Protein AF-A0AAE0T625-F1 (afdb_monomer_lite)

Organism: NCBI:txid2493646

Sequence (839 aa):
MNSADIKTEVILGDCKDKLKLLPADSVDLIITSPPYADQRRSTYGGIHPDDYAGWFLPISAELLRVLKPNGTFILNIKEKAVNGERSTYVIELILEMRRQGWLWTEEFIWHKKNSYPGKWPNRFRDAWERLLQFNRQRHFNMYQEEVMVPMGDWVRDRLKNLSGNDKIRNNSKVGSSFGKNISNWLNRDKAYPTNVLHLATECGNKNHSAAFPEELPAWFIRLFTKKYDTVLDPFMGSGTTLSVSAKLQRHSIGIDIIPEYYEMVKSRLHQSEHLLDFALHIERYLPAWFAEYGNGILIVLFIIIFLETGVVIAPFLPGDSLLFLTGALTAASGMNVWLVMGVLFIAATAGDALNYTIGKFFGKTVLEGKLRRFISQKALDKTHEYFEKHGGRTIIIARFVPLVRTAAPFVAGIGKMSYRKFAFYNVLGGFLWIALLVPAGYFFGNIPLVKNNLSLVVLLIIVISVLPVVYEATMNSEAFVKEIISQTQSDAVVLIPGANLLKMTGLNIMPSERPTLFFLCADSSHFAICPQMEAEYIGNTSVVPFRLFMWTDNAGYESAFAEAAKTHARHVKKLTVEGMLMRAEELRCLSAFFPDSKVITTSPGLRRIRIIKSAAEIQTMRRVMKITEETLADALTQLTAAMTEGMLADIIRKGLYQRGCSSIAFGPLVQAGKNSANPHYSDGNAPITPDNVLLIDMGGVLNGFYSDITRTFYTGRPERRFSEIYDIVRRANEAGIRAAKPGVRACDVDKAVRTVIEDAGYGQYFFHRTGHGLGMEIHEYPDIRHDDETILEEGMVFTIEPGIYLPGAFGVRIEDVISVTPGGNEMISSFEKSPALPF

Foldseek 3Di:
DDDDDFAAAEAAAALLPVLVVAAFQAAQEEEEEPQAAQPPCPNPVHHHLVCVLVVCVSSLLSVLRNHHQQHKYKYWYDWDDDPLRTRCSVVVNVVVSVVSQKDFDDKAKEFAPDFDDDDDDRDDDDRIIITTMIHNDPHHAFDQVLQWDFDDPVLVVDVVDDDPCLCDFAADPVPDRDTHNSVVCPPDGTDRDDSYHYDHFDPPDPPDDDGRDLVPLLNVCSTRHAAAGEYEYQDCQQVSNVVSCVVRNYHYYYYHNDVVSSVNNVVVVVVPPCPPCCQVPVLVCVLVCCVVVPVNVLVVLLVVLLCLLQPLVRLRRLNLLVLLQLLLSCLVSVHDLVVSLVSSLCSQLNSLVNLLVQLQVVLVDCCVDPVVVVDDPVVLQVLLVCCVVPLLVQQLVLCLASNSSNVSSSSCSNSPPDVVSVSVSSSVSSNVSNVPRSNNSNVVSPPPVCVVCVVVVSVVSVCVSCVVVLVVLLVVLLVLLLVLCVQQVFQWEKEDQADLCCLNWVDNDDDDPWQKIWISGNVLQTAIQEAPVCVVVSCVGTSRDHHYQYDHPVGDSLVSLLVCLVPPLVRGQEYEYCLVPDDPVNVVSCCVSNVNHHYHNDGPSSQVSWQFADPVQLVQQLLQLVLLLVQVVVLLVPDDQAAWQVNSLVSSQVSSVVSPFPGWQDRKGWAKWLRQLDVPNRPDGGGRHAQTKIKIWTWTHDPLFIDIWIAMAHAADHDPVRVLQLVLQVVLLVQLQQQAEAFGFLLVSQVSSLVSCVVVVQNVQFDDAQKAWGGSHRHGDDTSHNPGRDGHDARGKMKGWTKGRDHPGHMGIGIWIWGHHNVGIDTSHDRDRDHYRHD

InterPro domains:
  IPR000587 Creatinase, N-terminal [PF01321] (482-612)
  IPR000994 Peptidase M24 [PF00557] (620-821)
  IPR001091 Restriction/modification DNA-methyltransferase [PR00508] (26-40)
  IPR001091 Restriction/modification DNA-methyltransferase [PR00508] (59-79)
  IPR001091 Restriction/modification DNA-methyltransferase [PR00508] (208-225)
  IPR001091 Restriction/modification DNA-methyltransferase [PR00508] (227-245)
  IPR001091 Restriction/modification DNA-methyltransferase [PR00508] (250-270)
  IPR001131 Peptidase M24B, X-Pro dipeptidase/aminopeptidase P, conserved site [PS00491] (768-780)
  IPR002941 DNA methylase N-4/N-6 [PF01555] (27-266)
  IPR017985 DNA methylase, N-4 cytosine-specific, conserved site [PS00093] (31-36)
  IPR029063 S-adenosyl-L-methionine-dependent methyltransferase superfamily [G3DSA:3.40.50.150] (3-281)
  IPR029063 S-adenosyl-L-methionine-dependent methyltransferase superfamily [SSF53335] (9-273)
  IPR029149 Creatinase/Aminopeptidase P/Spt16, N-terminal [G3DSA:3.40.350.10] (479-611)
  IPR029149 Creatinase/Aminopeptidase P/Spt16, N-terminal [SSF53092] (482-610)
  IPR032816 VTT domain [PF09335] (317-442)
  IPR036005 Creatinase/aminopeptidase-like [G3DSA:3.90.230.10] (612-836)
  IPR036005 Creatinase/aminopeptidase-like [SSF55920] (575-832)
  IPR050659 Peptidase M24B family [PTHR46112] (481-836)
  IPR058127 DedA [NF008102] (273-479)

pLDDT: mean 84.28, std 15.19, range [28.97, 98.81]

Radius of gyration: 33.48 Å; chains: 1; bounding box: 82×76×82 Å

Secondary structure (DSSP, 8-state):
-------EEEEES-HHHHGGGSPTT-EEEEEE-PPPTT--TTTS----HHHHHHHHHHHHHHHHHHEEEEEEEEEEE-PPEETTEE--HHHHHHHHHHHTT-EEEEEEEEEETTPPP--BTTBPPP-EEEEEEEESSS-----GGGGPEEPPTHHHHHHHT--GGGSS-EE-TT--S-EE-GGGGTT-SEEPPPSEEEEPPP---TT-SS---THHHHHHHHHH--TT-EEEETT-TT-HHHHHHHHTT-EEEEEES-HHHHHHHHHHHHHHHHHHHHHH-HHHHHHHHHHHHGGGHHHHHHHHHHHHHH-TT-TTS-HHHHHHHHHHHHHHHT--HHHHHHHHHHHHHHHHHHHHHHHHHHHHHHHHSGGGGGS-HHHHHHHHHHHHHTHHHHHHHHTTSHHHHHHHHHHHHHTT--HHHHHHHHHHHHHHHHHHHHHHHHHHTTSHHHHTTHHHHHHHHHHHHHHHHHHHHHHHHHHHHHHHHHHHTSSEEEE-TTHHHHHHH---PPP-SS--EEEEETTS--EEEEEHHHHHHHHHH-SS--EEEEEBTTTBSHHHHHHHHHHHTTT-SEEEE-TTTS-HHHHHHHHHH-TTSEEE---HHHHHHHHBPPHHHHHHHHHHHHHHHHHHHHHHHT--TT-BHHHHHHHHHHHHHHTT-SEESS--EEEEGGGGGSTT--S---B--SSSEEEEEE-EEETTEE--EEEEEEESSPPHHHHHHHHHHHHHHHHHHHH--TT-BHHHHHHHHHHHHHHTT-GGG--S-SEEE-SSSSSEEEEESTT--PBP-TTBEEEE--EEEETTTEEEE--EEEEEETTEEEES-------EE--

Structure (mmCIF, N/CA/C/O backbone):
data_AF-A0AAE0T625-F1
#
_entry.id   AF-A0AAE0T625-F1
#
loop_
_atom_site.group_PDB
_atom_site.id
_atom_site.type_symbol
_atom_site.label_atom_id
_atom_site.label_alt_id
_atom_site.label_comp_id
_atom_site.label_asym_id
_atom_site.label_entity_id
_atom_site.label_seq_id
_atom_site.pdbx_PDB_ins_code
_atom_site.Cartn_x
_atom_site.Cartn_y
_atom_site.Cartn_z
_atom_site.occupancy
_atom_site.B_iso_or_equiv
_atom_site.auth_seq_id
_atom_site.auth_comp_id
_atom_site.auth_asym_id
_atom_site.auth_atom_id
_atom_site.pdbx_PDB_model_num
ATOM 1 N N . MET A 1 1 ? 7.979 19.068 38.498 1.00 29.56 1 MET A N 1
ATOM 2 C CA . MET A 1 1 ? 9.137 19.183 37.587 1.00 29.56 1 MET A CA 1
ATOM 3 C C . MET A 1 1 ? 8.593 19.642 36.248 1.00 29.56 1 MET A C 1
ATOM 5 O O . MET A 1 1 ? 7.777 18.929 35.683 1.00 29.56 1 MET A O 1
ATOM 9 N N . ASN A 1 2 ? 8.922 20.874 35.850 1.00 28.97 2 ASN A N 1
ATOM 10 C CA . ASN A 1 2 ? 8.371 21.550 34.671 1.00 28.97 2 ASN A CA 1
ATOM 11 C C . ASN A 1 2 ? 8.625 20.739 33.392 1.00 28.97 2 ASN A C 1
ATOM 13 O O . ASN A 1 2 ? 9.713 20.187 33.231 1.00 28.97 2 ASN A O 1
ATOM 17 N N . SER A 1 3 ? 7.646 20.695 32.484 1.00 31.00 3 SER A N 1
ATOM 18 C CA . SER A 1 3 ? 7.873 20.314 31.089 1.00 31.00 3 SER A CA 1
ATOM 19 C C . SER A 1 3 ? 8.936 21.251 30.517 1.00 31.00 3 SER A C 1
ATOM 21 O O . SER A 1 3 ? 8.722 22.458 30.444 1.00 31.00 3 SER A O 1
ATOM 23 N N . ALA A 1 4 ? 10.124 20.732 30.219 1.00 43.12 4 ALA A N 1
ATOM 24 C CA . ALA A 1 4 ? 11.195 21.532 29.644 1.00 43.12 4 ALA A CA 1
ATOM 25 C C . ALA A 1 4 ? 10.865 21.814 28.171 1.00 43.12 4 ALA A C 1
ATOM 27 O O . ALA A 1 4 ? 10.916 20.898 27.349 1.00 43.12 4 ALA A O 1
ATOM 28 N N . ASP A 1 5 ? 10.506 23.059 27.854 1.00 70.56 5 ASP A N 1
ATOM 29 C CA . ASP A 1 5 ? 10.261 23.502 26.479 1.00 70.56 5 ASP A CA 1
ATOM 30 C C . ASP A 1 5 ? 11.519 23.329 25.613 1.00 70.56 5 ASP A C 1
ATOM 32 O O . ASP A 1 5 ? 12.638 23.674 26.016 1.00 70.56 5 ASP A O 1
ATOM 36 N N . ILE A 1 6 ? 11.345 22.795 24.401 1.00 84.00 6 ILE A N 1
ATOM 37 C CA . ILE A 1 6 ? 12.422 22.638 23.420 1.00 84.00 6 ILE A CA 1
ATOM 38 C C . ILE A 1 6 ? 12.793 24.005 22.844 1.00 84.00 6 ILE A C 1
ATOM 40 O O . ILE A 1 6 ? 12.078 24.582 22.039 1.00 84.00 6 ILE A O 1
ATOM 44 N N . LYS A 1 7 ? 13.957 24.522 23.236 1.00 88.38 7 LYS A N 1
ATOM 45 C CA . LYS A 1 7 ? 14.502 25.780 22.705 1.00 88.38 7 LYS A CA 1
ATOM 46 C C . LYS A 1 7 ? 15.166 25.603 21.335 1.00 88.38 7 LYS A C 1
ATOM 48 O O . LYS A 1 7 ? 16.102 24.813 21.207 1.00 88.38 7 LYS A O 1
ATOM 53 N N . THR A 1 8 ? 14.726 26.391 20.355 1.00 90.75 8 THR A N 1
ATOM 54 C CA . THR A 1 8 ? 15.396 26.561 19.056 1.00 90.75 8 THR A CA 1
ATOM 55 C C . THR A 1 8 ? 15.823 28.017 18.892 1.00 90.75 8 THR A C 1
ATOM 57 O O . THR A 1 8 ? 14.981 28.910 18.832 1.00 90.75 8 THR A O 1
ATOM 60 N N . GLU A 1 9 ? 17.128 28.261 18.830 1.00 93.06 9 GLU A N 1
ATOM 61 C CA . GLU A 1 9 ? 17.719 29.587 18.671 1.00 93.06 9 GLU A CA 1
ATOM 62 C C . GLU A 1 9 ? 18.215 29.784 17.235 1.00 93.06 9 GLU A C 1
ATOM 64 O O . GLU A 1 9 ? 18.903 28.935 16.670 1.00 93.06 9 GLU A O 1
ATOM 69 N N . VAL A 1 10 ? 17.869 30.922 16.638 1.00 92.56 10 VAL A N 1
ATOM 70 C CA . VAL A 1 10 ? 18.272 31.285 15.277 1.00 92.56 10 VAL A CA 1
ATOM 71 C C . VAL A 1 10 ? 19.016 32.613 15.336 1.00 92.56 10 VAL A C 1
ATOM 73 O O . VAL A 1 10 ? 18.479 33.600 15.841 1.00 92.56 10 VAL A O 1
ATOM 76 N N . ILE A 1 11 ? 20.245 32.651 14.821 1.00 93.62 11 ILE A N 1
ATOM 77 C CA . ILE A 1 11 ? 21.158 33.793 14.923 1.00 93.62 11 ILE A CA 1
ATOM 78 C C . ILE A 1 11 ? 21.536 34.277 13.517 1.00 93.62 11 ILE A C 1
ATOM 80 O O . ILE A 1 11 ? 22.078 33.523 12.713 1.00 93.62 11 ILE A O 1
ATOM 84 N N . LEU A 1 12 ? 21.291 35.559 13.234 1.00 93.19 12 LEU A N 1
ATOM 85 C CA . LEU A 1 12 ? 21.729 36.214 11.998 1.00 93.19 12 LEU A CA 1
ATOM 86 C C . LEU A 1 12 ? 23.153 36.770 12.151 1.00 93.19 12 LEU A C 1
ATOM 88 O O . LEU A 1 12 ? 23.413 37.584 13.045 1.00 93.19 12 LEU A O 1
ATOM 92 N N . GLY A 1 13 ? 24.065 36.376 11.262 1.00 91.00 13 GLY A N 1
ATOM 93 C CA . GLY A 1 13 ? 25.409 36.944 11.129 1.00 91.00 13 GLY A CA 1
ATOM 94 C C . GLY A 1 13 ? 26.479 35.922 10.742 1.00 91.00 13 GLY A C 1
ATOM 95 O O . GLY A 1 13 ? 26.196 34.744 10.554 1.00 91.00 13 GLY A O 1
ATOM 96 N N . ASP A 1 14 ? 27.730 36.375 10.637 1.00 88.81 14 ASP A N 1
ATOM 97 C CA . ASP A 1 14 ? 28.860 35.490 10.333 1.00 88.81 14 ASP A CA 1
ATOM 98 C C . ASP A 1 14 ? 29.131 34.529 11.503 1.00 88.81 14 ASP A C 1
ATOM 100 O O . ASP A 1 14 ? 29.389 34.951 12.638 1.00 88.81 14 ASP A O 1
ATOM 104 N N . CYS A 1 15 ? 29.105 33.225 11.224 1.00 90.06 15 CYS A N 1
ATOM 105 C CA . CYS A 1 15 ? 29.396 32.180 12.201 1.00 90.06 15 CYS A CA 1
ATOM 106 C C . CYS A 1 15 ? 30.752 32.372 12.899 1.00 90.06 15 CYS A C 1
ATOM 108 O O . CYS A 1 15 ? 30.854 32.101 14.095 1.00 90.06 15 CYS A O 1
ATOM 110 N N . LYS A 1 16 ? 31.762 32.930 12.215 1.00 87.62 16 LYS A N 1
ATOM 111 C CA . LYS A 1 16 ? 33.089 33.198 12.783 1.00 87.62 16 LYS A CA 1
ATOM 112 C C . LYS A 1 16 ? 33.031 34.138 13.989 1.00 87.62 16 LYS A C 1
ATOM 114 O O . LYS A 1 16 ? 33.854 34.028 14.897 1.00 87.62 16 LYS A O 1
ATOM 119 N N . ASP A 1 17 ? 32.057 35.043 14.018 1.00 91.56 17 ASP A N 1
ATOM 120 C CA . ASP A 1 17 ? 31.864 35.979 15.124 1.00 91.56 17 ASP A CA 1
ATOM 121 C C . ASP A 1 17 ? 30.789 35.513 16.098 1.00 91.56 17 ASP A C 1
ATOM 123 O O . ASP A 1 17 ? 30.949 35.670 17.308 1.00 91.56 17 ASP A O 1
ATOM 127 N N . LYS A 1 18 ? 29.714 34.893 15.601 1.00 94.19 18 LYS A N 1
ATOM 128 C CA . LYS A 1 18 ? 28.611 34.428 16.451 1.00 94.19 18 LYS A CA 1
ATOM 129 C C . LYS A 1 18 ? 28.989 33.238 17.325 1.00 94.19 18 LYS A C 1
ATOM 131 O O . LYS A 1 18 ? 28.559 33.192 18.473 1.00 94.19 18 LYS A O 1
ATOM 136 N N . LEU A 1 19 ? 29.845 32.332 16.851 1.00 94.12 19 LEU A N 1
ATOM 137 C CA . LEU A 1 19 ? 30.310 31.197 17.655 1.00 94.12 19 LEU A CA 1
ATOM 138 C C . LEU A 1 19 ? 31.060 31.638 18.923 1.00 94.12 19 LEU A C 1
ATOM 140 O O . LEU A 1 19 ? 30.936 30.983 19.955 1.00 94.12 19 LEU A O 1
ATOM 144 N N . LYS A 1 20 ? 31.760 32.784 18.896 1.00 93.56 20 LYS A N 1
ATOM 145 C CA . LYS A 1 20 ? 32.468 33.347 20.065 1.00 93.56 20 LYS A CA 1
ATOM 146 C C . LYS A 1 20 ? 31.525 33.711 21.217 1.00 93.56 20 LYS A C 1
ATOM 148 O O . LYS A 1 20 ? 31.961 33.779 22.361 1.00 93.56 20 LYS A O 1
ATOM 153 N N . LEU A 1 21 ? 30.247 33.953 20.916 1.00 93.38 21 LEU A N 1
ATOM 154 C CA . LEU A 1 21 ? 29.218 34.278 21.907 1.00 93.38 21 LEU A CA 1
ATOM 155 C C . LEU A 1 21 ? 28.678 33.030 22.614 1.00 93.38 21 LEU A C 1
ATOM 157 O O . LEU A 1 21 ? 28.093 33.144 23.689 1.00 93.38 21 LEU A O 1
ATOM 161 N N . LEU A 1 22 ? 28.873 31.845 22.030 1.00 94.88 22 LEU A N 1
ATOM 162 C CA . LEU A 1 22 ? 28.425 30.595 22.627 1.00 94.88 22 LEU A CA 1
ATOM 163 C C . LEU A 1 22 ? 29.389 30.157 23.744 1.00 94.88 22 LEU A C 1
ATOM 165 O O . LEU A 1 22 ? 30.615 30.214 23.559 1.00 94.88 22 LEU A O 1
ATOM 169 N N . PRO A 1 23 ? 28.876 29.673 24.892 1.00 95.38 23 PRO A N 1
ATOM 170 C CA . PRO A 1 23 ? 29.713 29.129 25.954 1.00 95.38 23 PRO A CA 1
ATOM 171 C C . PRO A 1 23 ? 30.549 27.942 25.463 1.00 95.38 23 PRO A C 1
ATOM 173 O O . PRO A 1 23 ? 30.127 27.188 24.583 1.00 95.38 23 PRO A O 1
ATOM 176 N N . ALA A 1 24 ? 31.736 27.761 26.042 1.00 95.38 24 ALA A N 1
ATOM 177 C CA . ALA A 1 24 ? 32.510 26.542 25.821 1.00 95.38 24 ALA A CA 1
ATOM 178 C C . ALA A 1 24 ? 31.736 25.317 26.339 1.00 95.38 24 ALA A C 1
ATOM 180 O O . ALA A 1 24 ? 30.938 25.448 27.268 1.00 95.38 24 ALA A O 1
ATOM 181 N N . ASP A 1 25 ? 31.974 24.146 25.744 1.00 96.75 25 ASP A N 1
ATOM 182 C CA . ASP A 1 25 ? 31.365 22.873 26.161 1.00 96.75 25 ASP A CA 1
ATOM 183 C C . ASP A 1 25 ? 29.820 22.905 26.255 1.00 96.75 25 ASP A C 1
ATOM 185 O O . ASP A 1 25 ? 29.215 22.310 27.149 1.00 96.75 25 ASP A O 1
ATOM 189 N N . SER A 1 26 ? 29.156 23.607 25.334 1.00 96.19 26 SER A N 1
ATOM 190 C CA . SER A 1 26 ? 27.702 23.823 25.358 1.00 96.19 26 SER A CA 1
ATOM 191 C C . SER A 1 26 ? 26.915 22.960 24.367 1.00 96.19 26 SER A C 1
ATOM 193 O O . SER A 1 26 ? 25.701 22.818 24.522 1.00 96.19 26 SER A O 1
ATOM 195 N N . VAL A 1 27 ? 27.583 22.340 23.389 1.00 97.31 27 VAL A N 1
ATOM 196 C CA . VAL A 1 27 ? 26.946 21.616 22.275 1.00 97.31 27 VAL A CA 1
ATOM 197 C C . VAL A 1 27 ? 27.291 20.126 22.297 1.00 97.31 27 VAL A C 1
ATOM 199 O O . VAL A 1 27 ? 28.452 19.759 22.482 1.00 97.31 27 VAL A O 1
ATOM 202 N N . ASP A 1 28 ? 26.291 19.268 22.077 1.00 98.19 28 ASP A N 1
ATOM 203 C CA . ASP A 1 28 ? 26.439 17.805 22.043 1.00 98.19 28 ASP A CA 1
ATOM 204 C C . ASP A 1 28 ? 26.744 17.286 20.630 1.00 98.19 28 ASP A C 1
ATOM 206 O O . ASP A 1 28 ? 27.602 16.418 20.452 1.00 98.19 28 ASP A O 1
ATOM 210 N N . LEU A 1 29 ? 26.084 17.849 19.613 1.00 98.31 29 LEU A N 1
ATOM 211 C CA . LEU A 1 29 ? 26.316 17.517 18.209 1.00 98.31 29 LEU A CA 1
ATOM 212 C C . LEU A 1 29 ? 26.435 18.783 17.366 1.00 98.31 29 LEU A C 1
ATOM 214 O O . LEU A 1 29 ? 25.552 19.636 17.378 1.00 98.31 29 LEU A O 1
ATOM 218 N N . ILE A 1 30 ? 27.492 18.858 16.567 1.00 98.06 30 ILE A N 1
ATOM 219 C CA . ILE A 1 30 ? 27.602 19.821 15.473 1.00 98.06 30 ILE A CA 1
ATOM 220 C C . ILE A 1 30 ? 27.373 19.046 14.179 1.00 98.06 30 ILE A C 1
ATOM 222 O O . ILE A 1 30 ? 28.052 18.050 13.938 1.00 98.06 30 ILE A O 1
ATOM 226 N N . ILE A 1 31 ? 26.439 19.483 13.340 1.00 95.44 31 ILE A N 1
ATOM 227 C CA . ILE A 1 31 ? 26.248 18.919 12.000 1.00 95.44 31 ILE A CA 1
ATOM 228 C C . ILE A 1 31 ? 26.013 20.045 11.011 1.00 95.44 31 ILE A C 1
ATOM 230 O O . ILE A 1 31 ? 25.142 20.883 11.221 1.00 95.44 31 ILE A O 1
ATOM 234 N N . THR A 1 32 ? 26.815 20.090 9.948 1.00 92.50 32 THR A N 1
ATOM 235 C CA . THR A 1 32 ? 26.713 21.190 8.989 1.00 92.50 32 THR A CA 1
ATOM 236 C C . THR A 1 32 ? 27.290 20.873 7.618 1.00 92.50 32 THR A C 1
ATOM 238 O O . THR A 1 32 ? 28.022 19.898 7.430 1.00 92.50 32 THR A O 1
ATOM 241 N N . SER A 1 33 ? 26.963 21.740 6.663 1.00 88.81 33 SER A N 1
ATOM 242 C CA . SER A 1 33 ? 27.454 21.730 5.290 1.00 88.81 33 SER A CA 1
ATOM 243 C C . SER A 1 33 ? 27.879 23.152 4.901 1.00 88.81 33 SER A C 1
ATOM 245 O O . SER A 1 33 ? 27.059 23.903 4.362 1.00 88.81 33 SER A O 1
ATOM 247 N N . PRO A 1 34 ? 29.141 23.548 5.145 1.00 84.62 34 PRO A N 1
ATOM 248 C CA . PRO A 1 34 ? 29.628 24.865 4.752 1.00 84.62 34 PRO A CA 1
ATOM 249 C C . PRO A 1 34 ? 29.536 25.081 3.228 1.00 84.62 34 PRO A C 1
ATOM 251 O O . PRO A 1 34 ? 29.412 24.117 2.461 1.00 84.62 34 PRO A O 1
ATOM 254 N N . PRO A 1 35 ? 29.595 26.339 2.754 1.00 77.69 35 PRO A N 1
ATOM 255 C CA . PRO A 1 35 ? 29.677 26.636 1.327 1.00 77.69 35 PRO A CA 1
ATOM 256 C C . PRO A 1 35 ? 30.859 25.894 0.692 1.00 77.69 35 PRO A C 1
ATOM 258 O O . PRO A 1 35 ? 31.990 26.101 1.103 1.00 77.69 35 PRO A O 1
ATOM 261 N N . TYR A 1 36 ? 30.620 25.037 -0.305 1.00 70.94 36 TYR A N 1
ATOM 262 C CA . TYR A 1 36 ? 31.708 24.301 -0.960 1.00 70.94 36 TYR A CA 1
ATOM 263 C C . TYR A 1 36 ? 32.647 25.233 -1.736 1.00 70.94 36 TYR A C 1
ATOM 265 O O . TYR A 1 36 ? 32.201 26.220 -2.329 1.00 70.94 36 TYR A O 1
ATOM 273 N N . ALA A 1 37 ? 33.928 24.862 -1.806 1.00 60.66 37 ALA A N 1
ATOM 274 C CA . ALA A 1 37 ? 34.930 25.604 -2.561 1.00 60.66 37 ALA A CA 1
ATOM 275 C C . ALA A 1 37 ? 34.504 25.832 -4.031 1.00 60.66 37 ALA A C 1
ATOM 277 O O . ALA A 1 37 ? 34.033 24.912 -4.711 1.00 60.66 37 ALA A O 1
ATOM 278 N N . ASP A 1 38 ? 34.636 27.073 -4.511 1.00 59.50 38 ASP A N 1
ATOM 279 C CA . ASP A 1 38 ? 34.221 27.558 -5.838 1.00 59.50 38 ASP A CA 1
ATOM 280 C C . ASP A 1 38 ? 32.755 27.288 -6.238 1.00 59.50 38 ASP A C 1
ATOM 282 O O . ASP A 1 38 ? 32.382 27.412 -7.412 1.00 59.50 38 ASP A O 1
ATOM 286 N N . GLN A 1 39 ? 31.886 26.942 -5.288 1.00 54.09 39 GLN A N 1
ATOM 287 C CA . GLN A 1 39 ? 30.440 27.012 -5.468 1.00 54.09 39 GLN A CA 1
ATOM 288 C C . GLN A 1 39 ? 29.900 28.253 -4.754 1.00 54.09 39 GLN A C 1
ATOM 290 O O . GLN A 1 39 ? 30.448 28.711 -3.757 1.00 54.09 39 GLN A O 1
ATOM 295 N N . ARG A 1 40 ? 28.787 28.799 -5.263 1.00 55.44 40 ARG A N 1
ATOM 296 C CA . ARG A 1 40 ? 28.047 29.909 -4.632 1.00 55.44 40 ARG A CA 1
ATOM 297 C C . ARG A 1 40 ? 28.760 31.272 -4.622 1.00 55.44 40 ARG A C 1
ATOM 299 O O . ARG A 1 40 ? 28.513 32.067 -3.718 1.00 55.44 40 ARG A O 1
ATOM 306 N N . ARG A 1 41 ? 29.545 31.610 -5.661 1.00 53.12 41 ARG A N 1
ATOM 307 C CA . ARG A 1 41 ? 30.043 32.996 -5.872 1.00 53.12 41 ARG A CA 1
ATOM 308 C C . ARG A 1 41 ? 28.926 34.046 -5.775 1.00 53.12 41 ARG A C 1
ATOM 310 O O . ARG A 1 41 ? 29.155 35.136 -5.278 1.00 53.12 41 ARG A O 1
ATOM 317 N N . SER A 1 42 ? 27.711 33.698 -6.204 1.00 44.91 42 SER A N 1
ATOM 318 C CA . SER A 1 42 ? 26.537 34.579 -6.172 1.00 44.91 42 SER A CA 1
ATOM 319 C C . SER A 1 42 ? 25.812 34.661 -4.820 1.00 44.91 42 SER A C 1
ATOM 321 O O . SER A 1 42 ? 24.877 35.441 -4.710 1.00 44.91 42 SER A O 1
ATOM 323 N N . THR A 1 43 ? 26.164 33.840 -3.822 1.00 50.12 43 THR A N 1
ATOM 324 C CA . THR A 1 43 ? 25.381 33.693 -2.570 1.00 50.12 43 THR A CA 1
ATOM 325 C C . THR A 1 43 ? 26.232 33.745 -1.299 1.00 50.12 43 THR A C 1
ATOM 327 O O . THR A 1 43 ? 25.792 34.326 -0.320 1.00 50.12 43 THR A O 1
ATOM 330 N N . TYR A 1 44 ? 27.453 33.196 -1.306 1.00 54.34 44 TYR A N 1
ATOM 331 C CA . TYR A 1 44 ? 28.372 33.175 -0.151 1.00 54.34 44 TYR A CA 1
ATOM 332 C C . TYR A 1 44 ? 29.788 33.683 -0.504 1.00 54.34 44 TYR A C 1
ATOM 334 O O . TYR A 1 44 ? 30.755 33.356 0.176 1.00 54.34 44 TYR A O 1
ATOM 342 N N . GLY A 1 45 ? 29.954 34.424 -1.605 1.00 57.31 45 GLY A N 1
ATOM 343 C CA . GLY A 1 45 ? 31.252 34.963 -2.048 1.00 57.31 45 GLY A CA 1
ATOM 344 C C . GLY A 1 45 ? 32.159 33.959 -2.777 1.00 57.31 45 GLY A C 1
ATOM 345 O O . GLY A 1 45 ? 32.819 34.345 -3.734 1.00 57.31 45 GLY A O 1
ATOM 346 N N . GLY A 1 46 ? 32.089 32.665 -2.436 1.00 65.44 46 GLY A N 1
ATOM 347 C CA . GLY A 1 46 ? 32.819 31.570 -3.092 1.00 65.44 46 GLY A CA 1
ATOM 348 C C . GLY A 1 46 ? 34.316 31.569 -2.760 1.00 65.44 46 GLY A C 1
ATOM 349 O O . GLY A 1 46 ? 35.025 32.523 -3.055 1.00 65.44 46 GLY A O 1
ATOM 350 N N . ILE A 1 47 ? 34.800 30.489 -2.149 1.00 77.50 47 ILE A N 1
ATOM 351 C CA . ILE A 1 47 ? 36.170 30.391 -1.618 1.00 77.50 47 ILE A CA 1
ATOM 352 C C . ILE A 1 47 ? 36.967 29.456 -2.512 1.00 77.50 47 ILE A C 1
ATOM 354 O O . ILE A 1 47 ? 36.478 28.373 -2.836 1.00 77.50 47 ILE A O 1
ATOM 358 N N . HIS A 1 48 ? 38.162 29.865 -2.930 1.00 80.56 48 HIS A N 1
ATOM 359 C CA . HIS A 1 48 ? 39.003 29.024 -3.773 1.00 80.56 48 HIS A CA 1
ATOM 360 C C . HIS A 1 48 ? 39.432 27.761 -2.999 1.00 80.56 48 HIS A C 1
ATOM 362 O O . HIS A 1 48 ? 39.698 27.867 -1.798 1.00 80.56 48 HIS A O 1
ATOM 368 N N . PRO A 1 49 ? 39.499 26.570 -3.628 1.00 80.81 49 PRO A N 1
ATOM 369 C CA . PRO A 1 49 ? 39.893 25.337 -2.946 1.00 80.81 49 PRO A CA 1
ATOM 370 C C . PRO A 1 49 ? 41.205 25.457 -2.165 1.00 80.81 49 PRO A C 1
ATOM 372 O O . PRO A 1 49 ? 41.255 25.021 -1.020 1.00 80.81 49 PRO A O 1
ATOM 375 N N . ASP A 1 50 ? 42.206 26.127 -2.737 1.00 82.56 50 ASP A N 1
ATOM 376 C CA . ASP A 1 50 ? 43.533 26.293 -2.121 1.00 82.56 50 ASP A CA 1
ATOM 377 C C . ASP A 1 50 ? 43.506 27.162 -0.846 1.00 82.56 50 ASP A C 1
ATOM 379 O O . ASP A 1 50 ? 44.344 27.005 0.038 1.00 82.56 50 ASP A O 1
ATOM 383 N N . ASP A 1 51 ? 42.512 28.045 -0.709 1.00 85.56 51 ASP A N 1
ATOM 384 C CA . ASP A 1 51 ? 42.355 28.935 0.451 1.00 85.56 51 ASP A CA 1
ATOM 385 C C . ASP A 1 51 ? 41.371 28.374 1.495 1.00 85.56 51 ASP A C 1
ATOM 387 O O . ASP A 1 51 ? 41.207 28.925 2.590 1.00 85.56 51 ASP A O 1
ATOM 391 N N . TYR A 1 52 ? 40.685 27.273 1.170 1.00 88.81 52 TYR A N 1
ATOM 392 C CA . TYR A 1 52 ? 39.537 26.784 1.929 1.00 88.81 52 TYR A CA 1
ATOM 393 C C . TYR A 1 52 ? 39.903 26.354 3.352 1.00 88.81 52 TYR A C 1
ATOM 395 O O . TYR A 1 52 ? 39.199 26.694 4.307 1.00 88.81 52 TYR A O 1
ATOM 403 N N . ALA A 1 53 ? 41.014 25.629 3.510 1.00 88.75 53 ALA A N 1
ATOM 404 C CA . ALA A 1 53 ? 41.484 25.203 4.824 1.00 88.75 53 ALA A CA 1
ATOM 405 C C . ALA A 1 53 ? 41.800 26.419 5.710 1.00 88.75 53 ALA A C 1
ATOM 407 O O . ALA A 1 53 ? 41.310 26.505 6.836 1.00 88.75 53 ALA A O 1
ATOM 408 N N . GLY A 1 54 ? 42.524 27.408 5.175 1.00 89.19 54 GLY A N 1
ATOM 409 C CA . GLY A 1 54 ? 42.844 28.649 5.885 1.00 89.19 54 GLY A CA 1
ATOM 410 C C . GLY A 1 54 ? 41.601 29.432 6.318 1.00 89.19 54 GLY A C 1
ATOM 411 O O . GLY A 1 54 ? 41.554 29.955 7.432 1.00 89.19 54 GLY A O 1
ATOM 412 N N . TRP A 1 55 ? 40.564 29.462 5.478 1.00 91.06 55 TRP A N 1
ATOM 413 C CA . TRP A 1 55 ? 39.289 30.093 5.812 1.00 91.06 55 TRP A CA 1
ATOM 414 C C . TRP A 1 55 ? 38.504 29.349 6.905 1.00 91.06 55 TRP A C 1
ATOM 416 O O . TRP A 1 55 ? 37.953 29.991 7.802 1.00 91.06 55 TRP A O 1
ATOM 426 N N . PHE A 1 56 ? 38.455 28.013 6.857 1.00 93.75 56 PHE A N 1
ATOM 427 C CA . PHE A 1 56 ? 37.641 27.216 7.781 1.00 93.75 56 PHE A CA 1
ATOM 428 C C . PHE A 1 56 ? 38.304 27.017 9.152 1.00 93.75 56 PHE A C 1
ATOM 430 O O . PHE A 1 56 ? 37.608 26.871 10.156 1.00 93.75 56 PHE A O 1
ATOM 437 N N . LEU A 1 57 ? 39.639 27.040 9.240 1.00 94.62 57 LEU A N 1
ATOM 438 C CA . LEU A 1 57 ? 40.369 26.776 10.488 1.00 94.62 57 LEU A CA 1
ATOM 439 C C . LEU A 1 57 ? 39.982 27.688 11.669 1.00 94.62 57 LEU A C 1
ATOM 441 O O . LEU A 1 57 ? 39.806 27.162 12.771 1.00 94.62 57 LEU A O 1
ATOM 445 N N . PRO A 1 58 ? 39.795 29.013 11.505 1.00 94.31 58 PRO A N 1
ATOM 446 C CA . PRO A 1 58 ? 39.286 29.867 12.579 1.00 94.31 58 PRO A CA 1
ATOM 447 C C . PRO A 1 58 ? 37.886 29.474 13.069 1.00 94.31 58 PRO A C 1
ATOM 449 O O . PRO A 1 58 ? 37.603 29.587 14.256 1.00 94.31 58 PRO A O 1
ATOM 452 N N . ILE A 1 59 ? 37.017 28.999 12.172 1.00 95.62 59 ILE A N 1
ATOM 453 C CA . ILE A 1 59 ? 35.663 28.535 12.512 1.00 95.62 59 ILE A CA 1
ATOM 454 C C . ILE A 1 59 ? 35.774 27.217 13.279 1.00 95.62 59 ILE A C 1
ATOM 456 O O . ILE A 1 59 ? 35.219 27.071 14.363 1.00 95.62 59 ILE A O 1
ATOM 460 N N . SER A 1 60 ? 36.576 26.291 12.756 1.00 96.69 60 SER A N 1
ATOM 461 C CA . SER A 1 60 ? 36.895 25.005 13.374 1.00 96.69 60 SER A CA 1
ATOM 462 C C . SER A 1 60 ? 37.473 25.144 14.792 1.00 96.69 60 SER A C 1
ATOM 464 O O . SER A 1 60 ? 37.137 24.338 15.659 1.00 96.69 60 SER A O 1
ATOM 466 N N . ALA A 1 61 ? 38.270 26.184 15.069 1.00 96.38 61 ALA A N 1
ATOM 467 C CA . ALA A 1 61 ? 38.774 26.475 16.416 1.00 96.38 61 ALA A CA 1
ATOM 468 C C . ALA A 1 61 ? 37.635 26.754 17.410 1.00 96.38 61 ALA A C 1
ATOM 470 O O . ALA A 1 61 ? 37.619 26.215 18.517 1.00 96.38 61 ALA A O 1
ATOM 471 N N . GLU A 1 62 ? 36.659 27.568 17.004 1.00 97.31 62 GLU A N 1
ATOM 472 C CA . GLU A 1 62 ? 35.491 27.872 17.830 1.00 97.31 62 GLU A CA 1
ATOM 473 C C . GLU A 1 62 ? 34.560 26.663 17.956 1.00 97.31 62 GLU A C 1
ATOM 475 O O . GLU A 1 62 ? 34.069 26.391 19.050 1.00 97.31 62 GLU A O 1
ATOM 480 N N . LEU A 1 63 ? 34.375 25.881 16.884 1.00 97.50 63 LEU A N 1
ATOM 481 C CA . LEU A 1 63 ? 33.620 24.624 16.936 1.00 97.50 63 LEU A CA 1
ATOM 482 C C . LEU A 1 63 ? 34.234 23.641 17.945 1.00 97.50 63 LEU A C 1
ATOM 484 O O . LEU A 1 63 ? 33.503 23.026 18.718 1.00 97.50 63 LEU A O 1
ATOM 488 N N . LEU A 1 64 ? 35.566 23.540 17.998 1.00 96.81 64 LEU A N 1
ATOM 489 C CA . LEU A 1 64 ? 36.272 22.686 18.958 1.00 96.81 64 LEU A CA 1
ATOM 490 C C . LEU A 1 64 ? 36.064 23.156 20.405 1.00 96.81 64 LEU A C 1
ATOM 492 O O . LEU A 1 64 ? 35.992 22.330 21.314 1.00 96.81 64 LEU A O 1
ATOM 496 N N . ARG A 1 65 ? 35.960 24.475 20.616 1.00 97.06 65 ARG A N 1
ATOM 497 C CA . ARG A 1 65 ? 35.729 25.093 21.929 1.00 97.06 65 ARG A CA 1
ATOM 498 C C . ARG A 1 65 ? 34.300 24.881 22.434 1.00 97.06 65 ARG A C 1
ATOM 500 O O . ARG A 1 65 ? 34.111 24.623 23.621 1.00 97.06 65 ARG A O 1
ATOM 507 N N . VAL A 1 66 ? 33.293 25.040 21.574 1.00 97.50 66 VAL A N 1
ATOM 508 C CA . VAL A 1 66 ? 31.875 24.929 21.974 1.00 97.50 66 VAL A CA 1
ATOM 509 C C . VAL A 1 66 ? 31.402 23.478 22.074 1.00 97.50 66 VAL A C 1
ATOM 511 O O . VAL A 1 66 ? 30.442 23.200 22.793 1.00 97.50 66 VAL A O 1
ATOM 514 N N . LEU A 1 67 ? 32.070 22.548 21.383 1.00 97.94 67 LEU A N 1
ATOM 515 C CA . LEU A 1 67 ? 31.757 21.125 21.448 1.00 97.94 67 LEU A CA 1
ATOM 516 C C . LEU A 1 67 ? 32.149 20.539 22.809 1.00 97.94 67 LEU A C 1
ATOM 518 O O . LEU A 1 67 ? 33.310 20.605 23.222 1.00 97.94 67 LEU A O 1
ATOM 522 N N . LYS A 1 68 ? 31.186 19.896 23.474 1.00 97.75 68 LYS A N 1
ATOM 523 C CA . LYS A 1 68 ? 31.424 19.156 24.718 1.00 97.75 68 LYS A CA 1
ATOM 524 C C . LYS A 1 68 ? 32.501 18.082 24.527 1.00 97.75 68 LYS A C 1
ATOM 526 O O . LYS A 1 68 ? 32.602 17.506 23.443 1.00 97.75 68 LYS A O 1
ATOM 531 N N . PRO A 1 69 ? 33.232 17.688 25.588 1.00 95.75 69 PRO A N 1
ATOM 532 C CA . PRO A 1 69 ? 34.231 16.621 25.501 1.00 95.75 69 PRO A CA 1
ATOM 533 C C . PRO A 1 69 ? 33.682 15.310 24.915 1.00 95.75 69 PRO A C 1
ATOM 535 O O . PRO A 1 69 ? 34.355 14.673 24.111 1.00 95.75 69 PRO A O 1
ATOM 538 N N . ASN A 1 70 ? 32.440 14.946 25.258 1.00 95.69 70 ASN A N 1
ATOM 539 C CA . ASN A 1 70 ? 31.771 13.738 24.757 1.00 95.69 70 ASN A CA 1
ATOM 540 C C . ASN A 1 70 ? 30.962 13.964 23.465 1.00 95.69 70 ASN A C 1
ATOM 542 O O . ASN A 1 70 ? 30.265 13.049 23.027 1.00 95.69 70 ASN A O 1
ATOM 546 N N . GLY A 1 71 ? 31.008 15.168 22.892 1.00 96.81 71 GLY A N 1
ATOM 547 C CA . GLY A 1 71 ? 30.252 15.533 21.701 1.00 96.81 71 GLY A CA 1
ATOM 548 C C . GLY A 1 71 ? 30.903 15.065 20.400 1.00 96.81 71 GLY A C 1
ATOM 549 O O . GLY A 1 71 ? 32.056 14.617 20.364 1.00 96.81 71 GLY A O 1
ATOM 550 N N . THR A 1 72 ? 30.149 15.195 19.310 1.00 98.38 72 THR A N 1
ATOM 551 C CA . THR A 1 72 ? 30.594 14.830 17.957 1.00 98.38 72 THR A CA 1
ATOM 552 C C . THR A 1 72 ? 30.392 15.975 16.969 1.00 98.38 72 THR A C 1
ATOM 554 O O . THR A 1 72 ? 29.411 16.710 17.049 1.00 98.38 72 THR A O 1
ATOM 557 N N . PHE A 1 73 ? 31.312 16.116 16.016 1.00 98.25 73 PHE A N 1
ATOM 558 C CA . PHE A 1 73 ? 31.179 17.014 14.876 1.00 98.25 73 PHE A CA 1
ATOM 559 C C . PHE A 1 73 ? 31.091 16.212 13.571 1.00 98.25 73 PHE A C 1
ATOM 561 O O . PHE A 1 73 ? 31.990 15.436 13.259 1.00 98.25 73 PHE A O 1
ATOM 568 N N . ILE A 1 74 ? 30.013 16.414 12.810 1.00 97.81 74 ILE A N 1
ATOM 569 C CA . ILE A 1 74 ? 29.782 15.850 11.480 1.00 97.81 74 ILE A CA 1
ATOM 570 C C . ILE A 1 74 ? 29.860 16.960 10.429 1.00 97.81 74 ILE A C 1
ATOM 572 O O . ILE A 1 74 ? 29.027 17.869 10.391 1.00 97.81 74 ILE A O 1
ATOM 576 N N . LEU A 1 75 ? 30.851 16.866 9.546 1.00 95.69 75 LEU A N 1
ATOM 577 C CA . LEU A 1 75 ? 31.076 17.816 8.462 1.00 95.69 75 LEU A CA 1
ATOM 578 C C . LEU A 1 75 ? 30.704 17.188 7.115 1.00 95.69 75 LEU A C 1
ATOM 580 O O . LEU A 1 75 ? 31.386 16.272 6.656 1.00 95.69 75 LEU A O 1
ATOM 584 N N . ASN A 1 76 ? 29.656 17.701 6.465 1.00 93.38 76 ASN A N 1
ATOM 585 C CA . ASN A 1 76 ? 29.330 17.331 5.088 1.00 93.38 76 ASN A CA 1
ATOM 586 C C . ASN A 1 76 ? 30.165 18.158 4.100 1.00 93.38 76 ASN A C 1
ATOM 588 O O . ASN A 1 76 ? 29.988 19.375 4.003 1.00 93.38 76 ASN A O 1
ATOM 592 N N . ILE A 1 77 ? 31.065 17.515 3.355 1.00 89.75 77 ILE A N 1
ATOM 593 C CA . ILE A 1 77 ? 31.959 18.192 2.408 1.00 89.75 77 ILE A CA 1
ATOM 594 C C . ILE A 1 77 ? 32.263 17.330 1.177 1.00 89.75 77 ILE A C 1
ATOM 596 O O . ILE A 1 77 ? 32.144 16.105 1.209 1.00 89.75 77 ILE A O 1
ATOM 600 N N . LYS A 1 78 ? 32.628 17.965 0.055 1.00 86.62 78 LYS A N 1
ATOM 601 C CA . LYS A 1 78 ? 32.860 17.260 -1.211 1.00 86.62 78 LYS A CA 1
ATOM 602 C C . LYS A 1 78 ? 33.941 17.893 -2.084 1.00 86.62 78 LYS A C 1
ATOM 604 O O . LYS A 1 78 ? 33.909 19.089 -2.370 1.00 86.62 78 LYS A O 1
ATOM 609 N N . GLU A 1 79 ? 34.828 17.065 -2.625 1.00 84.62 79 GLU A N 1
ATOM 610 C CA . GLU A 1 79 ? 35.842 17.452 -3.602 1.00 84.62 79 GLU A CA 1
ATOM 611 C C . GLU A 1 79 ? 35.250 17.684 -5.000 1.00 84.62 79 GLU A C 1
ATOM 613 O O . GLU A 1 79 ? 34.530 16.851 -5.572 1.00 84.62 79 GLU A O 1
ATOM 618 N N . LYS A 1 80 ? 35.637 18.799 -5.619 1.00 76.12 80 LYS A N 1
ATOM 619 C CA . LYS A 1 80 ? 35.357 19.083 -7.028 1.00 76.12 80 LYS A CA 1
ATOM 620 C C . LYS A 1 80 ? 36.482 18.531 -7.904 1.00 76.12 80 LYS A C 1
ATOM 622 O O . LYS A 1 80 ? 37.631 18.480 -7.475 1.00 76.12 80 LYS A O 1
ATOM 627 N N . ALA A 1 81 ? 36.154 18.139 -9.139 1.00 76.06 81 ALA A N 1
ATOM 628 C CA . ALA A 1 81 ? 37.181 18.020 -10.169 1.00 76.06 81 ALA A CA 1
ATOM 629 C C . ALA A 1 81 ? 37.308 19.327 -10.953 1.00 76.06 81 ALA A C 1
ATOM 631 O O . ALA A 1 81 ? 36.306 19.845 -11.454 1.00 76.06 81 ALA A O 1
ATOM 632 N N . VAL A 1 82 ? 38.529 19.832 -11.068 1.00 70.62 82 VAL A N 1
ATOM 633 C CA . VAL A 1 82 ? 38.891 21.026 -11.831 1.00 70.62 82 VAL A CA 1
ATOM 634 C C . VAL A 1 82 ? 39.946 20.595 -12.847 1.00 70.62 82 VAL A C 1
ATOM 636 O O . VAL A 1 82 ? 40.885 19.893 -12.497 1.00 70.62 82 VAL A O 1
ATOM 639 N N . ASN A 1 83 ? 39.748 20.924 -14.126 1.00 72.19 83 ASN A N 1
ATOM 640 C CA . ASN A 1 83 ? 40.677 20.583 -15.217 1.00 72.19 83 ASN A CA 1
ATOM 641 C C . ASN A 1 83 ? 41.055 19.087 -15.336 1.00 72.19 83 ASN A C 1
ATOM 643 O O . ASN A 1 83 ? 42.124 18.750 -15.828 1.00 72.19 83 ASN A O 1
ATOM 647 N N . GLY A 1 84 ? 40.159 18.178 -14.932 1.00 73.19 84 GLY A N 1
ATOM 648 C CA . GLY A 1 84 ? 40.380 16.727 -15.019 1.00 73.19 84 GLY A CA 1
ATOM 649 C C . GLY A 1 84 ? 41.001 16.092 -13.772 1.00 73.19 84 GLY A C 1
ATOM 650 O O . GLY A 1 84 ? 41.061 14.869 -13.700 1.00 73.19 84 GLY A O 1
ATOM 651 N N . GLU A 1 85 ? 41.357 16.888 -12.766 1.00 81.31 85 GLU A N 1
ATOM 652 C CA . GLU A 1 85 ? 41.941 16.430 -11.504 1.00 81.31 85 GLU A CA 1
ATOM 653 C C . GLU A 1 85 ? 41.006 16.716 -10.323 1.00 81.31 85 GLU A C 1
ATOM 655 O O . GLU A 1 85 ? 40.228 17.670 -10.353 1.00 81.31 85 GLU A O 1
ATOM 660 N N . ARG A 1 86 ? 41.031 15.873 -9.284 1.00 84.25 86 ARG A N 1
ATOM 661 C CA . ARG A 1 86 ? 40.287 16.102 -8.035 1.00 84.25 86 ARG A CA 1
ATOM 662 C C . ARG A 1 86 ? 41.072 17.051 -7.143 1.00 84.25 86 ARG A C 1
ATOM 664 O O . ARG A 1 86 ? 42.222 16.775 -6.837 1.00 84.25 86 ARG A O 1
ATOM 671 N N . SER A 1 87 ? 40.423 18.107 -6.667 1.00 85.62 87 SER A N 1
ATOM 672 C CA . SER A 1 87 ? 41.025 18.981 -5.662 1.00 85.62 87 SER A CA 1
ATOM 673 C C . SER A 1 87 ? 41.254 18.232 -4.344 1.00 85.62 87 SER A C 1
ATOM 675 O O . SER A 1 87 ? 40.405 17.449 -3.911 1.00 85.62 87 SER A O 1
ATOM 677 N N . THR A 1 88 ? 42.388 18.506 -3.705 1.00 89.75 88 THR A N 1
ATOM 678 C CA . THR A 1 88 ? 42.846 17.907 -2.443 1.00 89.75 88 THR A CA 1
ATOM 679 C C . THR A 1 88 ? 42.369 18.652 -1.198 1.00 89.75 88 THR A C 1
ATOM 681 O O . THR A 1 88 ? 42.605 18.176 -0.089 1.00 89.75 88 THR A O 1
ATOM 684 N N . TYR A 1 89 ? 41.637 19.762 -1.352 1.00 89.06 89 TYR A N 1
ATOM 685 C CA . TYR A 1 89 ? 41.316 20.680 -0.252 1.00 89.06 89 TYR A CA 1
ATOM 686 C C . TYR A 1 89 ? 40.602 20.024 0.944 1.00 89.06 89 TYR A C 1
ATOM 688 O O . TYR A 1 89 ? 40.787 20.435 2.086 1.00 89.06 89 TYR A O 1
ATOM 696 N N . VAL A 1 90 ? 39.795 18.979 0.713 1.00 91.75 90 VAL A N 1
ATOM 697 C CA . VAL A 1 90 ? 39.136 18.226 1.796 1.00 91.75 90 VAL A CA 1
ATOM 698 C C . VAL A 1 90 ? 40.158 17.443 2.623 1.00 91.75 90 VAL A C 1
ATOM 700 O O . VAL A 1 90 ? 40.071 17.419 3.848 1.00 91.75 90 VAL A O 1
ATOM 703 N N . ILE A 1 91 ? 41.146 16.826 1.968 1.00 92.25 91 ILE A N 1
ATOM 704 C CA . ILE A 1 91 ? 42.227 16.089 2.637 1.00 92.25 91 ILE A CA 1
ATOM 705 C C . ILE A 1 91 ? 43.109 17.062 3.419 1.00 92.25 91 ILE A C 1
ATOM 707 O O . ILE A 1 91 ? 43.429 16.805 4.578 1.00 92.25 91 ILE A O 1
ATOM 711 N N . GLU A 1 92 ? 43.463 18.194 2.814 1.00 93.81 92 GLU A N 1
ATOM 712 C CA . GLU A 1 92 ? 44.229 19.256 3.473 1.00 93.81 92 GLU A CA 1
ATOM 713 C C . GLU A 1 92 ? 43.493 19.784 4.705 1.00 93.81 92 GLU A C 1
ATOM 715 O O . GLU A 1 92 ? 44.075 19.846 5.786 1.00 93.81 92 GLU A O 1
ATOM 720 N N . LEU A 1 93 ? 42.187 20.048 4.588 1.00 94.38 93 LEU A N 1
ATOM 721 C CA . LEU A 1 93 ? 41.355 20.461 5.713 1.00 94.38 93 LEU A CA 1
ATOM 722 C C . LEU A 1 93 ? 41.363 19.431 6.851 1.00 94.38 93 LEU A C 1
ATOM 724 O O . LEU A 1 93 ? 41.538 19.813 8.007 1.00 94.38 93 LEU A O 1
ATOM 728 N N . ILE A 1 94 ? 41.220 18.133 6.547 1.00 96.00 94 ILE A N 1
ATOM 729 C CA . ILE A 1 94 ? 41.308 17.062 7.555 1.00 96.00 94 ILE A CA 1
ATOM 730 C C . ILE A 1 94 ? 42.662 17.120 8.274 1.00 96.00 94 ILE A C 1
ATOM 732 O O . ILE A 1 94 ? 42.712 17.045 9.503 1.00 96.00 94 ILE A O 1
ATOM 736 N N . LEU A 1 95 ? 43.765 17.246 7.530 1.00 96.75 95 LEU A N 1
ATOM 737 C CA . LEU A 1 95 ? 45.111 17.288 8.105 1.00 96.75 95 LEU A CA 1
ATOM 738 C C . LEU A 1 95 ? 45.310 18.510 9.007 1.00 96.75 95 LEU A C 1
ATOM 740 O O . LEU A 1 95 ? 45.832 18.359 10.115 1.00 96.75 95 LEU A O 1
ATOM 744 N N . GLU A 1 96 ? 44.863 19.691 8.583 1.00 96.69 96 GLU A N 1
ATOM 745 C CA . GLU A 1 96 ? 44.984 20.904 9.394 1.00 96.69 96 GLU A CA 1
ATOM 746 C C . GLU A 1 96 ? 44.081 20.871 10.632 1.00 96.69 96 GLU A C 1
ATOM 748 O O . GLU A 1 96 ? 44.528 21.203 11.731 1.00 96.69 96 GLU A O 1
ATOM 753 N N . MET A 1 97 ? 42.842 20.385 10.512 1.00 97.12 97 MET A N 1
ATOM 754 C CA . MET A 1 97 ? 41.962 20.190 11.669 1.00 97.12 97 MET A CA 1
ATOM 755 C C . MET A 1 97 ? 42.570 19.207 12.678 1.00 97.12 97 MET A C 1
ATOM 757 O O . MET A 1 97 ? 42.500 19.432 13.887 1.00 97.12 97 MET A O 1
ATOM 761 N N . ARG A 1 98 ? 43.239 18.144 12.210 1.00 97.31 98 ARG A N 1
ATOM 762 C CA . ARG A 1 98 ? 43.964 17.225 13.098 1.00 97.31 98 ARG A CA 1
ATOM 763 C C . ARG A 1 98 ? 45.123 17.899 13.826 1.00 97.31 98 ARG A C 1
ATOM 765 O O . ARG A 1 98 ? 45.310 17.643 15.013 1.00 97.31 98 ARG A O 1
ATOM 772 N N . ARG A 1 99 ? 45.878 18.775 13.155 1.00 96.69 99 ARG A N 1
ATOM 773 C CA . ARG A 1 99 ? 46.923 19.590 13.806 1.00 96.69 99 ARG A CA 1
ATOM 774 C C . ARG A 1 99 ? 46.340 20.576 14.819 1.00 96.69 99 ARG A C 1
ATOM 776 O O . ARG A 1 99 ? 46.976 20.834 15.833 1.00 96.69 99 ARG A O 1
ATOM 783 N N . GLN A 1 100 ? 45.124 21.066 14.579 1.00 95.69 100 GLN A N 1
ATOM 784 C CA . GLN A 1 100 ? 44.376 21.924 15.502 1.00 95.69 100 GLN A CA 1
ATOM 785 C C . GLN A 1 100 ? 43.848 21.177 16.745 1.00 95.69 100 GLN A C 1
ATOM 787 O O . GLN A 1 100 ? 43.387 21.813 17.690 1.00 95.69 100 GLN A O 1
ATOM 792 N N . GLY A 1 101 ? 43.943 19.844 16.780 1.00 94.88 101 GLY A N 1
ATOM 793 C CA . GLY A 1 101 ? 43.561 19.021 17.930 1.00 94.88 101 GLY A CA 1
ATOM 794 C C . GLY A 1 101 ? 42.295 18.189 17.731 1.00 94.88 101 GLY A C 1
ATOM 795 O O . GLY A 1 101 ? 41.895 17.477 18.650 1.00 94.88 101 GLY A O 1
ATOM 796 N N . TRP A 1 102 ? 41.680 18.219 16.547 1.00 97.88 102 TRP A N 1
ATOM 797 C CA . TRP A 1 102 ? 40.583 17.310 16.229 1.00 97.88 102 TRP A CA 1
ATOM 798 C C . TRP A 1 102 ? 41.076 15.873 16.039 1.00 97.88 102 TRP A C 1
ATOM 800 O O . TRP A 1 102 ? 42.080 15.606 15.376 1.00 97.88 102 TRP A O 1
ATOM 810 N N . LEU A 1 103 ? 40.318 14.911 16.550 1.00 97.31 103 LEU A N 1
ATOM 811 C CA . LEU A 1 103 ? 40.470 13.507 16.192 1.00 97.31 103 LEU A CA 1
ATOM 812 C C . LEU A 1 103 ? 39.534 13.212 15.025 1.00 97.31 103 LEU A C 1
ATOM 814 O O . LEU A 1 103 ? 38.321 13.262 15.192 1.00 97.31 103 LEU A O 1
ATOM 818 N N . TRP A 1 104 ? 40.091 12.918 13.848 1.00 96.88 104 TRP A N 1
ATOM 819 C CA . TRP A 1 104 ? 39.313 12.356 12.743 1.00 96.88 104 TRP A CA 1
ATOM 820 C C . TRP A 1 104 ? 39.021 10.890 13.067 1.00 96.88 104 TRP A C 1
ATOM 822 O O . TRP A 1 104 ? 39.947 10.077 13.119 1.00 96.88 104 TRP A O 1
ATOM 832 N N . THR A 1 105 ? 37.763 10.591 13.382 1.00 94.44 105 THR A N 1
ATOM 833 C CA . THR A 1 105 ? 37.369 9.314 13.991 1.00 94.44 105 THR A CA 1
ATOM 834 C C . THR A 1 105 ? 36.852 8.323 12.959 1.00 94.44 105 THR A C 1
ATOM 836 O O . THR A 1 105 ? 37.229 7.156 12.995 1.00 94.44 105 THR A O 1
ATOM 839 N N . GLU A 1 106 ? 35.984 8.783 12.061 1.00 94.06 106 GLU A N 1
ATOM 840 C CA . GLU A 1 106 ? 35.271 7.944 11.099 1.00 94.06 106 GLU A CA 1
ATOM 841 C C . GLU A 1 106 ? 34.879 8.774 9.869 1.00 94.06 106 GLU A C 1
ATOM 843 O O . GLU A 1 106 ? 34.840 10.011 9.896 1.00 94.06 106 GLU A O 1
ATOM 848 N N . GLU A 1 107 ? 34.580 8.080 8.779 1.00 93.69 107 GLU A N 1
ATOM 849 C CA . GLU A 1 107 ? 33.990 8.647 7.582 1.00 93.69 107 GLU A CA 1
ATOM 850 C C . GLU A 1 107 ? 32.701 7.910 7.219 1.00 93.69 107 GLU A C 1
ATOM 852 O O . GLU A 1 107 ? 32.679 6.692 7.027 1.00 93.69 107 GLU A O 1
ATOM 857 N N . PHE A 1 108 ? 31.627 8.684 7.063 1.00 95.25 108 PHE A N 1
ATOM 858 C CA . PHE A 1 108 ? 30.379 8.201 6.497 1.00 95.25 108 PHE A CA 1
ATOM 859 C C . PHE A 1 108 ? 30.246 8.657 5.046 1.00 95.25 108 PHE A C 1
ATOM 861 O O . PHE A 1 108 ? 30.623 9.772 4.680 1.00 95.25 108 PHE A O 1
ATOM 868 N N . ILE A 1 109 ? 29.668 7.801 4.210 1.00 93.38 109 ILE A N 1
ATOM 869 C CA . ILE A 1 109 ? 29.418 8.089 2.799 1.00 93.38 109 ILE A CA 1
ATOM 870 C C . ILE A 1 109 ? 27.921 8.216 2.592 1.00 93.38 109 ILE A C 1
ATOM 872 O O . ILE A 1 109 ? 27.192 7.229 2.682 1.00 93.38 109 ILE A O 1
ATOM 876 N N . TRP A 1 110 ? 27.443 9.406 2.248 1.00 91.88 110 TRP A N 1
ATOM 877 C CA . TRP A 1 110 ? 26.072 9.550 1.779 1.00 91.88 110 TRP A CA 1
ATOM 878 C C . TRP A 1 110 ? 26.007 9.222 0.292 1.00 91.88 110 TRP A C 1
ATOM 880 O O . TRP A 1 110 ? 26.428 10.010 -0.550 1.00 91.88 110 TRP A O 1
ATOM 890 N N . HIS A 1 111 ? 25.462 8.053 -0.036 1.00 89.81 111 HIS A N 1
ATOM 891 C CA . HIS A 1 111 ? 25.169 7.640 -1.402 1.00 89.81 111 HIS A CA 1
ATOM 892 C C . HIS A 1 111 ? 23.782 8.136 -1.828 1.00 89.81 111 HIS A C 1
ATOM 894 O O . HIS A 1 111 ? 22.758 7.754 -1.255 1.00 89.81 111 HIS A O 1
ATOM 900 N N . LYS A 1 112 ? 23.757 8.953 -2.880 1.00 83.69 112 LYS A N 1
ATOM 901 C CA . LYS A 1 112 ? 22.567 9.596 -3.435 1.00 83.69 112 LYS A CA 1
ATOM 902 C C . LYS A 1 112 ? 21.842 8.643 -4.381 1.00 83.69 112 LYS A C 1
ATOM 904 O O . LYS A 1 112 ? 22.308 8.395 -5.492 1.00 83.69 112 LYS A O 1
ATOM 909 N N . LYS A 1 113 ? 20.668 8.151 -3.972 1.00 76.06 113 LYS A N 1
ATOM 910 C CA . LYS A 1 113 ? 19.864 7.198 -4.770 1.00 76.06 113 LYS A CA 1
ATOM 911 C C . LYS A 1 113 ? 19.402 7.750 -6.132 1.00 76.06 113 LYS A C 1
ATOM 913 O O . LYS A 1 113 ? 19.161 6.974 -7.047 1.00 76.06 113 LYS A O 1
ATOM 918 N N . ASN A 1 114 ? 19.297 9.071 -6.274 1.00 70.19 114 ASN A N 1
ATOM 919 C CA . ASN A 1 114 ? 18.731 9.790 -7.422 1.00 70.19 114 ASN A CA 1
ATOM 920 C C . ASN A 1 114 ? 19.720 10.796 -8.052 1.00 70.19 114 ASN A C 1
ATOM 922 O O . ASN A 1 114 ? 19.359 11.931 -8.353 1.00 70.19 114 ASN A O 1
ATOM 926 N N . SER A 1 115 ? 20.984 10.412 -8.256 1.00 63.91 115 SER A N 1
ATOM 927 C CA . SER A 1 115 ? 21.962 11.283 -8.930 1.00 63.91 115 SER A CA 1
ATOM 928 C C . SER A 1 115 ? 21.552 11.594 -10.382 1.00 63.91 115 SER A C 1
ATOM 930 O O . SER A 1 115 ? 21.338 10.660 -11.161 1.00 63.91 115 SER A O 1
ATOM 932 N N . TYR A 1 116 ? 21.516 12.877 -10.767 1.00 59.22 116 TYR A N 1
ATOM 933 C CA . TYR A 1 116 ? 21.209 13.304 -12.140 1.00 59.22 116 TYR A CA 1
ATOM 934 C C . TYR A 1 116 ? 22.120 12.610 -13.179 1.00 59.22 116 TYR A C 1
ATOM 936 O O . TYR A 1 116 ? 23.326 12.450 -12.945 1.00 59.22 116 TYR A O 1
ATOM 944 N N . PRO A 1 117 ? 21.576 12.170 -14.329 1.00 61.38 117 PRO A N 1
ATOM 945 C CA . PRO A 1 117 ? 22.380 11.618 -15.413 1.00 61.38 117 PRO A CA 1
ATOM 946 C C . PRO A 1 117 ? 23.270 12.705 -16.035 1.00 61.38 117 PRO A C 1
ATOM 948 O O . PRO A 1 117 ? 22.849 13.845 -16.211 1.00 61.38 117 PRO A O 1
ATOM 951 N N . GLY A 1 118 ? 24.513 12.354 -16.366 1.00 63.47 118 GLY A N 1
ATOM 952 C CA . GLY A 1 118 ? 25.471 13.266 -16.991 1.00 63.47 118 GLY A CA 1
ATOM 953 C C . GLY A 1 118 ? 26.696 12.525 -17.526 1.00 63.47 118 GLY A C 1
ATOM 954 O O . GLY A 1 118 ? 27.048 11.458 -17.017 1.00 63.47 118 GLY A O 1
ATOM 955 N N . LYS A 1 119 ? 27.333 13.085 -18.560 1.00 69.81 119 LYS A N 1
ATOM 956 C CA . LYS A 1 119 ? 28.516 12.528 -19.231 1.00 69.81 119 LYS A CA 1
ATOM 957 C C . LYS A 1 119 ? 29.697 13.484 -19.072 1.00 69.81 119 LYS A C 1
ATOM 959 O O . LYS A 1 119 ? 29.589 14.656 -19.417 1.00 69.81 119 LYS A O 1
ATOM 964 N N . TRP A 1 120 ? 30.829 12.965 -18.603 1.00 79.12 120 TRP A N 1
ATOM 965 C CA . TRP A 1 120 ? 32.110 13.672 -18.559 1.00 79.12 120 TRP A CA 1
ATOM 966 C C . TRP A 1 120 ? 33.166 12.824 -19.279 1.00 79.12 120 TRP A C 1
ATOM 968 O O . TRP A 1 120 ? 33.143 11.603 -19.133 1.00 79.12 120 TRP A O 1
ATOM 978 N N . PRO A 1 121 ? 34.081 13.430 -20.055 1.00 72.81 121 PRO A N 1
ATOM 979 C CA . PRO A 1 121 ? 35.012 12.682 -20.902 1.00 72.81 121 PRO A CA 1
ATOM 980 C C . PRO A 1 121 ? 36.035 11.855 -20.110 1.00 72.81 121 PRO A C 1
ATOM 982 O O . PRO A 1 121 ? 36.359 10.749 -20.523 1.00 72.81 121 PRO A O 1
ATOM 985 N N . ASN A 1 122 ? 36.489 12.351 -18.952 1.00 80.25 122 ASN A N 1
ATOM 986 C CA . ASN A 1 122 ? 37.620 11.769 -18.213 1.00 80.25 122 ASN A CA 1
ATOM 987 C C . ASN A 1 122 ? 37.260 11.316 -16.784 1.00 80.25 122 ASN A C 1
ATOM 989 O O . ASN A 1 122 ? 38.145 11.146 -15.951 1.00 80.25 122 ASN A O 1
ATOM 993 N N . ARG A 1 123 ? 35.968 11.188 -16.445 1.00 79.94 123 ARG A N 1
ATOM 994 C CA . ARG A 1 123 ? 35.517 10.755 -15.107 1.00 79.94 123 ARG A CA 1
ATOM 995 C C . ARG A 1 123 ? 34.052 10.334 -15.087 1.00 79.94 123 ARG A C 1
ATOM 997 O O . ARG A 1 123 ? 33.257 10.764 -15.917 1.00 79.94 123 ARG A O 1
ATOM 1004 N N . PHE A 1 124 ? 33.675 9.584 -14.057 1.00 78.38 124 PHE A N 1
ATOM 1005 C CA . PHE A 1 124 ? 32.276 9.292 -13.759 1.00 78.38 124 PHE A CA 1
ATOM 1006 C C . PHE A 1 124 ? 31.594 10.417 -12.964 1.00 78.38 124 PHE A C 1
ATOM 1008 O O . PHE A 1 124 ? 32.233 11.305 -12.377 1.00 78.38 124 PHE A O 1
ATOM 1015 N N . ARG A 1 125 ? 30.258 10.383 -12.963 1.00 78.00 125 ARG A N 1
ATOM 1016 C CA .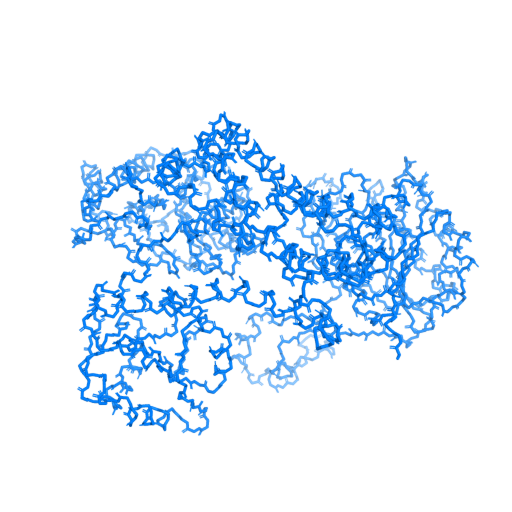 ARG A 1 125 ? 29.426 11.252 -12.124 1.00 78.00 125 ARG A CA 1
ATOM 1017 C C . ARG A 1 125 ? 29.671 10.960 -10.645 1.00 78.00 125 ARG A C 1
ATOM 1019 O O . ARG A 1 125 ? 29.944 9.823 -10.272 1.00 78.00 125 ARG A O 1
ATOM 1026 N N . ASP A 1 126 ? 29.513 11.973 -9.801 1.00 77.88 126 ASP A N 1
ATOM 1027 C CA . ASP A 1 126 ? 29.516 11.754 -8.355 1.00 77.88 126 ASP A CA 1
ATOM 1028 C C . ASP A 1 126 ? 28.142 11.284 -7.895 1.00 77.88 126 ASP A C 1
ATOM 1030 O O . ASP A 1 126 ? 27.160 12.014 -8.032 1.00 77.88 126 ASP A O 1
ATOM 1034 N N . ALA A 1 127 ? 28.089 10.088 -7.319 1.00 83.88 127 ALA A N 1
ATOM 1035 C CA . ALA A 1 127 ? 26.882 9.536 -6.712 1.00 83.88 127 ALA A CA 1
ATOM 1036 C C . ALA A 1 127 ? 26.880 9.663 -5.179 1.00 83.88 127 ALA A C 1
ATOM 1038 O O . ALA A 1 127 ? 25.998 9.115 -4.529 1.00 83.88 127 ALA A O 1
ATOM 1039 N N . TRP A 1 128 ? 27.860 10.349 -4.582 1.00 88.06 128 TRP A N 1
ATOM 1040 C CA . TRP A 1 128 ? 28.029 10.371 -3.130 1.00 88.06 128 TRP A CA 1
ATOM 1041 C C . TRP A 1 128 ? 28.701 11.649 -2.590 1.00 88.06 128 TRP A C 1
ATOM 1043 O O . TRP A 1 128 ? 29.254 12.433 -3.369 1.00 88.06 128 TRP A O 1
ATOM 1053 N N . GLU A 1 129 ? 28.613 11.853 -1.270 1.00 88.44 129 GLU A N 1
ATOM 1054 C CA . GLU A 1 129 ? 29.262 12.917 -0.474 1.00 88.44 129 GLU A CA 1
ATOM 1055 C C . GLU A 1 129 ? 29.889 12.365 0.819 1.00 88.44 129 GLU A C 1
ATOM 1057 O O . GLU A 1 129 ? 29.428 11.337 1.328 1.00 88.44 129 GLU A O 1
ATOM 1062 N N . ARG A 1 130 ? 30.938 13.035 1.332 1.00 90.19 130 ARG A N 1
ATOM 1063 C CA . ARG A 1 130 ? 31.612 12.676 2.591 1.00 90.19 130 ARG A CA 1
ATOM 1064 C C . ARG A 1 130 ? 30.939 13.361 3.766 1.00 90.19 130 ARG A C 1
ATOM 1066 O O . ARG A 1 130 ? 30.725 14.569 3.748 1.00 90.19 130 ARG A O 1
ATOM 1073 N N . LEU A 1 131 ? 30.721 12.594 4.820 1.00 94.56 131 LEU A N 1
ATOM 1074 C CA . LEU A 1 131 ? 30.293 13.055 6.132 1.00 94.56 131 LEU A CA 1
ATOM 1075 C C . LEU A 1 131 ? 31.399 12.683 7.115 1.00 94.56 131 LEU A C 1
ATOM 1077 O O . LEU A 1 131 ? 31.495 11.546 7.577 1.00 94.56 131 LEU A O 1
ATOM 1081 N N . LEU A 1 132 ? 32.284 13.641 7.363 1.00 96.88 132 LEU A N 1
ATOM 1082 C CA . LEU A 1 132 ? 33.488 13.441 8.157 1.00 96.88 132 LEU A CA 1
ATOM 1083 C C . LEU A 1 132 ? 33.158 13.589 9.638 1.00 96.88 132 LEU A C 1
ATOM 1085 O O . LEU A 1 132 ? 32.634 14.626 10.048 1.00 96.88 132 LEU A O 1
ATOM 1089 N N . GLN A 1 133 ? 33.487 12.572 10.433 1.00 97.62 133 GLN A N 1
ATOM 1090 C CA . GLN A 1 133 ? 33.318 12.612 11.878 1.00 97.62 133 GLN A CA 1
ATOM 1091 C C . GLN A 1 133 ? 34.602 13.072 12.565 1.00 97.62 133 GLN A C 1
ATOM 1093 O O . GLN A 1 133 ? 35.650 12.429 12.459 1.00 97.62 133 GLN A O 1
ATOM 1098 N N . PHE A 1 134 ? 34.483 14.131 13.359 1.00 98.00 134 PHE A N 1
ATOM 1099 C CA . PHE A 1 134 ? 35.530 14.606 14.246 1.00 98.00 134 PHE A CA 1
ATOM 1100 C C . PHE A 1 134 ? 35.074 14.612 15.706 1.00 98.00 134 PHE A C 1
ATOM 1102 O O . PHE A 1 134 ? 33.921 14.910 16.021 1.00 98.00 134 PHE A O 1
ATOM 1109 N N . ASN A 1 135 ? 36.002 14.317 16.612 1.00 97.88 135 ASN A N 1
ATOM 1110 C CA . ASN A 1 135 ? 35.778 14.347 18.055 1.00 97.88 135 ASN A CA 1
ATOM 1111 C C . ASN A 1 135 ? 36.947 15.032 18.769 1.00 97.88 135 ASN A C 1
ATOM 1113 O O . ASN A 1 135 ? 38.067 15.083 18.261 1.00 97.88 135 ASN A O 1
ATOM 1117 N N . ARG A 1 136 ? 36.697 15.532 19.980 1.00 94.38 136 ARG A N 1
ATOM 1118 C CA . ARG A 1 136 ? 37.734 16.146 20.826 1.00 94.38 136 ARG A CA 1
ATOM 1119 C C . ARG A 1 136 ? 38.570 15.111 21.583 1.00 94.38 136 ARG A C 1
ATOM 1121 O O . ARG A 1 136 ? 39.732 15.348 21.893 1.00 94.38 136 ARG A O 1
ATOM 1128 N N . GLN A 1 137 ? 37.986 13.951 21.873 1.00 94.31 137 GLN A N 1
ATOM 1129 C CA . GLN A 1 137 ? 38.641 12.846 22.569 1.00 94.31 137 GLN A CA 1
ATOM 1130 C C . GLN A 1 137 ? 38.130 11.495 22.055 1.00 94.31 137 GLN A C 1
ATOM 1132 O O . GLN A 1 137 ? 37.150 11.423 21.319 1.00 94.31 137 GLN A O 1
ATOM 1137 N N . ARG A 1 138 ? 38.808 10.410 22.439 1.00 92.69 138 ARG A N 1
ATOM 1138 C CA . ARG A 1 138 ? 38.517 9.051 21.943 1.00 92.69 138 ARG A CA 1
ATOM 1139 C C . ARG A 1 138 ? 37.234 8.440 22.513 1.00 92.69 138 ARG A C 1
ATOM 1141 O O . ARG A 1 138 ? 36.691 7.528 21.906 1.00 92.69 138 ARG A O 1
ATOM 1148 N N . HIS A 1 139 ? 36.782 8.924 23.668 1.00 92.94 139 HIS A N 1
ATOM 1149 C CA . HIS A 1 139 ? 35.546 8.488 24.314 1.00 92.94 139 HIS A CA 1
ATOM 1150 C C . HIS A 1 139 ? 34.485 9.576 24.141 1.00 92.94 139 HIS A C 1
ATOM 1152 O O . HIS A 1 139 ? 34.578 10.645 24.742 1.00 92.94 139 HIS A O 1
ATOM 1158 N N . PHE A 1 140 ? 33.496 9.306 23.302 1.00 95.81 140 PHE A N 1
ATOM 1159 C CA . PHE A 1 140 ? 32.391 10.208 22.990 1.00 95.81 140 PHE A CA 1
ATOM 1160 C C . PHE A 1 140 ? 31.075 9.426 22.991 1.00 95.81 140 PHE A C 1
ATOM 1162 O O . PHE A 1 140 ? 31.072 8.194 22.967 1.00 95.81 140 PHE A O 1
ATOM 1169 N N . ASN A 1 141 ? 29.954 10.140 23.051 1.00 95.50 141 ASN A N 1
ATOM 1170 C CA . ASN A 1 141 ? 28.633 9.523 23.032 1.00 95.50 141 ASN A CA 1
ATOM 1171 C C . ASN A 1 141 ? 28.335 8.970 21.636 1.00 95.50 141 ASN A C 1
ATOM 1173 O O . ASN A 1 141 ? 28.468 9.702 20.666 1.00 95.50 141 ASN A O 1
ATOM 1177 N N . MET A 1 142 ? 27.908 7.710 21.534 1.00 94.75 142 MET A N 1
ATOM 1178 C CA . MET A 1 142 ? 27.448 7.093 20.286 1.00 94.75 142 MET A CA 1
ATOM 1179 C C . MET A 1 142 ? 26.390 6.029 20.611 1.00 94.75 142 MET A C 1
ATOM 1181 O O . MET A 1 142 ? 26.701 4.978 21.164 1.00 94.75 142 MET A O 1
ATOM 1185 N N . TYR A 1 143 ? 25.133 6.315 20.290 1.00 94.88 143 TYR A N 1
ATOM 1186 C CA . TYR A 1 143 ? 23.949 5.502 20.572 1.00 94.88 143 TYR A CA 1
ATOM 1187 C C . TYR A 1 143 ? 23.597 4.647 19.352 1.00 94.88 143 TYR A C 1
ATOM 1189 O O . TYR A 1 143 ? 22.654 4.925 18.610 1.00 94.88 143 TYR A O 1
ATOM 1197 N N . GLN A 1 144 ? 24.409 3.624 19.090 1.00 88.50 144 GLN A N 1
ATOM 1198 C CA . GLN A 1 144 ? 24.308 2.816 17.870 1.00 88.50 144 GLN A CA 1
ATOM 1199 C C . GLN A 1 144 ? 22.975 2.053 17.765 1.00 88.50 144 GLN A C 1
ATOM 1201 O O . GLN A 1 144 ? 22.519 1.753 16.661 1.00 88.50 144 GLN A O 1
ATOM 1206 N N . GLU A 1 145 ? 22.332 1.771 18.898 1.00 87.44 145 GLU A N 1
ATOM 1207 C CA . GLU A 1 145 ? 21.033 1.099 18.993 1.00 87.44 145 GLU A CA 1
ATOM 1208 C C . GLU A 1 145 ? 19.904 1.913 18.339 1.00 87.44 145 GLU A C 1
ATOM 1210 O O . GLU A 1 145 ? 18.993 1.345 17.734 1.00 87.44 145 GLU A O 1
ATOM 1215 N N . GLU A 1 146 ? 19.993 3.245 18.396 1.00 89.06 146 GLU A N 1
ATOM 1216 C CA . GLU A 1 146 ? 18.972 4.180 17.896 1.00 89.06 146 GLU A CA 1
ATOM 1217 C C . GLU A 1 146 ? 18.912 4.253 16.361 1.00 89.06 146 GLU A C 1
ATOM 1219 O O . GLU A 1 146 ? 17.982 4.832 15.791 1.00 89.06 146 GLU A O 1
ATOM 1224 N N . VAL A 1 147 ? 19.904 3.664 15.684 1.00 87.94 147 VAL A N 1
ATOM 1225 C CA . VAL A 1 147 ? 20.041 3.663 14.220 1.00 87.94 147 VAL A CA 1
ATOM 1226 C C . VAL A 1 147 ? 20.176 2.263 13.620 1.00 87.94 147 VAL A C 1
ATOM 1228 O O . VAL A 1 147 ? 20.507 2.124 12.440 1.00 87.94 147 VAL A O 1
ATOM 1231 N N . MET A 1 148 ? 19.927 1.213 14.407 1.00 83.88 148 MET A N 1
ATOM 1232 C CA . MET A 1 148 ? 19.954 -0.157 13.898 1.00 83.88 148 MET A CA 1
ATOM 1233 C C . MET A 1 148 ? 18.910 -0.360 12.796 1.00 83.88 148 MET A C 1
ATOM 1235 O O . MET A 1 148 ? 17.752 0.042 12.923 1.00 83.88 148 MET A O 1
ATOM 1239 N N . VAL A 1 149 ? 19.316 -1.048 11.731 1.00 76.69 149 VAL A N 1
ATOM 1240 C CA . VAL A 1 149 ? 18.465 -1.363 10.580 1.00 76.69 149 VAL A CA 1
ATOM 1241 C C . VAL A 1 149 ? 17.958 -2.804 10.670 1.00 76.69 149 VAL A C 1
ATOM 1243 O O . VAL A 1 149 ? 18.684 -3.664 11.172 1.00 76.69 149 VAL A O 1
ATOM 1246 N N . PRO A 1 150 ? 16.740 -3.112 10.197 1.00 69.62 150 PRO A N 1
ATOM 1247 C CA . PRO A 1 150 ? 16.258 -4.490 10.137 1.00 69.62 150 PRO A CA 1
ATOM 1248 C C . PRO A 1 150 ? 17.203 -5.367 9.310 1.00 69.62 150 PRO A C 1
ATOM 1250 O O . PRO A 1 150 ? 17.685 -4.947 8.254 1.00 69.62 150 PRO A O 1
ATOM 1253 N N . MET A 1 151 ? 17.469 -6.590 9.767 1.00 65.50 151 MET A N 1
ATOM 1254 C CA . MET A 1 151 ? 18.147 -7.570 8.921 1.00 65.50 151 MET A CA 1
ATOM 1255 C C . MET A 1 151 ? 17.197 -7.982 7.793 1.00 65.50 151 MET A C 1
ATOM 1257 O O . MET A 1 151 ? 16.097 -8.458 8.054 1.00 65.50 151 MET A O 1
ATOM 1261 N N . GLY A 1 152 ? 17.601 -7.758 6.538 1.00 58.12 152 GLY A N 1
ATOM 1262 C CA . GLY A 1 152 ? 16.783 -8.105 5.372 1.00 58.12 152 GLY A CA 1
ATOM 1263 C C . GLY A 1 152 ? 16.498 -9.608 5.268 1.00 58.12 152 GLY A C 1
ATOM 1264 O O . GLY A 1 152 ? 17.230 -10.428 5.827 1.00 58.12 152 GLY A O 1
ATOM 1265 N N . ASP A 1 153 ? 15.471 -9.972 4.497 1.00 52.88 153 ASP A N 1
ATOM 1266 C CA . ASP A 1 153 ? 14.940 -11.346 4.425 1.00 52.88 153 ASP A CA 1
ATOM 1267 C C . ASP A 1 153 ? 15.975 -12.405 4.004 1.00 52.88 153 ASP A C 1
ATOM 1269 O O . ASP A 1 153 ? 15.893 -13.554 4.437 1.00 52.88 153 ASP A O 1
ATOM 1273 N N . TRP A 1 154 ? 17.032 -12.009 3.280 1.00 53.88 154 TRP A N 1
ATOM 1274 C CA . TRP A 1 154 ? 18.147 -12.892 2.905 1.00 53.88 154 TRP A CA 1
ATOM 1275 C C . TRP A 1 154 ? 18.834 -13.562 4.107 1.00 53.88 154 TRP A C 1
ATOM 1277 O O . TRP A 1 154 ? 19.408 -14.643 3.965 1.00 53.88 154 TRP A O 1
ATOM 1287 N N . VAL A 1 155 ? 18.798 -12.937 5.291 1.00 54.16 155 VAL A N 1
ATOM 1288 C CA . VAL A 1 155 ? 19.359 -13.510 6.522 1.00 54.16 155 VAL A CA 1
ATOM 1289 C C . VAL A 1 155 ? 18.541 -14.724 6.961 1.00 54.16 155 VAL A C 1
ATOM 1291 O O . VAL A 1 155 ? 19.125 -15.720 7.378 1.00 54.16 155 VAL A O 1
ATOM 1294 N N . ARG A 1 156 ? 17.213 -14.708 6.787 1.00 57.34 156 ARG A N 1
ATOM 1295 C CA . ARG A 1 156 ? 16.343 -15.845 7.134 1.00 57.34 156 ARG A CA 1
ATOM 1296 C C . ARG A 1 156 ? 16.608 -17.042 6.226 1.00 57.34 156 ARG A C 1
ATOM 1298 O O . ARG A 1 156 ? 16.732 -18.159 6.721 1.00 57.34 156 ARG A O 1
ATOM 1305 N N . ASP A 1 157 ? 16.777 -16.811 4.927 1.00 56.09 157 ASP A N 1
ATOM 1306 C CA . ASP A 1 157 ? 17.047 -17.884 3.961 1.00 56.09 157 ASP A CA 1
ATOM 1307 C C . ASP A 1 157 ? 18.459 -18.458 4.107 1.00 56.09 157 ASP A C 1
ATOM 1309 O O . ASP A 1 157 ? 18.662 -19.672 4.033 1.00 56.09 157 ASP A O 1
ATOM 1313 N N . ARG A 1 158 ? 19.448 -17.603 4.393 1.00 55.00 158 ARG A N 1
ATOM 1314 C CA . ARG A 1 158 ? 20.835 -18.037 4.587 1.00 55.00 158 ARG A CA 1
ATOM 1315 C C . ARG A 1 158 ? 21.060 -18.743 5.927 1.00 55.00 158 ARG A C 1
ATOM 1317 O O . ARG A 1 158 ? 21.871 -19.663 5.984 1.00 55.00 158 ARG A O 1
ATOM 1324 N N . LEU A 1 159 ? 20.360 -18.344 6.992 1.00 58.19 159 LEU A N 1
ATOM 1325 C CA . LEU A 1 159 ? 20.462 -18.989 8.308 1.00 58.19 159 LEU A CA 1
ATOM 1326 C C . LEU A 1 159 ? 19.717 -20.335 8.382 1.00 58.19 159 LEU A C 1
ATOM 1328 O O . LEU A 1 159 ? 20.060 -21.155 9.231 1.00 58.19 159 LEU A O 1
ATOM 1332 N N . LYS A 1 160 ? 18.752 -20.605 7.487 1.00 59.41 160 LYS A N 1
ATOM 1333 C CA . LYS A 1 160 ? 18.080 -21.918 7.382 1.00 59.41 160 LYS A CA 1
ATOM 1334 C C . LYS A 1 160 ? 19.015 -23.041 6.913 1.00 59.41 160 LYS A C 1
ATOM 1336 O O . LYS A 1 160 ? 18.841 -24.181 7.326 1.00 59.41 160 LYS A O 1
ATOM 1341 N N . ASN A 1 161 ? 20.029 -22.721 6.104 1.00 54.44 161 ASN A N 1
ATOM 1342 C CA . ASN A 1 161 ? 20.928 -23.692 5.469 1.00 54.44 161 ASN A CA 1
ATOM 1343 C C . ASN A 1 161 ? 22.391 -23.515 5.913 1.00 54.44 161 ASN A C 1
ATOM 1345 O O . ASN A 1 161 ? 23.294 -23.383 5.088 1.00 54.44 161 ASN A O 1
ATOM 1349 N N . LEU A 1 162 ? 22.639 -23.494 7.227 1.00 57.69 162 LEU A N 1
ATOM 1350 C CA . LEU A 1 162 ? 24.000 -23.397 7.767 1.00 57.69 162 LEU A CA 1
ATOM 1351 C C . LEU A 1 162 ? 24.766 -24.710 7.569 1.00 57.69 162 LEU A C 1
ATOM 1353 O O . LEU A 1 162 ? 24.412 -25.745 8.140 1.00 57.69 162 LEU A O 1
ATOM 1357 N N . SER A 1 163 ? 25.863 -24.656 6.815 1.00 61.50 163 SER A N 1
ATOM 1358 C CA . SER A 1 163 ? 26.792 -25.777 6.689 1.00 61.50 163 SER A CA 1
ATOM 1359 C C . SER A 1 163 ? 27.583 -25.985 7.989 1.00 61.50 163 SER A C 1
ATOM 1361 O O . SER A 1 163 ? 27.672 -25.093 8.837 1.00 61.50 163 SER A O 1
ATOM 1363 N N . GLY A 1 164 ? 28.213 -27.154 8.164 1.00 61.91 164 GLY A N 1
ATOM 1364 C CA . GLY A 1 164 ? 29.083 -27.411 9.325 1.00 61.91 164 GLY A CA 1
ATOM 1365 C C . GLY A 1 164 ? 30.209 -26.376 9.486 1.00 61.91 164 GLY A C 1
ATOM 1366 O O . GLY A 1 164 ? 30.588 -26.049 10.608 1.00 61.91 164 GLY A O 1
ATOM 1367 N N . ASN A 1 165 ? 30.667 -25.785 8.376 1.00 58.25 165 ASN A N 1
ATOM 1368 C CA . ASN A 1 165 ? 31.686 -24.734 8.353 1.00 58.25 165 ASN A CA 1
ATOM 1369 C C . ASN A 1 165 ? 31.171 -23.360 8.814 1.00 58.25 165 ASN A C 1
ATOM 1371 O O . ASN A 1 165 ? 31.983 -22.520 9.190 1.00 58.25 165 ASN A O 1
ATOM 1375 N N . ASP A 1 166 ? 29.857 -23.119 8.792 1.00 55.19 166 ASP A N 1
ATOM 1376 C CA . ASP A 1 166 ? 29.244 -21.843 9.194 1.00 55.19 166 ASP A CA 1
ATOM 1377 C C . ASP A 1 166 ? 28.990 -21.755 10.711 1.00 55.19 166 ASP A C 1
ATOM 1379 O O . ASP A 1 166 ? 28.713 -20.674 11.238 1.00 55.19 166 ASP A O 1
ATOM 1383 N N . LYS A 1 167 ? 29.103 -22.898 11.407 1.00 60.50 167 LYS A N 1
ATOM 1384 C CA . LYS A 1 167 ? 28.952 -23.054 12.866 1.00 60.50 167 LYS A CA 1
ATOM 1385 C C . LYS A 1 167 ? 30.275 -22.926 13.635 1.00 60.50 167 LYS A C 1
ATOM 1387 O O . LYS A 1 167 ? 30.280 -22.950 14.862 1.00 60.50 167 LYS A O 1
ATOM 1392 N N . ILE A 1 168 ? 31.396 -22.823 12.924 1.00 60.19 168 ILE A N 1
ATOM 1393 C CA . ILE A 1 168 ? 32.749 -22.717 13.479 1.00 60.19 168 ILE A CA 1
ATOM 1394 C C . ILE A 1 168 ? 33.377 -21.445 12.900 1.00 60.19 168 ILE A C 1
ATOM 1396 O O . ILE A 1 168 ? 33.116 -21.083 11.755 1.00 60.19 168 ILE A O 1
ATOM 1400 N N . ARG A 1 169 ? 34.207 -20.735 13.677 1.00 59.38 169 ARG A N 1
ATOM 1401 C CA . ARG A 1 169 ? 34.939 -19.559 13.178 1.00 59.38 169 ARG A CA 1
ATOM 1402 C C . ARG A 1 169 ? 35.857 -19.984 12.031 1.00 59.38 169 ARG A C 1
ATOM 1404 O O . ARG A 1 169 ? 36.910 -20.572 12.263 1.00 59.38 169 ARG A O 1
ATOM 1411 N N . ASN A 1 170 ? 35.466 -19.655 10.805 1.00 57.47 170 ASN A N 1
ATOM 1412 C CA . ASN A 1 170 ? 36.232 -19.995 9.618 1.00 57.47 170 ASN A CA 1
ATOM 1413 C C . ASN A 1 170 ? 37.151 -18.825 9.267 1.00 57.47 170 ASN A C 1
ATOM 1415 O O . ASN A 1 170 ? 36.669 -17.732 8.952 1.00 57.47 170 ASN A O 1
ATOM 1419 N N . ASN A 1 171 ? 38.463 -19.030 9.383 1.00 59.91 171 ASN A N 1
ATOM 1420 C CA . ASN A 1 171 ? 39.454 -18.028 9.003 1.00 59.91 171 ASN A CA 1
ATOM 1421 C C . ASN A 1 171 ? 39.513 -17.909 7.476 1.00 59.91 171 ASN A C 1
ATOM 1423 O O . ASN A 1 171 ? 39.327 -18.884 6.750 1.00 59.91 171 ASN A O 1
ATOM 1427 N N . SER A 1 172 ? 39.760 -16.699 6.983 1.00 55.91 172 SER A N 1
ATOM 1428 C CA . SER A 1 172 ? 39.868 -16.436 5.551 1.00 55.91 172 SER A CA 1
ATOM 1429 C C . SER A 1 172 ? 40.871 -17.373 4.867 1.00 55.91 172 SER A C 1
ATOM 1431 O O . SER A 1 172 ? 42.027 -17.467 5.282 1.00 55.91 172 SER A O 1
ATOM 1433 N N . LYS A 1 173 ? 40.456 -18.020 3.768 1.00 56.88 173 LYS A N 1
ATOM 1434 C CA . LYS A 1 173 ? 41.315 -18.918 2.968 1.00 56.88 173 LYS A CA 1
ATOM 1435 C C . LYS A 1 173 ? 42.534 -18.215 2.355 1.00 56.88 173 LYS A C 1
ATOM 1437 O O . LYS A 1 173 ? 43.472 -18.888 1.950 1.00 56.88 173 LYS A O 1
ATOM 1442 N N . VAL A 1 174 ? 42.527 -16.880 2.302 1.00 58.25 174 VAL A N 1
ATOM 1443 C CA . VAL A 1 174 ? 43.643 -16.052 1.809 1.00 58.25 174 VAL A CA 1
ATOM 1444 C C . VAL A 1 174 ? 44.521 -15.492 2.938 1.00 58.25 174 VAL A C 1
ATOM 1446 O O . VAL A 1 174 ? 45.278 -14.554 2.718 1.00 58.25 174 VAL A O 1
ATOM 1449 N N . GLY A 1 175 ? 44.413 -16.022 4.162 1.00 48.50 175 GLY A N 1
ATOM 1450 C CA . GLY A 1 175 ? 45.282 -15.638 5.280 1.00 48.50 175 GLY A CA 1
ATOM 1451 C C . GLY A 1 175 ? 44.988 -14.263 5.890 1.00 48.50 175 GLY A C 1
ATOM 1452 O O . GLY A 1 175 ? 45.751 -13.803 6.736 1.00 48.50 175 GLY A O 1
ATOM 1453 N N . SER A 1 176 ? 43.884 -13.602 5.517 1.00 49.25 176 SER A N 1
ATOM 1454 C CA . SER A 1 176 ? 43.436 -12.421 6.256 1.00 49.25 176 SER A CA 1
ATOM 1455 C C . SER A 1 176 ? 42.905 -12.854 7.626 1.00 49.25 176 SER A C 1
ATOM 1457 O O . SER A 1 176 ? 42.103 -13.778 7.742 1.00 49.25 176 SER A O 1
ATOM 1459 N N . SER A 1 177 ? 43.334 -12.182 8.691 1.00 44.34 177 SER A N 1
ATOM 1460 C CA . SER A 1 177 ? 42.951 -12.443 10.091 1.00 44.34 177 SER A CA 1
ATOM 1461 C C . SER A 1 177 ? 41.447 -12.260 10.396 1.00 44.34 177 SER A C 1
ATOM 1463 O O . SER A 1 177 ? 41.013 -12.374 11.544 1.00 44.34 177 SER A O 1
ATOM 1465 N N . PHE A 1 178 ? 40.627 -12.029 9.367 1.00 46.41 178 PHE A N 1
ATOM 1466 C CA . PHE A 1 178 ? 39.173 -12.005 9.429 1.00 46.41 178 PHE A CA 1
ATOM 1467 C C . PHE A 1 178 ? 38.609 -13.429 9.376 1.00 46.41 178 PHE A C 1
ATOM 1469 O O . PHE A 1 178 ? 38.623 -14.088 8.336 1.00 46.41 178 PHE A O 1
ATOM 1476 N N . GLY A 1 179 ? 38.069 -13.886 10.507 1.00 53.06 179 GLY A N 1
ATOM 1477 C CA . GLY A 1 179 ? 37.243 -15.089 10.575 1.00 53.06 179 GLY A CA 1
ATOM 1478 C C . GLY A 1 179 ? 35.772 -14.721 10.745 1.00 53.06 179 GLY A C 1
ATOM 1479 O O . GLY A 1 179 ? 35.456 -13.828 11.530 1.00 53.06 179 GLY A O 1
ATOM 1480 N N . LYS A 1 180 ? 34.870 -15.391 10.024 1.00 57.47 180 LYS A N 1
ATOM 1481 C CA . LYS A 1 180 ? 33.416 -15.204 10.179 1.00 57.47 180 LYS A CA 1
ATOM 1482 C C . LYS A 1 180 ? 32.839 -16.391 10.948 1.00 57.47 180 LYS A C 1
ATOM 1484 O O . LYS A 1 180 ? 33.144 -17.532 10.620 1.00 57.47 180 LYS A O 1
ATOM 1489 N N . ASN A 1 181 ? 32.022 -16.115 11.964 1.00 65.06 181 ASN A N 1
ATOM 1490 C CA . ASN A 1 181 ? 31.179 -17.117 12.612 1.00 65.06 181 ASN A CA 1
ATOM 1491 C C . ASN A 1 181 ? 29.715 -16.700 12.431 1.00 65.06 181 ASN A C 1
ATOM 1493 O O . ASN A 1 181 ? 29.263 -15.724 13.033 1.00 65.06 181 ASN A O 1
ATOM 1497 N N . ILE A 1 182 ? 29.010 -17.389 11.536 1.00 61.22 182 ILE A N 1
ATOM 1498 C CA . ILE A 1 182 ? 27.663 -17.008 11.098 1.00 61.22 182 ILE A CA 1
ATOM 1499 C C . ILE A 1 182 ? 26.620 -17.409 12.155 1.00 61.22 182 ILE A C 1
ATOM 1501 O O . ILE A 1 182 ? 25.581 -16.762 12.254 1.00 61.22 182 ILE A O 1
ATOM 1505 N N . SER A 1 183 ? 26.933 -18.359 13.047 1.00 62.66 183 SER A N 1
ATOM 1506 C CA . SER A 1 183 ? 26.046 -18.726 14.160 1.00 62.66 183 SER A CA 1
ATOM 1507 C C . SER A 1 183 ? 25.788 -17.582 15.151 1.00 62.66 183 SER A C 1
ATOM 1509 O O . SER A 1 183 ? 24.751 -17.568 15.801 1.00 62.66 183 SER A O 1
ATOM 1511 N N . ASN A 1 184 ? 26.678 -16.587 15.247 1.00 62.53 184 ASN A N 1
ATOM 1512 C CA . ASN A 1 184 ? 26.505 -15.425 16.136 1.00 62.53 184 ASN A CA 1
ATOM 1513 C C . ASN A 1 184 ? 25.379 -14.467 15.696 1.00 62.53 184 ASN A C 1
ATOM 1515 O O . ASN A 1 184 ? 25.063 -13.512 16.407 1.00 62.53 184 ASN A O 1
ATOM 1519 N N . TRP A 1 185 ? 24.814 -14.700 14.512 1.00 58.78 185 TRP A N 1
ATOM 1520 C CA . TRP A 1 185 ? 23.746 -13.904 13.910 1.00 58.78 185 TRP A CA 1
ATOM 1521 C C . TRP A 1 185 ? 22.380 -14.598 14.018 1.00 58.78 185 TRP A C 1
ATOM 1523 O O . TRP A 1 185 ? 21.371 -14.007 13.640 1.00 58.78 185 TRP A O 1
ATOM 1533 N N . LEU A 1 186 ? 22.335 -15.823 14.563 1.00 56.41 186 LEU A N 1
ATOM 1534 C CA . LEU A 1 186 ? 21.094 -16.507 14.920 1.00 56.41 186 LEU A CA 1
ATOM 1535 C C . LEU A 1 186 ? 20.360 -15.660 15.978 1.00 56.41 186 LEU A C 1
ATOM 1537 O O . LEU A 1 186 ? 20.939 -15.333 17.012 1.00 56.41 186 LEU A O 1
ATOM 1541 N N . ASN A 1 187 ? 19.100 -15.309 15.705 1.00 61.75 187 ASN A N 1
ATOM 1542 C CA . ASN A 1 187 ? 18.188 -14.553 16.585 1.00 61.75 187 ASN A CA 1
ATOM 1543 C C . ASN A 1 187 ? 18.412 -13.030 16.683 1.00 61.75 187 ASN A C 1
ATOM 1545 O O . ASN A 1 187 ? 17.996 -12.417 17.665 1.00 61.75 187 ASN A O 1
ATOM 1549 N N . ARG A 1 188 ? 19.064 -12.390 15.702 1.00 63.28 188 ARG A N 1
ATOM 1550 C CA . ARG A 1 188 ? 19.153 -10.919 15.648 1.00 63.28 188 ARG A CA 1
ATOM 1551 C C . ARG A 1 188 ? 18.241 -10.345 14.564 1.00 63.28 188 ARG A C 1
ATOM 1553 O O . ARG A 1 188 ? 18.517 -10.509 13.382 1.00 63.28 188 ARG A O 1
ATOM 1560 N N . ASP A 1 189 ? 17.223 -9.590 14.971 1.00 68.50 189 ASP A N 1
ATOM 1561 C CA . ASP A 1 189 ? 16.265 -8.963 14.041 1.00 68.50 189 ASP A CA 1
ATOM 1562 C C . ASP A 1 189 ? 16.777 -7.653 13.427 1.00 68.50 189 ASP A C 1
ATOM 1564 O O . ASP A 1 189 ? 16.284 -7.188 12.396 1.00 68.50 189 ASP A O 1
ATOM 1568 N N . LYS A 1 190 ? 17.788 -7.042 14.052 1.00 76.75 190 LYS A N 1
ATOM 1569 C CA . LYS A 1 190 ? 18.394 -5.787 13.609 1.00 76.75 190 LYS A CA 1
ATOM 1570 C C . LYS A 1 190 ? 19.916 -5.900 13.550 1.00 76.75 190 LYS A C 1
ATOM 1572 O O . LYS A 1 190 ? 20.536 -6.569 14.377 1.00 76.75 190 LYS A O 1
ATOM 1577 N N . ALA A 1 191 ? 20.522 -5.218 12.586 1.00 75.50 191 ALA A N 1
ATOM 1578 C CA . ALA A 1 191 ? 21.962 -5.072 12.435 1.00 75.50 191 ALA A CA 1
ATOM 1579 C C . ALA A 1 191 ? 22.381 -3.618 12.661 1.00 75.50 191 ALA A C 1
ATOM 1581 O O . ALA A 1 191 ? 21.636 -2.682 12.361 1.00 75.50 191 ALA A O 1
ATOM 1582 N N . TYR A 1 192 ? 23.607 -3.430 13.145 1.00 78.12 192 TYR A N 1
ATOM 1583 C CA . TYR A 1 192 ? 24.237 -2.120 13.082 1.00 78.12 192 TYR A CA 1
ATOM 1584 C C . TYR A 1 192 ? 24.423 -1.716 11.610 1.00 78.12 192 TYR A C 1
ATOM 1586 O O . TYR A 1 192 ? 24.817 -2.559 10.794 1.00 78.12 192 TYR A O 1
ATOM 1594 N N . PRO A 1 193 ? 24.104 -0.464 11.253 1.00 81.50 193 PRO A N 1
ATOM 1595 C CA . PRO A 1 193 ? 24.219 0.014 9.882 1.00 81.50 193 PRO A CA 1
ATOM 1596 C C . PRO A 1 193 ? 25.683 0.064 9.427 1.00 81.50 193 PRO A C 1
ATOM 1598 O O . PRO A 1 193 ? 26.607 0.163 10.234 1.00 81.50 193 PRO A O 1
ATOM 1601 N N . THR A 1 194 ? 25.897 0.026 8.113 1.00 85.38 194 THR A N 1
ATOM 1602 C CA . THR A 1 194 ? 27.199 0.347 7.515 1.00 85.38 194 THR A CA 1
ATOM 1603 C C . THR A 1 194 ? 27.462 1.849 7.572 1.00 85.38 194 THR A C 1
ATOM 1605 O O . THR A 1 194 ? 26.522 2.640 7.630 1.00 85.38 194 THR A O 1
ATOM 1608 N N . ASN A 1 195 ? 28.721 2.263 7.434 1.00 87.00 195 ASN A N 1
ATOM 1609 C CA . ASN A 1 195 ? 29.081 3.677 7.296 1.00 87.00 195 ASN A CA 1
ATOM 1610 C C . ASN A 1 195 ? 28.704 4.290 5.924 1.00 87.00 195 ASN A C 1
ATOM 1612 O O . ASN A 1 195 ? 28.986 5.456 5.672 1.00 87.00 195 ASN A O 1
ATOM 1616 N N . VAL A 1 196 ? 28.029 3.549 5.038 1.00 90.19 196 VAL A N 1
ATOM 1617 C CA . VAL A 1 196 ? 27.434 4.073 3.797 1.00 90.19 196 VAL A CA 1
ATOM 1618 C C . VAL A 1 196 ? 25.922 4.238 3.974 1.00 90.19 196 VAL A C 1
ATOM 1620 O O . VAL A 1 196 ? 25.204 3.260 4.178 1.00 90.19 196 VAL A O 1
ATOM 1623 N N . LEU A 1 197 ? 25.434 5.474 3.875 1.00 88.00 197 LEU A N 1
ATOM 1624 C CA . LEU A 1 197 ? 24.029 5.850 4.025 1.00 88.00 197 LEU A CA 1
ATOM 1625 C C . LEU A 1 197 ? 23.378 6.022 2.650 1.00 88.00 197 LEU A C 1
ATOM 1627 O O . LEU A 1 197 ? 23.761 6.891 1.867 1.00 88.00 197 LEU A O 1
ATOM 1631 N N . HIS A 1 198 ? 22.371 5.207 2.344 1.00 84.62 198 HIS A N 1
ATOM 1632 C CA . HIS A 1 198 ? 21.676 5.231 1.055 1.00 84.62 198 HIS A CA 1
ATOM 1633 C C . HIS A 1 198 ? 20.377 6.048 1.134 1.00 84.62 198 HIS A C 1
ATOM 1635 O O . HIS A 1 198 ? 19.297 5.483 1.324 1.00 84.62 198 HIS A O 1
ATOM 1641 N N . LEU A 1 199 ? 20.472 7.365 0.942 1.00 82.69 199 LEU A N 1
ATOM 1642 C CA . LEU A 1 199 ? 19.351 8.309 1.072 1.00 82.69 199 LEU A CA 1
ATOM 1643 C C . LEU A 1 199 ? 19.155 9.102 -0.231 1.00 82.69 199 LEU A C 1
ATOM 1645 O O . LEU A 1 199 ? 20.126 9.435 -0.915 1.00 82.69 199 LEU A O 1
ATOM 1649 N N . ALA A 1 200 ? 17.907 9.392 -0.606 1.00 71.69 200 ALA A N 1
ATOM 1650 C CA . ALA A 1 200 ? 17.600 10.200 -1.791 1.00 71.69 200 ALA A CA 1
ATOM 1651 C C . ALA A 1 200 ? 17.748 11.702 -1.487 1.00 71.69 200 ALA A C 1
ATOM 1653 O O . ALA A 1 200 ? 17.436 12.143 -0.389 1.00 71.69 200 ALA A O 1
ATOM 1654 N N . THR A 1 201 ? 18.204 12.506 -2.449 1.00 63.50 201 THR A N 1
ATOM 1655 C CA . THR A 1 201 ? 18.187 13.974 -2.339 1.00 63.50 201 THR A CA 1
ATOM 1656 C C . THR A 1 201 ? 16.761 14.515 -2.446 1.00 63.50 201 THR A C 1
ATOM 1658 O O . THR A 1 201 ? 16.025 14.110 -3.348 1.00 63.50 201 THR A O 1
ATOM 1661 N N . GLU A 1 202 ? 16.396 15.470 -1.586 1.00 59.94 202 GLU A N 1
ATOM 1662 C CA . GLU A 1 202 ? 15.139 16.222 -1.680 1.00 59.94 202 GLU A CA 1
ATOM 1663 C C . GLU A 1 202 ? 15.202 17.276 -2.800 1.00 59.94 202 GLU A C 1
ATOM 1665 O O . GLU A 1 202 ? 16.075 18.143 -2.810 1.00 59.94 202 GLU A O 1
ATOM 1670 N N . CYS A 1 203 ? 14.259 17.230 -3.749 1.00 45.47 203 CYS A N 1
ATOM 1671 C CA . CYS A 1 203 ? 14.182 18.163 -4.888 1.00 45.47 203 CYS A CA 1
ATOM 1672 C C . CYS A 1 203 ? 13.141 19.292 -4.707 1.00 45.47 203 CYS A C 1
ATOM 1674 O O . CYS A 1 203 ? 12.839 20.005 -5.663 1.00 45.47 203 CYS A O 1
ATOM 1676 N N . GLY A 1 204 ? 12.575 19.458 -3.505 1.00 41.91 204 GLY A N 1
ATOM 1677 C CA . GLY A 1 204 ? 11.455 20.376 -3.242 1.00 41.91 204 GLY A CA 1
ATOM 1678 C C . GLY A 1 204 ? 11.820 21.860 -3.086 1.00 41.91 204 GLY A C 1
ATOM 1679 O O . GLY A 1 204 ? 10.962 22.716 -3.283 1.00 41.91 204 GLY A O 1
ATOM 1680 N N . ASN A 1 205 ? 13.079 22.198 -2.783 1.00 44.81 205 ASN A N 1
ATOM 1681 C CA . ASN A 1 205 ? 13.504 23.585 -2.554 1.00 44.81 205 ASN A CA 1
ATOM 1682 C C . ASN A 1 205 ? 14.251 24.154 -3.769 1.00 44.81 205 ASN A C 1
ATOM 1684 O O . ASN A 1 205 ? 15.470 24.047 -3.870 1.00 44.81 205 ASN A O 1
ATOM 1688 N N . LYS A 1 206 ? 13.523 24.825 -4.673 1.00 41.72 206 LYS A N 1
ATOM 1689 C CA . LYS A 1 206 ? 14.094 25.503 -5.859 1.00 41.72 206 LYS A CA 1
ATOM 1690 C C . LYS A 1 206 ? 15.070 26.652 -5.541 1.00 41.72 206 LYS A C 1
ATOM 1692 O O . LYS A 1 206 ? 15.764 27.096 -6.447 1.00 41.72 206 LYS A O 1
ATOM 1697 N N . ASN A 1 207 ? 15.164 27.089 -4.281 1.00 42.88 207 ASN A N 1
ATOM 1698 C CA . ASN A 1 207 ? 16.004 28.216 -3.854 1.00 42.88 207 ASN A CA 1
ATOM 1699 C C . ASN A 1 207 ? 17.203 27.819 -2.968 1.00 42.88 207 ASN A C 1
ATOM 1701 O O . ASN A 1 207 ? 17.861 28.709 -2.441 1.00 42.88 207 ASN A O 1
ATOM 1705 N N . HIS A 1 208 ? 17.509 26.525 -2.784 1.00 45.41 208 HIS A N 1
ATOM 1706 C CA . HIS A 1 208 ? 18.627 26.093 -1.928 1.00 45.41 208 HIS A CA 1
ATOM 1707 C C . HIS A 1 208 ? 19.710 25.335 -2.706 1.00 45.41 208 HIS A C 1
ATOM 1709 O O . HIS A 1 208 ? 19.421 24.451 -3.508 1.00 45.41 208 HIS A O 1
ATOM 1715 N N . SER A 1 209 ? 20.978 25.655 -2.437 1.00 42.47 209 SER A N 1
ATOM 1716 C CA . SER A 1 209 ? 22.139 25.143 -3.180 1.00 42.47 209 SER A CA 1
ATOM 1717 C C . SER A 1 209 ? 22.811 23.902 -2.562 1.00 42.47 209 SER A C 1
ATOM 1719 O O . SER A 1 209 ? 23.700 23.332 -3.188 1.00 42.47 209 SER A O 1
ATOM 1721 N N . ALA A 1 210 ? 22.381 23.433 -1.382 1.00 51.50 210 ALA A N 1
ATOM 1722 C CA . ALA A 1 210 ? 22.698 22.091 -0.855 1.00 51.50 210 ALA A CA 1
ATOM 1723 C C . ALA A 1 210 ? 21.530 21.524 -0.034 1.00 51.50 210 ALA A C 1
ATOM 1725 O O . ALA A 1 210 ? 21.537 21.559 1.192 1.00 51.50 210 ALA A O 1
ATOM 1726 N N . ALA A 1 211 ? 20.464 21.087 -0.702 1.00 56.44 211 ALA A N 1
ATOM 1727 C CA . ALA A 1 211 ? 19.376 20.375 -0.035 1.00 56.44 211 ALA A CA 1
ATOM 1728 C C . ALA A 1 211 ? 19.805 18.921 0.231 1.00 56.44 211 ALA A C 1
ATOM 1730 O O . ALA A 1 211 ? 19.979 18.135 -0.704 1.00 56.44 211 ALA A O 1
ATOM 1731 N N . PHE A 1 212 ? 20.004 18.575 1.502 1.00 67.75 212 PHE A N 1
ATOM 1732 C CA . PHE A 1 212 ? 20.081 17.189 1.961 1.00 67.75 212 PHE A CA 1
ATOM 1733 C C . PHE A 1 212 ? 18.737 16.780 2.581 1.00 67.75 212 PHE A C 1
ATOM 1735 O O . PHE A 1 212 ? 18.028 17.650 3.090 1.00 67.75 212 PHE A O 1
ATOM 1742 N N . PRO A 1 213 ? 18.350 15.493 2.496 1.00 79.56 213 PRO A N 1
ATOM 1743 C CA . PRO A 1 213 ? 17.065 15.027 3.008 1.00 79.56 213 PRO A CA 1
ATOM 1744 C C . PRO A 1 213 ? 16.989 15.168 4.525 1.00 79.56 213 PRO A C 1
ATOM 1746 O O . PRO A 1 213 ? 18.013 15.005 5.187 1.00 79.56 213 PRO A O 1
ATOM 1749 N N . GLU A 1 214 ? 15.793 15.378 5.083 1.00 84.31 214 GLU A N 1
ATOM 1750 C CA . GLU A 1 214 ? 15.577 15.409 6.542 1.00 84.31 214 GLU A CA 1
ATOM 1751 C C . GLU A 1 214 ? 16.106 14.144 7.249 1.00 84.31 214 GLU A C 1
ATOM 1753 O O . GLU A 1 214 ? 16.585 14.206 8.383 1.00 84.31 214 GLU A O 1
ATOM 1758 N N . GLU A 1 215 ? 16.070 12.995 6.568 1.00 86.81 215 GLU A N 1
ATOM 1759 C CA . GLU A 1 215 ? 16.558 11.712 7.086 1.00 86.81 215 GLU A CA 1
ATOM 1760 C C . GLU A 1 215 ? 18.059 11.721 7.409 1.00 86.81 215 GLU A C 1
ATOM 1762 O O . GLU A 1 215 ? 18.488 11.028 8.333 1.00 86.81 215 GLU A O 1
ATOM 1767 N N . LEU A 1 216 ? 18.862 12.510 6.684 1.00 90.19 216 LEU A N 1
ATOM 1768 C CA . LEU A 1 216 ? 20.312 12.546 6.869 1.00 90.19 216 LEU A CA 1
ATOM 1769 C C . LEU A 1 216 ? 20.712 13.131 8.238 1.00 90.19 216 LEU A C 1
ATOM 1771 O O . LEU A 1 216 ? 21.348 12.413 9.011 1.00 90.19 216 LEU A O 1
ATOM 1775 N N . PRO A 1 217 ? 20.336 14.375 8.607 1.00 91.69 217 PRO A N 1
ATOM 1776 C CA . PRO A 1 217 ? 20.609 14.893 9.940 1.00 91.69 217 PRO A CA 1
ATOM 1777 C C . PRO A 1 217 ? 19.845 14.113 11.014 1.00 91.69 217 PRO A C 1
ATOM 1779 O O . PRO A 1 217 ? 20.384 13.930 12.100 1.00 91.69 217 PRO A O 1
ATOM 1782 N N . ALA A 1 218 ? 18.646 13.585 10.728 1.00 92.56 218 ALA A N 1
ATOM 1783 C CA . ALA A 1 218 ? 17.900 12.775 11.693 1.00 92.56 218 ALA A CA 1
ATOM 1784 C C . ALA A 1 218 ? 18.692 11.541 12.145 1.00 92.56 218 ALA A C 1
ATOM 1786 O O . ALA A 1 218 ? 18.676 11.199 13.329 1.00 92.56 218 ALA A O 1
ATOM 1787 N N . TRP A 1 219 ? 19.399 10.892 11.216 1.00 94.75 219 TRP A N 1
ATOM 1788 C CA . TRP A 1 219 ? 20.233 9.729 11.502 1.00 94.75 219 TRP A CA 1
ATOM 1789 C C . TRP A 1 219 ? 21.376 10.074 12.467 1.00 94.75 219 TRP A C 1
ATOM 1791 O O . TRP A 1 219 ? 21.540 9.414 13.491 1.00 94.75 219 TRP A O 1
ATOM 1801 N N . PHE A 1 220 ? 22.103 11.164 12.208 1.00 96.69 220 PHE A N 1
ATOM 1802 C CA . PHE A 1 220 ? 23.197 11.615 13.075 1.00 96.69 220 PHE A CA 1
ATOM 1803 C C . PHE A 1 220 ? 22.717 12.155 14.425 1.00 96.69 220 PHE A C 1
ATOM 1805 O O . PHE A 1 220 ? 23.341 11.876 15.447 1.00 96.69 220 PHE A O 1
ATOM 1812 N N . ILE A 1 221 ? 21.591 12.874 14.456 1.00 96.94 221 ILE A N 1
ATOM 1813 C CA . ILE A 1 221 ? 20.984 13.358 15.703 1.00 96.94 221 ILE A CA 1
ATOM 1814 C C . ILE A 1 221 ? 20.608 12.168 16.591 1.00 96.94 221 ILE A C 1
ATOM 1816 O O . ILE A 1 221 ? 20.916 12.183 17.779 1.00 96.94 221 ILE A O 1
ATOM 1820 N N . ARG A 1 222 ? 20.012 11.102 16.042 1.00 95.88 222 ARG A N 1
ATOM 1821 C CA . ARG A 1 222 ? 19.734 9.870 16.804 1.00 95.88 222 ARG A CA 1
ATOM 1822 C C . ARG A 1 222 ? 21.010 9.187 17.289 1.00 95.88 222 ARG A C 1
ATOM 1824 O O . ARG A 1 222 ? 21.069 8.779 18.443 1.00 95.88 222 ARG A O 1
ATOM 1831 N N . LEU A 1 223 ? 22.020 9.093 16.426 1.00 96.38 223 LEU A N 1
ATOM 1832 C CA . LEU A 1 223 ? 23.267 8.401 16.736 1.00 96.38 223 LEU A CA 1
ATOM 1833 C C . LEU A 1 223 ? 24.094 9.105 17.819 1.00 96.38 223 LEU A C 1
ATOM 1835 O O . LEU A 1 223 ? 24.727 8.432 18.621 1.00 96.38 223 LEU A O 1
ATOM 1839 N N . PHE A 1 224 ? 24.114 10.436 17.859 1.00 97.62 224 PHE A N 1
ATOM 1840 C CA . PHE A 1 224 ? 25.054 11.180 18.707 1.00 97.62 224 PHE A CA 1
ATOM 1841 C C . PHE A 1 224 ? 24.395 11.985 19.835 1.00 97.62 224 PHE A C 1
ATOM 1843 O O . PHE A 1 224 ? 25.110 12.552 20.657 1.00 97.62 224 PHE A O 1
ATOM 1850 N N . THR A 1 225 ? 23.058 12.022 19.919 1.00 97.38 225 THR A N 1
ATOM 1851 C CA . THR A 1 225 ? 22.333 12.810 20.936 1.00 97.38 225 THR A CA 1
ATOM 1852 C C . THR A 1 225 ? 21.126 12.082 21.527 1.00 97.38 225 THR A C 1
ATOM 1854 O O . THR A 1 225 ? 20.493 11.244 20.880 1.00 97.38 225 THR A O 1
ATOM 1857 N N . LYS A 1 226 ? 20.720 12.479 22.732 1.00 95.38 226 LYS A N 1
ATOM 1858 C CA . LYS A 1 226 ? 19.455 12.129 23.389 1.00 95.38 226 LYS A CA 1
ATOM 1859 C C . LYS A 1 226 ? 18.467 13.297 23.358 1.00 95.38 226 LYS A C 1
ATOM 1861 O O . LYS A 1 226 ? 18.764 14.384 22.872 1.00 95.38 226 LYS A O 1
ATOM 1866 N N . LYS A 1 227 ? 17.239 13.054 23.828 1.00 92.50 227 LYS A N 1
ATOM 1867 C CA . LYS A 1 227 ? 16.246 14.124 24.008 1.00 92.50 227 LYS A CA 1
ATOM 1868 C C . LYS A 1 227 ? 16.818 15.201 24.935 1.00 92.50 227 LYS A C 1
ATOM 1870 O O . LYS A 1 227 ? 17.441 14.853 25.934 1.00 92.50 227 LYS A O 1
ATOM 1875 N N . TYR A 1 228 ? 16.551 16.462 24.610 1.00 93.50 228 TYR A N 1
ATOM 1876 C CA . TYR A 1 228 ? 17.024 17.666 25.304 1.00 93.50 228 TYR A CA 1
ATOM 1877 C C . TYR A 1 228 ? 18.524 17.977 25.179 1.00 93.50 228 TYR A C 1
ATOM 1879 O O . TYR A 1 228 ? 18.976 18.964 25.749 1.00 93.50 228 TYR A O 1
ATOM 1887 N N . ASP A 1 229 ? 19.290 17.210 24.403 1.00 96.38 229 ASP A N 1
ATOM 1888 C CA . ASP A 1 229 ? 20.655 17.604 24.034 1.00 96.38 229 ASP A CA 1
ATOM 1889 C C . ASP A 1 229 ? 20.639 18.745 23.001 1.00 96.38 229 ASP A C 1
ATOM 1891 O O . ASP A 1 229 ? 19.628 18.974 22.326 1.00 96.38 229 ASP A O 1
ATOM 1895 N N . THR A 1 230 ? 21.768 19.445 22.858 1.00 97.50 230 THR A N 1
ATOM 1896 C CA . THR A 1 230 ? 21.894 20.622 21.985 1.00 97.50 230 THR A CA 1
ATOM 1897 C C . THR A 1 230 ? 22.593 20.290 20.667 1.00 97.50 230 THR A C 1
ATOM 1899 O O . THR A 1 230 ? 23.727 19.803 20.658 1.00 97.50 230 THR A O 1
ATOM 1902 N N . VAL A 1 231 ? 21.941 20.628 19.549 1.00 97.88 231 VAL A N 1
ATOM 1903 C CA . VAL A 1 231 ? 22.454 20.478 18.178 1.00 97.88 231 VAL A CA 1
ATOM 1904 C C . VAL A 1 231 ? 22.793 21.845 17.573 1.00 97.88 231 VAL A C 1
ATOM 1906 O O . VAL A 1 231 ? 21.963 22.749 17.581 1.00 97.88 231 VAL A O 1
ATOM 1909 N N . LEU A 1 232 ? 23.991 22.004 17.013 1.00 97.69 232 LEU A N 1
ATOM 1910 C CA . LEU A 1 232 ? 24.442 23.243 16.371 1.00 97.69 232 LEU A CA 1
ATOM 1911 C C . LEU A 1 232 ? 24.630 23.051 14.862 1.00 97.69 232 LEU A C 1
ATOM 1913 O O . LEU A 1 232 ? 25.337 22.138 14.430 1.00 97.69 232 LEU A O 1
ATOM 1917 N N . ASP A 1 233 ? 24.076 23.977 14.080 1.00 96.00 233 ASP A N 1
ATOM 1918 C CA . ASP A 1 233 ? 24.357 24.132 12.652 1.00 96.00 233 ASP A CA 1
ATOM 1919 C C . ASP A 1 233 ? 24.869 25.562 12.363 1.00 96.00 233 ASP A C 1
ATOM 1921 O O . ASP A 1 233 ? 24.071 26.502 12.274 1.00 96.00 233 ASP A O 1
ATOM 1925 N N . PRO A 1 234 ? 26.197 25.774 12.249 1.00 94.00 234 PRO A N 1
ATOM 1926 C CA . PRO A 1 234 ? 26.786 27.090 11.993 1.00 94.00 234 PRO A CA 1
ATOM 1927 C C . PRO A 1 234 ? 26.570 27.612 10.561 1.00 94.00 234 PRO A C 1
ATOM 1929 O O . PRO A 1 234 ? 26.941 28.752 10.287 1.00 94.00 234 PRO A O 1
ATOM 1932 N N . PHE A 1 235 ? 26.006 26.799 9.660 1.00 91.62 235 PHE A N 1
ATOM 1933 C CA . PHE A 1 235 ? 25.640 27.176 8.290 1.00 91.62 235 PHE A CA 1
ATOM 1934 C C . PHE A 1 235 ? 24.233 26.653 7.971 1.00 91.62 235 PHE A C 1
ATOM 1936 O O . PHE A 1 235 ? 24.044 25.857 7.049 1.00 91.62 235 PHE A O 1
ATOM 1943 N N . MET A 1 236 ? 23.247 27.074 8.769 1.00 89.25 236 MET A N 1
ATOM 1944 C CA . MET A 1 236 ? 21.932 26.422 8.821 1.00 89.25 236 MET A CA 1
ATOM 1945 C C . MET A 1 236 ? 21.150 26.438 7.499 1.00 89.25 236 MET A C 1
ATOM 1947 O O . MET A 1 236 ? 20.282 25.581 7.294 1.00 89.25 236 MET A O 1
ATOM 1951 N N . GLY A 1 237 ? 21.400 27.412 6.614 1.00 86.25 237 GLY A N 1
ATOM 1952 C CA . GLY A 1 237 ? 20.702 27.571 5.344 1.00 86.25 237 GLY A CA 1
ATOM 1953 C C . GLY A 1 237 ? 19.187 27.489 5.515 1.00 86.25 237 GLY A C 1
ATOM 1954 O O . GLY A 1 237 ? 18.572 28.253 6.255 1.00 86.25 237 GLY A O 1
ATOM 1955 N N . SER A 1 238 ? 18.562 26.506 4.865 1.00 81.75 238 SER A N 1
ATOM 1956 C CA . SER A 1 238 ? 17.104 26.344 4.926 1.00 81.75 238 SER A CA 1
ATOM 1957 C C . SER A 1 238 ? 16.513 25.851 6.261 1.00 81.75 238 SER A C 1
ATOM 1959 O O . SER A 1 238 ? 15.289 25.728 6.361 1.00 81.75 238 SER A O 1
ATOM 1961 N N . GLY A 1 239 ? 17.348 25.581 7.271 1.00 86.12 239 GLY A N 1
ATOM 1962 C CA . GLY A 1 239 ? 16.933 25.207 8.628 1.00 86.12 239 GLY A CA 1
ATOM 1963 C C . GLY A 1 239 ? 16.495 23.751 8.800 1.00 86.12 239 GLY A C 1
ATOM 1964 O O . GLY A 1 239 ? 15.837 23.430 9.789 1.00 86.12 239 GLY A O 1
ATOM 1965 N N . THR A 1 240 ? 16.844 22.862 7.865 1.00 87.31 240 THR A N 1
ATOM 1966 C CA . THR A 1 240 ? 16.498 21.429 7.917 1.00 87.31 240 THR A CA 1
ATOM 1967 C C . THR A 1 240 ? 16.968 20.782 9.221 1.00 87.31 240 THR A C 1
ATOM 1969 O O . THR A 1 240 ? 16.178 20.132 9.904 1.00 87.31 240 THR A O 1
ATOM 1972 N N . THR A 1 241 ? 18.223 21.018 9.620 1.00 91.06 241 THR A N 1
ATOM 1973 C CA . THR A 1 241 ? 18.801 20.499 10.870 1.00 91.06 241 THR A CA 1
ATOM 1974 C C . THR A 1 241 ? 17.997 20.929 12.102 1.00 91.06 241 THR A C 1
ATOM 1976 O O . THR A 1 241 ? 17.718 20.105 12.974 1.00 91.06 241 THR A O 1
ATOM 1979 N N . LEU A 1 242 ? 17.579 22.198 12.162 1.00 91.06 242 LEU A N 1
ATOM 1980 C CA . LEU A 1 242 ? 16.819 22.759 13.284 1.00 91.06 242 LEU A CA 1
ATOM 1981 C C . LEU A 1 242 ? 15.413 22.153 13.351 1.00 91.06 242 LEU A C 1
ATOM 1983 O O . LEU A 1 242 ? 14.977 21.710 14.412 1.00 91.06 242 LEU A O 1
ATOM 1987 N N . SER A 1 243 ? 14.726 22.054 12.207 1.00 87.06 243 SER A N 1
ATOM 1988 C CA . SER A 1 243 ? 13.395 21.439 12.135 1.00 87.06 243 SER A CA 1
ATOM 1989 C C . SER A 1 243 ? 13.421 19.979 12.592 1.00 87.06 243 SER A C 1
ATOM 1991 O O . SER A 1 243 ? 12.594 19.560 13.404 1.00 87.06 243 SER A O 1
ATOM 1993 N N . VAL A 1 244 ? 14.405 19.206 12.126 1.00 89.19 244 VAL A N 1
ATOM 1994 C CA . VAL A 1 244 ? 14.576 17.803 12.520 1.00 89.19 244 VAL A CA 1
ATOM 1995 C C . VAL A 1 244 ? 14.930 17.678 14.003 1.00 89.19 244 VAL A C 1
ATOM 1997 O O . VAL A 1 244 ? 14.384 16.810 14.685 1.00 89.19 244 VAL A O 1
ATOM 2000 N N . SER A 1 245 ? 15.786 18.558 14.528 1.00 92.19 245 SER A N 1
ATOM 2001 C CA . SER A 1 245 ? 16.133 18.587 15.955 1.00 92.19 245 SER A CA 1
ATOM 2002 C C . SER A 1 245 ? 14.896 18.815 16.827 1.00 92.19 245 SER A C 1
ATOM 2004 O O . SER A 1 245 ? 14.671 18.056 17.770 1.00 92.19 245 SER A O 1
ATOM 2006 N N . ALA A 1 246 ? 14.030 19.765 16.456 1.00 87.19 246 ALA A N 1
ATOM 2007 C CA . ALA A 1 246 ? 12.773 20.030 17.157 1.00 87.19 246 ALA A CA 1
ATOM 2008 C C . ALA A 1 246 ? 11.801 18.833 17.101 1.00 87.19 246 ALA A C 1
ATOM 2010 O O . ALA A 1 246 ? 11.289 18.401 18.139 1.00 87.19 246 ALA A O 1
ATOM 2011 N N . LYS A 1 247 ? 11.613 18.214 15.920 1.00 86.69 247 LYS A N 1
ATOM 2012 C CA . LYS A 1 247 ? 10.805 16.981 15.760 1.00 86.69 247 LYS A CA 1
ATOM 2013 C C . LYS A 1 247 ? 11.321 15.844 16.646 1.00 86.69 247 LYS A C 1
ATOM 2015 O O . LYS A 1 247 ? 10.543 15.063 17.186 1.00 86.69 247 LYS A O 1
ATOM 2020 N N . LEU A 1 248 ? 12.640 15.761 16.813 1.00 89.38 248 LEU A N 1
ATOM 2021 C CA . LEU A 1 248 ? 13.301 14.785 17.667 1.00 89.38 248 LEU A CA 1
ATOM 2022 C C . LEU A 1 248 ? 13.413 15.239 19.134 1.00 89.38 248 LEU A C 1
ATOM 2024 O O . LEU A 1 248 ? 13.960 14.491 19.935 1.00 89.38 248 LEU A O 1
ATOM 2028 N N . GLN A 1 249 ? 12.862 16.385 19.537 1.00 92.62 249 GLN A N 1
ATOM 2029 C CA . GLN A 1 249 ? 12.916 16.887 20.919 1.00 92.62 249 GLN A CA 1
ATOM 2030 C C . GLN A 1 249 ? 14.351 17.170 21.403 1.00 92.62 249 GLN A C 1
ATOM 2032 O O . GLN A 1 249 ? 14.732 16.764 22.500 1.00 92.62 249 GLN A O 1
ATOM 2037 N N . ARG A 1 250 ? 15.170 17.823 20.572 1.00 94.62 250 ARG A N 1
ATOM 2038 C CA . ARG A 1 250 ? 16.510 18.341 20.906 1.00 94.62 250 ARG A CA 1
ATOM 2039 C C . ARG A 1 250 ? 16.499 19.867 20.873 1.00 94.62 250 ARG A C 1
ATOM 2041 O O . ARG A 1 250 ? 15.801 20.451 20.045 1.00 94.62 250 ARG A O 1
ATOM 2048 N N . HIS A 1 251 ? 17.292 20.501 21.732 1.00 95.75 251 HIS A N 1
ATOM 2049 C CA . HIS A 1 251 ? 17.584 21.925 21.590 1.00 95.75 251 HIS A CA 1
ATOM 2050 C C . HIS A 1 251 ? 18.397 22.150 20.316 1.00 95.75 251 HIS A C 1
ATOM 2052 O O . HIS A 1 251 ? 19.191 21.289 19.930 1.00 95.75 251 HIS A O 1
ATOM 2058 N N . SER A 1 252 ? 18.218 23.289 19.650 1.00 95.38 252 SER A N 1
ATOM 2059 C CA . SER A 1 252 ? 19.015 23.581 18.458 1.00 95.38 252 SER A CA 1
ATOM 2060 C C . SER A 1 252 ? 19.417 25.040 18.325 1.00 95.38 252 SER A C 1
ATOM 2062 O O . SER A 1 252 ? 18.697 25.931 18.765 1.00 95.38 252 SER A O 1
ATOM 2064 N N . ILE A 1 253 ? 20.592 25.266 17.739 1.00 96.75 253 ILE A N 1
ATOM 2065 C CA . ILE A 1 253 ? 21.150 26.587 17.451 1.00 96.75 253 ILE A CA 1
ATOM 2066 C C . ILE A 1 253 ? 21.511 26.614 15.965 1.00 96.75 253 ILE A C 1
ATOM 2068 O O . ILE A 1 253 ? 22.280 25.774 15.497 1.00 96.75 253 ILE A O 1
ATOM 2072 N N . GLY A 1 254 ? 20.955 27.563 15.217 1.00 95.31 254 GLY A N 1
ATOM 2073 C CA . GLY A 1 254 ? 21.265 27.781 13.805 1.00 95.31 254 GLY A CA 1
ATOM 2074 C C . GLY A 1 254 ? 21.865 29.156 13.569 1.00 95.31 254 GLY A C 1
ATOM 2075 O O . GLY A 1 254 ? 21.338 30.150 14.070 1.00 95.31 254 GLY A O 1
ATOM 2076 N N . ILE A 1 255 ? 22.948 29.221 12.797 1.00 94.75 255 ILE A N 1
ATOM 2077 C CA . ILE A 1 255 ? 23.581 30.480 12.392 1.00 94.75 255 ILE A CA 1
ATOM 2078 C C . ILE A 1 255 ? 23.585 30.557 10.866 1.00 94.75 255 ILE A C 1
ATOM 2080 O O . ILE A 1 255 ? 23.969 29.596 10.199 1.00 94.75 255 ILE A O 1
ATOM 2084 N N . ASP A 1 256 ? 23.166 31.691 10.305 1.00 91.19 256 ASP A N 1
ATOM 2085 C CA . ASP A 1 256 ? 23.387 31.995 8.889 1.00 91.19 256 ASP A CA 1
ATOM 2086 C C . ASP A 1 256 ? 23.684 33.483 8.697 1.00 91.19 256 ASP A C 1
ATOM 2088 O O . ASP A 1 256 ? 23.174 34.338 9.424 1.00 91.19 256 ASP A O 1
ATOM 2092 N N . ILE A 1 257 ? 24.509 33.789 7.699 1.00 88.88 257 ILE A N 1
ATOM 2093 C CA . ILE A 1 257 ? 24.861 35.160 7.325 1.00 88.88 257 ILE A CA 1
ATOM 2094 C C . ILE A 1 257 ? 23.804 35.786 6.407 1.00 88.88 257 ILE A C 1
ATOM 2096 O O . ILE A 1 257 ? 23.711 37.009 6.337 1.00 88.88 257 ILE A O 1
ATOM 2100 N N . ILE A 1 258 ? 23.006 34.962 5.717 1.00 84.62 258 ILE A N 1
ATOM 2101 C CA . ILE A 1 258 ? 22.005 35.388 4.737 1.00 84.62 258 ILE A CA 1
ATOM 2102 C C . ILE A 1 258 ? 20.678 35.717 5.454 1.00 84.62 258 ILE A C 1
ATOM 2104 O O . ILE A 1 258 ? 20.033 34.808 5.994 1.00 84.62 258 ILE A O 1
ATOM 2108 N N . PRO A 1 259 ? 20.224 36.989 5.445 1.00 85.88 259 PRO A N 1
ATOM 2109 C CA . PRO A 1 259 ? 18.989 37.407 6.115 1.00 85.88 259 PRO A CA 1
ATOM 2110 C C . PRO A 1 259 ? 17.737 36.658 5.643 1.00 85.88 259 PRO A C 1
ATOM 2112 O O . PRO A 1 259 ? 16.846 36.368 6.438 1.00 85.88 259 PRO A O 1
ATOM 2115 N N . GLU A 1 260 ? 17.673 36.291 4.365 1.00 82.25 260 GLU A N 1
ATOM 2116 C CA . GLU A 1 260 ? 16.543 35.575 3.774 1.00 82.25 260 GLU A CA 1
ATOM 2117 C C . GLU A 1 260 ? 16.344 34.192 4.408 1.00 82.25 260 GLU A C 1
ATOM 2119 O O . GLU A 1 260 ? 15.211 33.777 4.662 1.00 82.25 260 GLU A O 1
ATOM 2124 N N . TYR A 1 261 ? 17.437 33.479 4.699 1.00 82.31 261 TYR A N 1
ATOM 2125 C CA . TYR A 1 261 ? 17.376 32.184 5.373 1.00 82.31 261 TYR A CA 1
ATOM 2126 C C . TYR A 1 261 ? 16.988 32.331 6.840 1.00 82.31 261 TYR A C 1
ATOM 2128 O O . TYR A 1 261 ? 16.146 31.573 7.323 1.00 82.31 261 TYR A O 1
ATOM 2136 N N . TYR A 1 262 ? 17.521 33.347 7.520 1.00 86.00 262 TYR A N 1
ATOM 2137 C CA . TYR A 1 262 ? 17.123 33.687 8.882 1.00 86.00 262 TYR A CA 1
ATOM 2138 C C . TYR A 1 262 ? 15.606 33.906 9.003 1.00 86.00 262 TYR A C 1
ATOM 2140 O O . TYR A 1 262 ? 14.948 33.233 9.801 1.00 86.00 262 TYR A O 1
ATOM 2148 N N . GLU A 1 263 ? 15.026 34.771 8.168 1.00 81.75 263 GLU A N 1
ATOM 2149 C CA . GLU A 1 263 ? 13.587 35.068 8.206 1.00 81.75 263 GLU A CA 1
ATOM 2150 C C . GLU A 1 263 ? 12.725 33.863 7.801 1.00 81.75 263 GLU A C 1
ATOM 2152 O O . GLU A 1 263 ? 11.669 33.597 8.387 1.00 81.75 263 GLU A O 1
ATOM 2157 N N . MET A 1 264 ? 13.185 33.067 6.833 1.00 80.81 264 MET A N 1
ATOM 2158 C CA . MET A 1 264 ? 12.486 31.853 6.416 1.00 80.81 264 MET A CA 1
ATOM 2159 C C . MET A 1 264 ? 12.426 30.804 7.535 1.00 80.81 264 MET A C 1
ATOM 2161 O O . MET A 1 264 ? 11.381 30.190 7.748 1.00 80.81 264 MET A O 1
ATOM 2165 N N . VAL A 1 265 ? 13.524 30.575 8.257 1.00 82.69 265 VAL A N 1
ATOM 2166 C CA . VAL A 1 265 ? 13.544 29.605 9.362 1.00 82.69 265 VAL A CA 1
ATOM 2167 C C . VAL A 1 265 ? 12.723 30.127 10.539 1.00 82.69 265 VAL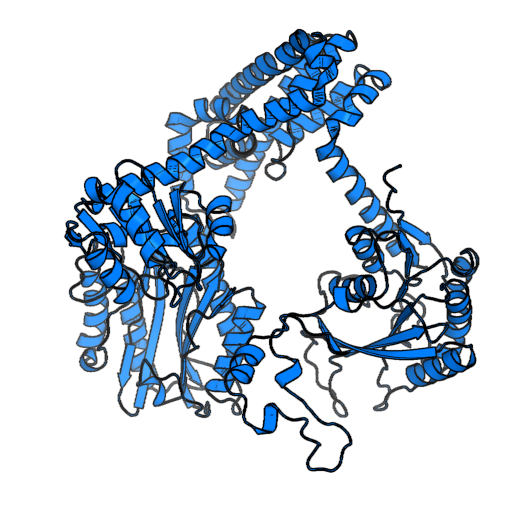 A C 1
ATOM 2169 O O . VAL A 1 265 ? 11.910 29.390 11.097 1.00 82.69 265 VAL A O 1
ATOM 2172 N N . LYS A 1 266 ? 12.852 31.417 10.864 1.00 82.44 266 LYS A N 1
ATOM 2173 C CA . LYS A 1 266 ? 12.088 32.063 11.935 1.00 82.44 266 LYS A CA 1
ATOM 2174 C C . LYS A 1 266 ? 10.578 31.988 11.694 1.00 82.44 266 LYS A C 1
ATOM 2176 O O . LYS A 1 266 ? 9.846 31.562 12.585 1.00 82.44 266 LYS A O 1
ATOM 2181 N N . SER A 1 267 ? 10.115 32.313 10.485 1.00 73.06 267 SER A N 1
ATOM 2182 C CA . SER A 1 267 ? 8.691 32.233 10.114 1.00 73.06 267 SER A CA 1
ATOM 2183 C C . SER A 1 267 ? 8.127 30.809 10.180 1.00 73.06 267 SER A C 1
ATOM 2185 O O . SER A 1 267 ? 7.007 30.625 10.655 1.00 73.06 267 SER A O 1
ATOM 2187 N N . ARG A 1 268 ? 8.907 29.790 9.788 1.00 70.38 268 ARG A N 1
ATOM 2188 C CA . ARG A 1 268 ? 8.510 28.377 9.927 1.00 70.38 268 ARG A CA 1
ATOM 2189 C C . ARG A 1 268 ? 8.370 27.951 11.386 1.00 70.38 268 ARG A C 1
ATOM 2191 O O . ARG A 1 268 ? 7.371 27.327 11.727 1.00 70.38 268 ARG A O 1
ATOM 2198 N N . LEU A 1 269 ? 9.334 28.310 12.237 1.00 65.38 269 LEU A N 1
ATOM 2199 C CA . LEU A 1 269 ? 9.311 27.962 13.663 1.00 65.38 269 LEU A CA 1
ATOM 2200 C C . LEU A 1 269 ? 8.120 28.608 14.393 1.00 65.38 269 LEU A C 1
ATOM 2202 O O . LEU A 1 269 ? 7.476 27.952 15.205 1.00 65.38 269 LEU A O 1
ATOM 2206 N N . HIS A 1 270 ? 7.761 29.849 14.040 1.00 55.31 270 HIS A N 1
ATOM 2207 C CA . HIS A 1 270 ? 6.626 30.556 14.649 1.00 55.31 270 HIS A CA 1
ATOM 2208 C C . HIS A 1 270 ? 5.255 30.002 14.208 1.00 55.31 270 HIS A C 1
ATOM 2210 O O . HIS A 1 270 ? 4.281 30.137 14.945 1.00 55.31 270 HIS A O 1
ATOM 2216 N N . GLN A 1 271 ? 5.150 29.364 13.034 1.00 48.66 271 GLN A N 1
ATOM 2217 C CA . GLN A 1 271 ? 3.887 28.786 12.548 1.00 48.66 271 GLN A CA 1
ATOM 2218 C C . GLN A 1 271 ? 3.559 27.416 13.160 1.00 48.66 271 GLN A C 1
ATOM 2220 O O . GLN A 1 271 ? 2.384 27.114 13.366 1.00 48.66 271 GLN A O 1
ATOM 2225 N N . SER A 1 272 ? 4.560 26.577 13.440 1.00 44.03 272 SER A N 1
ATOM 2226 C CA . SER A 1 272 ? 4.330 25.190 13.868 1.00 44.03 272 SER A CA 1
ATOM 2227 C C . SER A 1 272 ? 4.003 25.029 15.354 1.00 44.03 272 SER A C 1
ATOM 2229 O O . SER A 1 272 ? 3.211 24.152 15.691 1.00 44.03 272 SER A O 1
ATOM 2231 N N . GLU A 1 273 ? 4.559 25.865 16.236 1.00 45.47 273 GLU A N 1
ATOM 2232 C CA . GLU A 1 273 ? 4.280 25.780 17.681 1.00 45.47 273 GLU A CA 1
ATOM 2233 C C . GLU A 1 273 ? 2.946 26.436 18.055 1.00 45.47 273 GLU A C 1
ATOM 2235 O O . GLU A 1 273 ? 2.220 25.925 18.901 1.00 45.47 273 GLU A O 1
ATOM 2240 N N . HIS A 1 274 ? 2.554 27.514 17.371 1.00 48.53 274 HIS A N 1
ATOM 2241 C CA . HIS A 1 274 ? 1.367 28.270 17.762 1.00 48.53 274 HIS A CA 1
ATOM 2242 C C . HIS A 1 274 ? 0.043 27.721 17.241 1.00 48.53 274 HIS A C 1
ATOM 2244 O O . HIS A 1 274 ? -0.962 27.985 17.876 1.00 48.53 274 HIS A O 1
ATOM 2250 N N . LEU A 1 275 ? -0.018 27.008 16.112 1.00 42.72 275 LEU A N 1
ATOM 2251 C CA . LEU A 1 275 ? -1.308 26.620 15.515 1.00 42.72 275 LEU A CA 1
ATOM 2252 C C . LEU A 1 275 ? -1.832 25.272 16.018 1.00 42.72 275 LEU A C 1
ATOM 2254 O O . LEU A 1 275 ? -3.032 25.139 16.247 1.00 42.72 275 LEU A O 1
ATOM 2258 N N . LEU A 1 276 ? -0.953 24.281 16.193 1.00 41.97 276 LEU A N 1
ATOM 2259 C CA . LEU A 1 276 ? -1.365 22.937 16.609 1.00 41.97 276 LEU A CA 1
ATOM 2260 C C . LEU A 1 276 ? -1.657 22.875 18.115 1.00 41.97 276 LEU A C 1
ATOM 2262 O O . LEU A 1 276 ? -2.657 22.287 18.513 1.00 41.97 276 LEU A O 1
ATOM 2266 N N . ASP A 1 277 ? -0.826 23.524 18.938 1.00 46.47 277 ASP A N 1
ATOM 2267 C CA . ASP A 1 277 ? -1.038 23.608 20.388 1.00 46.47 277 ASP A CA 1
ATOM 2268 C C . ASP A 1 277 ? -2.252 24.491 20.730 1.00 46.47 277 ASP A C 1
ATOM 2270 O O . ASP A 1 277 ? -3.095 24.103 21.534 1.00 46.47 277 ASP A O 1
ATOM 2274 N N . PHE A 1 278 ? -2.434 25.614 20.021 1.00 50.69 278 PHE A N 1
ATOM 2275 C CA . PHE A 1 278 ? -3.646 26.443 20.106 1.00 50.69 278 PHE A CA 1
ATOM 2276 C C . PHE A 1 278 ? -4.913 25.678 19.713 1.00 50.69 278 PHE A C 1
ATOM 2278 O O . PHE A 1 278 ? -5.927 25.799 20.394 1.00 50.69 278 PHE A O 1
ATOM 2285 N N . ALA A 1 279 ? -4.877 24.900 18.624 1.00 49.09 279 ALA A N 1
ATOM 2286 C CA . ALA A 1 279 ? -6.048 24.161 18.154 1.00 49.09 279 ALA A CA 1
ATOM 2287 C C . ALA A 1 279 ? -6.431 22.998 19.086 1.00 49.09 279 ALA A C 1
ATOM 2289 O O . ALA A 1 279 ? -7.614 22.678 19.189 1.00 49.09 279 ALA A O 1
ATOM 2290 N N . LEU A 1 280 ? -5.452 22.377 19.756 1.00 48.38 280 LEU A N 1
ATOM 2291 C CA . LEU A 1 280 ? -5.662 21.216 20.630 1.00 48.38 280 LEU A CA 1
ATOM 2292 C C . LEU A 1 280 ? -5.893 21.568 22.105 1.00 48.38 280 LEU A C 1
ATOM 2294 O O . LEU A 1 280 ? -6.498 20.760 22.801 1.00 48.38 280 LEU A O 1
ATOM 2298 N N . HIS A 1 281 ? -5.434 22.734 22.573 1.00 61.59 281 HIS A N 1
ATOM 2299 C CA . HIS A 1 281 ? -5.512 23.138 23.984 1.00 61.59 281 HIS A CA 1
ATOM 2300 C C . HIS A 1 281 ? -6.238 24.472 24.207 1.00 61.59 281 HIS A C 1
ATOM 2302 O O . HIS A 1 281 ? -5.975 25.184 25.184 1.00 61.59 281 HIS A O 1
ATOM 2308 N N . ILE A 1 282 ? -7.154 24.843 23.310 1.00 64.62 282 ILE A N 1
ATOM 2309 C CA . ILE A 1 282 ? -7.868 26.124 23.361 1.00 64.62 282 ILE A CA 1
ATOM 2310 C C . ILE A 1 282 ? -8.597 26.354 24.700 1.00 64.62 282 ILE A C 1
ATOM 2312 O O . ILE A 1 282 ? -8.723 27.487 25.168 1.00 64.62 282 ILE A O 1
ATOM 2316 N N . GLU A 1 283 ? -9.009 25.278 25.370 1.00 62.41 283 GLU A N 1
ATOM 2317 C CA . GLU A 1 283 ? -9.660 25.281 26.678 1.00 62.41 283 GLU A CA 1
ATOM 2318 C C . GLU A 1 283 ? -8.782 25.820 27.816 1.00 62.41 283 GLU A C 1
ATOM 2320 O O . GLU A 1 283 ? -9.316 26.286 28.823 1.00 62.41 283 GLU A O 1
ATOM 2325 N N . ARG A 1 284 ? -7.451 25.802 27.661 1.00 67.19 284 ARG A N 1
ATOM 2326 C CA . ARG A 1 284 ? -6.512 26.367 28.645 1.00 67.19 284 ARG A CA 1
ATOM 2327 C C . ARG A 1 284 ? -6.398 27.885 28.533 1.00 67.19 284 ARG A C 1
ATOM 2329 O O . ARG A 1 284 ? -6.175 28.554 29.538 1.00 67.19 284 ARG A O 1
ATOM 2336 N N . TYR A 1 285 ? -6.573 28.423 27.327 1.00 71.56 285 TYR A N 1
ATOM 2337 C CA . TYR A 1 285 ? -6.395 29.848 27.033 1.00 71.56 285 TYR A CA 1
ATOM 2338 C C . TYR A 1 285 ? -7.704 30.639 27.129 1.00 71.56 285 TYR A C 1
ATOM 2340 O O . TYR A 1 285 ? -7.694 31.801 27.540 1.00 71.56 285 TYR A O 1
ATOM 2348 N N . LEU A 1 286 ? -8.844 30.005 26.822 1.00 75.12 286 LEU A N 1
ATOM 2349 C CA . LEU A 1 286 ? -10.160 30.652 26.818 1.00 75.12 286 LEU A CA 1
ATOM 2350 C C . LEU A 1 286 ? -10.505 31.370 28.140 1.00 75.12 286 LEU A C 1
ATOM 2352 O O . LEU A 1 286 ? -10.898 32.534 28.077 1.00 75.12 286 LEU A O 1
ATOM 2356 N N . PRO A 1 287 ? -10.344 30.764 29.337 1.00 76.00 287 PRO A N 1
ATOM 2357 C CA . PRO A 1 287 ? -10.687 31.433 30.595 1.00 76.00 287 PRO A CA 1
ATOM 2358 C C . PRO A 1 287 ? -9.875 32.711 30.843 1.00 76.00 287 PRO A C 1
ATOM 2360 O O . PRO A 1 287 ? -10.430 33.713 31.294 1.00 76.00 287 PRO A O 1
ATOM 2363 N N . ALA A 1 288 ? -8.579 32.692 30.513 1.00 74.25 288 ALA A N 1
ATOM 2364 C CA . ALA A 1 288 ? -7.703 33.853 30.648 1.00 74.25 288 ALA A CA 1
ATOM 2365 C C . ALA A 1 288 ? -8.118 34.973 29.685 1.00 74.25 288 ALA A C 1
ATOM 2367 O O . ALA A 1 288 ? -8.207 36.131 30.085 1.00 74.25 288 ALA A O 1
ATOM 2368 N N . TRP A 1 289 ? -8.472 34.634 28.443 1.00 77.25 289 TRP A N 1
ATOM 2369 C CA . TRP A 1 289 ? -8.904 35.631 27.466 1.00 77.25 289 TRP A CA 1
ATOM 2370 C C . TRP A 1 289 ? -10.286 36.214 27.746 1.00 77.25 289 TRP A C 1
ATOM 2372 O O . TRP A 1 289 ? -10.509 37.390 27.471 1.00 77.25 289 TRP A O 1
ATOM 2382 N N . PHE A 1 290 ? -11.203 35.437 28.325 1.00 79.38 290 PHE A N 1
ATOM 2383 C CA . PHE A 1 290 ? -12.469 35.975 28.828 1.00 79.38 290 PHE A CA 1
ATOM 2384 C C . PHE A 1 290 ? -12.236 37.020 29.929 1.00 79.38 290 PHE A C 1
ATOM 2386 O O . PHE A 1 290 ? -12.939 38.029 29.966 1.00 79.38 290 PHE A O 1
ATOM 2393 N N . ALA A 1 291 ? -11.237 36.806 30.793 1.00 75.06 291 ALA A N 1
ATOM 2394 C CA . ALA A 1 291 ? -10.869 37.757 31.838 1.00 75.06 291 ALA A CA 1
ATOM 2395 C C . ALA A 1 291 ? -10.142 39.002 31.291 1.00 75.06 291 ALA A C 1
ATOM 2397 O O . ALA A 1 291 ? -10.374 40.102 31.784 1.00 75.06 291 ALA A O 1
ATOM 2398 N N . GLU A 1 292 ? -9.285 38.842 30.280 1.00 76.75 292 GLU A N 1
ATOM 2399 C CA . GLU A 1 292 ? -8.448 39.917 29.728 1.00 76.75 292 GLU A CA 1
ATOM 2400 C C . GLU A 1 292 ? -9.169 40.775 28.673 1.00 76.75 292 GLU A C 1
ATOM 2402 O O . GLU A 1 292 ? -9.113 42.003 28.724 1.00 76.75 292 GLU A O 1
ATOM 2407 N N . TYR A 1 293 ? -9.872 40.148 27.724 1.00 77.31 293 TYR A N 1
ATOM 2408 C CA . TYR A 1 293 ? -10.435 40.820 26.545 1.00 77.31 293 TYR A CA 1
ATOM 2409 C C . TYR A 1 293 ? -11.932 41.143 26.666 1.00 77.31 293 TYR A C 1
ATOM 2411 O O . TYR A 1 293 ? -12.465 41.875 25.825 1.00 77.31 293 TYR A O 1
ATOM 2419 N N . GLY A 1 294 ? -12.634 40.611 27.676 1.00 77.31 294 GLY A N 1
ATOM 2420 C CA . GLY A 1 294 ? -14.075 40.817 27.866 1.00 77.31 294 GLY A CA 1
ATOM 2421 C C . GLY A 1 294 ? -14.868 40.548 26.580 1.00 77.31 294 GLY A C 1
ATOM 2422 O O . GLY A 1 294 ? -14.695 39.514 25.943 1.00 77.31 294 GLY A O 1
ATOM 2423 N N . ASN A 1 295 ? -15.684 41.507 26.125 1.00 79.44 295 ASN A N 1
ATOM 2424 C CA . ASN A 1 295 ? -16.457 41.376 24.877 1.00 79.44 295 ASN A CA 1
ATOM 2425 C C . ASN A 1 295 ? -15.596 41.191 23.606 1.00 79.44 295 ASN A C 1
ATOM 2427 O O . ASN A 1 295 ? -16.113 40.709 22.598 1.00 79.44 295 ASN A O 1
ATOM 2431 N N . GLY A 1 296 ? -14.303 41.540 23.626 1.00 81.06 296 GLY A N 1
ATOM 2432 C CA . GLY A 1 296 ? -13.387 41.357 22.493 1.00 81.06 296 GLY A CA 1
ATOM 2433 C C . GLY A 1 296 ? -13.163 39.888 22.114 1.00 81.06 296 GLY A C 1
ATOM 2434 O O . GLY A 1 296 ? -12.905 39.588 20.947 1.00 81.06 296 GLY A O 1
ATOM 2435 N N . ILE A 1 297 ? -13.369 38.958 23.056 1.00 84.94 297 ILE A N 1
ATOM 2436 C CA . ILE A 1 297 ? -13.257 37.510 22.817 1.00 84.94 297 ILE A CA 1
ATOM 2437 C C . ILE A 1 297 ? -14.254 37.002 21.768 1.00 84.94 297 ILE A C 1
ATOM 2439 O O . ILE A 1 297 ? -13.999 36.009 21.087 1.00 84.94 297 ILE A O 1
ATOM 2443 N N . LEU A 1 298 ? -15.373 37.712 21.581 1.00 86.50 298 LEU A N 1
ATOM 2444 C CA . LEU A 1 298 ? -16.409 37.357 20.614 1.00 86.50 298 LEU A CA 1
ATOM 2445 C C . LEU A 1 298 ? -15.896 37.364 19.172 1.00 86.50 298 LEU A C 1
ATOM 2447 O O . LEU A 1 298 ? -16.369 36.569 18.366 1.00 86.50 298 LEU A O 1
ATOM 2451 N N . ILE A 1 299 ? -14.903 38.202 18.854 1.00 87.69 299 ILE A N 1
ATOM 2452 C CA . ILE A 1 299 ? -14.271 38.231 17.527 1.00 87.69 299 ILE A CA 1
ATOM 2453 C C . ILE A 1 299 ? -13.460 36.951 17.298 1.00 87.69 299 ILE A C 1
ATOM 2455 O O . ILE A 1 299 ? -13.541 36.342 16.233 1.00 87.69 299 ILE A O 1
ATOM 2459 N N . VAL A 1 300 ? -12.711 36.511 18.309 1.00 84.56 300 VAL A N 1
ATOM 2460 C CA . VAL A 1 300 ? -11.897 35.290 18.236 1.00 84.56 300 VAL A CA 1
ATOM 2461 C C . VAL A 1 300 ? -12.800 34.062 18.107 1.00 84.56 300 VAL A C 1
ATOM 2463 O O . VAL A 1 300 ? -12.605 33.241 17.213 1.00 84.56 300 VAL A O 1
ATOM 2466 N N . LEU A 1 301 ? -13.841 33.978 18.939 1.00 86.81 301 LEU A N 1
ATOM 2467 C CA . LEU A 1 301 ? -14.829 32.899 18.889 1.00 86.81 301 LEU A CA 1
ATOM 2468 C C . LEU A 1 301 ? -15.583 32.860 17.555 1.00 86.81 301 LEU A C 1
ATOM 2470 O O . LEU A 1 301 ? -15.822 31.779 17.017 1.00 86.81 301 LEU A O 1
ATOM 2474 N N . PHE A 1 302 ? -15.912 34.030 16.996 1.00 90.88 302 PHE A N 1
ATOM 2475 C CA . PHE A 1 302 ? -16.494 34.133 15.661 1.00 90.88 302 PHE A CA 1
ATOM 2476 C C . PHE A 1 302 ? -15.576 33.495 14.617 1.00 90.88 302 PHE A C 1
ATOM 2478 O O . PHE A 1 302 ? -16.032 32.652 13.852 1.00 90.88 302 PHE A O 1
ATOM 2485 N N . ILE A 1 303 ? -14.289 33.858 14.602 1.00 86.25 303 ILE A N 1
ATOM 2486 C CA . ILE A 1 303 ? -13.323 33.345 13.621 1.00 86.25 303 ILE A CA 1
ATOM 2487 C C . ILE A 1 303 ? -13.186 31.825 13.731 1.00 86.25 303 ILE A C 1
ATOM 2489 O O . ILE A 1 303 ? -13.209 31.147 12.708 1.00 86.25 303 ILE A O 1
ATOM 2493 N N . ILE A 1 304 ? -13.087 31.279 14.945 1.00 85.00 304 ILE A N 1
ATOM 2494 C CA . ILE A 1 304 ? -12.908 29.835 15.149 1.00 85.00 304 ILE A CA 1
ATOM 2495 C C . ILE A 1 304 ? -14.116 29.055 14.622 1.00 85.00 304 ILE A C 1
ATOM 2497 O O . ILE A 1 304 ? -13.948 28.185 13.771 1.00 85.00 304 ILE A O 1
ATOM 2501 N N . ILE A 1 305 ? -15.331 29.406 15.057 1.00 87.81 305 ILE A N 1
ATOM 2502 C CA . ILE A 1 305 ? -16.557 28.717 14.623 1.00 87.81 305 ILE A CA 1
ATOM 2503 C C . ILE A 1 305 ? -16.805 28.915 13.122 1.00 87.81 305 ILE A C 1
ATOM 2505 O O . ILE A 1 305 ? -17.236 27.990 12.429 1.00 87.81 305 ILE A O 1
ATOM 2509 N N . PHE A 1 306 ? -16.511 30.106 12.594 1.00 89.69 306 PHE A N 1
ATOM 2510 C CA . PHE A 1 306 ? -16.621 30.398 11.167 1.00 89.69 306 PHE A CA 1
ATOM 2511 C C . PHE A 1 306 ? -15.664 29.542 10.333 1.00 89.69 306 PHE A C 1
ATOM 2513 O O . PHE A 1 306 ? -16.073 29.002 9.310 1.00 89.69 306 PHE A O 1
ATOM 2520 N N . LEU A 1 307 ? -14.404 29.397 10.753 1.00 84.88 307 LEU A N 1
ATOM 2521 C CA . LEU A 1 307 ? -13.419 28.582 10.038 1.00 84.88 307 LEU A CA 1
ATOM 2522 C C . LEU A 1 307 ? -13.721 27.088 10.157 1.00 84.88 307 LEU A C 1
ATOM 2524 O O . LEU A 1 307 ? -13.626 26.377 9.160 1.00 84.88 307 LEU A O 1
ATOM 2528 N N . GLU A 1 308 ? -14.131 26.630 11.338 1.00 82.38 308 GLU A N 1
ATOM 2529 C CA . GLU A 1 308 ? -14.513 25.238 11.584 1.00 82.38 308 GLU A CA 1
ATOM 2530 C C . GLU A 1 308 ? -15.675 24.803 10.681 1.00 82.38 308 GLU A C 1
ATOM 2532 O O . GLU A 1 308 ? -15.629 23.737 10.078 1.00 82.38 308 GLU A O 1
ATOM 2537 N N . THR A 1 309 ? -16.707 25.639 10.544 1.00 83.56 309 THR A N 1
ATOM 2538 C CA . THR A 1 309 ? -17.863 25.351 9.673 1.00 83.56 309 THR A CA 1
ATOM 2539 C C . THR A 1 309 ? -17.590 25.675 8.196 1.00 83.56 309 THR A C 1
ATOM 2541 O O . THR A 1 309 ? -18.116 25.021 7.292 1.00 83.56 309 THR A O 1
ATOM 2544 N N . GLY A 1 310 ? -16.727 26.661 7.937 1.00 79.56 310 GLY A N 1
ATOM 2545 C CA . GLY A 1 310 ? -16.442 27.219 6.617 1.00 79.56 310 GLY A CA 1
ATOM 2546 C C . GLY A 1 310 ? -15.403 26.477 5.777 1.00 79.56 310 GLY A C 1
ATOM 2547 O O . GLY A 1 310 ? -15.472 26.539 4.547 1.00 79.56 310 GLY A O 1
ATOM 2548 N N . VAL A 1 311 ? -14.437 25.792 6.401 1.00 75.69 311 VAL A N 1
ATOM 2549 C CA . VAL A 1 311 ? -13.260 25.231 5.716 1.00 75.69 311 VAL A CA 1
ATOM 2550 C C . VAL A 1 311 ? -13.262 23.699 5.751 1.00 75.69 311 VAL A C 1
ATOM 2552 O O . VAL A 1 311 ? -13.134 23.078 6.799 1.00 75.69 311 VAL A O 1
ATOM 2555 N N . VAL A 1 312 ? -13.303 23.073 4.568 1.00 61.78 312 VAL A N 1
ATOM 2556 C CA . VAL A 1 312 ? -13.399 21.604 4.385 1.00 61.78 312 VAL A CA 1
ATOM 2557 C C . VAL A 1 312 ? -12.205 20.822 4.968 1.00 61.78 312 VAL A C 1
ATOM 2559 O O . VAL A 1 312 ? -12.336 19.650 5.303 1.00 61.78 312 VAL A O 1
ATOM 2562 N N . ILE A 1 313 ? -11.031 21.452 5.098 1.00 54.00 313 ILE A N 1
ATOM 2563 C CA . ILE A 1 313 ? -9.759 20.791 5.460 1.00 54.00 313 ILE A CA 1
ATOM 2564 C C . ILE A 1 313 ? -9.506 20.789 6.987 1.00 54.00 313 ILE A C 1
ATOM 2566 O O . ILE A 1 313 ? -8.557 20.160 7.447 1.00 54.00 313 ILE A O 1
ATOM 2570 N N . ALA A 1 314 ? -10.363 21.425 7.797 1.00 53.75 314 ALA A N 1
ATOM 2571 C CA . ALA A 1 314 ? -10.164 21.565 9.246 1.00 53.75 314 ALA A CA 1
ATOM 2572 C C . ALA A 1 314 ? -11.230 20.844 10.115 1.00 53.75 314 ALA A C 1
ATOM 2574 O O . ALA A 1 314 ? -11.843 21.485 10.966 1.00 53.75 314 ALA A O 1
ATOM 2575 N N . PRO A 1 315 ? -11.465 19.521 9.973 1.00 52.16 315 PRO A N 1
ATOM 2576 C CA . PRO A 1 315 ? -12.528 18.822 10.709 1.00 52.16 315 PRO A CA 1
ATOM 2577 C C . PRO A 1 315 ? -12.210 18.530 12.192 1.00 52.16 315 PRO A C 1
ATOM 2579 O O . PRO A 1 315 ? -12.976 17.823 12.841 1.00 52.16 315 PRO A O 1
ATOM 2582 N N . PHE A 1 316 ? -11.088 19.021 12.732 1.00 54.69 316 PHE A N 1
ATOM 2583 C CA . PHE A 1 316 ? -10.556 18.591 14.036 1.00 54.69 316 PHE A CA 1
ATOM 2584 C C . PHE A 1 316 ? -10.698 19.613 15.173 1.00 54.69 316 PHE A C 1
ATOM 2586 O O . PHE A 1 316 ? -10.218 19.355 16.273 1.00 54.69 316 PHE A O 1
ATOM 2593 N N . LEU A 1 317 ? -11.355 20.755 14.947 1.00 61.00 317 LEU A N 1
ATOM 2594 C CA . LEU A 1 317 ? -11.673 21.685 16.034 1.00 61.00 317 LEU A CA 1
ATOM 2595 C C . LEU A 1 317 ? -12.927 21.185 16.779 1.00 61.00 317 LEU A C 1
ATOM 2597 O O . LEU A 1 317 ? -13.935 20.898 16.134 1.00 61.00 317 LEU A O 1
ATOM 2601 N N . PRO A 1 318 ? -12.905 21.040 18.117 1.00 66.06 318 PRO A N 1
ATOM 2602 C CA . PRO A 1 318 ? -14.037 20.512 18.873 1.00 66.06 318 PRO A CA 1
ATOM 2603 C C . PRO A 1 318 ? -15.098 21.600 19.117 1.00 66.06 318 PRO A C 1
ATOM 2605 O O . PRO A 1 318 ? -15.257 22.087 20.239 1.00 66.06 318 PRO A O 1
ATOM 2608 N N . GLY A 1 319 ? -15.849 21.983 18.078 1.00 75.69 319 GLY A N 1
ATOM 2609 C CA . GLY A 1 319 ? -16.841 23.063 18.155 1.00 75.69 319 GLY A CA 1
ATOM 2610 C C . GLY A 1 319 ? -17.919 22.862 19.217 1.00 75.69 319 GLY A C 1
ATOM 2611 O O . GLY A 1 319 ? -18.301 23.816 19.888 1.00 75.69 319 GLY A O 1
ATOM 2612 N N . ASP A 1 320 ? -18.368 21.623 19.444 1.00 82.31 320 ASP A N 1
ATOM 2613 C CA . ASP A 1 320 ? -19.413 21.338 20.439 1.00 82.31 320 ASP A CA 1
ATOM 2614 C C . ASP A 1 320 ? -18.929 21.669 21.860 1.00 82.31 320 ASP A C 1
ATOM 2616 O O . ASP A 1 320 ? -19.611 22.345 22.636 1.00 82.31 320 ASP A O 1
ATOM 2620 N N . SER A 1 321 ? -17.702 21.246 22.169 1.00 80.00 321 SER A N 1
ATOM 2621 C CA . SER A 1 321 ? -17.033 21.529 23.434 1.00 80.00 321 SER A CA 1
ATOM 2622 C C . SER A 1 321 ? -16.717 23.013 23.594 1.00 80.00 321 SER A C 1
ATOM 2624 O O . SER A 1 321 ? -16.868 23.550 24.690 1.00 80.00 321 SER A O 1
ATOM 2626 N N . LEU A 1 322 ? -16.326 23.695 22.511 1.00 85.12 322 LEU A N 1
ATOM 2627 C CA . LEU A 1 322 ? -16.051 25.132 22.524 1.00 85.12 322 LEU A CA 1
ATOM 2628 C C . LEU A 1 322 ? -17.315 25.951 22.818 1.00 85.12 322 LEU A C 1
ATOM 2630 O O . LEU A 1 322 ? -17.261 26.881 23.624 1.00 85.12 322 LEU A O 1
ATOM 2634 N N . LEU A 1 323 ? -18.457 25.603 22.215 1.00 88.62 323 LEU A N 1
ATOM 2635 C CA . LEU A 1 323 ? -19.742 26.266 22.461 1.00 88.62 323 LEU A CA 1
ATOM 2636 C C . LEU A 1 323 ? -20.218 26.076 23.904 1.00 88.62 323 LEU A C 1
ATOM 2638 O O . LEU A 1 323 ? -20.652 27.037 24.545 1.00 88.62 323 LEU A O 1
ATOM 2642 N N . PHE A 1 324 ? -20.093 24.856 24.430 1.00 87.62 324 PHE A N 1
ATOM 2643 C CA . PHE A 1 324 ? -20.416 24.560 25.823 1.00 87.62 324 PHE A CA 1
ATOM 2644 C C . PHE A 1 324 ? -19.508 25.338 26.790 1.00 87.62 324 PHE A C 1
ATOM 2646 O O . PHE A 1 324 ? -19.992 26.019 27.696 1.00 87.62 324 PHE A O 1
ATOM 2653 N N . LEU A 1 325 ? -18.190 25.302 26.568 1.00 85.44 325 LEU A N 1
ATOM 2654 C CA . LEU A 1 325 ? -17.209 26.023 27.381 1.00 85.44 325 LEU A CA 1
ATOM 2655 C C . LEU A 1 325 ? -17.453 27.539 27.355 1.00 85.44 325 LEU A C 1
ATOM 2657 O O . LEU A 1 325 ? -17.438 28.195 28.395 1.00 85.44 325 LEU A O 1
ATOM 2661 N N . THR A 1 326 ? -17.747 28.083 26.177 1.00 88.44 326 THR A N 1
ATOM 2662 C CA . THR A 1 326 ? -18.104 29.492 25.982 1.00 88.44 326 THR A CA 1
ATOM 2663 C C . THR A 1 326 ? -19.341 29.878 26.793 1.00 88.44 326 THR A C 1
ATOM 2665 O O . THR A 1 326 ? -19.338 30.916 27.458 1.00 88.44 326 THR A O 1
ATOM 2668 N N . GLY A 1 327 ? -20.380 29.037 26.805 1.00 88.81 327 GLY A N 1
ATOM 2669 C CA . GLY A 1 327 ? -21.558 29.237 27.651 1.00 88.81 327 GLY A CA 1
ATOM 2670 C C . GLY A 1 327 ? -21.212 29.282 29.143 1.00 88.81 327 GLY A C 1
ATOM 2671 O O . GLY A 1 327 ? -21.607 30.219 29.838 1.00 88.81 327 GLY A O 1
ATOM 2672 N N . ALA A 1 328 ? -20.414 28.323 29.621 1.00 85.81 328 ALA A N 1
ATOM 2673 C CA . ALA A 1 328 ? -19.991 28.241 31.022 1.00 85.81 328 ALA A CA 1
ATOM 2674 C C . ALA A 1 328 ? -19.173 29.467 31.469 1.00 85.81 328 ALA A C 1
ATOM 2676 O O . ALA A 1 328 ? -19.410 30.026 32.542 1.00 85.81 328 ALA A O 1
ATOM 2677 N N . LEU A 1 329 ? -18.245 29.931 30.629 1.00 85.31 329 LEU A N 1
ATOM 2678 C CA . LEU A 1 329 ? -17.424 31.114 30.906 1.00 85.31 329 LEU A CA 1
ATOM 2679 C C . LEU A 1 329 ? -18.222 32.421 30.813 1.00 85.31 329 LEU A C 1
ATOM 2681 O O . LEU A 1 329 ? -17.961 33.353 31.572 1.00 85.31 329 LEU A O 1
ATOM 2685 N N . THR A 1 330 ? -19.233 32.489 29.946 1.00 87.69 330 THR A N 1
ATOM 2686 C CA . THR A 1 330 ? -20.161 33.632 29.866 1.00 87.69 330 THR A CA 1
ATOM 2687 C C . THR A 1 330 ? -20.942 33.797 31.172 1.00 87.69 330 THR A C 1
ATOM 2689 O O . THR A 1 330 ? -21.058 34.906 31.693 1.00 87.69 330 THR A O 1
ATOM 2692 N N . ALA A 1 331 ? -21.410 32.686 31.747 1.00 83.06 331 ALA A N 1
ATOM 2693 C CA . ALA A 1 331 ? -22.059 32.661 33.057 1.00 83.06 331 ALA A CA 1
ATOM 2694 C C . ALA A 1 331 ? -21.133 33.140 34.190 1.00 83.06 331 ALA A C 1
ATOM 2696 O O . ALA A 1 331 ? -21.585 33.846 35.090 1.00 83.06 331 ALA A O 1
ATOM 2697 N N . ALA A 1 332 ? -19.845 32.791 34.139 1.00 77.50 332 ALA A N 1
ATOM 2698 C CA . ALA A 1 332 ? -18.862 33.193 35.146 1.00 77.50 332 ALA A CA 1
ATOM 2699 C C . ALA A 1 332 ? -18.384 34.653 35.006 1.00 77.50 332 ALA A C 1
ATOM 2701 O O . ALA A 1 332 ? -18.039 35.279 36.005 1.00 77.50 332 ALA A O 1
ATOM 2702 N N . SER A 1 333 ? -18.352 35.191 33.784 1.00 76.75 333 SER A N 1
ATOM 2703 C CA . SER A 1 333 ? -17.848 36.541 33.468 1.00 76.75 333 SER A CA 1
ATOM 2704 C C . SER A 1 333 ? -18.916 37.640 33.521 1.00 76.75 333 SER A C 1
ATOM 2706 O O . SER A 1 333 ? -18.577 38.820 33.471 1.00 76.75 333 SER A O 1
ATOM 2708 N N . GLY A 1 334 ? -20.204 37.284 33.618 1.00 74.19 334 GLY A N 1
ATOM 2709 C CA . GLY A 1 334 ? -21.315 38.246 33.626 1.00 74.19 334 GLY A CA 1
ATOM 2710 C C . GLY A 1 334 ? -21.625 38.862 32.254 1.00 74.19 334 GLY A C 1
ATOM 2711 O O . GLY A 1 334 ? -22.369 39.839 32.168 1.00 74.19 334 GLY A O 1
ATOM 2712 N N . MET A 1 335 ? -21.067 38.305 31.176 1.00 83.19 335 MET A N 1
ATOM 2713 C CA . MET A 1 335 ? -21.335 38.740 29.805 1.00 83.19 335 MET A CA 1
ATOM 2714 C C . MET A 1 335 ? -22.775 38.417 29.379 1.00 83.19 335 MET A C 1
ATOM 2716 O O . MET A 1 335 ? -23.381 37.436 29.811 1.00 83.19 335 MET A O 1
ATOM 2720 N N . ASN A 1 336 ? -23.333 39.237 28.483 1.00 86.31 336 ASN A N 1
ATOM 2721 C CA . ASN A 1 336 ? -24.687 39.025 27.980 1.00 86.31 336 ASN A CA 1
ATOM 2722 C C . ASN A 1 336 ? -24.740 37.784 27.071 1.00 86.31 336 ASN A C 1
ATOM 2724 O O . ASN A 1 336 ? -24.313 37.831 25.918 1.00 86.31 336 ASN A O 1
ATOM 2728 N N . VAL A 1 337 ? -25.319 36.692 27.577 1.00 87.75 337 VAL A N 1
ATOM 2729 C CA . VAL A 1 337 ? -25.441 35.412 26.859 1.00 87.75 337 VAL A CA 1
ATOM 2730 C C . VAL A 1 337 ? -26.167 35.528 25.517 1.00 87.75 337 VAL A C 1
ATOM 2732 O O . VAL A 1 337 ? -25.794 34.847 24.565 1.00 87.75 337 VAL A O 1
ATOM 2735 N N . TRP A 1 338 ? -27.130 36.444 25.383 1.00 90.62 338 TRP A N 1
ATOM 2736 C CA . TRP A 1 338 ? -27.843 36.670 24.123 1.00 90.62 338 TRP A CA 1
ATOM 2737 C C . TRP A 1 338 ? -26.931 37.255 23.045 1.00 90.62 338 TRP A C 1
ATOM 2739 O O . TRP A 1 338 ? -27.046 36.887 21.876 1.00 90.62 338 TRP A O 1
ATOM 2749 N N . LEU A 1 339 ? -25.990 38.121 23.437 1.00 90.88 339 LEU A N 1
ATOM 2750 C CA . LEU A 1 339 ? -24.979 38.662 22.529 1.00 90.88 339 LEU A CA 1
ATOM 2751 C C . LEU A 1 339 ? -24.028 37.554 22.059 1.00 90.88 339 LEU A C 1
ATOM 2753 O O . LEU A 1 339 ? -23.760 37.448 20.864 1.00 90.88 339 LEU A O 1
ATOM 2757 N N . VAL A 1 340 ? -23.574 36.698 22.981 1.00 90.31 340 VAL A N 1
ATOM 2758 C CA . VAL A 1 340 ? -22.706 35.551 22.669 1.00 90.31 340 VAL A CA 1
ATOM 2759 C C . VAL A 1 340 ? -23.396 34.601 21.688 1.00 90.31 340 VAL A C 1
ATOM 2761 O O . VAL A 1 340 ? -22.842 34.281 20.637 1.00 90.31 340 VAL A O 1
ATOM 2764 N N . MET A 1 341 ? -24.638 34.208 21.983 1.00 93.81 341 MET A N 1
ATOM 2765 C CA . MET A 1 341 ? -25.434 33.346 21.107 1.00 93.81 341 MET A CA 1
ATOM 2766 C C . MET A 1 341 ? -25.650 33.976 19.728 1.00 93.81 341 MET A C 1
ATOM 2768 O O . MET A 1 341 ? -25.510 33.286 18.722 1.00 93.81 341 MET A O 1
ATOM 2772 N N . GLY A 1 342 ? -25.941 35.280 19.666 1.00 94.31 342 GLY A N 1
ATOM 2773 C CA . GLY A 1 342 ? -26.113 36.002 18.407 1.00 94.31 342 GLY A CA 1
ATOM 2774 C C . GLY A 1 342 ? -24.859 35.974 17.531 1.00 94.31 342 GLY A C 1
ATOM 2775 O O . GLY A 1 342 ? -24.945 35.641 16.350 1.00 94.31 342 GLY A O 1
ATOM 2776 N N . VAL A 1 343 ? -23.685 36.256 18.104 1.00 93.88 343 VAL A N 1
ATOM 2777 C CA . VAL A 1 343 ? -22.412 36.255 17.362 1.00 93.88 343 VAL A CA 1
ATOM 2778 C C . VAL A 1 343 ? -22.058 34.856 16.855 1.00 93.88 343 VAL A C 1
ATOM 2780 O O . VAL A 1 343 ? -21.735 34.697 15.678 1.00 93.88 343 VAL A O 1
ATOM 2783 N N . LEU A 1 344 ? -22.157 33.834 17.708 1.00 93.81 344 LEU A N 1
ATOM 2784 C CA . LEU A 1 344 ? -21.828 32.452 17.338 1.00 93.81 344 LEU A CA 1
ATOM 2785 C C . LEU A 1 344 ? -22.798 31.890 16.294 1.00 93.81 344 LEU A C 1
ATOM 2787 O O . LEU A 1 344 ? -22.392 31.158 15.395 1.00 93.81 344 LEU A O 1
ATOM 2791 N N . PHE A 1 345 ? -24.073 32.273 16.372 1.00 95.19 345 PHE A N 1
ATOM 2792 C CA . PHE A 1 345 ? -25.073 31.929 15.370 1.00 95.19 345 PHE A CA 1
ATOM 2793 C C . PHE A 1 345 ? -24.749 32.535 13.999 1.00 95.19 345 PHE A C 1
ATOM 2795 O O . PHE A 1 345 ? -24.804 31.835 12.983 1.00 95.19 345 PHE A O 1
ATOM 2802 N N . ILE A 1 346 ? -24.355 33.813 13.955 1.00 95.19 346 ILE A N 1
ATOM 2803 C CA . ILE A 1 346 ? -23.921 34.458 12.708 1.00 95.19 346 ILE A CA 1
ATOM 2804 C C . ILE A 1 346 ? -22.657 33.769 12.175 1.00 95.19 346 ILE A C 1
ATOM 2806 O O . ILE A 1 346 ? -22.605 33.457 10.989 1.00 95.19 346 ILE A O 1
ATOM 2810 N N . ALA A 1 347 ? -21.680 33.458 13.034 1.00 92.75 347 ALA A N 1
ATOM 2811 C CA . ALA A 1 347 ? -20.458 32.751 12.643 1.00 92.75 347 ALA A CA 1
ATOM 2812 C C . ALA A 1 347 ? -20.759 31.390 11.997 1.00 92.75 347 ALA A C 1
ATOM 2814 O O . ALA A 1 347 ? -20.311 31.109 10.887 1.00 92.75 347 ALA A O 1
ATOM 2815 N N . ALA A 1 348 ? -21.574 30.572 12.668 1.00 91.31 348 ALA A N 1
ATOM 2816 C CA . ALA A 1 348 ? -21.893 29.214 12.245 1.00 91.31 348 ALA A CA 1
ATOM 2817 C C . ALA A 1 348 ? -22.730 29.166 10.958 1.00 91.31 348 ALA A C 1
ATOM 2819 O O . ALA A 1 348 ? -22.610 28.226 10.173 1.00 91.31 348 ALA A O 1
ATOM 2820 N N . THR A 1 349 ? -23.613 30.144 10.743 1.00 93.50 349 THR A N 1
ATOM 2821 C CA . THR A 1 349 ? -24.445 30.215 9.531 1.00 93.50 349 THR A CA 1
ATOM 2822 C C . THR A 1 349 ? -23.680 30.805 8.349 1.00 93.50 349 THR A C 1
ATOM 2824 O O . THR A 1 349 ? -23.820 30.309 7.228 1.00 93.50 349 THR A O 1
ATOM 2827 N N . ALA A 1 350 ? -22.840 31.816 8.592 1.00 93.31 350 ALA A N 1
ATOM 2828 C CA . ALA A 1 350 ? -21.976 32.414 7.581 1.00 93.31 350 ALA A CA 1
ATOM 2829 C C . ALA A 1 350 ? -20.869 31.450 7.125 1.00 93.31 350 ALA A C 1
ATOM 2831 O O . ALA A 1 350 ? -20.588 31.392 5.928 1.00 93.31 350 ALA A O 1
ATOM 2832 N N . GLY A 1 351 ? -20.290 30.664 8.038 1.00 90.88 351 GLY A N 1
ATOM 2833 C CA . GLY A 1 351 ? -19.296 29.639 7.711 1.00 90.88 351 GLY A CA 1
ATOM 2834 C C . GLY A 1 351 ? -19.875 28.561 6.795 1.00 90.88 351 GLY A C 1
ATOM 2835 O O . GLY A 1 351 ? -19.385 28.375 5.685 1.00 90.88 351 GLY A O 1
ATOM 2836 N N . ASP A 1 352 ? -21.001 27.945 7.162 1.00 90.88 352 ASP A N 1
ATOM 2837 C CA . ASP A 1 352 ? -21.695 26.974 6.297 1.00 90.88 352 ASP A CA 1
ATOM 2838 C C . ASP A 1 352 ? -22.092 27.571 4.932 1.00 90.88 352 ASP A C 1
ATOM 2840 O O . ASP A 1 352 ? -22.019 26.893 3.904 1.00 90.88 352 ASP A O 1
ATOM 2844 N N . ALA A 1 353 ? -22.490 28.848 4.890 1.00 91.62 353 ALA A N 1
ATOM 2845 C CA . ALA A 1 353 ? -22.791 29.542 3.637 1.00 91.62 353 ALA A CA 1
ATOM 2846 C C . ALA A 1 353 ? -21.541 29.744 2.765 1.00 91.62 353 ALA A C 1
ATOM 2848 O O . ALA A 1 353 ? -21.614 29.563 1.542 1.00 91.62 353 ALA A O 1
ATOM 2849 N N . LEU A 1 354 ? -20.396 30.071 3.373 1.00 90.88 354 LEU A N 1
ATOM 2850 C CA . LEU A 1 354 ? -19.105 30.109 2.691 1.00 90.88 354 LEU A CA 1
ATOM 2851 C C . LEU A 1 354 ? -18.752 28.718 2.153 1.00 90.88 354 LEU A C 1
ATOM 2853 O O . LEU A 1 354 ? -18.455 28.591 0.968 1.00 90.88 354 LEU A O 1
ATOM 2857 N N . ASN A 1 355 ? -18.866 27.679 2.975 1.00 89.19 355 ASN A N 1
ATOM 2858 C CA . ASN A 1 355 ? -18.550 26.299 2.616 1.00 89.19 355 ASN A CA 1
ATOM 2859 C C . ASN A 1 355 ? -19.406 25.793 1.439 1.00 89.19 355 ASN A C 1
ATOM 2861 O O . ASN A 1 355 ? -18.892 25.295 0.435 1.00 89.19 355 ASN A O 1
ATOM 2865 N N . TYR A 1 356 ? -20.717 26.036 1.487 1.00 89.19 356 TYR A N 1
ATOM 2866 C CA . TYR A 1 356 ? -21.624 25.782 0.367 1.00 89.19 356 TYR A CA 1
ATOM 2867 C C . TYR A 1 356 ? -21.209 26.540 -0.902 1.00 89.19 356 TYR A C 1
ATOM 2869 O O . TYR A 1 356 ? -21.245 25.993 -2.006 1.00 89.19 356 TYR A O 1
ATOM 2877 N N . THR A 1 357 ? -20.801 27.804 -0.765 1.00 88.00 357 THR A N 1
ATOM 2878 C CA . THR A 1 357 ? -20.377 28.632 -1.902 1.00 88.00 357 THR A CA 1
ATOM 2879 C C . THR A 1 357 ? -19.075 28.118 -2.509 1.00 88.00 357 THR A C 1
ATOM 2881 O O . THR A 1 357 ? -18.968 28.054 -3.733 1.00 88.00 357 THR A O 1
ATOM 2884 N N . ILE A 1 358 ? -18.128 27.678 -1.676 1.00 84.69 358 ILE A N 1
ATOM 2885 C CA . ILE A 1 358 ? -16.906 26.986 -2.095 1.00 84.69 358 ILE A CA 1
ATOM 2886 C C . ILE A 1 358 ? -17.289 25.712 -2.860 1.00 84.69 358 ILE A C 1
ATOM 2888 O O . ILE A 1 358 ? -16.867 25.550 -4.003 1.00 84.69 358 ILE A O 1
ATOM 2892 N N . GLY A 1 359 ? -18.159 24.861 -2.310 1.00 82.19 359 GLY A N 1
ATOM 2893 C CA . GLY A 1 359 ? -18.653 23.658 -2.989 1.00 82.19 359 GLY A CA 1
ATOM 2894 C C . GLY A 1 359 ? -19.313 23.955 -4.338 1.00 82.19 359 GLY A C 1
ATOM 2895 O O . GLY A 1 359 ? -19.022 23.300 -5.336 1.00 82.19 359 GLY A O 1
ATOM 2896 N N . LYS A 1 360 ? -20.137 25.003 -4.417 1.00 83.38 360 LYS A N 1
ATOM 2897 C CA . LYS A 1 360 ? -20.792 25.441 -5.659 1.00 83.38 360 LYS A CA 1
ATOM 2898 C C . LYS A 1 360 ? -19.797 25.979 -6.695 1.00 83.38 360 LYS A C 1
ATOM 2900 O O . LYS A 1 360 ? -19.939 25.698 -7.887 1.00 83.38 360 LYS A O 1
ATOM 2905 N N . PHE A 1 361 ? -18.806 26.758 -6.260 1.00 81.31 361 PHE A N 1
ATOM 2906 C CA . PHE A 1 361 ? -17.777 27.338 -7.125 1.00 81.31 361 PHE A CA 1
ATOM 2907 C C . PHE A 1 361 ? -16.836 26.259 -7.672 1.00 81.31 361 PHE A C 1
ATOM 2909 O O . PHE A 1 361 ? -16.652 26.156 -8.885 1.00 81.31 361 PHE A O 1
ATOM 2916 N N . PHE A 1 362 ? -16.305 25.402 -6.796 1.00 71.19 362 PHE A N 1
ATOM 2917 C CA . PHE A 1 362 ? -15.465 24.279 -7.201 1.00 71.19 362 PHE A CA 1
ATOM 2918 C C . PHE A 1 362 ? -16.250 23.245 -7.998 1.00 71.19 362 PHE A C 1
ATOM 2920 O O . PHE A 1 362 ? -15.715 22.744 -8.976 1.00 71.19 362 PHE A O 1
ATOM 2927 N N . GLY A 1 363 ? -17.524 22.994 -7.684 1.00 64.00 363 GLY A N 1
ATOM 2928 C CA . GLY A 1 363 ? -18.393 22.136 -8.489 1.00 64.00 363 GLY A CA 1
ATOM 2929 C C . GLY A 1 363 ? -18.419 22.559 -9.960 1.00 64.00 363 GLY A C 1
ATOM 2930 O O . GLY A 1 363 ? -18.235 21.719 -10.834 1.00 64.00 363 GLY A O 1
ATOM 2931 N N . LYS A 1 364 ? -18.543 23.862 -10.249 1.00 58.31 364 LYS A N 1
ATOM 2932 C CA . LYS A 1 364 ? -18.540 24.387 -11.625 1.00 58.31 364 LYS A CA 1
ATOM 2933 C C . LYS A 1 364 ? -17.170 24.254 -12.314 1.00 58.31 364 LYS A C 1
ATOM 2935 O O . LYS A 1 364 ? -17.094 23.747 -13.427 1.00 58.31 364 LYS A O 1
ATOM 2940 N N . THR A 1 365 ? -16.085 24.620 -11.633 1.00 56.00 365 THR A N 1
ATOM 2941 C CA . THR A 1 365 ? -14.709 24.555 -12.174 1.00 56.00 365 THR A CA 1
ATOM 2942 C C . THR A 1 365 ? -14.202 23.115 -12.353 1.00 56.00 365 THR A C 1
ATOM 2944 O O . THR A 1 365 ? -13.460 22.815 -13.286 1.00 56.00 365 THR A O 1
ATOM 2947 N N . VAL A 1 366 ? -14.621 22.197 -11.482 1.00 51.19 366 VAL A N 1
ATOM 2948 C CA . VAL A 1 366 ? -14.318 20.759 -11.549 1.00 51.19 366 VAL A CA 1
A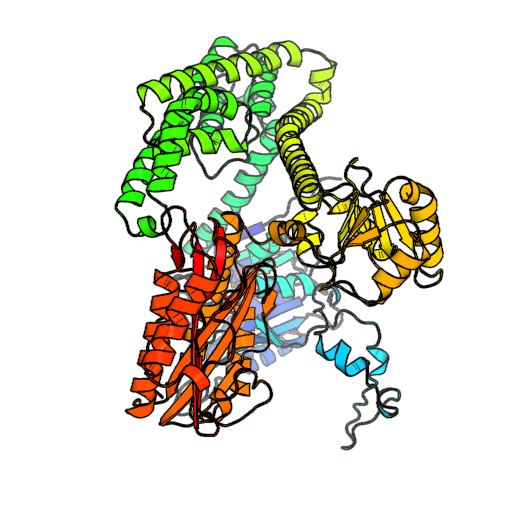TOM 2949 C C . VAL A 1 366 ? -15.111 20.077 -12.667 1.00 51.19 366 VAL A C 1
ATOM 2951 O O . VAL A 1 366 ? -14.567 19.210 -13.347 1.00 51.19 366 VAL A O 1
ATOM 2954 N N . LEU A 1 367 ? -16.358 20.502 -12.901 1.00 51.22 367 LEU A N 1
ATOM 2955 C CA . LEU A 1 367 ? -17.195 20.042 -14.014 1.00 51.22 367 LEU A CA 1
ATOM 2956 C C . LEU A 1 367 ? -16.682 20.503 -15.390 1.00 51.22 367 LEU A C 1
ATOM 2958 O O . LEU A 1 367 ? -16.879 19.796 -16.377 1.00 51.22 367 LEU A O 1
ATOM 2962 N N . GLU A 1 368 ? -16.013 21.656 -15.464 1.00 51.88 368 GLU A N 1
ATOM 2963 C CA . GLU A 1 368 ? -15.533 22.263 -16.718 1.00 51.88 368 GLU A CA 1
ATOM 2964 C C . GLU A 1 368 ? -14.019 22.035 -16.982 1.00 51.88 368 GLU A C 1
ATOM 2966 O O . GLU A 1 368 ? -13.550 22.263 -18.096 1.00 51.88 368 GLU A O 1
ATOM 2971 N N . GLY A 1 369 ? -13.243 21.546 -16.002 1.00 49.41 369 GLY A N 1
ATOM 2972 C CA . GLY A 1 369 ? -11.775 21.411 -16.074 1.00 49.41 369 GLY A CA 1
ATOM 2973 C C . GLY A 1 369 ? -11.218 19.981 -16.223 1.00 49.41 369 GLY A C 1
ATOM 2974 O O . GLY A 1 369 ? -11.944 18.990 -16.266 1.00 49.41 369 GLY A O 1
ATOM 2975 N N . LYS A 1 370 ? -9.877 19.845 -16.236 1.00 44.50 370 LYS A N 1
ATOM 2976 C CA . LYS A 1 370 ? -9.156 18.548 -16.342 1.00 44.50 370 LYS A CA 1
ATOM 2977 C C . LYS A 1 370 ? -9.479 17.552 -15.209 1.00 44.50 370 LYS A C 1
ATOM 2979 O O . LYS A 1 370 ? -9.260 16.355 -15.386 1.00 44.50 370 LYS A O 1
ATOM 2984 N N . LEU A 1 371 ? -10.021 18.024 -14.079 1.00 42.62 371 LEU A N 1
ATOM 2985 C CA . LEU A 1 371 ? -10.478 17.187 -12.961 1.00 42.62 371 LEU A CA 1
ATOM 2986 C C . LEU A 1 371 ? -11.845 16.509 -13.185 1.00 42.62 371 LEU A C 1
ATOM 2988 O O . LEU A 1 371 ? -12.181 15.608 -12.421 1.00 42.62 371 LEU A O 1
ATOM 2992 N N . ARG A 1 372 ? -12.586 16.838 -14.257 1.00 44.97 372 ARG A N 1
ATOM 2993 C CA . ARG A 1 372 ? -13.846 16.164 -14.641 1.00 44.97 372 ARG A CA 1
ATOM 2994 C C . ARG A 1 372 ? -13.698 14.641 -14.769 1.00 44.97 372 ARG A C 1
ATOM 2996 O O . ARG A 1 372 ? -14.643 13.907 -14.517 1.00 44.97 372 ARG A O 1
ATOM 3003 N N . ARG A 1 373 ? -12.502 14.152 -15.122 1.00 48.03 373 ARG A N 1
ATOM 3004 C CA . ARG A 1 373 ? -12.184 12.713 -15.219 1.00 48.03 373 ARG A CA 1
ATOM 3005 C C . ARG A 1 373 ? -12.228 11.965 -13.879 1.00 48.03 373 ARG A C 1
ATOM 3007 O O . ARG A 1 373 ? -12.293 10.745 -13.898 1.00 48.03 373 ARG A O 1
ATOM 3014 N N . PHE A 1 374 ? -12.196 12.670 -12.746 1.00 42.75 374 PHE A N 1
ATOM 3015 C CA . PHE A 1 374 ? -12.195 12.067 -11.409 1.00 42.75 374 PHE A CA 1
ATOM 3016 C C . PHE A 1 374 ? -13.565 12.087 -10.718 1.00 42.75 374 PHE A C 1
ATOM 3018 O O . PHE A 1 374 ? -13.706 11.490 -9.655 1.00 42.75 374 PHE A O 1
ATOM 3025 N N . ILE A 1 375 ? -14.571 12.773 -11.278 1.00 48.66 375 ILE A N 1
ATOM 3026 C CA . ILE A 1 375 ? -15.888 12.936 -10.646 1.00 48.66 375 ILE A CA 1
ATOM 3027 C C . ILE A 1 375 ? -16.986 12.622 -11.669 1.00 48.66 375 ILE A C 1
ATOM 3029 O O . ILE A 1 375 ? -17.169 13.332 -12.656 1.00 48.66 375 ILE A O 1
ATOM 3033 N N . SER A 1 376 ? -17.723 11.535 -11.426 1.00 49.66 376 SER A N 1
ATOM 3034 C CA . SER A 1 376 ? -18.825 11.080 -12.280 1.00 49.66 376 SER A CA 1
ATOM 303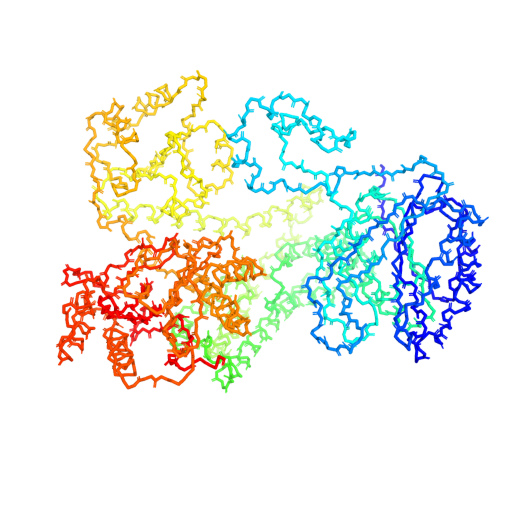5 C C . SER A 1 376 ? -20.005 12.051 -12.224 1.00 49.66 376 SER A C 1
ATOM 3037 O O . SER A 1 376 ? -20.537 12.333 -11.149 1.00 49.66 376 SER A O 1
ATOM 3039 N N . GLN A 1 377 ? -20.476 12.496 -13.393 1.00 50.47 377 GLN A N 1
ATOM 3040 C CA . GLN A 1 377 ? -21.697 13.299 -13.527 1.00 50.47 377 GLN A CA 1
ATOM 3041 C C . GLN A 1 377 ? -22.893 12.616 -12.843 1.00 50.47 377 GLN A C 1
ATOM 3043 O O . GLN A 1 377 ? -23.665 13.269 -12.157 1.00 50.47 377 GLN A O 1
ATOM 3048 N N . LYS A 1 378 ? -22.972 11.283 -12.914 1.00 46.94 378 LYS A N 1
ATOM 3049 C CA . LYS A 1 378 ? -24.050 10.498 -12.303 1.00 46.94 378 LYS A CA 1
ATOM 3050 C C . LYS A 1 378 ? -23.952 10.436 -10.769 1.00 46.94 378 LYS A C 1
ATOM 3052 O O . LYS A 1 378 ? -24.974 10.340 -10.101 1.00 46.94 378 LYS A O 1
ATOM 3057 N N . ALA A 1 379 ? -22.747 10.530 -10.193 1.00 47.31 379 ALA A N 1
ATOM 3058 C CA . ALA A 1 379 ? -22.557 10.669 -8.743 1.00 47.31 379 ALA A CA 1
ATOM 3059 C C . ALA A 1 379 ? -22.976 12.062 -8.252 1.00 47.31 379 ALA A C 1
ATOM 3061 O O . ALA A 1 379 ? -23.556 12.187 -7.174 1.00 47.31 379 ALA A O 1
ATOM 3062 N N . LEU A 1 380 ? -22.746 13.097 -9.065 1.00 52.69 380 LEU A N 1
ATOM 3063 C CA . LEU A 1 380 ? -23.270 14.440 -8.821 1.00 52.69 380 LEU A CA 1
ATOM 3064 C C . LEU A 1 380 ? -24.798 14.471 -8.931 1.00 52.69 380 LEU A C 1
ATOM 3066 O O . LEU A 1 380 ? -25.438 15.080 -8.081 1.00 52.69 380 LEU A O 1
ATOM 3070 N N . ASP A 1 381 ? -25.378 13.756 -9.897 1.00 53.31 381 ASP A N 1
ATOM 3071 C CA . ASP A 1 381 ? -26.831 13.663 -10.083 1.00 53.31 381 ASP A CA 1
ATOM 3072 C C . ASP A 1 381 ? -27.503 12.835 -8.965 1.00 53.31 381 ASP A C 1
ATOM 3074 O O . ASP A 1 381 ? -28.541 13.229 -8.447 1.00 53.31 381 ASP A O 1
ATOM 3078 N N . LYS A 1 382 ? -26.877 11.748 -8.489 1.00 52.94 382 LYS A N 1
ATOM 3079 C CA . LYS A 1 382 ? -27.348 10.964 -7.326 1.00 52.94 382 LYS A CA 1
ATOM 3080 C C . LYS A 1 382 ? -27.225 11.749 -6.017 1.00 52.94 382 LYS A C 1
ATOM 3082 O O . LYS A 1 382 ? -28.104 11.681 -5.161 1.00 52.94 382 LYS A O 1
ATOM 3087 N N . THR A 1 383 ? -26.151 12.529 -5.874 1.00 53.53 383 THR A N 1
ATOM 3088 C CA . THR A 1 383 ? -25.995 13.491 -4.773 1.00 53.53 383 THR A CA 1
ATOM 3089 C C . THR A 1 383 ? -27.082 14.565 -4.862 1.00 53.53 383 THR A C 1
ATOM 3091 O O . THR A 1 383 ? -27.708 14.884 -3.858 1.00 53.53 383 THR A O 1
ATOM 3094 N N . HIS A 1 384 ? -27.378 15.069 -6.061 1.00 56.47 384 HIS A N 1
ATOM 3095 C CA . HIS A 1 384 ? -28.460 16.021 -6.308 1.00 56.47 384 HIS A CA 1
ATOM 3096 C C . HIS A 1 384 ? -29.839 15.443 -5.941 1.00 56.47 384 HIS A C 1
ATOM 3098 O O . HIS A 1 384 ? -30.566 16.073 -5.177 1.00 56.47 384 HIS A O 1
ATOM 3104 N N . GLU A 1 385 ? -30.177 14.224 -6.377 1.00 55.53 385 GLU A N 1
ATOM 3105 C CA . GLU A 1 385 ? -31.430 13.533 -6.024 1.00 55.53 385 GLU A CA 1
ATOM 3106 C C . GLU A 1 385 ? -31.554 13.265 -4.515 1.00 55.53 385 GLU A C 1
ATOM 3108 O O . GLU A 1 385 ? -32.614 13.487 -3.920 1.00 55.53 385 GLU A O 1
ATOM 3113 N N . TYR A 1 386 ? -30.466 12.834 -3.867 1.00 59.22 386 TYR A N 1
ATOM 3114 C CA . TYR A 1 386 ? -30.424 12.622 -2.419 1.00 59.22 386 TYR A CA 1
ATOM 3115 C C . TYR A 1 386 ? -30.641 13.931 -1.648 1.00 59.22 386 TYR A C 1
ATOM 3117 O O . TYR A 1 386 ? -31.462 13.986 -0.726 1.00 59.22 386 TYR A O 1
ATOM 3125 N N . PHE A 1 387 ? -29.964 15.014 -2.041 1.00 59.03 387 PHE A N 1
ATOM 3126 C CA . PHE A 1 387 ? -30.134 16.317 -1.399 1.00 59.03 387 PHE A CA 1
ATOM 3127 C C . PHE A 1 387 ? -31.485 16.976 -1.728 1.00 59.03 387 PHE A C 1
ATOM 3129 O O . PHE A 1 387 ? -32.029 17.708 -0.896 1.00 59.03 387 PHE A O 1
ATOM 3136 N N . GLU A 1 388 ? -32.091 16.669 -2.875 1.00 58.03 388 GLU A N 1
ATOM 3137 C CA . GLU A 1 388 ? -33.459 17.086 -3.181 1.00 58.03 388 GLU A CA 1
ATOM 3138 C C . GLU A 1 388 ? -34.488 16.387 -2.281 1.00 58.03 388 GLU A C 1
ATOM 3140 O O . GLU A 1 388 ? -35.349 17.057 -1.699 1.00 58.03 388 GLU A O 1
ATOM 3145 N N . LYS A 1 389 ? -34.360 15.070 -2.075 1.00 57.62 389 LYS A N 1
ATOM 3146 C CA . LYS A 1 389 ? -35.327 14.278 -1.298 1.00 57.62 389 LYS A CA 1
ATOM 3147 C C . LYS A 1 389 ? -35.119 14.362 0.219 1.00 57.62 389 LYS A C 1
ATOM 3149 O O . LYS A 1 389 ? -36.096 14.382 0.970 1.00 57.62 389 LYS A O 1
ATOM 3154 N N . HIS A 1 390 ? -33.872 14.381 0.695 1.00 62.09 390 HIS A N 1
ATOM 3155 C CA . HIS A 1 390 ? -33.517 14.264 2.123 1.00 62.09 390 HIS A CA 1
ATOM 3156 C C . HIS A 1 390 ? -32.550 15.352 2.627 1.00 62.09 390 HIS A C 1
ATOM 3158 O O . HIS A 1 390 ? -32.438 15.553 3.839 1.00 62.09 390 HIS A O 1
ATOM 3164 N N . GLY A 1 391 ? -31.935 16.126 1.725 1.00 62.31 391 GLY A N 1
ATOM 3165 C CA . GLY A 1 391 ? -30.826 17.038 2.037 1.00 62.31 391 GLY A CA 1
ATOM 3166 C C . GLY A 1 391 ? -31.114 18.104 3.088 1.00 62.31 391 GLY A C 1
ATOM 3167 O O . GLY A 1 391 ? -30.224 18.462 3.848 1.00 62.31 391 GLY A O 1
ATOM 3168 N N . GLY A 1 392 ? -32.356 18.575 3.207 1.00 72.81 392 GLY A N 1
ATOM 3169 C CA . GLY A 1 392 ? -32.709 19.563 4.229 1.00 72.81 392 GLY A CA 1
ATOM 3170 C C . GLY A 1 392 ? -32.526 19.063 5.665 1.00 72.81 392 GLY A C 1
ATOM 3171 O O . GLY A 1 392 ? -31.921 19.737 6.496 1.00 72.81 392 GLY A O 1
ATOM 3172 N N . ARG A 1 393 ? -32.996 17.842 5.950 1.00 75.06 393 ARG A N 1
ATOM 3173 C CA . ARG A 1 393 ? -32.822 17.207 7.268 1.00 75.06 393 ARG A CA 1
ATOM 3174 C C . ARG A 1 393 ? -31.359 16.839 7.506 1.00 75.06 393 ARG A C 1
ATOM 3176 O O . ARG A 1 393 ? -30.874 16.994 8.621 1.00 75.06 393 ARG A O 1
ATOM 3183 N N . THR A 1 394 ? -30.651 16.427 6.454 1.00 75.44 394 THR A N 1
ATOM 3184 C CA . THR A 1 394 ? -29.219 16.114 6.506 1.00 75.44 394 THR A CA 1
ATOM 3185 C C . THR A 1 394 ? -28.381 17.316 6.944 1.00 75.44 394 THR A C 1
ATOM 3187 O O . THR A 1 394 ? -27.522 17.141 7.796 1.00 75.44 394 THR A O 1
ATOM 3190 N N . ILE A 1 395 ? -28.657 18.531 6.451 1.00 83.06 395 ILE A N 1
ATOM 3191 C CA . ILE A 1 395 ? -27.929 19.749 6.867 1.00 83.06 395 ILE A CA 1
ATOM 3192 C C . ILE A 1 395 ? -28.121 20.057 8.362 1.00 83.06 395 ILE A C 1
ATOM 3194 O O . ILE A 1 395 ? -27.177 20.476 9.025 1.00 83.06 395 ILE A O 1
ATOM 3198 N N . ILE A 1 396 ? -29.313 19.811 8.918 1.00 83.44 396 ILE A N 1
ATOM 3199 C CA . ILE A 1 396 ? -29.565 20.007 10.356 1.00 83.44 396 ILE A CA 1
ATOM 3200 C C . ILE A 1 396 ? -28.824 18.954 11.185 1.00 83.44 396 ILE A C 1
ATOM 3202 O O . ILE A 1 396 ? -28.127 19.303 12.133 1.00 83.44 396 ILE A O 1
ATOM 3206 N N . ILE A 1 397 ? -28.970 17.673 10.834 1.00 75.75 397 ILE A N 1
ATOM 3207 C CA . ILE A 1 397 ? -28.389 16.554 11.595 1.00 75.75 397 ILE A CA 1
ATOM 3208 C C . ILE A 1 397 ? -26.859 16.605 11.548 1.00 75.75 397 ILE A C 1
ATOM 3210 O O . ILE A 1 397 ? -26.206 16.403 12.569 1.00 75.75 397 ILE A O 1
ATOM 3214 N N . ALA A 1 398 ? -26.293 16.945 10.386 1.00 78.69 398 ALA A N 1
ATOM 3215 C CA . ALA A 1 398 ? -24.853 17.052 10.183 1.00 78.69 398 ALA A CA 1
ATOM 3216 C C . ALA A 1 398 ? -24.181 17.981 11.199 1.00 78.69 398 ALA A C 1
ATOM 3218 O O . ALA A 1 398 ? -23.058 17.707 11.598 1.00 78.69 398 ALA A O 1
ATOM 3219 N N . ARG A 1 399 ? -24.860 19.035 11.675 1.00 81.88 399 ARG A N 1
ATOM 3220 C CA . ARG A 1 399 ? -24.284 19.992 12.634 1.00 81.88 399 ARG A CA 1
ATOM 3221 C C . ARG A 1 399 ? -23.903 19.391 13.985 1.00 81.88 399 ARG A C 1
ATOM 3223 O O . ARG A 1 399 ? -23.072 19.977 14.669 1.00 81.88 399 ARG A O 1
ATOM 3230 N N . PHE A 1 400 ? -24.463 18.240 14.338 1.00 78.44 400 PHE A N 1
ATOM 3231 C CA . PHE A 1 400 ? -24.167 17.528 15.583 1.00 78.44 400 PHE A CA 1
ATOM 3232 C C . PHE A 1 400 ? -23.141 16.401 15.397 1.00 78.44 400 PHE A C 1
ATOM 3234 O O . PHE A 1 400 ? -22.850 15.677 16.341 1.00 78.44 400 PHE A O 1
ATOM 3241 N N . VAL A 1 401 ? -22.602 16.231 14.184 1.00 72.00 401 VAL A N 1
ATOM 3242 C CA . VAL A 1 401 ? -21.628 15.184 13.858 1.00 72.00 401 VAL A CA 1
ATOM 3243 C C . VAL A 1 401 ? -20.388 15.848 13.248 1.00 72.00 401 VAL A C 1
ATOM 3245 O O . VAL A 1 401 ? -20.431 16.223 12.077 1.00 72.00 401 VAL A O 1
ATOM 3248 N N . PRO A 1 402 ? -19.272 16.002 13.990 1.00 67.56 402 PRO A N 1
ATOM 3249 C CA . PRO A 1 402 ? -18.142 16.857 13.596 1.00 67.56 402 PRO A CA 1
ATOM 3250 C C . PRO A 1 402 ? -17.607 16.634 12.171 1.00 67.56 402 PRO A C 1
ATOM 3252 O O . PRO A 1 402 ? -17.419 17.590 11.422 1.00 67.56 402 PRO A O 1
ATOM 3255 N N . LEU A 1 403 ? -17.434 15.374 11.754 1.00 62.66 403 LEU A N 1
ATOM 3256 C CA . LEU A 1 403 ? -16.926 15.028 10.418 1.00 62.66 403 LEU A CA 1
ATOM 3257 C C . LEU A 1 403 ? -17.954 15.295 9.302 1.00 62.66 403 LEU A C 1
ATOM 3259 O O . LEU A 1 403 ? -17.603 15.663 8.183 1.00 62.66 403 LEU A O 1
ATOM 3263 N N . VAL A 1 404 ? -19.239 15.103 9.602 1.00 70.50 404 VAL A N 1
ATOM 3264 C CA . VAL A 1 404 ? -20.331 15.278 8.635 1.00 70.50 404 VAL A CA 1
ATOM 3265 C C . VAL A 1 404 ? -20.705 16.760 8.516 1.00 70.50 404 VAL A C 1
ATOM 3267 O O . VAL A 1 404 ? -21.074 17.203 7.429 1.00 70.50 404 VAL A O 1
ATOM 3270 N N . ARG A 1 405 ? -20.549 17.543 9.596 1.00 78.25 405 ARG A N 1
ATOM 3271 C CA . ARG A 1 405 ? -20.822 18.988 9.670 1.00 78.25 405 ARG A CA 1
ATOM 3272 C C . ARG A 1 405 ? -20.072 19.780 8.607 1.00 78.25 405 ARG A C 1
ATOM 3274 O O . ARG A 1 405 ? -20.672 20.627 7.961 1.00 78.25 405 ARG A O 1
ATOM 3281 N N . THR A 1 406 ? -18.788 19.503 8.406 1.00 76.12 406 THR A N 1
ATOM 3282 C CA . THR A 1 406 ? -17.950 20.240 7.444 1.00 76.12 406 THR A CA 1
ATOM 3283 C C . THR A 1 406 ? -18.127 19.739 6.010 1.00 76.12 406 THR A C 1
ATOM 3285 O O . THR A 1 406 ? -18.002 20.511 5.058 1.00 76.12 406 THR A O 1
ATOM 3288 N N . ALA A 1 407 ? -18.478 18.462 5.834 1.00 76.00 407 ALA A N 1
ATOM 3289 C CA . ALA A 1 407 ? -18.687 17.855 4.524 1.00 76.00 407 ALA A CA 1
ATOM 3290 C C . ALA A 1 407 ? -20.070 18.174 3.925 1.00 76.00 407 ALA A C 1
ATOM 3292 O O . ALA A 1 407 ? -20.184 18.416 2.723 1.00 76.00 407 ALA A O 1
ATOM 3293 N N . ALA A 1 408 ? -21.137 18.190 4.729 1.00 82.50 408 ALA A N 1
ATOM 3294 C CA . ALA A 1 408 ? -22.505 18.288 4.219 1.00 82.50 408 ALA A CA 1
ATOM 3295 C C . ALA A 1 408 ? -22.818 19.605 3.468 1.00 82.50 408 ALA A C 1
ATOM 3297 O O . ALA A 1 408 ? -23.397 19.518 2.380 1.00 82.50 408 ALA A O 1
ATOM 3298 N N . PRO A 1 409 ? -22.419 20.807 3.943 1.00 86.62 409 PRO A N 1
ATOM 3299 C CA . PRO A 1 409 ? -22.617 22.061 3.208 1.00 86.62 409 PRO A CA 1
ATOM 3300 C C . PRO A 1 409 ? -21.842 22.106 1.885 1.00 86.62 409 PRO A C 1
ATOM 3302 O O . PRO A 1 409 ? -22.390 22.528 0.864 1.00 86.62 409 PRO A O 1
ATOM 3305 N N . PHE A 1 410 ? -20.601 21.608 1.876 1.00 84.88 410 PHE A N 1
ATOM 3306 C CA . PHE A 1 410 ? -19.770 21.500 0.675 1.00 84.88 410 PHE A CA 1
ATOM 3307 C C . PHE A 1 410 ? -20.436 20.622 -0.391 1.00 84.88 410 PHE A C 1
ATOM 3309 O O . PHE A 1 410 ? -20.599 21.026 -1.547 1.00 84.88 410 PHE A O 1
ATOM 3316 N N . VAL A 1 411 ? -20.871 19.426 0.018 1.00 78.69 411 VAL A N 1
ATOM 3317 C CA . VAL A 1 411 ? -21.530 18.451 -0.857 1.00 78.69 411 VAL A CA 1
ATOM 3318 C C . VAL A 1 411 ? -22.878 18.984 -1.350 1.00 78.69 411 VAL A C 1
ATOM 3320 O O . VAL A 1 411 ? -23.197 18.809 -2.525 1.00 78.69 411 VAL A O 1
ATOM 3323 N N . ALA A 1 412 ? -23.635 19.712 -0.521 1.00 83.31 412 ALA A N 1
ATOM 3324 C CA . ALA A 1 412 ? -24.862 20.391 -0.947 1.00 83.31 412 ALA A CA 1
ATOM 3325 C C . ALA A 1 412 ? -24.605 21.463 -2.025 1.00 83.31 412 ALA A C 1
ATOM 3327 O O . ALA A 1 412 ? -25.414 21.623 -2.945 1.00 83.31 412 ALA A O 1
ATOM 3328 N N . GLY A 1 413 ? -23.470 22.169 -1.941 1.00 84.06 413 GLY A N 1
ATOM 3329 C CA . GLY A 1 413 ? -23.020 23.132 -2.950 1.00 84.06 413 GLY A CA 1
ATOM 3330 C C . GLY A 1 413 ? -22.666 22.474 -4.283 1.00 84.06 413 GLY A C 1
ATOM 3331 O O . GLY A 1 413 ? -23.093 22.941 -5.342 1.00 84.06 413 GLY A O 1
ATOM 3332 N N . ILE A 1 414 ? -21.941 21.354 -4.232 1.00 79.00 414 ILE A N 1
ATOM 3333 C CA . ILE A 1 414 ? -21.596 20.536 -5.404 1.00 79.00 414 ILE A CA 1
ATOM 3334 C C . ILE A 1 414 ? -22.852 19.919 -6.043 1.00 79.00 414 ILE A C 1
ATOM 3336 O O . ILE A 1 414 ? -23.024 19.970 -7.261 1.00 79.00 414 ILE A O 1
ATOM 3340 N N . GLY A 1 415 ? -23.756 19.382 -5.222 1.00 72.19 415 GLY A N 1
ATOM 3341 C CA . GLY A 1 415 ? -25.005 18.734 -5.625 1.00 72.19 415 GLY A CA 1
ATOM 3342 C C . GLY A 1 415 ? -26.107 19.695 -6.078 1.00 72.19 415 GLY A C 1
ATOM 3343 O O . GLY A 1 415 ? -27.263 19.295 -6.111 1.00 72.19 415 GLY A O 1
ATOM 3344 N N . LYS A 1 416 ? -25.791 20.960 -6.398 1.00 74.06 416 LYS A N 1
ATOM 3345 C CA . LYS A 1 416 ? -26.722 21.976 -6.935 1.00 74.06 416 LYS A CA 1
ATOM 3346 C C . LYS A 1 416 ? -28.028 22.154 -6.139 1.00 74.06 416 LYS A C 1
ATOM 3348 O O . LYS A 1 416 ? -29.058 22.491 -6.724 1.00 74.06 416 LYS A O 1
ATOM 3353 N N . MET A 1 417 ? -28.011 21.961 -4.820 1.00 81.75 417 MET A N 1
ATOM 3354 C CA . MET A 1 417 ? -29.167 22.279 -3.973 1.00 81.75 417 MET A CA 1
ATOM 3355 C C . MET A 1 417 ? -29.538 23.762 -4.148 1.00 81.75 417 MET A C 1
ATOM 3357 O O . MET A 1 417 ? -28.663 24.607 -4.308 1.00 81.75 417 MET A O 1
ATOM 3361 N N . SER A 1 418 ? -30.820 24.135 -4.136 1.00 84.50 418 SER A N 1
ATOM 3362 C CA . SER A 1 418 ? -31.157 25.563 -4.230 1.00 84.50 418 SER A CA 1
ATOM 3363 C C . SER A 1 418 ? -30.685 26.320 -2.980 1.00 84.50 418 SER A C 1
ATOM 3365 O O . SER A 1 418 ? -30.939 25.897 -1.850 1.00 84.50 418 SER A O 1
ATOM 3367 N N . TYR A 1 419 ? -30.036 27.478 -3.166 1.00 85.94 419 TYR A N 1
ATOM 3368 C CA . TYR A 1 419 ? -29.502 28.256 -2.037 1.00 85.94 419 TYR A CA 1
ATOM 3369 C C . TYR A 1 419 ? -30.594 28.653 -1.036 1.00 85.94 419 TYR A C 1
ATOM 3371 O O . TYR A 1 419 ? -30.340 28.676 0.157 1.00 85.94 419 TYR A O 1
ATOM 3379 N N . ARG A 1 420 ? -31.830 28.904 -1.493 1.00 85.88 420 ARG A N 1
ATOM 3380 C CA . ARG A 1 420 ? -32.964 29.212 -0.603 1.00 85.88 420 ARG A CA 1
ATOM 3381 C C . ARG A 1 420 ? -33.281 28.055 0.346 1.00 85.88 420 ARG A C 1
ATOM 3383 O O . ARG A 1 420 ? -33.462 28.280 1.538 1.00 85.88 420 ARG A O 1
ATOM 3390 N N . LYS A 1 421 ? -33.319 26.826 -0.180 1.00 85.19 421 LYS A N 1
ATOM 3391 C CA . LYS A 1 421 ? -33.563 25.611 0.607 1.00 85.19 421 LYS A CA 1
ATOM 3392 C C . LYS A 1 421 ? -32.393 25.371 1.561 1.00 85.19 421 LYS A C 1
ATOM 3394 O O . LYS A 1 421 ? -32.616 25.200 2.751 1.00 85.19 421 LYS A O 1
ATOM 3399 N N . PHE A 1 422 ? -31.158 25.443 1.062 1.00 89.44 422 PHE A N 1
ATOM 3400 C CA . PHE A 1 422 ? -29.954 25.311 1.885 1.00 89.44 422 PHE A CA 1
ATOM 3401 C C . PHE A 1 422 ? -29.920 26.343 3.021 1.00 89.44 422 PHE A C 1
ATOM 3403 O O . PHE A 1 422 ? -29.780 25.961 4.175 1.00 89.44 422 PHE A O 1
ATOM 3410 N N . ALA A 1 423 ? -30.117 27.629 2.716 1.00 90.19 423 ALA A N 1
ATOM 3411 C CA . ALA A 1 423 ? -30.072 28.716 3.688 1.00 90.19 423 ALA A CA 1
ATOM 3412 C C . ALA A 1 423 ? -31.103 28.530 4.806 1.00 90.19 423 ALA A C 1
ATOM 3414 O O . ALA A 1 423 ? -30.764 28.723 5.967 1.00 90.19 423 ALA A O 1
ATOM 3415 N N . PHE A 1 424 ? -32.325 28.090 4.486 1.00 91.44 424 PHE A N 1
ATOM 3416 C CA . PHE A 1 424 ? -33.340 27.798 5.499 1.00 91.44 424 PHE A CA 1
ATOM 3417 C C . PHE A 1 424 ? -32.878 26.717 6.490 1.00 91.44 424 PHE A C 1
ATOM 3419 O O . PHE A 1 424 ? -32.919 26.931 7.700 1.00 91.44 424 PHE A O 1
ATOM 3426 N N . TYR A 1 425 ? -32.394 25.575 5.989 1.00 89.06 425 TYR A N 1
ATOM 3427 C CA . TYR A 1 425 ? -31.936 24.469 6.838 1.00 89.06 425 TYR A CA 1
ATOM 3428 C C . TYR A 1 425 ? -30.619 24.773 7.561 1.00 89.06 425 TYR A C 1
ATOM 3430 O O . TYR A 1 425 ? -30.441 24.349 8.700 1.00 89.06 425 TYR A O 1
ATOM 3438 N N . ASN A 1 426 ? -29.730 25.545 6.935 1.00 92.25 426 ASN A N 1
ATOM 3439 C CA . ASN A 1 426 ? -28.500 26.055 7.533 1.00 92.25 426 ASN A CA 1
ATOM 3440 C C . ASN A 1 426 ? -28.807 26.962 8.737 1.00 92.25 426 ASN A C 1
ATOM 3442 O O . ASN A 1 426 ? -28.310 26.724 9.834 1.00 92.25 426 ASN A O 1
ATOM 3446 N N . VAL A 1 427 ? -29.688 27.950 8.554 1.00 93.38 427 VAL A N 1
ATOM 3447 C CA . VAL A 1 427 ? -30.141 28.874 9.606 1.00 93.38 427 VAL A CA 1
ATOM 3448 C C . VAL A 1 427 ? -30.843 28.111 10.728 1.00 93.38 427 VAL A C 1
ATOM 3450 O O . VAL A 1 427 ? -30.505 28.290 11.894 1.00 93.38 427 VAL A O 1
ATOM 3453 N N . LEU A 1 428 ? -31.776 27.216 10.397 1.00 91.62 428 LEU A N 1
ATOM 3454 C CA . LEU A 1 428 ? -32.496 26.432 11.400 1.00 91.62 428 LEU A CA 1
ATOM 3455 C C . LEU A 1 428 ? -31.557 25.508 12.189 1.00 91.62 428 LEU A C 1
ATOM 3457 O O . LEU A 1 428 ? -31.617 25.467 13.416 1.00 91.62 428 LEU A O 1
ATOM 3461 N N . GLY A 1 429 ? -30.663 24.798 11.502 1.00 87.81 429 GLY A N 1
ATOM 3462 C CA . GLY A 1 429 ? -29.679 23.933 12.140 1.00 87.81 429 GLY A CA 1
ATOM 3463 C C . GLY A 1 429 ? -28.684 24.714 13.001 1.00 87.81 429 GLY A C 1
ATOM 3464 O O . GLY A 1 429 ? -28.385 24.291 14.114 1.00 87.81 429 GLY A O 1
ATOM 3465 N N . GLY A 1 430 ? -28.206 25.868 12.526 1.00 90.00 430 GLY A N 1
ATOM 3466 C CA . GLY A 1 430 ? -27.309 26.741 13.283 1.00 90.00 430 GLY A CA 1
ATOM 3467 C C . GLY A 1 430 ? -27.975 27.278 14.547 1.00 90.00 430 GLY A C 1
ATOM 3468 O O . GLY A 1 430 ? -27.354 27.300 15.605 1.00 90.00 430 GLY A O 1
ATOM 3469 N N . PHE A 1 431 ? -29.260 27.631 14.466 1.00 93.06 431 PHE A N 1
ATOM 3470 C CA . PHE A 1 431 ? -30.031 28.081 15.620 1.00 93.06 431 PHE A CA 1
ATOM 3471 C C . PHE A 1 431 ? -30.160 26.965 16.656 1.00 93.06 431 PHE A C 1
ATOM 3473 O O . PHE A 1 431 ? -29.837 27.187 17.816 1.00 93.06 431 PHE A O 1
ATOM 3480 N N . LEU A 1 432 ? -30.568 25.761 16.238 1.00 91.12 432 LEU A N 1
ATOM 3481 C CA . LEU A 1 432 ? -30.712 24.611 17.136 1.00 91.12 432 LEU A CA 1
ATOM 3482 C C . LEU A 1 432 ? -29.388 24.230 17.808 1.00 91.12 432 LEU A C 1
ATOM 3484 O O . LEU A 1 432 ? -29.370 23.951 19.003 1.00 91.12 432 LEU A O 1
ATOM 3488 N N . TRP A 1 433 ? -28.283 24.251 17.061 1.00 90.75 433 TRP A N 1
ATOM 3489 C CA . TRP A 1 433 ? -26.957 23.911 17.578 1.00 90.75 433 TRP A CA 1
ATOM 3490 C C . TRP A 1 433 ? -26.495 24.893 18.669 1.00 90.75 433 TRP A C 1
ATOM 3492 O O . TRP A 1 433 ? -26.126 24.471 19.767 1.00 90.75 433 TRP A O 1
ATOM 3502 N N . ILE A 1 434 ? -26.615 26.205 18.424 1.00 93.06 434 ILE A N 1
ATOM 3503 C CA . ILE A 1 434 ? -26.258 27.247 19.402 1.00 93.06 434 ILE A CA 1
ATOM 3504 C C . ILE A 1 434 ? -27.238 27.283 20.583 1.00 93.06 434 ILE A C 1
ATOM 3506 O O . ILE A 1 434 ? -26.806 27.365 21.732 1.00 93.06 434 ILE A O 1
ATOM 3510 N N . ALA A 1 435 ? -28.545 27.202 20.320 1.00 90.00 435 ALA A N 1
ATOM 3511 C CA . ALA A 1 435 ? -29.593 27.246 21.341 1.00 90.00 435 ALA A CA 1
ATOM 3512 C C . ALA A 1 435 ? -29.577 26.030 22.276 1.00 90.00 435 ALA A C 1
ATOM 3514 O O . ALA A 1 435 ? -30.089 26.118 23.389 1.00 90.00 435 ALA A O 1
ATOM 3515 N N . LEU A 1 436 ? -28.977 24.917 21.851 1.00 89.31 436 LEU A N 1
ATOM 3516 C CA . LEU A 1 436 ? -28.774 23.755 22.704 1.00 89.31 436 LEU A CA 1
ATOM 3517 C C . LEU A 1 436 ? -27.493 23.885 23.539 1.00 89.31 436 LEU A C 1
ATOM 3519 O O . LEU A 1 436 ? -27.545 23.800 24.764 1.00 89.31 436 LEU A O 1
ATOM 3523 N N . LEU A 1 437 ? -26.343 24.093 22.890 1.00 89.31 437 LEU A N 1
ATOM 3524 C CA . LEU A 1 437 ? -25.039 23.923 23.539 1.00 89.31 437 LEU A CA 1
ATOM 3525 C C . LEU A 1 437 ? -24.608 25.121 24.393 1.00 89.31 437 LEU A C 1
ATOM 3527 O O . LEU A 1 437 ? -24.047 24.924 25.472 1.00 89.31 437 LEU A O 1
ATOM 3531 N N . VAL A 1 438 ? -24.896 26.355 23.962 1.00 91.00 438 VAL A N 1
ATOM 3532 C CA . VAL A 1 438 ? -24.484 27.558 24.709 1.00 91.00 438 VAL A CA 1
ATOM 3533 C C . VAL A 1 438 ? -25.297 27.718 26.002 1.00 91.00 438 VAL A C 1
ATOM 3535 O O . VAL A 1 438 ? -24.681 27.883 27.058 1.00 91.00 438 VAL A O 1
ATOM 3538 N N . PRO A 1 439 ? -26.642 27.599 26.002 1.00 90.31 439 PRO A N 1
ATOM 3539 C CA . PRO A 1 439 ? -27.412 27.591 27.244 1.00 90.31 439 PRO A CA 1
ATOM 3540 C C . PRO A 1 439 ? -27.073 26.408 28.150 1.00 90.31 439 PRO A C 1
ATOM 3542 O O . PRO A 1 439 ? -26.982 26.596 29.360 1.00 90.31 439 PRO A O 1
ATOM 3545 N N . ALA A 1 440 ? -26.827 25.213 27.595 1.00 86.06 440 ALA A N 1
ATOM 3546 C CA . ALA A 1 440 ? -26.363 24.079 28.393 1.00 86.06 440 ALA A CA 1
ATOM 3547 C C . ALA A 1 440 ? -25.064 24.429 29.140 1.00 86.06 440 ALA A C 1
ATOM 3549 O O . ALA A 1 440 ? -24.992 24.258 30.355 1.00 86.06 440 ALA A O 1
ATOM 3550 N N . GLY A 1 441 ? -24.083 25.018 28.455 1.00 86.50 441 GLY A N 1
ATOM 3551 C CA . GLY A 1 441 ? -22.878 25.544 29.094 1.00 86.50 441 GLY A CA 1
ATOM 3552 C C . GLY A 1 441 ? -23.174 26.589 30.172 1.00 86.50 441 GLY A C 1
ATOM 3553 O O . GLY A 1 441 ? -22.659 26.498 31.283 1.00 86.50 441 GLY A O 1
ATOM 3554 N N . TYR A 1 442 ? -24.041 27.558 29.873 1.00 87.31 442 TYR A N 1
ATOM 3555 C CA . TYR A 1 442 ? -24.383 28.667 30.771 1.00 87.31 442 TYR A CA 1
ATOM 3556 C C . TYR A 1 442 ? -25.064 28.210 32.071 1.00 87.31 442 TYR A C 1
ATOM 3558 O O . TYR A 1 442 ? -24.715 28.677 33.155 1.00 87.31 442 TYR A O 1
ATOM 3566 N N . PHE A 1 443 ? -26.014 27.273 31.991 1.00 85.69 443 PHE A N 1
ATOM 3567 C CA . PHE A 1 443 ? -26.730 26.766 33.164 1.00 85.69 443 PHE A CA 1
ATOM 3568 C C . PHE A 1 443 ? -25.928 25.710 33.932 1.00 85.69 443 PHE A C 1
ATOM 3570 O O . PHE A 1 443 ? -25.843 25.779 35.159 1.00 85.69 443 PHE A O 1
ATOM 3577 N N . PHE A 1 444 ? -25.318 24.744 33.235 1.00 82.69 444 PHE A N 1
ATOM 3578 C CA . PHE A 1 444 ? -24.600 23.644 33.887 1.00 82.69 444 PHE A CA 1
ATOM 3579 C C . PHE A 1 444 ? -23.176 24.027 34.318 1.00 82.69 444 PHE A C 1
ATOM 3581 O O . PHE A 1 444 ? -22.658 23.447 35.269 1.00 82.69 444 PHE A O 1
ATOM 3588 N N . GLY A 1 445 ? -22.554 25.032 33.695 1.00 73.50 445 GLY A N 1
ATOM 3589 C CA . GLY A 1 445 ? -21.197 25.493 34.013 1.00 73.50 445 GLY A CA 1
ATOM 3590 C C . GLY A 1 445 ? -21.028 26.084 35.417 1.00 73.50 445 GLY A C 1
ATOM 3591 O O . GLY A 1 445 ? -19.930 26.048 35.970 1.00 73.50 445 GLY A O 1
ATOM 3592 N N . ASN A 1 446 ? -22.113 26.568 36.030 1.00 72.75 446 ASN A N 1
ATOM 3593 C CA . ASN A 1 446 ? -22.112 27.088 37.402 1.00 72.75 446 ASN A CA 1
ATOM 3594 C C . ASN A 1 446 ? -22.295 26.007 38.480 1.00 72.75 446 ASN A C 1
ATOM 3596 O O . ASN A 1 446 ? -22.206 26.307 39.672 1.00 72.75 446 ASN A O 1
ATOM 3600 N N . ILE A 1 447 ? -22.527 24.748 38.097 1.00 80.50 447 ILE A N 1
ATOM 3601 C CA . ILE A 1 447 ? -22.620 23.639 39.050 1.00 80.50 447 ILE A CA 1
ATOM 3602 C C . ILE A 1 447 ? -21.205 23.315 39.565 1.00 80.50 447 ILE A C 1
ATOM 3604 O O . ILE A 1 447 ? -20.324 23.041 38.747 1.00 80.50 447 ILE A O 1
ATOM 3608 N N . PRO A 1 448 ? -20.957 23.274 40.893 1.00 75.75 448 PRO A N 1
ATOM 3609 C CA . PRO A 1 448 ? -19.619 23.048 41.458 1.00 75.75 448 PRO A CA 1
ATOM 3610 C C . PRO A 1 448 ? -18.915 21.790 40.931 1.00 75.75 448 PRO A C 1
ATOM 3612 O O . PRO A 1 448 ? -17.708 21.799 40.704 1.00 75.75 448 PRO A O 1
ATOM 3615 N N . LEU A 1 449 ? -19.681 20.723 40.679 1.00 74.56 449 LEU A N 1
ATOM 3616 C CA . LEU A 1 449 ? -19.178 19.476 40.102 1.00 74.56 449 LEU A CA 1
ATOM 3617 C C . LEU A 1 449 ? -18.622 19.670 38.681 1.00 74.56 449 LEU A C 1
ATOM 3619 O O . LEU A 1 449 ? -17.553 19.152 38.374 1.00 74.56 449 LEU A O 1
ATOM 3623 N N . VAL A 1 450 ? -19.323 20.427 37.832 1.00 72.25 450 VAL A N 1
ATOM 3624 C CA . VAL A 1 450 ? -18.928 20.707 36.439 1.00 72.25 450 VAL A CA 1
ATOM 3625 C C . VAL A 1 450 ? -17.760 21.687 36.410 1.00 72.25 450 VAL A C 1
ATOM 3627 O O . VAL A 1 450 ? -16.770 21.444 35.727 1.00 72.25 450 VAL A O 1
ATOM 3630 N N . LYS A 1 451 ? -17.829 22.752 37.214 1.00 69.38 451 LYS A N 1
ATOM 3631 C CA . LYS A 1 451 ? -16.788 23.782 37.309 1.00 69.38 451 LYS A CA 1
ATOM 3632 C C . LYS A 1 451 ? -15.426 23.209 37.717 1.00 69.38 451 LYS A C 1
ATOM 3634 O O . LYS A 1 451 ? -14.411 23.583 37.139 1.00 69.38 451 LYS A O 1
ATOM 3639 N N . ASN A 1 452 ? -15.408 22.269 38.663 1.00 73.44 452 ASN A N 1
ATOM 3640 C CA . ASN A 1 452 ? -14.176 21.634 39.144 1.00 73.44 452 ASN A CA 1
ATOM 3641 C C . ASN A 1 452 ? -13.647 20.531 38.209 1.00 73.44 452 ASN A C 1
ATOM 3643 O O . ASN A 1 452 ? -12.527 20.068 38.397 1.00 73.44 452 ASN A O 1
ATOM 3647 N N . ASN A 1 453 ? -14.432 20.107 37.212 1.00 76.50 453 ASN A N 1
ATOM 3648 C CA . ASN A 1 453 ? -14.105 19.002 36.305 1.00 76.50 453 ASN A CA 1
ATOM 3649 C C . ASN A 1 453 ? -14.315 19.387 34.831 1.00 76.50 453 ASN A C 1
ATOM 3651 O O . ASN A 1 453 ? -14.633 18.540 33.998 1.00 76.50 453 ASN A O 1
ATOM 3655 N N . LEU A 1 454 ? -14.145 20.668 34.497 1.00 67.81 454 LEU A N 1
ATOM 3656 C CA . LEU A 1 454 ? -14.491 21.220 33.185 1.00 67.81 454 LEU A CA 1
ATOM 3657 C C . LEU A 1 454 ? -13.791 20.483 32.030 1.00 67.81 454 LEU A C 1
ATOM 3659 O O . LEU A 1 454 ? -14.432 20.156 31.033 1.00 67.81 454 LEU A O 1
ATOM 3663 N N . SER A 1 455 ? -12.514 20.121 32.202 1.00 63.91 455 SER A N 1
ATOM 3664 C CA . SER A 1 455 ? -11.751 19.324 31.228 1.00 63.91 455 SER A CA 1
ATOM 3665 C C . SER A 1 455 ? -12.331 17.917 31.014 1.00 63.91 455 SER A C 1
ATOM 3667 O O . SER A 1 455 ? -12.370 17.437 29.886 1.00 63.91 455 SER A O 1
ATOM 3669 N N . LEU A 1 456 ? -12.821 17.260 32.074 1.00 68.38 456 LEU A N 1
ATOM 3670 C CA . LEU A 1 456 ? -13.443 15.930 31.990 1.00 68.38 456 LEU A CA 1
ATOM 3671 C C . LEU A 1 456 ? -14.805 15.987 31.290 1.00 68.38 456 LEU A C 1
ATOM 3673 O O . LEU A 1 456 ? -15.135 15.085 30.527 1.00 68.38 456 LEU A O 1
ATOM 3677 N N . VAL A 1 457 ? -15.581 17.051 31.513 1.00 73.00 457 VAL A N 1
ATOM 3678 C CA . VAL A 1 457 ? -16.875 17.261 30.842 1.00 73.00 457 VAL A CA 1
ATOM 3679 C C . VAL A 1 457 ? -16.680 17.512 29.347 1.00 73.00 457 VAL A C 1
ATOM 3681 O O . VAL A 1 457 ? -17.388 16.928 28.533 1.00 73.00 457 VAL A O 1
ATOM 3684 N N . VAL A 1 458 ? -15.677 18.310 28.974 1.00 66.06 458 VAL A N 1
ATOM 3685 C CA . VAL A 1 458 ? -15.285 18.514 27.570 1.00 66.06 458 VAL A CA 1
ATOM 3686 C C . VAL A 1 458 ? -14.856 17.197 26.915 1.00 66.06 458 VAL A C 1
ATOM 3688 O O . VAL A 1 458 ? -15.315 16.888 25.815 1.00 66.06 458 VAL A O 1
ATOM 3691 N N . LEU A 1 459 ? -14.037 16.389 27.596 1.00 63.50 459 LEU A N 1
ATOM 3692 C CA . LEU A 1 459 ? -13.623 15.074 27.099 1.00 63.50 459 LEU A CA 1
ATOM 3693 C C . LEU A 1 459 ? -14.822 14.127 26.923 1.00 63.50 459 LEU A C 1
ATOM 3695 O O . LEU A 1 459 ? -14.912 13.423 25.921 1.00 63.50 459 LEU A O 1
ATOM 3699 N N . LEU A 1 460 ? -15.771 14.145 27.861 1.00 74.88 460 LEU A N 1
ATOM 3700 C CA . LEU A 1 460 ? -16.995 13.350 27.792 1.00 74.88 460 LEU A CA 1
ATOM 3701 C C . LEU A 1 460 ? -17.873 13.744 26.595 1.00 74.88 460 LEU A C 1
ATOM 3703 O O . LEU A 1 460 ? -18.373 12.860 25.906 1.00 74.88 460 LEU A O 1
ATOM 3707 N N . ILE A 1 461 ? -18.033 15.045 26.319 1.00 71.00 461 ILE A N 1
ATOM 3708 C CA . ILE A 1 461 ? -18.773 15.538 25.145 1.00 71.00 461 ILE A CA 1
ATOM 3709 C C . ILE A 1 461 ? -18.113 15.041 23.854 1.00 71.00 461 ILE A C 1
ATOM 3711 O O . ILE A 1 461 ? -18.808 14.522 22.987 1.00 71.00 461 ILE A O 1
ATOM 3715 N N . ILE A 1 462 ? -16.779 15.110 23.751 1.00 62.66 462 ILE A N 1
ATOM 3716 C CA . ILE A 1 462 ? -16.037 14.587 22.590 1.00 62.66 462 ILE A CA 1
ATOM 3717 C C . ILE A 1 462 ? -16.302 13.088 22.407 1.00 62.66 462 ILE A C 1
ATOM 3719 O O . ILE A 1 462 ? -16.626 12.652 21.304 1.00 62.66 462 ILE A O 1
ATOM 3723 N N . VAL A 1 463 ? -16.211 12.301 23.484 1.00 66.00 463 VAL A N 1
ATOM 3724 C CA . VAL A 1 463 ? -16.473 10.856 23.437 1.00 66.00 463 VAL A CA 1
ATOM 3725 C C . VAL A 1 463 ? -17.906 10.580 22.986 1.00 66.00 463 VAL A C 1
ATOM 3727 O O . VAL A 1 463 ? -18.097 9.795 22.062 1.00 66.00 463 VAL A O 1
ATOM 3730 N N . ILE A 1 464 ? -18.905 11.249 23.569 1.00 72.25 464 ILE A N 1
ATOM 3731 C CA . ILE A 1 464 ? -20.320 11.077 23.207 1.00 72.25 464 ILE A CA 1
ATOM 3732 C C . ILE A 1 464 ? -20.584 11.485 21.750 1.00 72.25 464 ILE A C 1
ATOM 3734 O O . ILE A 1 464 ? -21.335 10.792 21.073 1.00 72.25 464 ILE A O 1
ATOM 3738 N N . SER A 1 465 ? -19.955 12.548 21.239 1.00 60.47 465 SER A N 1
ATOM 3739 C CA . SER A 1 465 ? -20.113 12.978 19.840 1.00 60.47 465 SER A CA 1
ATOM 3740 C C . SER A 1 465 ? -19.462 12.013 18.834 1.00 60.47 465 SER A C 1
ATOM 3742 O O . SER A 1 465 ? -19.901 11.939 17.686 1.00 60.47 465 SER A O 1
ATOM 3744 N N . VAL A 1 466 ? -18.440 11.249 19.239 1.00 56.91 466 VAL A N 1
ATOM 3745 C CA . VAL A 1 466 ? -17.747 10.258 18.387 1.00 56.91 466 VAL A CA 1
ATOM 3746 C C . VAL A 1 466 ? -18.369 8.857 18.494 1.00 56.91 466 VAL A C 1
ATOM 3748 O O . VAL A 1 466 ? -18.327 8.084 17.536 1.00 56.91 466 VAL A O 1
ATOM 3751 N N . LEU A 1 467 ? -18.995 8.529 19.626 1.00 62.62 467 LEU A N 1
ATOM 3752 C CA . LEU A 1 467 ? -19.552 7.204 19.918 1.00 62.62 467 LEU A CA 1
ATOM 3753 C C . LEU A 1 467 ? -20.571 6.705 18.871 1.00 62.62 467 LEU A C 1
ATOM 3755 O O . LEU A 1 467 ? -20.463 5.541 18.491 1.00 62.62 467 LEU A O 1
ATOM 3759 N N . PRO A 1 468 ? -21.488 7.529 18.318 1.00 55.09 468 PRO A N 1
ATOM 3760 C CA . PRO A 1 468 ? -22.373 7.115 17.228 1.00 55.09 468 PRO A CA 1
ATOM 3761 C C . PRO A 1 468 ? -21.628 6.683 15.959 1.00 55.09 468 PRO A C 1
ATOM 3763 O O . PRO A 1 468 ? -22.048 5.729 15.315 1.00 55.09 468 PRO A O 1
ATOM 3766 N N . VAL A 1 469 ? -20.504 7.330 15.625 1.00 52.09 469 VAL A N 1
ATOM 3767 C CA . VAL A 1 469 ? -19.683 6.991 14.445 1.00 52.09 469 VAL A CA 1
ATOM 3768 C C . VAL A 1 469 ? -18.990 5.643 14.644 1.00 52.09 469 VAL A C 1
ATOM 3770 O O . VAL A 1 469 ? -18.960 4.811 13.739 1.00 52.09 469 VAL A O 1
ATOM 3773 N N . VAL A 1 470 ? -18.471 5.398 15.850 1.00 52.84 470 VAL A N 1
ATOM 3774 C CA . VAL A 1 470 ? -17.870 4.108 16.224 1.00 52.84 470 VAL A CA 1
ATOM 3775 C C . VAL A 1 470 ? -18.931 3.005 16.271 1.00 52.84 470 VAL A C 1
ATOM 3777 O O . VAL A 1 470 ? -18.691 1.900 15.793 1.00 52.84 470 VAL A O 1
ATOM 3780 N N . TYR A 1 471 ? -20.118 3.304 16.803 1.00 57.41 471 TYR A N 1
ATOM 3781 C CA . TYR A 1 471 ? -21.250 2.380 16.858 1.00 57.41 471 TYR A CA 1
ATOM 3782 C C . TYR A 1 471 ? -21.769 2.010 15.461 1.00 57.41 471 TYR A C 1
ATOM 3784 O O . TYR A 1 471 ? -22.058 0.848 15.200 1.00 57.41 471 TYR A O 1
ATOM 3792 N N . GLU A 1 472 ? -21.841 2.966 14.535 1.00 49.19 472 GLU A N 1
ATOM 3793 C CA . GLU A 1 472 ? -22.222 2.704 13.144 1.00 49.19 472 GLU A CA 1
ATOM 3794 C C . GLU A 1 472 ? -21.163 1.856 12.415 1.00 49.19 472 GLU A C 1
ATOM 3796 O O . GLU A 1 472 ? -21.508 0.928 11.682 1.00 49.19 472 GLU A O 1
ATOM 3801 N N . ALA A 1 473 ? -19.872 2.097 12.670 1.00 48.47 473 ALA A N 1
ATOM 3802 C CA . ALA A 1 473 ? -18.783 1.289 12.116 1.00 48.47 473 ALA A CA 1
ATOM 3803 C C . ALA A 1 473 ? -18.811 -0.177 12.605 1.00 48.47 473 ALA A C 1
ATOM 3805 O O . ALA A 1 473 ? -18.587 -1.099 11.815 1.00 48.47 473 ALA A O 1
ATOM 3806 N N . THR A 1 474 ? -19.135 -0.414 13.881 1.00 50.91 474 THR A N 1
ATOM 3807 C CA . THR A 1 474 ? -19.245 -1.773 14.442 1.00 50.91 474 THR A CA 1
ATOM 3808 C C . THR A 1 474 ? -20.553 -2.468 14.050 1.00 50.91 474 THR A C 1
ATOM 3810 O O . THR A 1 474 ? -20.531 -3.643 13.685 1.00 50.91 474 THR A O 1
ATOM 3813 N N . MET A 1 475 ? -21.683 -1.752 14.011 1.00 54.44 475 MET A N 1
ATOM 3814 C CA . MET A 1 475 ? -22.970 -2.296 13.546 1.00 54.44 475 MET A CA 1
ATOM 3815 C C . MET A 1 475 ? -22.950 -2.701 12.069 1.00 54.44 475 MET A C 1
ATOM 3817 O O . MET A 1 475 ? -23.530 -3.729 11.717 1.00 54.44 475 MET A O 1
ATOM 3821 N N . ASN A 1 476 ? -22.255 -1.947 11.210 1.00 62.50 476 ASN A N 1
ATOM 3822 C CA . ASN A 1 476 ? -22.106 -2.308 9.798 1.00 62.50 476 ASN A CA 1
ATOM 3823 C C . ASN A 1 476 ? -21.337 -3.626 9.612 1.00 62.50 476 ASN A C 1
ATOM 3825 O O . ASN A 1 476 ? -21.659 -4.395 8.707 1.00 62.50 476 ASN A O 1
ATOM 3829 N N . SER A 1 477 ? -20.372 -3.918 10.489 1.00 65.62 477 SER A N 1
ATOM 3830 C CA . SER A 1 477 ? -19.593 -5.162 10.432 1.00 65.62 477 SER A CA 1
ATOM 3831 C C . SER A 1 477 ? -20.454 -6.381 10.795 1.00 65.62 477 SER A C 1
ATOM 3833 O O . SER A 1 477 ? -20.471 -7.364 10.060 1.00 65.62 477 SER A O 1
ATOM 3835 N N . GLU A 1 478 ? -21.262 -6.294 11.857 1.00 78.88 478 GLU A N 1
ATOM 3836 C CA . GLU A 1 478 ? -22.223 -7.346 12.243 1.00 78.88 478 GLU A CA 1
ATOM 3837 C C . GLU A 1 478 ? -23.339 -7.554 11.209 1.00 78.88 478 GLU A C 1
ATOM 3839 O O . GLU A 1 478 ? -23.718 -8.689 10.910 1.00 78.88 478 GLU A O 1
ATOM 3844 N N . ALA A 1 479 ? -23.868 -6.472 10.633 1.00 79.31 479 ALA A N 1
ATOM 3845 C CA . ALA A 1 479 ? -24.875 -6.564 9.579 1.00 79.31 479 ALA A CA 1
ATOM 3846 C C . ALA A 1 479 ? -24.331 -7.313 8.352 1.00 79.31 479 ALA A C 1
ATOM 3848 O O . ALA A 1 479 ? -25.008 -8.191 7.815 1.00 79.31 479 ALA A O 1
ATOM 3849 N N . PHE A 1 480 ? -23.088 -7.019 7.964 1.00 79.56 480 PHE A N 1
ATOM 3850 C CA . PHE A 1 480 ? -22.417 -7.693 6.859 1.00 79.56 480 PHE A CA 1
ATOM 3851 C C . PHE A 1 480 ? -22.128 -9.169 7.166 1.00 79.56 480 PHE A C 1
ATOM 3853 O O . PHE A 1 480 ? -22.394 -10.035 6.334 1.00 79.56 480 PHE A O 1
ATOM 3860 N N . VAL A 1 481 ? -21.678 -9.495 8.384 1.00 85.62 481 VAL A N 1
ATOM 3861 C CA . VAL A 1 481 ? -21.515 -10.890 8.833 1.00 85.62 481 VAL A CA 1
ATOM 3862 C C . VAL A 1 481 ? -22.831 -11.664 8.713 1.00 85.62 481 VAL A C 1
ATOM 3864 O O . VAL A 1 481 ? -22.857 -12.745 8.121 1.00 85.62 481 VAL A O 1
ATOM 3867 N N . LYS A 1 482 ? -23.943 -11.100 9.195 1.00 86.38 482 LYS A N 1
ATOM 3868 C CA . LYS A 1 482 ? -25.271 -11.731 9.107 1.00 86.38 482 LYS A CA 1
ATOM 3869 C C . LYS A 1 482 ? -25.746 -11.909 7.669 1.00 86.38 482 LYS A C 1
ATOM 3871 O O . LYS A 1 482 ? -26.343 -12.938 7.355 1.00 86.38 482 LYS A O 1
ATOM 3876 N N . GLU A 1 483 ? -25.465 -10.947 6.793 1.00 85.31 483 GLU A N 1
ATOM 3877 C CA . GLU A 1 483 ? -25.761 -11.059 5.365 1.00 85.31 483 GLU A CA 1
ATOM 3878 C C . GLU A 1 483 ? -25.023 -12.248 4.735 1.00 85.31 483 GLU A C 1
ATOM 3880 O O . GLU A 1 483 ? -25.656 -13.101 4.108 1.00 85.31 483 GLU A O 1
ATOM 3885 N N . ILE A 1 484 ? -23.708 -12.353 4.948 1.00 85.88 484 ILE A N 1
ATOM 3886 C CA . ILE A 1 484 ? -22.895 -13.446 4.398 1.00 85.88 484 ILE A CA 1
ATOM 3887 C C . ILE A 1 484 ? -23.356 -14.797 4.952 1.00 85.88 484 ILE A C 1
ATOM 3889 O O . ILE A 1 484 ? -23.579 -15.737 4.186 1.00 85.88 484 ILE A O 1
ATOM 3893 N N . ILE A 1 485 ? -23.578 -14.905 6.263 1.00 87.06 485 ILE A N 1
ATOM 3894 C CA . ILE A 1 485 ? -24.065 -16.142 6.887 1.00 87.06 485 ILE A CA 1
ATOM 3895 C C . ILE A 1 485 ? -25.421 -16.556 6.298 1.00 87.06 485 ILE A C 1
ATOM 3897 O O . ILE A 1 485 ? -25.590 -17.717 5.918 1.00 87.06 485 ILE A O 1
ATOM 3901 N N . SER A 1 486 ? -26.344 -15.604 6.122 1.00 86.62 486 SER A N 1
ATOM 3902 C CA . SER A 1 486 ? -27.644 -15.830 5.479 1.00 86.62 486 SER A CA 1
ATOM 3903 C C . SER A 1 486 ? -27.496 -16.356 4.046 1.00 86.62 486 SER A C 1
ATOM 3905 O O . SER A 1 486 ? -28.114 -17.360 3.686 1.00 86.62 486 SER A O 1
ATOM 3907 N N . GLN A 1 487 ? -26.602 -15.764 3.245 1.00 84.94 487 GLN A N 1
ATOM 3908 C CA . GLN A 1 487 ? -26.325 -16.215 1.875 1.00 84.94 487 GLN A CA 1
ATOM 3909 C C . GLN A 1 487 ? -25.694 -17.612 1.820 1.00 84.94 487 GLN A C 1
ATOM 3911 O O . GLN A 1 487 ? -25.993 -18.392 0.918 1.00 84.94 487 GLN A O 1
ATOM 3916 N N . THR A 1 488 ? -24.839 -17.960 2.787 1.00 86.31 488 THR A N 1
ATOM 3917 C CA . THR A 1 488 ? -24.287 -19.321 2.903 1.00 86.31 488 THR A CA 1
ATOM 3918 C C . THR A 1 488 ? -25.275 -20.330 3.499 1.00 86.31 488 THR A C 1
ATOM 3920 O O . THR A 1 488 ? -24.987 -21.530 3.515 1.00 86.31 488 THR A O 1
ATOM 3923 N N . GLN A 1 489 ? -26.425 -19.869 4.008 1.00 87.38 489 GLN A N 1
ATOM 3924 C CA . GLN A 1 489 ? -27.422 -20.668 4.724 1.00 87.38 489 GLN A CA 1
ATOM 3925 C C . GLN A 1 489 ? -26.798 -21.564 5.809 1.00 87.38 489 GLN A C 1
ATOM 3927 O O . GLN A 1 489 ? -27.170 -22.734 5.918 1.00 87.38 489 GLN A O 1
ATOM 3932 N N . SER A 1 490 ? -25.794 -21.074 6.535 1.00 90.31 490 SER A N 1
ATOM 3933 C CA . SER A 1 490 ? -25.011 -21.857 7.506 1.00 90.31 490 SER A CA 1
ATOM 3934 C C . SER A 1 490 ? -25.170 -21.318 8.923 1.00 90.31 490 SER A C 1
ATOM 3936 O O . SER A 1 490 ? -25.568 -20.173 9.102 1.00 90.31 490 SER A O 1
ATOM 3938 N N . ASP A 1 491 ? -24.853 -22.135 9.927 1.00 93.31 491 ASP A N 1
ATOM 3939 C CA . ASP A 1 491 ? -24.863 -21.699 11.329 1.00 93.31 491 ASP A CA 1
ATOM 3940 C C . ASP A 1 491 ? -23.613 -20.874 11.649 1.00 93.31 491 ASP A C 1
ATOM 3942 O O . ASP A 1 491 ? -23.661 -19.944 12.452 1.00 93.31 491 ASP A O 1
ATOM 3946 N N . ALA A 1 492 ? -22.493 -21.194 10.994 1.00 93.75 492 ALA A N 1
ATOM 3947 C CA . ALA A 1 492 ? -21.303 -20.360 11.006 1.00 93.75 492 ALA A CA 1
ATOM 3948 C C . ALA A 1 492 ? -20.523 -20.441 9.690 1.00 93.75 492 ALA A C 1
ATOM 3950 O O . ALA A 1 492 ? -20.525 -21.460 8.990 1.00 93.75 492 ALA A O 1
ATOM 3951 N N . VAL A 1 493 ? -19.820 -19.353 9.388 1.00 94.38 493 VAL A N 1
ATOM 3952 C CA . VAL A 1 493 ? -18.775 -19.301 8.367 1.00 94.38 493 VAL A CA 1
ATOM 3953 C C . VAL A 1 493 ? -17.422 -19.373 9.065 1.00 94.38 493 VAL A C 1
ATOM 3955 O O . VAL A 1 493 ? -17.158 -18.601 9.984 1.00 94.38 493 VAL A O 1
ATOM 3958 N N . VAL A 1 494 ? -16.575 -20.306 8.642 1.00 95.44 494 VAL A N 1
ATOM 3959 C CA . VAL A 1 494 ? -15.239 -20.509 9.201 1.00 95.44 494 VAL A CA 1
ATOM 3960 C C . VAL A 1 494 ? -14.206 -19.948 8.236 1.00 95.44 494 VAL A C 1
ATOM 3962 O O . VAL A 1 494 ? -14.062 -20.447 7.116 1.00 95.44 494 VAL A O 1
ATOM 3965 N N . LEU A 1 495 ? -13.498 -18.919 8.688 1.00 94.81 495 LEU A N 1
ATOM 3966 C CA . LEU A 1 495 ? -12.432 -18.256 7.950 1.00 94.81 495 LEU A CA 1
ATOM 3967 C C . LEU A 1 495 ? -11.063 -18.671 8.490 1.00 94.81 495 LEU A C 1
ATOM 3969 O O . LEU A 1 495 ? -10.892 -18.908 9.690 1.00 94.81 495 LEU A O 1
ATOM 3973 N N . ILE A 1 496 ? -10.087 -18.722 7.595 1.00 94.75 496 ILE A N 1
ATOM 3974 C CA . ILE A 1 496 ? -8.664 -18.875 7.902 1.00 94.75 496 ILE A CA 1
ATOM 3975 C C . ILE A 1 496 ? -7.942 -17.532 7.700 1.00 94.75 496 ILE A C 1
ATOM 3977 O O . ILE A 1 496 ? -8.492 -16.629 7.064 1.00 94.75 496 ILE A O 1
ATOM 3981 N N . PRO A 1 497 ? -6.716 -17.358 8.228 1.00 94.25 497 PRO A N 1
ATOM 3982 C CA . PRO A 1 497 ? -5.874 -16.220 7.865 1.00 94.25 497 PRO A CA 1
ATOM 3983 C C . PRO A 1 497 ? -5.800 -16.033 6.340 1.00 94.25 497 PRO A C 1
ATOM 3985 O O . PRO A 1 497 ? -5.483 -16.977 5.619 1.00 94.25 497 PRO A O 1
ATOM 3988 N N . GLY A 1 498 ? -6.130 -14.835 5.845 1.00 90.94 498 GLY A N 1
ATOM 3989 C CA . GLY A 1 498 ? -6.212 -14.540 4.411 1.00 90.94 498 GLY A CA 1
ATOM 3990 C C . GLY A 1 498 ? -7.134 -13.361 4.079 1.00 90.94 498 GLY A C 1
ATOM 3991 O O . GLY A 1 498 ? -7.636 -12.669 4.969 1.00 90.94 498 GLY A O 1
ATOM 3992 N N . ALA A 1 499 ? -7.378 -13.135 2.784 1.00 90.44 499 ALA A N 1
ATOM 3993 C CA . ALA A 1 499 ? -8.115 -11.967 2.294 1.00 90.44 499 ALA A CA 1
ATOM 3994 C C . ALA A 1 499 ? -9.557 -11.856 2.822 1.00 90.44 499 ALA A C 1
ATOM 3996 O O . ALA A 1 499 ? -10.013 -10.753 3.121 1.00 90.44 499 ALA A O 1
ATOM 3997 N N . ASN A 1 500 ? -10.280 -12.974 2.968 1.00 91.25 500 ASN A N 1
ATOM 3998 C CA . ASN A 1 500 ? -11.644 -12.946 3.506 1.00 91.25 500 ASN A CA 1
ATOM 3999 C C . ASN A 1 500 ? -11.659 -12.577 4.994 1.00 91.25 500 ASN A C 1
ATOM 4001 O O . ASN A 1 500 ? -12.504 -11.784 5.402 1.00 91.25 500 ASN A O 1
ATOM 4005 N N . LEU A 1 501 ? -10.711 -13.084 5.791 1.00 92.50 501 LEU A N 1
ATOM 4006 C CA . LEU A 1 501 ? -10.567 -12.672 7.187 1.00 92.50 501 LEU A CA 1
ATOM 4007 C C . LEU A 1 501 ? -10.286 -11.170 7.272 1.00 92.50 501 LEU A C 1
ATOM 4009 O O . LEU A 1 501 ? -11.034 -10.459 7.936 1.00 92.50 501 LEU A O 1
ATOM 4013 N N . LEU A 1 502 ? -9.284 -10.679 6.538 1.00 90.31 502 LEU A N 1
ATOM 4014 C CA . LEU A 1 502 ? -8.937 -9.258 6.513 1.00 90.31 502 LEU A CA 1
ATOM 4015 C C . LEU A 1 502 ? -10.135 -8.385 6.115 1.00 90.31 502 LEU A C 1
ATOM 4017 O O . LEU A 1 502 ? -10.399 -7.373 6.760 1.00 90.31 502 LEU A O 1
ATOM 4021 N N . LYS A 1 503 ? -10.896 -8.793 5.096 1.00 87.69 503 LYS A N 1
ATOM 4022 C CA . LYS A 1 503 ? -12.089 -8.074 4.633 1.00 87.69 503 LYS A CA 1
ATOM 4023 C C . LYS A 1 503 ? -13.203 -8.029 5.683 1.00 87.69 503 LYS A C 1
ATOM 4025 O O . LYS A 1 503 ? -13.857 -6.999 5.818 1.00 87.69 503 LYS A O 1
ATOM 4030 N N . MET A 1 504 ? -13.431 -9.134 6.390 1.00 87.88 504 MET A N 1
ATOM 4031 C CA . MET A 1 504 ? -14.534 -9.270 7.347 1.00 87.88 504 MET A CA 1
ATOM 4032 C C . MET A 1 504 ? -14.213 -8.680 8.724 1.00 87.88 504 MET A C 1
ATOM 4034 O O . MET A 1 504 ? -15.123 -8.242 9.420 1.00 87.88 504 MET A O 1
ATOM 4038 N N . THR A 1 505 ? -12.943 -8.700 9.141 1.00 89.12 505 THR A N 1
ATOM 4039 C CA . THR A 1 505 ? -12.551 -8.414 10.532 1.00 89.12 505 THR A CA 1
ATOM 4040 C C . THR A 1 505 ? -11.464 -7.350 10.664 1.00 89.12 505 THR A C 1
ATOM 4042 O O . THR A 1 505 ? -11.228 -6.868 11.768 1.00 89.12 505 THR A O 1
ATOM 4045 N N . GLY A 1 506 ? -10.795 -6.964 9.575 1.00 88.06 506 GLY A N 1
ATOM 4046 C CA . GLY A 1 506 ? -9.622 -6.085 9.615 1.00 88.06 506 GLY A CA 1
ATOM 4047 C C . GLY A 1 506 ? -8.327 -6.786 10.048 1.00 88.06 506 GLY A C 1
ATOM 4048 O O . GLY A 1 506 ? -7.278 -6.145 10.093 1.00 88.06 506 GLY A O 1
ATOM 4049 N N . LEU A 1 507 ? -8.368 -8.091 10.343 1.00 90.38 507 LEU A N 1
ATOM 4050 C CA . LEU A 1 507 ? -7.203 -8.854 10.792 1.00 90.38 507 LEU A CA 1
ATOM 4051 C C . LEU A 1 507 ? -6.322 -9.273 9.615 1.00 90.38 507 LEU A C 1
ATOM 4053 O O . LEU A 1 507 ? -6.732 -10.070 8.771 1.00 90.38 507 LEU A O 1
ATOM 4057 N N . ASN A 1 508 ? -5.082 -8.783 9.593 1.00 90.25 508 ASN A N 1
ATOM 4058 C CA . ASN A 1 508 ? -4.084 -9.167 8.597 1.00 90.25 508 ASN A CA 1
ATOM 4059 C C . ASN A 1 508 ? -3.102 -10.189 9.183 1.00 90.25 508 ASN A C 1
ATOM 4061 O O . ASN A 1 508 ? -1.990 -9.841 9.579 1.00 90.25 508 ASN A O 1
ATOM 4065 N N . ILE A 1 509 ? -3.539 -11.444 9.272 1.00 90.19 509 ILE A N 1
ATOM 4066 C CA . ILE A 1 509 ? -2.740 -12.547 9.818 1.00 90.19 509 ILE A CA 1
ATOM 4067 C C . ILE A 1 509 ? -2.160 -13.358 8.661 1.00 90.19 509 ILE A C 1
ATOM 4069 O O . ILE A 1 509 ? -2.866 -13.699 7.710 1.00 90.19 509 ILE A O 1
ATOM 4073 N N . MET A 1 510 ? -0.870 -13.679 8.747 1.00 85.81 510 MET A N 1
ATOM 4074 C CA . MET A 1 510 ? -0.199 -14.508 7.751 1.00 85.81 510 MET A CA 1
ATOM 4075 C C . MET A 1 510 ? -0.634 -15.978 7.902 1.00 85.81 510 MET A C 1
ATOM 4077 O O . MET A 1 510 ? -0.578 -16.513 9.012 1.00 85.81 510 MET A O 1
ATOM 4081 N N . PRO A 1 511 ? -1.012 -16.668 6.810 1.00 87.81 511 PRO A N 1
ATOM 4082 C CA . PRO A 1 511 ? -1.196 -18.115 6.838 1.00 87.81 511 PRO A CA 1
ATOM 4083 C C . PRO A 1 511 ? 0.097 -18.813 7.276 1.00 87.81 511 PRO A C 1
ATOM 4085 O O . PRO A 1 511 ? 1.177 -18.508 6.771 1.00 87.81 511 PRO A O 1
ATOM 4088 N N . SER A 1 512 ? 0.001 -19.765 8.200 1.00 90.12 512 SER A N 1
ATOM 4089 C CA . SER A 1 512 ? 1.154 -20.537 8.679 1.00 90.12 512 SER A CA 1
ATOM 4090 C C . SER A 1 512 ? 0.779 -21.995 8.920 1.00 90.12 512 SER A C 1
ATOM 4092 O O . SER A 1 512 ? -0.361 -22.405 8.703 1.00 90.12 512 SER A O 1
ATOM 4094 N N . GLU A 1 513 ? 1.741 -22.800 9.368 1.00 90.88 513 GLU A N 1
ATOM 4095 C CA . GLU A 1 513 ? 1.495 -24.176 9.777 1.00 90.88 513 GLU A CA 1
ATOM 4096 C C . GLU A 1 513 ? 0.594 -24.289 11.012 1.00 90.88 513 GLU A C 1
ATOM 4098 O O . GLU A 1 513 ? -0.066 -25.317 11.175 1.00 90.88 513 GLU A O 1
ATOM 4103 N N . ARG A 1 514 ? 0.526 -23.232 11.833 1.00 93.25 514 ARG A N 1
ATOM 4104 C CA . ARG A 1 514 ? -0.217 -23.179 13.094 1.00 93.25 514 ARG A CA 1
ATOM 4105 C C . ARG A 1 514 ? -1.731 -23.081 12.852 1.00 93.25 514 ARG A C 1
ATOM 4107 O O . ARG A 1 514 ? -2.188 -22.046 12.356 1.00 93.25 514 ARG A O 1
ATOM 4114 N N . PRO A 1 515 ? -2.531 -24.099 13.233 1.00 93.56 515 PRO A N 1
ATOM 4115 C CA . PRO A 1 515 ? -3.975 -24.077 13.023 1.00 93.56 515 PRO A CA 1
ATOM 4116 C C . PRO A 1 515 ? -4.627 -22.853 13.666 1.00 93.56 515 PRO A C 1
ATOM 4118 O O . PRO A 1 515 ? -4.533 -22.640 14.879 1.00 93.56 515 PRO A O 1
ATOM 4121 N N . THR A 1 516 ? -5.282 -22.056 12.825 1.00 95.25 516 THR A N 1
ATOM 4122 C CA . THR A 1 516 ? -5.940 -20.810 13.219 1.00 95.25 516 THR A CA 1
ATOM 4123 C C . THR A 1 516 ? -7.275 -20.705 12.492 1.00 95.25 516 THR A C 1
ATOM 4125 O O . THR A 1 516 ? -7.308 -20.716 11.263 1.00 95.25 516 THR A O 1
ATOM 4128 N N . LEU A 1 517 ? -8.376 -20.628 13.242 1.00 96.75 517 LEU A N 1
ATOM 4129 C CA . LEU A 1 517 ? -9.736 -20.621 12.698 1.00 96.75 517 LEU A CA 1
ATOM 4130 C C . LEU A 1 517 ? -10.591 -19.546 13.355 1.00 96.75 517 LEU A C 1
ATOM 4132 O O . LEU A 1 517 ? -10.620 -19.436 14.578 1.00 96.75 517 LEU A O 1
ATOM 4136 N N . PHE A 1 518 ? -11.341 -18.814 12.538 1.00 96.94 518 PHE A N 1
ATOM 4137 C CA . PHE A 1 518 ? -12.275 -17.779 12.967 1.00 96.94 518 PHE A CA 1
ATOM 4138 C C . PHE A 1 518 ? -13.694 -18.191 12.594 1.00 96.94 518 PHE A C 1
ATOM 4140 O O . PHE A 1 518 ? -14.001 -18.381 11.421 1.00 96.94 518 PHE A O 1
ATOM 4147 N N . PHE A 1 519 ? -14.566 -18.321 13.586 1.00 96.75 519 PHE A N 1
ATOM 4148 C CA . PHE A 1 519 ? -15.953 -18.731 13.421 1.00 96.75 519 PHE A CA 1
ATOM 4149 C C . PHE A 1 519 ? -16.866 -17.516 13.524 1.00 96.75 519 PHE A C 1
ATOM 4151 O O . PHE A 1 519 ? -17.061 -16.932 14.594 1.00 96.75 519 PHE A O 1
ATOM 4158 N N . LEU A 1 520 ? -17.462 -17.157 12.393 1.00 94.62 520 LEU A N 1
ATOM 4159 C CA . LEU A 1 520 ? -18.504 -16.150 12.299 1.00 94.62 520 LEU A CA 1
ATOM 4160 C C . LEU A 1 520 ? -19.878 -16.830 12.412 1.00 94.62 520 LEU A C 1
ATOM 4162 O O . LEU A 1 520 ? -20.388 -17.351 11.425 1.00 94.62 520 LEU A O 1
ATOM 4166 N N . CYS A 1 521 ? -20.441 -16.876 13.622 1.00 93.62 521 CYS A N 1
ATOM 4167 C CA . CYS A 1 521 ? -21.729 -17.497 13.953 1.00 93.62 521 CYS A CA 1
ATOM 4168 C C . CYS A 1 521 ? -22.968 -16.622 13.669 1.00 93.62 521 CYS A C 1
ATOM 4170 O O . CYS A 1 521 ? -22.947 -15.410 13.866 1.00 93.62 521 CYS A O 1
ATOM 4172 N N . ALA A 1 522 ? -24.080 -17.251 13.274 1.00 89.94 522 ALA A N 1
ATOM 4173 C CA . ALA A 1 522 ? -25.350 -16.587 12.953 1.00 89.94 522 ALA A CA 1
ATOM 4174 C C . ALA A 1 522 ? -25.991 -15.860 14.153 1.00 89.94 522 ALA A C 1
ATOM 4176 O O . ALA A 1 522 ? -26.696 -14.864 13.987 1.00 89.94 522 ALA A O 1
ATOM 4177 N N . ASP A 1 523 ? -25.745 -16.366 15.360 1.00 88.88 523 ASP A N 1
ATOM 4178 C CA . ASP A 1 523 ? -26.242 -15.846 16.638 1.00 88.88 523 ASP A CA 1
ATOM 4179 C C . ASP A 1 523 ? -25.320 -14.783 17.268 1.00 88.88 523 ASP A C 1
ATOM 4181 O O . ASP A 1 523 ? -25.496 -14.425 18.432 1.00 88.88 523 ASP A O 1
ATOM 4185 N N . SER A 1 524 ? -24.336 -14.288 16.506 1.00 88.12 524 SER A N 1
ATOM 4186 C CA . SER A 1 524 ? -23.286 -13.361 16.949 1.00 88.12 524 SER A CA 1
ATOM 4187 C C . SER A 1 524 ? -22.376 -13.926 18.061 1.00 88.12 524 SER A C 1
ATOM 4189 O O . SER A 1 524 ? -21.595 -13.186 18.658 1.00 88.12 524 SER A O 1
ATOM 4191 N N . SER A 1 525 ? -22.401 -15.242 18.335 1.00 92.19 525 SER A N 1
ATOM 4192 C CA . SER A 1 525 ? -21.479 -15.907 19.276 1.00 92.19 525 SER A CA 1
ATOM 4193 C C . SER A 1 525 ? -20.103 -16.205 18.652 1.00 92.19 525 SER A C 1
ATOM 4195 O O . SER A 1 525 ? -19.583 -17.320 18.724 1.00 92.19 525 SER A O 1
ATOM 4197 N N . HIS A 1 526 ? -19.511 -15.202 18.003 1.00 94.75 526 HIS A N 1
ATOM 4198 C CA . HIS A 1 526 ? -18.248 -15.310 17.274 1.00 94.75 526 HIS A CA 1
ATOM 4199 C C . HIS A 1 526 ? -17.090 -15.785 18.164 1.00 94.75 526 HIS A C 1
ATOM 4201 O O . HIS A 1 526 ? -16.875 -15.284 19.271 1.00 94.75 526 HIS A O 1
ATOM 4207 N N . PHE A 1 527 ? -16.301 -16.739 17.668 1.00 96.88 527 PHE A N 1
ATOM 4208 C CA . PHE A 1 527 ? -15.135 -17.252 18.388 1.00 96.88 527 PHE A CA 1
ATOM 4209 C C . PHE A 1 527 ? -13.964 -17.546 17.456 1.00 96.88 527 PHE A C 1
ATOM 4211 O O . PHE A 1 527 ? -14.146 -17.782 16.266 1.00 96.88 527 PHE A O 1
ATOM 4218 N N . ALA A 1 528 ? -12.751 -17.523 17.997 1.00 97.69 528 ALA A N 1
ATOM 4219 C CA . ALA A 1 528 ? -11.538 -17.842 17.262 1.00 97.69 528 ALA A CA 1
ATOM 4220 C C . ALA A 1 528 ? -10.686 -18.835 18.049 1.00 97.69 528 ALA A C 1
ATOM 4222 O O . ALA A 1 528 ? -10.595 -18.752 19.274 1.00 97.69 528 ALA A O 1
ATOM 4223 N N . ILE A 1 529 ? -10.061 -19.766 17.338 1.00 97.62 529 ILE A N 1
ATOM 4224 C CA . ILE A 1 529 ? -9.078 -20.699 17.880 1.00 97.62 529 ILE A CA 1
ATOM 4225 C C . ILE A 1 529 ? -7.733 -20.301 17.283 1.00 97.62 529 ILE A C 1
ATOM 4227 O O . ILE A 1 529 ? -7.585 -20.332 16.061 1.00 97.62 529 ILE A O 1
ATOM 4231 N N . CYS A 1 530 ? -6.776 -19.882 18.110 1.00 96.44 530 CYS A N 1
ATOM 4232 C CA . CYS A 1 530 ? -5.534 -19.276 17.626 1.00 96.44 530 CYS A CA 1
ATOM 4233 C C . CYS A 1 530 ? -4.337 -19.521 18.562 1.00 96.44 530 CYS A C 1
ATOM 4235 O O . CYS A 1 530 ? -4.520 -19.787 19.753 1.00 96.44 530 CYS A O 1
ATOM 4237 N N . PRO A 1 531 ? -3.096 -19.382 18.065 1.00 95.88 531 PRO A N 1
ATOM 4238 C CA . PRO A 1 531 ? -1.915 -19.311 18.920 1.00 95.88 531 PRO A CA 1
ATOM 4239 C C . PRO A 1 531 ? -2.012 -18.145 19.916 1.00 95.88 531 PRO A C 1
ATOM 4241 O O . PRO A 1 531 ? -2.503 -17.068 19.578 1.00 95.88 531 PRO A O 1
ATOM 4244 N N . GLN A 1 532 ? -1.486 -18.317 21.130 1.00 95.00 532 GLN A N 1
ATOM 4245 C CA . GLN A 1 532 ? -1.514 -17.291 22.181 1.00 95.00 532 GLN A CA 1
ATOM 4246 C C . GLN A 1 532 ? -0.835 -15.982 21.746 1.00 95.00 532 GLN A C 1
ATOM 4248 O O . GLN A 1 532 ? -1.266 -14.907 22.151 1.00 95.00 532 GLN A O 1
ATOM 4253 N N . MET A 1 533 ? 0.193 -16.061 20.896 1.00 91.88 533 MET A N 1
ATOM 4254 C CA . MET A 1 533 ? 0.906 -14.886 20.380 1.00 91.88 533 MET A CA 1
ATOM 4255 C C . MET A 1 533 ? 0.046 -13.980 19.482 1.00 91.88 533 MET A C 1
ATOM 4257 O O . MET A 1 533 ? 0.339 -12.796 19.376 1.00 91.88 533 MET A O 1
ATOM 4261 N N . GLU A 1 534 ? -1.027 -14.506 18.884 1.00 92.44 534 GLU A N 1
ATOM 4262 C CA . GLU A 1 534 ? -1.949 -13.728 18.042 1.00 92.44 534 GLU A CA 1
ATOM 4263 C C . GLU A 1 534 ? -3.066 -13.059 18.863 1.00 92.44 534 GLU A C 1
ATOM 4265 O O . GLU A 1 534 ? -3.755 -12.166 18.374 1.00 92.44 534 GLU A O 1
ATOM 4270 N N . ALA A 1 535 ? -3.267 -13.470 20.121 1.00 90.44 535 ALA A N 1
ATOM 4271 C CA . ALA A 1 535 ? -4.445 -13.099 20.902 1.00 90.44 535 ALA A CA 1
ATOM 4272 C C . ALA A 1 535 ? -4.544 -11.591 21.181 1.00 90.44 535 ALA A C 1
ATOM 4274 O O . ALA A 1 535 ? -5.623 -11.011 21.060 1.00 90.44 535 ALA A O 1
ATOM 4275 N N . GLU A 1 536 ? -3.422 -10.949 21.520 1.00 89.25 536 GLU A N 1
ATOM 4276 C CA . GLU A 1 536 ? -3.379 -9.503 21.761 1.00 89.25 536 GLU A CA 1
ATOM 4277 C C . GLU A 1 536 ? -3.671 -8.717 20.476 1.00 89.25 536 GLU A C 1
ATOM 4279 O O . GLU A 1 536 ? -4.467 -7.777 20.487 1.00 89.25 536 GLU A O 1
ATOM 4284 N N . TYR A 1 537 ? -3.085 -9.135 19.349 1.00 89.50 537 TYR A N 1
ATOM 4285 C CA . TYR A 1 537 ? -3.331 -8.505 18.053 1.00 89.50 537 TYR A CA 1
ATOM 4286 C C . TYR A 1 537 ? -4.799 -8.640 17.632 1.00 89.50 537 TYR A C 1
ATOM 4288 O O . TYR A 1 537 ? -5.413 -7.643 17.241 1.00 89.50 537 TYR A O 1
ATOM 4296 N N . ILE A 1 538 ? -5.385 -9.834 17.784 1.00 91.56 538 ILE A N 1
ATOM 4297 C CA . ILE A 1 538 ? -6.800 -10.086 17.487 1.00 91.56 538 ILE A CA 1
ATOM 4298 C C . ILE A 1 538 ? -7.702 -9.212 18.364 1.00 91.56 538 ILE A C 1
ATOM 4300 O O . ILE A 1 538 ? -8.595 -8.546 17.839 1.00 91.56 538 ILE A O 1
ATOM 4304 N N . GLY A 1 539 ? -7.450 -9.178 19.677 1.00 86.75 539 GLY A N 1
ATOM 4305 C CA . GLY A 1 539 ? -8.255 -8.416 20.634 1.00 86.75 539 GLY A CA 1
ATOM 4306 C C . GLY A 1 539 ? -8.216 -6.901 20.417 1.00 86.75 539 GLY A C 1
ATOM 4307 O O . GLY A 1 539 ? -9.223 -6.234 20.639 1.00 86.75 539 GLY A O 1
ATOM 4308 N N . ASN A 1 540 ? -7.087 -6.364 19.947 1.00 82.00 540 ASN A N 1
ATOM 4309 C CA . ASN A 1 540 ? -6.909 -4.925 19.738 1.00 82.00 540 ASN A CA 1
ATOM 4310 C C . ASN A 1 540 ? -7.315 -4.441 18.336 1.00 82.00 540 ASN A C 1
ATOM 4312 O O . ASN A 1 540 ? -7.553 -3.247 18.158 1.00 82.00 540 ASN A O 1
ATOM 4316 N N . THR A 1 541 ? -7.355 -5.334 17.342 1.00 84.69 541 THR A N 1
ATOM 4317 C CA . THR A 1 541 ? -7.482 -4.944 15.924 1.00 84.69 541 THR A CA 1
ATOM 4318 C C . THR A 1 541 ? -8.808 -5.358 15.297 1.00 84.69 541 THR A C 1
ATOM 4320 O O . THR A 1 541 ? -9.294 -4.667 14.403 1.00 84.69 541 THR A O 1
ATOM 4323 N N . SER A 1 542 ? -9.396 -6.478 15.728 1.00 87.25 542 SER A N 1
ATOM 4324 C CA . SER A 1 542 ? -10.597 -7.013 15.085 1.00 87.25 542 SER A CA 1
ATOM 4325 C C . SER A 1 542 ? -11.793 -6.078 15.256 1.00 87.25 542 SER A C 1
ATOM 4327 O O . SER A 1 542 ? -12.149 -5.715 16.376 1.00 87.25 542 SER A O 1
ATOM 4329 N N . VAL A 1 543 ? -12.478 -5.753 14.157 1.00 85.62 543 VAL A N 1
ATOM 4330 C CA . VAL A 1 543 ? -13.762 -5.026 14.212 1.00 85.62 543 VAL A CA 1
ATOM 4331 C C . VAL A 1 543 ? -14.928 -5.926 14.636 1.00 85.62 543 VAL A C 1
ATOM 4333 O O . VAL A 1 543 ? -15.984 -5.426 15.019 1.00 85.62 543 VAL A O 1
ATOM 4336 N N . VAL A 1 544 ? -14.733 -7.251 14.588 1.00 88.12 544 VAL A N 1
ATOM 4337 C CA . VAL A 1 544 ? -15.675 -8.264 15.085 1.00 88.12 544 VAL A CA 1
ATOM 4338 C C . VAL A 1 544 ? -15.166 -8.798 16.429 1.00 88.12 544 VAL A C 1
ATOM 4340 O O . VAL A 1 544 ? -14.029 -9.276 16.494 1.00 88.12 544 VAL A O 1
ATOM 4343 N N . PRO A 1 545 ? -15.961 -8.754 17.510 1.00 89.00 545 PRO A N 1
ATOM 4344 C CA . PRO A 1 545 ? -15.526 -9.266 18.802 1.00 89.00 545 PRO A CA 1
ATOM 4345 C C . PRO A 1 545 ? -15.485 -10.799 18.784 1.00 89.00 545 PRO A C 1
ATOM 4347 O O . PRO A 1 545 ? -16.505 -11.447 18.570 1.00 89.00 545 PRO A O 1
ATOM 4350 N N . PHE A 1 546 ? -14.318 -11.387 19.053 1.00 93.31 546 PHE A N 1
ATOM 4351 C CA . PHE A 1 546 ? -14.153 -12.840 19.141 1.00 93.31 546 PHE A CA 1
ATOM 4352 C C . PHE A 1 546 ? -13.931 -13.298 20.580 1.00 93.31 546 PHE A C 1
ATOM 4354 O O . PHE A 1 546 ? -13.081 -12.764 21.294 1.00 93.31 546 PHE A O 1
ATOM 4361 N N . ARG A 1 547 ? -14.612 -14.376 20.980 1.00 96.12 547 ARG A N 1
ATOM 4362 C CA . ARG A 1 547 ? -14.161 -15.191 22.112 1.00 96.12 547 ARG A CA 1
ATOM 4363 C C . ARG A 1 547 ? -12.939 -16.009 21.691 1.00 96.12 547 ARG A C 1
ATOM 4365 O O . ARG A 1 547 ? -13.032 -16.813 20.767 1.00 96.12 547 ARG A O 1
ATOM 4372 N N . LEU A 1 548 ? -11.808 -15.821 22.367 1.00 96.81 548 LEU A N 1
ATOM 4373 C CA . LEU A 1 548 ? -10.547 -16.469 21.999 1.00 96.81 548 LEU A CA 1
ATOM 4374 C C . LEU A 1 548 ? -10.330 -17.777 22.767 1.00 96.81 548 LEU A C 1
ATOM 4376 O O . LEU A 1 548 ? -10.374 -17.798 23.996 1.00 96.81 548 LEU A O 1
ATOM 4380 N N . PHE A 1 549 ? -10.039 -18.845 22.030 1.00 97.38 549 PHE A N 1
ATOM 4381 C CA . PHE A 1 549 ? -9.552 -20.125 22.535 1.00 97.38 549 PHE A CA 1
ATOM 4382 C C . PHE A 1 549 ? -8.090 -20.270 22.116 1.00 97.38 549 PHE A C 1
ATOM 4384 O O . PHE A 1 549 ? -7.772 -20.527 20.954 1.00 97.38 549 PHE A O 1
ATOM 4391 N N . MET A 1 550 ? -7.195 -20.022 23.066 1.00 96.62 550 MET A N 1
ATOM 4392 C CA . MET A 1 550 ? -5.769 -19.856 22.799 1.00 96.62 550 MET A CA 1
ATOM 4393 C C . MET A 1 550 ? -4.995 -21.140 23.072 1.00 96.62 550 MET A C 1
ATOM 4395 O O . MET A 1 550 ? -5.293 -21.855 24.027 1.00 96.62 550 MET A O 1
ATOM 4399 N N . TRP A 1 551 ? -3.941 -21.380 22.298 1.00 96.38 551 TRP A N 1
ATOM 4400 C CA . TRP A 1 551 ? -3.008 -22.479 22.534 1.00 96.38 551 TRP A CA 1
ATOM 4401 C C . TRP A 1 551 ? -1.543 -22.040 22.417 1.00 96.38 551 TRP A C 1
ATOM 4403 O O . TRP A 1 551 ? -1.240 -20.988 21.857 1.00 96.38 551 TRP A O 1
ATOM 4413 N N . THR A 1 552 ? -0.618 -22.832 22.964 1.00 95.50 552 THR A N 1
ATOM 4414 C CA . THR A 1 552 ? 0.832 -22.577 22.881 1.00 95.50 552 THR A CA 1
ATOM 4415 C C . THR A 1 552 ? 1.542 -23.728 22.188 1.00 95.50 552 THR A C 1
ATOM 4417 O O . THR A 1 552 ? 1.101 -24.872 22.300 1.00 95.50 552 THR A O 1
ATOM 4420 N N . ASP A 1 553 ? 2.673 -23.450 21.534 1.00 92.44 553 ASP A N 1
ATOM 4421 C CA . ASP A 1 553 ? 3.471 -24.475 20.843 1.00 92.44 553 ASP A CA 1
ATOM 4422 C C . ASP A 1 553 ? 3.860 -25.642 21.784 1.00 92.44 553 ASP A C 1
ATOM 4424 O O . ASP A 1 553 ? 3.928 -26.788 21.349 1.00 92.44 553 ASP A O 1
ATOM 4428 N N . ASN A 1 554 ? 4.036 -25.386 23.090 1.00 92.94 554 ASN A N 1
ATOM 4429 C CA . ASN A 1 554 ? 4.348 -26.423 24.085 1.00 92.94 554 ASN A CA 1
ATOM 4430 C C . ASN A 1 554 ? 3.149 -27.310 24.451 1.00 92.94 554 ASN A C 1
ATOM 4432 O O . ASN A 1 554 ? 3.338 -28.468 24.817 1.00 92.94 554 ASN A O 1
ATOM 4436 N N . ALA A 1 555 ? 1.938 -26.752 24.437 1.00 91.50 555 ALA A N 1
ATOM 4437 C CA . ALA A 1 555 ? 0.727 -27.449 24.864 1.00 91.50 555 ALA A CA 1
ATOM 4438 C C . ALA A 1 555 ? 0.008 -28.167 23.711 1.00 91.50 555 ALA A C 1
ATOM 4440 O O . ALA A 1 555 ? -0.808 -29.048 23.979 1.00 91.50 555 ALA A O 1
ATOM 4441 N N . GLY A 1 556 ? 0.293 -27.788 22.461 1.00 93.06 556 GLY A N 1
ATOM 4442 C CA . GLY A 1 556 ? -0.491 -28.208 21.299 1.00 93.06 556 GLY A CA 1
ATOM 4443 C C . GLY A 1 556 ? -1.839 -27.484 21.220 1.00 93.06 556 GLY A C 1
ATOM 4444 O O . GLY A 1 556 ? -2.246 -26.783 22.150 1.00 93.06 556 GLY A O 1
ATOM 4445 N N . TYR A 1 557 ? -2.532 -27.622 20.091 1.00 94.69 557 TYR A N 1
ATOM 4446 C CA . TYR A 1 557 ? -3.805 -26.935 19.835 1.00 94.69 557 TYR A CA 1
ATOM 4447 C C . TYR A 1 557 ? -5.030 -27.729 20.313 1.00 94.69 557 TYR A C 1
ATOM 4449 O O . TYR A 1 557 ? -6.128 -27.180 20.401 1.00 94.69 557 TYR A O 1
ATOM 4457 N N . GLU A 1 558 ? -4.876 -29.013 20.636 1.00 95.75 558 GLU A N 1
ATOM 4458 C CA . GLU A 1 558 ? -5.975 -29.942 20.904 1.00 95.75 558 GLU A CA 1
ATOM 4459 C C . GLU A 1 558 ? -6.855 -29.497 22.074 1.00 95.75 558 GLU A C 1
ATOM 4461 O O . GLU A 1 558 ? -8.079 -29.616 22.008 1.00 95.75 558 GLU A O 1
ATOM 4466 N N . SER A 1 559 ? -6.251 -28.949 23.131 1.00 93.69 559 SER A N 1
ATOM 4467 C CA . SER A 1 559 ? -6.978 -28.457 24.306 1.00 93.69 559 SER A CA 1
ATOM 4468 C C . SER A 1 559 ? -7.869 -27.258 23.970 1.00 93.69 559 SER A C 1
ATOM 4470 O O . SER A 1 559 ? -9.040 -27.245 24.353 1.00 93.69 559 SER A O 1
ATOM 4472 N N . ALA A 1 560 ? -7.362 -26.301 23.187 1.00 96.50 560 ALA A N 1
ATOM 4473 C CA . ALA A 1 560 ? -8.119 -25.131 22.749 1.00 96.50 560 ALA A CA 1
ATOM 4474 C C . ALA A 1 560 ? -9.282 -25.519 21.825 1.00 96.50 560 ALA A C 1
ATOM 4476 O O . ALA A 1 560 ? -10.398 -25.025 21.989 1.00 96.50 560 ALA A O 1
ATOM 4477 N N . PHE A 1 561 ? -9.054 -26.453 20.897 1.00 96.69 561 PHE A N 1
ATOM 4478 C CA . PHE A 1 561 ? -10.116 -26.987 20.044 1.00 96.69 561 PHE A CA 1
ATOM 4479 C C . PHE A 1 561 ? -11.182 -27.749 20.843 1.00 96.69 561 PHE A C 1
ATOM 4481 O O . PHE A 1 561 ? -12.375 -27.552 20.610 1.00 96.69 561 PHE A O 1
ATOM 4488 N N . ALA A 1 562 ? -10.779 -28.579 21.810 1.00 95.81 562 ALA A N 1
ATOM 4489 C CA . ALA A 1 562 ? -11.709 -29.296 22.678 1.00 95.81 562 ALA A CA 1
ATOM 4490 C C . ALA A 1 562 ? -12.557 -28.338 23.532 1.00 95.81 562 ALA A C 1
ATOM 4492 O O . ALA A 1 562 ? -13.759 -28.553 23.702 1.00 95.81 562 ALA A O 1
ATOM 4493 N N . GLU A 1 563 ? -11.958 -27.263 24.046 1.00 96.06 563 GLU A N 1
ATOM 4494 C CA . GLU A 1 563 ? -12.669 -26.246 24.824 1.00 96.06 563 GLU A CA 1
ATOM 4495 C C . GLU A 1 563 ? -13.657 -25.441 23.962 1.00 96.06 563 GLU A C 1
ATOM 4497 O O . GLU A 1 563 ? -14.815 -25.241 24.360 1.00 96.06 563 GLU A O 1
ATOM 4502 N N . ALA A 1 564 ? -13.240 -25.051 22.753 1.00 96.38 564 ALA A N 1
ATOM 4503 C CA . ALA A 1 564 ? -14.102 -24.385 21.781 1.00 96.38 564 ALA A CA 1
ATOM 4504 C C . ALA A 1 564 ? -15.298 -25.269 21.401 1.00 96.38 564 ALA A C 1
ATOM 4506 O O . ALA A 1 564 ? -16.448 -24.826 21.461 1.00 96.38 564 ALA A O 1
ATOM 4507 N N . ALA A 1 565 ? -15.052 -26.547 21.097 1.00 94.38 565 ALA A N 1
ATOM 4508 C CA . ALA A 1 565 ? -16.090 -27.517 20.773 1.00 94.38 565 ALA A CA 1
ATOM 4509 C C . ALA A 1 565 ? -17.061 -27.747 21.939 1.00 94.38 565 ALA A C 1
ATOM 4511 O O . ALA A 1 565 ? -18.277 -27.705 21.746 1.00 94.38 565 ALA A O 1
ATOM 4512 N N . LYS A 1 566 ? -16.558 -27.908 23.171 1.00 93.88 566 LYS A N 1
ATOM 4513 C CA . LYS A 1 566 ? -17.398 -28.062 24.372 1.00 93.88 566 LYS A CA 1
ATOM 4514 C C . LYS A 1 566 ? -18.376 -26.898 24.544 1.00 93.88 566 LYS A C 1
ATOM 4516 O O . LYS A 1 566 ? -19.499 -27.105 25.004 1.00 93.88 566 LYS A O 1
ATOM 4521 N N . THR A 1 567 ? -17.944 -25.695 24.177 1.00 91.25 567 THR A N 1
ATOM 4522 C CA . THR A 1 567 ? -18.734 -24.470 24.305 1.00 91.25 567 THR A CA 1
ATOM 4523 C C . THR A 1 567 ? -19.715 -24.290 23.144 1.00 91.25 567 THR A C 1
ATOM 4525 O O . THR A 1 567 ? -20.883 -23.992 23.380 1.00 91.25 567 THR A O 1
ATOM 4528 N N . HIS A 1 568 ? -19.269 -24.486 21.898 1.00 92.75 568 HIS A N 1
ATOM 4529 C CA . HIS A 1 568 ? -20.006 -24.036 20.711 1.00 92.75 568 HIS A CA 1
ATOM 4530 C C . HIS A 1 568 ? -20.566 -25.162 19.827 1.00 92.75 568 HIS A C 1
ATOM 4532 O O . HIS A 1 568 ? -21.514 -24.912 19.086 1.00 92.75 568 HIS A O 1
ATOM 4538 N N . ALA A 1 569 ? -20.087 -26.412 19.907 1.00 84.81 569 ALA A N 1
ATOM 4539 C CA . ALA A 1 569 ? -20.450 -27.480 18.952 1.00 84.81 569 ALA A CA 1
ATOM 4540 C C . ALA A 1 569 ? -21.950 -27.847 18.919 1.00 84.81 569 ALA A C 1
ATOM 4542 O O . ALA A 1 569 ? -22.437 -28.460 17.965 1.00 84.81 569 ALA A O 1
ATOM 4543 N N . ARG A 1 570 ? -22.716 -27.473 19.953 1.00 83.94 570 ARG A N 1
ATOM 4544 C CA . ARG A 1 570 ? -24.180 -27.632 19.965 1.00 83.94 570 ARG A CA 1
ATOM 4545 C C . ARG A 1 570 ? -24.898 -26.631 19.054 1.00 83.94 570 ARG A C 1
ATOM 4547 O O . ARG A 1 570 ? -25.993 -26.945 18.601 1.00 83.94 570 ARG A O 1
ATOM 4554 N N . HIS A 1 571 ? -24.280 -25.484 18.781 1.00 84.25 571 HIS A N 1
ATOM 4555 C CA . HIS A 1 571 ? -24.865 -24.352 18.059 1.00 84.25 571 HIS A CA 1
ATOM 4556 C C . HIS A 1 571 ? -24.377 -24.227 16.609 1.00 84.25 571 HIS A C 1
ATOM 4558 O O . HIS A 1 571 ? -25.007 -23.533 15.824 1.00 84.25 571 HIS A O 1
ATOM 4564 N N . VAL A 1 572 ? -23.299 -24.923 16.229 1.00 89.00 572 VAL A N 1
ATOM 4565 C CA . VAL A 1 572 ? -22.711 -24.845 14.881 1.00 89.00 572 VAL A CA 1
ATOM 4566 C C . VAL A 1 572 ? -22.843 -26.162 14.102 1.00 89.00 572 VAL A C 1
ATOM 4568 O O . VAL A 1 572 ? -21.866 -26.874 13.888 1.00 89.00 572 VAL A O 1
ATOM 4571 N N . LYS A 1 573 ? -24.054 -26.540 13.677 1.00 92.81 573 LYS A N 1
ATOM 4572 C CA . LYS A 1 573 ? -24.312 -27.823 12.985 1.00 92.81 573 LYS A CA 1
ATOM 4573 C C . LYS A 1 573 ? -24.044 -27.780 11.483 1.00 92.81 573 LYS A C 1
ATOM 4575 O O . LYS A 1 573 ? -23.782 -28.821 10.887 1.00 92.81 573 LYS A O 1
ATOM 4580 N N . LYS A 1 574 ? -24.065 -26.605 10.864 1.00 94.31 574 LYS A N 1
ATOM 4581 C CA . LYS A 1 574 ? -23.752 -26.392 9.450 1.00 94.31 574 LYS A CA 1
ATOM 4582 C C . LYS A 1 574 ? -22.662 -25.333 9.330 1.00 94.31 574 LYS A C 1
ATOM 4584 O O . LYS A 1 574 ? -22.893 -24.166 9.635 1.00 94.31 574 LYS A O 1
ATOM 4589 N N . LEU A 1 575 ? -21.479 -25.750 8.893 1.00 94.38 575 LEU A N 1
ATOM 4590 C CA . LEU A 1 575 ? -20.292 -24.905 8.779 1.00 94.38 575 LEU A CA 1
ATOM 4591 C C . LEU A 1 575 ? -19.964 -24.684 7.307 1.00 94.38 575 LEU A C 1
ATOM 4593 O O . LEU A 1 575 ? -19.716 -25.652 6.593 1.00 94.38 575 LEU A O 1
ATOM 4597 N N . THR A 1 576 ? -19.914 -23.436 6.853 1.00 94.50 576 THR A N 1
ATOM 4598 C CA . THR A 1 576 ? -19.321 -23.116 5.546 1.00 94.50 576 THR A CA 1
ATOM 4599 C C . THR A 1 576 ? -17.858 -22.743 5.734 1.00 94.50 576 THR A C 1
ATOM 4601 O O . THR A 1 576 ? -17.548 -21.895 6.562 1.00 94.50 576 THR A O 1
ATOM 4604 N N . VAL A 1 577 ? -16.962 -23.367 4.973 1.00 93.75 577 VAL A N 1
ATOM 4605 C CA . VAL A 1 577 ? -15.507 -23.183 5.071 1.00 93.75 577 VAL A CA 1
ATOM 4606 C C . VAL A 1 577 ? -14.920 -22.717 3.743 1.00 93.75 577 VAL A C 1
ATOM 4608 O O . VAL A 1 577 ? -15.482 -22.976 2.677 1.00 93.75 577 VAL A O 1
ATOM 4611 N N . GLU A 1 578 ? -13.749 -22.087 3.788 1.00 89.38 578 GLU A N 1
ATOM 4612 C CA . GLU A 1 578 ? -12.994 -21.657 2.605 1.00 89.38 578 GLU A CA 1
ATOM 4613 C C . GLU A 1 578 ? -12.326 -22.837 1.878 1.00 89.38 578 GLU A C 1
ATOM 4615 O O . GLU A 1 578 ? -11.107 -22.950 1.846 1.00 89.38 578 GLU A O 1
ATOM 4620 N N . GLY A 1 579 ? -13.108 -23.741 1.285 1.00 83.81 579 GLY A N 1
ATOM 4621 C CA . GLY A 1 579 ? -12.626 -25.049 0.820 1.00 83.81 579 GLY A CA 1
ATOM 4622 C C . GLY A 1 579 ? -11.521 -25.054 -0.245 1.00 83.81 579 GLY A C 1
ATOM 4623 O O . GLY A 1 579 ? -10.866 -26.076 -0.409 1.00 83.81 579 GLY A O 1
ATOM 4624 N N . MET A 1 580 ? -11.296 -23.944 -0.959 1.00 82.06 580 MET A N 1
ATOM 4625 C CA . MET A 1 580 ? -10.176 -23.815 -1.908 1.00 82.06 580 MET A CA 1
ATOM 4626 C C . MET A 1 580 ? -8.866 -23.345 -1.254 1.00 82.06 580 MET A C 1
ATOM 4628 O O . MET A 1 580 ? -7.811 -23.502 -1.858 1.00 82.06 580 MET A O 1
ATOM 4632 N N . LEU A 1 581 ? -8.930 -22.752 -0.057 1.00 86.00 581 LEU A N 1
ATOM 4633 C CA . LEU A 1 581 ? -7.785 -22.144 0.636 1.00 86.00 581 LEU A CA 1
ATOM 4634 C C . LEU A 1 581 ? -7.452 -22.860 1.953 1.00 86.00 581 LEU A C 1
ATOM 4636 O O . LEU A 1 581 ? -6.290 -22.943 2.342 1.00 86.00 581 LEU A O 1
ATOM 4640 N N . MET A 1 582 ? -8.469 -23.385 2.641 1.00 90.69 582 MET A N 1
ATOM 4641 C CA . MET A 1 582 ? -8.336 -24.127 3.890 1.00 90.69 582 MET A CA 1
ATOM 4642 C C . MET A 1 582 ? -7.482 -25.377 3.679 1.00 90.69 582 MET A C 1
ATOM 4644 O O . MET A 1 582 ? -7.748 -26.182 2.784 1.00 90.69 582 MET A O 1
ATOM 4648 N N . ARG A 1 583 ? -6.461 -25.561 4.521 1.00 92.25 583 ARG A N 1
ATOM 4649 C CA . ARG A 1 583 ? -5.578 -26.724 4.418 1.00 92.25 583 ARG A CA 1
ATOM 4650 C C . ARG A 1 583 ? -6.268 -27.949 5.014 1.00 92.25 583 ARG A C 1
ATOM 4652 O O . ARG A 1 583 ? -7.208 -27.860 5.806 1.00 92.25 583 ARG A O 1
ATOM 4659 N N . ALA A 1 584 ? -5.757 -29.122 4.652 1.00 92.56 584 ALA A N 1
ATOM 4660 C CA . ALA A 1 584 ? -6.278 -30.391 5.150 1.00 92.56 584 ALA A CA 1
ATOM 4661 C C . ALA A 1 584 ? -6.225 -30.498 6.687 1.00 92.56 584 ALA A C 1
ATOM 4663 O O . ALA A 1 584 ? -7.069 -31.168 7.274 1.00 92.56 584 ALA A O 1
ATOM 4664 N N . GLU A 1 585 ? -5.270 -29.825 7.336 1.00 92.81 585 GLU A N 1
ATOM 4665 C CA . GLU A 1 585 ? -5.112 -29.865 8.792 1.00 92.81 585 GLU A CA 1
ATOM 4666 C C . GLU A 1 585 ? -6.245 -29.135 9.523 1.00 92.81 585 GLU A C 1
ATOM 4668 O O . GLU A 1 585 ? -6.840 -29.701 10.437 1.00 92.81 585 GLU A O 1
ATOM 4673 N N . GLU A 1 586 ? -6.630 -27.931 9.087 1.00 93.81 586 GLU A N 1
ATOM 4674 C CA . GLU A 1 586 ? -7.808 -27.245 9.625 1.00 93.81 586 GLU A CA 1
ATOM 4675 C C . GLU A 1 586 ? -9.080 -28.082 9.450 1.00 93.81 586 GLU A C 1
ATOM 4677 O O . GLU A 1 586 ? -9.873 -28.214 10.385 1.00 93.81 586 GLU A O 1
ATOM 4682 N N . LEU A 1 587 ? -9.258 -28.698 8.276 1.00 92.56 587 LEU A N 1
ATOM 4683 C CA . LEU A 1 587 ? -10.407 -29.560 8.002 1.00 92.56 587 LEU A CA 1
ATOM 4684 C C . LEU A 1 587 ? -10.405 -30.823 8.881 1.00 92.56 587 LEU A C 1
ATOM 4686 O O . LEU A 1 587 ? -11.463 -31.262 9.344 1.00 92.56 587 LEU A O 1
ATOM 4690 N N . ARG A 1 588 ? -9.224 -31.393 9.153 1.00 93.88 588 ARG A N 1
ATOM 4691 C CA . ARG A 1 588 ? -9.054 -32.512 10.086 1.00 93.88 588 ARG A CA 1
ATOM 4692 C C . ARG A 1 588 ? -9.430 -32.099 11.506 1.00 93.88 588 ARG A C 1
ATOM 4694 O O . ARG A 1 588 ? -10.149 -32.845 12.166 1.00 93.88 588 ARG A O 1
ATOM 4701 N N . CYS A 1 589 ? -9.015 -30.916 11.958 1.00 94.50 589 CYS A N 1
ATOM 4702 C CA . CYS A 1 589 ? -9.411 -30.382 13.261 1.00 94.50 589 CYS A CA 1
ATOM 4703 C C . CYS A 1 589 ? -10.927 -30.154 13.346 1.00 94.50 589 CYS A C 1
ATOM 4705 O O . CYS A 1 589 ? -11.547 -30.562 14.327 1.00 94.50 589 CYS A O 1
ATOM 4707 N N . LEU A 1 590 ? -11.554 -29.589 12.308 1.00 94.62 590 LEU A N 1
ATOM 4708 C CA . LEU A 1 590 ? -13.016 -29.469 12.250 1.00 94.62 590 LEU A CA 1
ATOM 4709 C C . LEU A 1 590 ? -13.694 -30.841 12.355 1.00 94.62 590 LEU A C 1
ATOM 4711 O O . LEU A 1 590 ? -14.599 -31.013 13.163 1.00 94.62 590 LEU A O 1
ATOM 4715 N N . SER A 1 591 ? -13.209 -31.836 11.612 1.00 93.12 591 SER A N 1
ATOM 4716 C CA . SER A 1 591 ? -13.770 -33.194 11.635 1.00 93.12 591 SER A CA 1
ATOM 4717 C C . SER A 1 591 ? -13.582 -33.895 12.987 1.00 93.12 591 SER A C 1
ATOM 4719 O O . SER A 1 591 ? -14.451 -34.647 13.418 1.00 93.12 591 SER A O 1
ATOM 4721 N N . ALA A 1 592 ? -12.454 -33.658 13.664 1.00 94.94 592 ALA A N 1
ATOM 4722 C CA . ALA A 1 592 ? -12.128 -34.292 14.939 1.00 94.94 592 ALA A CA 1
ATOM 4723 C C . ALA A 1 592 ? -12.880 -33.672 16.128 1.00 94.94 592 ALA A C 1
ATOM 4725 O O . ALA A 1 592 ? -13.338 -34.396 17.009 1.00 94.94 592 ALA A O 1
ATOM 4726 N N . PHE A 1 593 ? -13.003 -32.342 16.164 1.00 95.81 593 PHE A N 1
ATOM 4727 C CA . PHE A 1 593 ? -13.550 -31.617 17.316 1.00 95.81 593 PHE A CA 1
ATOM 4728 C C . PHE A 1 593 ? -15.000 -31.160 17.122 1.00 95.81 593 PHE A C 1
ATOM 4730 O O . PHE A 1 593 ? -15.717 -30.975 18.102 1.00 95.81 593 PHE A O 1
ATOM 4737 N N . PHE A 1 594 ? -15.469 -31.049 15.878 1.00 95.75 594 PHE A N 1
ATOM 4738 C CA . PHE A 1 594 ? -16.856 -30.733 15.526 1.00 95.75 594 PHE A CA 1
ATOM 4739 C C . PHE A 1 594 ? -17.475 -31.850 14.653 1.00 95.75 594 PHE A C 1
ATOM 4741 O O . PHE A 1 594 ? -17.968 -31.576 13.559 1.00 95.75 594 PHE A O 1
ATOM 4748 N N . PRO A 1 595 ? -17.473 -33.122 15.109 1.00 93.50 595 PRO A N 1
ATOM 4749 C CA . PRO A 1 595 ? -17.844 -34.276 14.278 1.00 93.50 595 PRO A CA 1
ATOM 4750 C C . PRO A 1 595 ? -19.320 -34.288 13.851 1.00 93.50 595 PRO A C 1
ATOM 4752 O O . PRO A 1 595 ? -19.665 -34.869 12.825 1.00 93.50 595 PRO A O 1
ATOM 4755 N N . ASP A 1 596 ? -20.192 -33.626 14.615 1.00 93.00 596 ASP A N 1
ATOM 4756 C CA . ASP A 1 596 ? -21.621 -33.509 14.303 1.00 93.00 596 ASP A CA 1
ATOM 4757 C C . ASP A 1 596 ? -21.929 -32.388 13.295 1.00 93.00 596 ASP A C 1
ATOM 4759 O O . ASP A 1 596 ? -23.092 -32.177 12.939 1.00 93.00 596 ASP A O 1
ATOM 4763 N N . SER A 1 597 ? -20.924 -31.608 12.893 1.00 94.38 597 SER A N 1
ATOM 4764 C CA . SER A 1 597 ? -21.099 -30.466 12.006 1.00 94.38 597 SER A CA 1
ATOM 4765 C C . SER A 1 597 ? -20.967 -30.890 10.546 1.00 94.38 597 SER A C 1
ATOM 4767 O O . SER A 1 597 ? -19.961 -31.451 10.117 1.00 94.38 597 SER A O 1
ATOM 4769 N N . LYS A 1 598 ? -21.967 -30.557 9.729 1.00 94.31 598 LYS A N 1
ATOM 4770 C CA . LYS A 1 598 ? -21.890 -30.692 8.275 1.00 94.31 598 LYS A CA 1
ATOM 4771 C C . LYS A 1 598 ? -21.037 -29.561 7.703 1.00 94.31 598 LYS A C 1
ATOM 4773 O O . LYS A 1 598 ? -21.470 -28.408 7.693 1.00 94.31 598 LYS A O 1
ATOM 4778 N N . VAL A 1 599 ? -19.860 -29.905 7.188 1.00 93.44 599 VAL A N 1
ATOM 4779 C CA . VAL A 1 599 ? -18.942 -28.963 6.533 1.00 93.44 599 VAL A CA 1
ATOM 4780 C C . VAL A 1 599 ? -19.302 -28.786 5.054 1.00 93.44 599 VAL A C 1
ATOM 4782 O O . VAL A 1 599 ? -19.493 -29.758 4.324 1.00 93.44 599 VAL A O 1
ATOM 4785 N N . ILE A 1 600 ? -19.393 -27.534 4.608 1.00 91.44 600 ILE A N 1
ATOM 4786 C CA . ILE A 1 600 ? -19.675 -27.112 3.233 1.00 91.44 600 ILE A CA 1
ATOM 4787 C C . ILE A 1 600 ? -18.456 -26.355 2.720 1.00 91.44 600 ILE A C 1
ATOM 4789 O O . ILE A 1 600 ? -18.135 -25.277 3.209 1.00 91.44 600 ILE A O 1
ATOM 4793 N N . THR A 1 601 ? -17.773 -26.918 1.729 1.00 85.12 601 THR A N 1
ATOM 4794 C CA . THR A 1 601 ? -16.505 -26.392 1.195 1.00 85.12 601 THR A CA 1
ATOM 4795 C C . THR A 1 601 ? -16.685 -25.421 0.029 1.00 85.12 601 THR A C 1
ATOM 4797 O O . THR A 1 601 ? -15.754 -24.704 -0.332 1.00 85.12 601 THR A O 1
ATOM 4800 N N . THR A 1 602 ? -17.879 -25.372 -0.563 1.00 70.94 602 THR A N 1
ATOM 4801 C CA . THR A 1 602 ? -18.208 -24.510 -1.703 1.00 70.94 602 THR A CA 1
ATOM 4802 C C . THR A 1 602 ? -19.492 -23.744 -1.423 1.00 70.94 602 THR A C 1
ATOM 4804 O O . THR A 1 602 ? -20.546 -24.353 -1.238 1.00 70.94 602 THR A O 1
ATOM 4807 N N . SER A 1 603 ? -19.425 -22.413 -1.428 1.00 72.88 603 SER A N 1
ATOM 4808 C CA . SER A 1 603 ? -20.600 -21.560 -1.248 1.00 72.88 603 SER A CA 1
ATOM 4809 C C . SER A 1 603 ? -20.492 -20.280 -2.081 1.00 72.88 603 SER A C 1
ATOM 4811 O O . SER A 1 603 ? -19.488 -19.572 -1.961 1.00 72.88 603 SER A O 1
ATOM 4813 N N . PRO A 1 604 ? -21.516 -19.932 -2.885 1.00 71.81 604 PRO A N 1
ATOM 4814 C CA . PRO A 1 604 ? -21.591 -18.632 -3.552 1.00 71.81 604 PRO A CA 1
ATOM 4815 C C . PRO A 1 604 ? -21.500 -17.452 -2.571 1.00 71.81 604 PRO A C 1
ATOM 4817 O O . PRO A 1 604 ? -20.908 -16.430 -2.907 1.00 71.81 604 PRO A O 1
ATOM 4820 N N . GLY A 1 605 ? -22.003 -17.611 -1.338 1.00 77.94 605 GLY A N 1
ATOM 4821 C CA . GLY A 1 605 ? -21.960 -16.565 -0.310 1.00 77.94 605 GLY A CA 1
ATOM 4822 C C . GLY A 1 605 ? -20.537 -16.180 0.114 1.00 77.94 605 GLY A C 1
ATOM 4823 O O . GLY A 1 605 ? -20.270 -15.007 0.345 1.00 77.94 605 GLY A O 1
ATOM 4824 N N . LEU A 1 606 ? -19.582 -17.123 0.112 1.00 83.44 606 LEU A N 1
ATOM 4825 C CA . LEU A 1 606 ? -18.169 -16.803 0.378 1.00 83.44 606 LEU A CA 1
ATOM 4826 C C . LEU A 1 606 ? -17.567 -15.909 -0.709 1.00 83.44 606 LEU A C 1
ATOM 4828 O O . LEU A 1 606 ? -16.751 -15.039 -0.421 1.00 83.44 606 LEU A O 1
ATOM 4832 N N . ARG A 1 607 ? -17.986 -16.095 -1.967 1.00 84.69 607 ARG A N 1
ATOM 4833 C CA . ARG A 1 607 ? -17.524 -15.262 -3.087 1.00 84.69 607 ARG A CA 1
ATOM 4834 C C . ARG A 1 607 ? -18.011 -13.822 -2.927 1.00 84.69 607 ARG A C 1
ATOM 4836 O O . ARG A 1 607 ? -17.290 -12.888 -3.277 1.00 84.69 607 ARG A O 1
ATOM 4843 N N . ARG A 1 608 ? -19.208 -13.632 -2.354 1.00 84.81 608 ARG A N 1
ATOM 4844 C CA . ARG A 1 608 ? -19.822 -12.310 -2.175 1.00 84.81 608 ARG A CA 1
ATOM 4845 C C . ARG A 1 608 ? -19.031 -11.387 -1.250 1.00 84.81 608 ARG A C 1
ATOM 4847 O O . ARG A 1 608 ? -19.126 -10.177 -1.422 1.00 84.81 608 ARG A O 1
ATOM 4854 N N . ILE A 1 609 ? -18.200 -11.940 -0.361 1.00 87.31 609 ILE A N 1
ATOM 4855 C CA . ILE A 1 609 ? -17.349 -11.172 0.564 1.00 87.31 609 ILE A CA 1
ATOM 4856 C C . ILE A 1 609 ? -16.464 -10.161 -0.188 1.00 87.31 609 ILE A C 1
ATOM 4858 O O . ILE A 1 609 ? -16.286 -9.035 0.277 1.00 87.31 609 ILE A O 1
ATOM 4862 N N . ARG A 1 610 ? -15.918 -10.553 -1.351 1.00 91.31 610 ARG A N 1
ATOM 4863 C CA . ARG A 1 610 ? -14.928 -9.753 -2.103 1.00 91.31 610 ARG A CA 1
ATOM 4864 C C . ARG A 1 610 ? -15.317 -9.408 -3.537 1.00 91.31 610 ARG A C 1
ATOM 4866 O O . ARG A 1 610 ? -14.731 -8.494 -4.111 1.00 91.31 610 ARG A O 1
ATOM 4873 N N . ILE A 1 611 ? -16.284 -10.111 -4.135 1.00 92.81 611 ILE A N 1
ATOM 4874 C CA . ILE A 1 611 ? -16.591 -9.946 -5.566 1.00 92.81 611 ILE A CA 1
ATOM 4875 C C . ILE A 1 611 ? -17.004 -8.507 -5.922 1.00 92.81 611 ILE A C 1
ATOM 4877 O O . ILE A 1 611 ? -16.577 -8.005 -6.960 1.00 92.81 611 ILE A O 1
ATOM 4881 N N . ILE A 1 612 ? -17.752 -7.827 -5.041 1.00 92.62 612 ILE A N 1
ATOM 4882 C CA . ILE A 1 612 ? -18.170 -6.426 -5.199 1.00 92.62 612 ILE A CA 1
ATOM 4883 C C . ILE A 1 612 ? -17.241 -5.511 -4.402 1.00 92.62 612 ILE A C 1
ATOM 4885 O O . ILE A 1 612 ? -17.164 -5.610 -3.177 1.00 92.62 612 ILE A O 1
ATOM 4889 N N . LYS A 1 613 ? -16.568 -4.586 -5.090 1.00 93.50 613 LYS A N 1
ATOM 4890 C CA . LYS A 1 613 ? -15.654 -3.622 -4.478 1.00 93.50 613 LYS A CA 1
ATOM 4891 C C . LYS A 1 613 ? -16.395 -2.330 -4.175 1.00 93.50 613 LYS A C 1
ATOM 4893 O O . LYS A 1 613 ? -17.138 -1.799 -4.999 1.00 93.50 613 LYS A O 1
ATOM 4898 N N . SER A 1 614 ? -16.144 -1.783 -2.994 1.00 88.75 614 SER A N 1
ATOM 4899 C CA . SER A 1 614 ? -16.559 -0.428 -2.649 1.00 88.75 614 SER A CA 1
ATOM 4900 C C . SER A 1 614 ? -15.764 0.613 -3.446 1.00 88.75 614 SER A C 1
ATOM 4902 O O . SER A 1 614 ? -14.670 0.356 -3.955 1.00 88.75 614 SER A O 1
ATOM 4904 N N . ALA A 1 615 ? -16.274 1.844 -3.502 1.00 86.19 615 ALA A N 1
ATOM 4905 C CA . ALA A 1 615 ? -15.589 2.940 -4.188 1.00 86.19 615 ALA A CA 1
ATOM 4906 C C . ALA A 1 615 ? -14.175 3.215 -3.631 1.00 86.19 615 ALA A C 1
ATOM 4908 O O . ALA A 1 615 ? -13.275 3.582 -4.388 1.00 86.19 615 ALA A O 1
ATOM 4909 N N . ALA A 1 616 ? -13.963 3.019 -2.324 1.00 82.88 616 ALA A N 1
ATOM 4910 C CA . ALA A 1 616 ? -12.658 3.191 -1.684 1.00 82.88 616 ALA A CA 1
ATOM 4911 C C . ALA A 1 616 ? -11.651 2.110 -2.118 1.00 82.88 616 ALA A C 1
ATOM 4913 O O . ALA A 1 616 ? -10.474 2.403 -2.343 1.00 82.88 616 ALA A O 1
ATOM 4914 N N . GLU A 1 617 ? -12.122 0.876 -2.289 1.00 89.88 617 GLU A N 1
ATOM 4915 C CA . GLU A 1 617 ? -11.313 -0.246 -2.770 1.00 89.88 617 GLU A CA 1
ATOM 4916 C C . GLU A 1 617 ? -10.922 -0.038 -4.230 1.00 89.88 617 GLU A C 1
ATOM 4918 O O . GLU A 1 617 ? -9.735 -0.047 -4.544 1.00 89.88 617 GLU A O 1
ATOM 4923 N N . ILE A 1 618 ? -11.883 0.299 -5.099 1.00 94.56 618 ILE A N 1
ATOM 4924 C CA . ILE A 1 618 ? -11.612 0.633 -6.508 1.00 94.56 618 ILE A CA 1
ATOM 4925 C C . ILE A 1 618 ? -10.606 1.790 -6.603 1.00 94.56 618 ILE A C 1
ATOM 4927 O O . ILE A 1 618 ? -9.692 1.764 -7.428 1.00 94.56 618 ILE A O 1
ATOM 4931 N N . GLN A 1 619 ? -10.714 2.806 -5.741 1.00 91.62 619 GLN A N 1
ATOM 4932 C CA . GLN A 1 619 ? -9.749 3.906 -5.723 1.00 91.62 619 GLN A CA 1
ATOM 4933 C C . GLN A 1 619 ? -8.341 3.454 -5.314 1.00 91.62 619 GLN A C 1
ATOM 4935 O O . GLN A 1 619 ? -7.358 3.980 -5.839 1.00 91.62 619 GLN A O 1
ATOM 4940 N N . THR A 1 620 ? -8.227 2.492 -4.400 1.00 90.75 620 THR A N 1
ATOM 4941 C CA . THR A 1 620 ? -6.941 1.896 -4.014 1.00 90.75 620 THR A CA 1
ATOM 4942 C C . THR A 1 620 ? -6.366 1.071 -5.163 1.00 90.75 620 THR A C 1
ATOM 4944 O O . THR A 1 620 ? -5.206 1.269 -5.521 1.00 90.75 620 THR A O 1
ATOM 4947 N N . MET A 1 621 ? -7.200 0.265 -5.827 1.00 97.56 621 MET A N 1
ATOM 4948 C CA . MET A 1 621 ? -6.836 -0.497 -7.026 1.00 97.56 621 MET A CA 1
ATOM 4949 C C . MET A 1 621 ? -6.327 0.410 -8.157 1.00 97.56 621 MET A C 1
ATOM 4951 O O . MET A 1 621 ? -5.289 0.143 -8.756 1.00 97.56 621 MET A O 1
ATOM 4955 N N . ARG A 1 622 ? -6.969 1.562 -8.393 1.00 97.75 622 ARG A N 1
ATOM 4956 C CA . ARG A 1 622 ? -6.474 2.570 -9.351 1.00 97.75 622 ARG A CA 1
ATOM 4957 C C . ARG A 1 622 ? -5.102 3.127 -8.986 1.00 97.75 622 ARG A C 1
ATOM 4959 O O . ARG A 1 622 ? -4.299 3.407 -9.872 1.00 97.75 622 ARG A O 1
ATOM 4966 N N . ARG A 1 623 ? -4.828 3.335 -7.695 1.00 97.38 623 ARG A N 1
ATOM 4967 C CA . ARG A 1 623 ? -3.525 3.846 -7.242 1.00 97.38 623 ARG A CA 1
ATOM 4968 C C . ARG A 1 623 ? -2.421 2.824 -7.490 1.00 97.38 623 ARG A C 1
ATOM 4970 O O . ARG A 1 623 ? -1.386 3.203 -8.030 1.00 97.38 623 ARG A O 1
ATOM 4977 N N . VAL A 1 624 ? -2.645 1.557 -7.139 1.00 97.75 624 VAL A N 1
ATOM 4978 C CA . VAL A 1 624 ? -1.653 0.497 -7.378 1.00 97.75 624 VAL A CA 1
ATOM 4979 C C . VAL A 1 624 ? -1.473 0.210 -8.867 1.00 97.75 624 VAL A C 1
ATOM 4981 O O . VAL A 1 624 ? -0.338 0.063 -9.318 1.00 97.75 624 VAL A O 1
ATOM 4984 N N . MET A 1 625 ? -2.547 0.272 -9.663 1.00 98.56 625 MET A N 1
ATOM 4985 C CA . MET A 1 625 ? -2.450 0.195 -11.122 1.00 98.56 625 MET A CA 1
ATOM 4986 C C . MET A 1 625 ? -1.575 1.318 -11.680 1.00 98.56 625 MET A C 1
ATOM 4988 O O . MET A 1 625 ? -0.612 1.054 -12.387 1.00 98.56 625 MET A O 1
ATOM 4992 N N . LYS A 1 626 ? -1.822 2.569 -11.278 1.00 98.12 626 LYS A N 1
ATOM 4993 C CA . LYS A 1 626 ? -1.009 3.710 -11.712 1.00 98.12 626 LYS A CA 1
ATOM 4994 C C . LYS A 1 626 ? 0.476 3.539 -11.366 1.00 98.12 626 LYS A C 1
ATOM 4996 O O . LYS A 1 626 ? 1.328 3.802 -12.207 1.00 98.12 626 LYS A O 1
ATOM 5001 N N . ILE A 1 627 ? 0.788 3.068 -10.156 1.00 97.81 627 ILE A N 1
ATOM 5002 C CA . ILE A 1 627 ? 2.169 2.752 -9.748 1.00 97.81 627 ILE A CA 1
ATOM 5003 C C . ILE A 1 627 ? 2.784 1.682 -10.662 1.00 97.81 627 ILE A C 1
ATOM 5005 O O . ILE A 1 627 ? 3.955 1.782 -11.034 1.00 97.81 627 ILE A O 1
ATOM 5009 N N . THR A 1 628 ? 1.999 0.672 -11.027 1.00 98.44 628 THR A N 1
ATOM 5010 C CA . THR A 1 628 ? 2.421 -0.440 -11.890 1.00 98.44 628 THR A CA 1
ATOM 5011 C C . THR A 1 628 ? 2.736 0.061 -13.295 1.00 98.44 628 THR A C 1
ATOM 5013 O O . THR A 1 628 ? 3.811 -0.212 -13.817 1.00 98.44 628 THR A O 1
ATOM 5016 N N . GLU A 1 629 ? 1.869 0.897 -13.860 1.00 98.38 629 GLU A N 1
ATOM 5017 C CA . GLU A 1 629 ? 2.045 1.508 -15.181 1.00 98.38 629 GLU A CA 1
ATOM 5018 C C . GLU A 1 629 ? 3.233 2.474 -15.237 1.00 98.38 629 GLU A C 1
ATOM 5020 O O . GLU A 1 629 ? 4.020 2.436 -16.182 1.00 98.38 629 GLU A O 1
ATOM 5025 N N . GLU A 1 630 ? 3.413 3.305 -14.206 1.00 98.19 630 GLU A N 1
ATOM 5026 C CA . GLU A 1 630 ? 4.589 4.175 -14.075 1.00 98.19 630 GLU A CA 1
ATOM 5027 C C . GLU A 1 630 ? 5.879 3.361 -13.911 1.00 98.19 630 GLU A C 1
ATOM 5029 O O . GLU A 1 630 ? 6.928 3.758 -14.412 1.00 98.19 630 GLU A O 1
ATOM 5034 N N . THR A 1 631 ? 5.816 2.213 -13.232 1.00 98.12 631 THR A N 1
ATOM 5035 C CA . THR A 1 631 ? 6.965 1.306 -13.122 1.00 98.12 631 THR A CA 1
ATOM 5036 C C . THR A 1 631 ? 7.293 0.657 -14.458 1.00 98.12 631 THR A C 1
ATOM 5038 O O . THR A 1 631 ? 8.467 0.595 -14.816 1.00 98.12 631 THR A O 1
ATOM 5041 N N . LEU A 1 632 ? 6.283 0.202 -15.204 1.00 97.94 632 LEU A N 1
ATOM 5042 C CA . LEU A 1 632 ? 6.466 -0.368 -16.533 1.00 97.94 632 LEU A CA 1
ATOM 5043 C C . LEU A 1 632 ? 7.095 0.661 -17.478 1.00 97.94 632 LEU A C 1
ATOM 5045 O O . LEU A 1 632 ? 8.103 0.364 -18.114 1.00 97.94 632 LEU A O 1
ATOM 5049 N N . ALA A 1 633 ? 6.559 1.886 -17.517 1.00 96.88 633 ALA A N 1
ATOM 5050 C CA . ALA A 1 633 ? 7.112 2.975 -18.322 1.00 96.88 633 ALA A CA 1
ATOM 5051 C C . ALA A 1 633 ? 8.598 3.207 -18.011 1.00 96.88 633 ALA A C 1
ATOM 5053 O O . ALA A 1 633 ? 9.433 3.187 -18.914 1.00 96.88 633 ALA A O 1
ATOM 5054 N N . ASP A 1 634 ? 8.944 3.352 -16.731 1.00 96.19 634 ASP A N 1
ATOM 5055 C CA . ASP A 1 634 ? 10.325 3.568 -16.304 1.00 96.19 634 ASP A CA 1
ATOM 5056 C C . ASP A 1 634 ? 11.237 2.376 -16.610 1.00 96.19 634 ASP A C 1
ATOM 5058 O O . ASP A 1 634 ? 12.397 2.570 -16.984 1.00 96.19 634 ASP A O 1
ATOM 5062 N N . ALA A 1 635 ? 10.743 1.147 -16.456 1.00 95.62 635 ALA A N 1
ATOM 5063 C CA . ALA A 1 635 ? 11.499 -0.060 -16.768 1.00 95.62 635 ALA A CA 1
ATOM 5064 C C . ALA A 1 635 ? 11.840 -0.127 -18.264 1.00 95.62 635 ALA A C 1
ATOM 5066 O O . ALA A 1 635 ? 12.984 -0.408 -18.619 1.00 95.62 635 ALA A O 1
ATOM 5067 N N . LEU A 1 636 ? 10.889 0.227 -19.134 1.00 94.69 636 LEU A N 1
ATOM 5068 C CA . LEU A 1 636 ? 11.103 0.289 -20.580 1.00 94.69 636 LEU A CA 1
ATOM 5069 C C . LEU A 1 636 ? 12.145 1.349 -20.972 1.00 94.69 636 LEU A C 1
ATOM 5071 O O . LEU A 1 636 ? 12.950 1.094 -21.861 1.00 94.69 636 LEU A O 1
ATOM 5075 N N . THR A 1 637 ? 12.214 2.500 -20.285 1.00 93.88 637 THR A N 1
ATOM 5076 C CA . THR A 1 637 ? 13.255 3.518 -20.571 1.00 93.88 637 THR A CA 1
ATOM 5077 C C . THR A 1 637 ? 14.677 3.071 -20.229 1.00 93.88 637 THR A C 1
ATOM 5079 O O . THR A 1 637 ? 15.646 3.659 -20.709 1.00 93.88 637 THR A O 1
ATOM 5082 N N . GLN A 1 638 ? 14.813 2.054 -19.379 1.00 91.62 638 GLN A N 1
ATOM 5083 C CA . GLN A 1 638 ? 16.103 1.514 -18.958 1.00 91.62 638 GLN A CA 1
ATOM 5084 C C . GLN A 1 638 ? 16.570 0.359 -19.842 1.00 91.62 638 GLN A C 1
ATOM 5086 O O . GLN A 1 638 ? 17.693 -0.108 -19.662 1.00 91.62 638 GLN A O 1
ATOM 5091 N N . LEU A 1 639 ? 15.731 -0.107 -20.770 1.00 90.56 639 LEU A N 1
ATOM 5092 C CA . LEU A 1 639 ? 16.020 -1.264 -21.597 1.00 90.56 639 LEU A CA 1
ATOM 5093 C C . LEU A 1 639 ? 17.279 -1.037 -22.448 1.00 90.56 639 LEU A C 1
ATOM 5095 O O . LEU A 1 639 ? 17.451 0.008 -23.071 1.00 90.56 639 LEU A O 1
ATOM 5099 N N . THR A 1 640 ? 18.175 -2.024 -22.466 1.00 86.50 640 THR A N 1
ATOM 5100 C CA . THR A 1 640 ? 19.374 -2.016 -23.318 1.00 86.50 640 THR A CA 1
ATOM 5101 C C . THR A 1 640 ? 19.638 -3.412 -23.871 1.00 86.50 640 THR A C 1
ATOM 5103 O O . THR A 1 640 ? 19.269 -4.405 -23.244 1.00 86.50 640 THR A O 1
ATOM 5106 N N . ALA A 1 641 ? 20.369 -3.505 -24.986 1.00 80.38 641 ALA A N 1
ATOM 5107 C CA . ALA A 1 641 ? 20.780 -4.776 -25.600 1.00 80.38 641 ALA A CA 1
ATOM 5108 C C . ALA A 1 641 ? 21.626 -5.697 -24.693 1.00 80.38 641 ALA A C 1
ATOM 5110 O O . ALA A 1 641 ? 21.840 -6.859 -25.024 1.00 80.38 641 ALA A O 1
ATOM 5111 N N . ALA A 1 642 ? 22.129 -5.190 -23.562 1.00 86.12 642 ALA A N 1
ATOM 5112 C CA . ALA A 1 642 ? 22.882 -5.971 -22.583 1.00 86.12 642 ALA A CA 1
ATOM 5113 C C . ALA A 1 642 ? 21.991 -6.633 -21.514 1.00 86.12 642 ALA A C 1
ATOM 5115 O O . ALA A 1 642 ? 22.502 -7.371 -20.672 1.00 86.12 642 ALA A O 1
ATOM 5116 N N . MET A 1 643 ? 20.687 -6.341 -21.498 1.00 94.06 643 MET A N 1
ATOM 5117 C CA . MET A 1 643 ? 19.774 -6.843 -20.475 1.00 94.06 643 MET A CA 1
ATOM 5118 C C . MET A 1 643 ? 19.251 -8.239 -20.794 1.00 94.06 643 MET A C 1
ATOM 5120 O O . MET A 1 643 ? 18.995 -8.601 -21.941 1.00 94.06 643 MET A O 1
ATOM 5124 N N . THR A 1 644 ? 19.036 -9.006 -19.733 1.00 95.56 644 THR A N 1
ATOM 5125 C CA . THR A 1 644 ? 18.292 -10.263 -19.759 1.00 95.56 644 THR A CA 1
ATOM 5126 C C . THR A 1 644 ? 16.887 -10.076 -19.189 1.00 95.56 644 THR A C 1
ATOM 5128 O O . THR A 1 644 ? 16.605 -9.077 -18.521 1.00 95.56 644 THR A O 1
ATOM 5131 N N . GLU A 1 645 ? 16.023 -11.069 -19.397 1.00 95.25 645 GLU A N 1
ATOM 5132 C CA . GLU A 1 645 ? 14.695 -11.168 -18.774 1.00 95.25 645 GLU A CA 1
ATOM 5133 C C . GLU A 1 645 ? 14.748 -10.891 -17.259 1.00 95.25 645 GLU A C 1
ATOM 5135 O O . GLU A 1 645 ? 14.060 -10.000 -16.758 1.00 95.25 645 GLU A O 1
ATOM 5140 N N . GLY A 1 646 ? 15.647 -11.573 -16.538 1.00 94.75 646 GLY A N 1
ATOM 5141 C CA . GLY A 1 646 ? 15.799 -11.424 -15.090 1.00 94.75 646 GLY A CA 1
ATOM 5142 C C . GLY A 1 646 ? 16.296 -10.043 -14.654 1.00 94.75 646 GLY A C 1
ATOM 5143 O O . GLY A 1 646 ? 15.858 -9.535 -13.623 1.00 94.75 646 GLY A O 1
ATOM 5144 N N . MET A 1 647 ? 17.159 -9.388 -15.442 1.00 95.06 647 MET A N 1
ATOM 5145 C CA . MET A 1 647 ? 17.610 -8.022 -15.140 1.00 95.06 647 MET A CA 1
ATOM 5146 C C . MET A 1 647 ? 16.457 -7.019 -15.224 1.00 95.06 647 MET A C 1
ATOM 5148 O O . MET A 1 647 ? 16.339 -6.155 -14.354 1.00 95.06 647 MET A O 1
ATOM 5152 N N . LEU A 1 648 ? 15.595 -7.141 -16.238 1.00 95.25 648 LEU A N 1
ATOM 5153 C CA . LEU A 1 648 ? 14.421 -6.279 -16.371 1.00 95.25 648 LEU A CA 1
ATOM 5154 C C . LEU A 1 648 ? 13.371 -6.588 -15.292 1.00 95.25 648 LEU A C 1
ATOM 5156 O O . LEU A 1 648 ? 12.829 -5.661 -14.692 1.00 95.25 648 LEU A O 1
ATOM 5160 N N . ALA A 1 649 ? 13.149 -7.867 -14.972 1.00 95.56 649 ALA A N 1
ATOM 5161 C CA . ALA A 1 649 ? 12.263 -8.274 -13.880 1.00 95.56 649 ALA A CA 1
ATOM 5162 C C . ALA A 1 649 ? 12.715 -7.692 -12.524 1.00 95.56 649 ALA A C 1
ATOM 5164 O O . ALA A 1 649 ? 11.895 -7.227 -11.729 1.00 95.56 649 ALA A O 1
ATOM 5165 N N . ASP A 1 650 ? 14.026 -7.639 -12.272 1.00 94.94 650 ASP A N 1
ATOM 5166 C CA . ASP A 1 650 ? 14.607 -7.008 -11.084 1.00 94.94 650 ASP A CA 1
ATOM 5167 C C . ASP A 1 650 ? 14.407 -5.486 -11.052 1.00 94.94 650 ASP A C 1
ATOM 5169 O O . ASP A 1 650 ? 14.181 -4.918 -9.977 1.00 94.94 650 ASP A O 1
ATOM 5173 N N . ILE A 1 651 ? 14.494 -4.816 -12.207 1.00 95.88 651 ILE A N 1
ATOM 5174 C CA . ILE A 1 651 ? 14.195 -3.382 -12.334 1.00 95.88 651 ILE A CA 1
ATOM 5175 C C . ILE A 1 651 ? 12.727 -3.129 -11.990 1.00 95.88 651 ILE A C 1
ATOM 5177 O O . ILE A 1 651 ? 12.443 -2.252 -11.173 1.00 95.88 651 ILE A O 1
ATOM 5181 N N . ILE A 1 652 ? 11.814 -3.934 -12.537 1.00 97.31 652 ILE A N 1
ATOM 5182 C CA . ILE A 1 652 ? 10.377 -3.856 -12.254 1.00 97.31 652 ILE A CA 1
ATOM 5183 C C . ILE A 1 652 ? 10.112 -4.057 -10.759 1.00 97.31 652 ILE A C 1
ATOM 5185 O O . ILE A 1 652 ? 9.481 -3.211 -10.122 1.00 97.31 652 ILE A O 1
ATOM 5189 N N . ARG A 1 653 ? 10.659 -5.125 -10.162 1.00 96.88 653 ARG A N 1
ATOM 5190 C CA . ARG A 1 653 ? 10.498 -5.424 -8.731 1.00 96.88 653 ARG A CA 1
ATOM 5191 C C . ARG A 1 653 ? 10.938 -4.243 -7.867 1.00 96.88 653 ARG A C 1
ATOM 5193 O O . ARG A 1 653 ? 10.194 -3.796 -6.997 1.00 96.88 653 ARG A O 1
ATOM 5200 N N . LYS A 1 654 ? 12.134 -3.702 -8.122 1.00 94.81 654 LYS A N 1
ATOM 5201 C CA . LYS A 1 654 ? 12.661 -2.537 -7.390 1.00 94.81 654 LYS A CA 1
ATOM 5202 C C . LYS A 1 654 ? 11.794 -1.298 -7.604 1.00 94.81 654 LYS A C 1
ATOM 5204 O O . LYS A 1 654 ? 11.551 -0.574 -6.642 1.00 94.81 654 LYS A O 1
ATOM 5209 N N . GLY A 1 655 ? 11.321 -1.068 -8.827 1.00 96.25 655 GLY A N 1
ATOM 5210 C CA . GLY A 1 655 ? 10.485 0.077 -9.174 1.00 96.25 655 GLY A CA 1
ATOM 5211 C C . GLY A 1 655 ? 9.141 0.092 -8.443 1.00 96.25 655 GLY A C 1
ATOM 5212 O O . GLY A 1 655 ? 8.741 1.157 -7.967 1.00 96.25 655 GLY A O 1
ATOM 5213 N N . LEU A 1 656 ? 8.505 -1.075 -8.272 1.00 95.81 656 LEU A N 1
ATOM 5214 C CA . LEU A 1 656 ? 7.260 -1.226 -7.509 1.00 95.81 656 LEU A CA 1
ATOM 5215 C C . LEU A 1 656 ? 7.465 -0.889 -6.022 1.00 95.81 656 LEU A C 1
ATOM 5217 O O . LEU A 1 656 ? 6.722 -0.078 -5.463 1.00 95.81 656 LEU A O 1
ATOM 5221 N N . TYR A 1 657 ? 8.513 -1.434 -5.390 1.00 93.38 657 TYR A N 1
ATOM 5222 C CA . TYR A 1 657 ? 8.843 -1.125 -3.990 1.00 93.38 657 TYR A CA 1
ATOM 5223 C C . TYR A 1 657 ? 9.210 0.350 -3.786 1.00 93.38 657 TYR A C 1
ATOM 5225 O O . TYR A 1 657 ? 8.759 0.978 -2.830 1.00 93.38 657 TYR A O 1
ATOM 5233 N N . GLN A 1 658 ? 9.995 0.937 -4.695 1.00 92.19 658 GLN A N 1
ATOM 5234 C CA . GLN A 1 658 ? 10.396 2.349 -4.619 1.00 92.19 658 GLN A CA 1
ATOM 5235 C C . GLN A 1 658 ? 9.209 3.318 -4.698 1.00 92.19 658 GLN A C 1
ATOM 5237 O O . GLN A 1 658 ? 9.308 4.438 -4.203 1.00 92.19 658 GLN A O 1
ATOM 5242 N N . ARG A 1 659 ? 8.092 2.886 -5.292 1.00 92.81 659 ARG A N 1
ATOM 5243 C CA . ARG A 1 659 ? 6.844 3.655 -5.401 1.00 92.81 659 ARG A CA 1
ATOM 5244 C C . ARG A 1 659 ? 5.828 3.351 -4.298 1.00 92.81 659 ARG A C 1
ATOM 5246 O O . ARG A 1 659 ? 4.718 3.873 -4.343 1.00 92.81 659 ARG A O 1
ATOM 5253 N N . GLY A 1 660 ? 6.204 2.547 -3.303 1.00 86.62 660 GLY A N 1
ATOM 5254 C CA . GLY A 1 660 ? 5.402 2.316 -2.102 1.00 86.62 660 GLY A CA 1
ATOM 5255 C C . GLY A 1 660 ? 4.503 1.081 -2.134 1.00 86.62 660 GLY A C 1
ATOM 5256 O O . GLY A 1 660 ? 3.649 0.959 -1.259 1.00 86.62 660 GLY A O 1
ATOM 5257 N N . CYS A 1 661 ? 4.678 0.157 -3.088 1.00 91.69 661 CYS A N 1
ATOM 5258 C CA . CYS A 1 661 ? 4.034 -1.155 -2.976 1.00 91.69 661 CYS A CA 1
ATOM 5259 C C . CYS A 1 661 ? 4.598 -1.921 -1.769 1.00 91.69 661 CYS A C 1
ATOM 5261 O O . CYS A 1 661 ? 5.812 -1.950 -1.558 1.00 91.69 661 CYS A O 1
ATOM 5263 N N . SER A 1 662 ? 3.723 -2.566 -0.996 1.00 89.62 662 SER A N 1
ATOM 5264 C CA . SER A 1 662 ? 4.110 -3.413 0.139 1.00 89.62 662 SER A CA 1
ATOM 5265 C C . SER A 1 662 ? 4.748 -4.728 -0.310 1.00 89.62 662 SER A C 1
ATOM 5267 O O . SER A 1 662 ? 5.597 -5.276 0.388 1.00 89.62 662 SER A O 1
ATOM 5269 N N . SER A 1 663 ? 4.357 -5.228 -1.481 1.00 92.31 663 SER A N 1
ATOM 5270 C CA . SER A 1 663 ? 4.928 -6.409 -2.131 1.00 92.31 663 SER A CA 1
ATOM 5271 C C . SER A 1 663 ? 4.696 -6.359 -3.642 1.00 92.31 663 SER A C 1
ATOM 5273 O O . SER A 1 663 ? 3.951 -5.514 -4.145 1.00 92.31 663 SER A O 1
ATOM 5275 N N . ILE A 1 664 ? 5.342 -7.268 -4.370 1.00 95.12 664 ILE A N 1
ATOM 5276 C CA . ILE A 1 664 ? 4.941 -7.620 -5.738 1.00 95.12 664 ILE A CA 1
ATOM 5277 C C . ILE A 1 664 ? 3.724 -8.549 -5.698 1.00 95.12 664 ILE A C 1
ATOM 5279 O O . ILE A 1 664 ? 3.572 -9.304 -4.737 1.00 95.12 664 ILE A O 1
ATOM 5283 N N . ALA A 1 665 ? 2.873 -8.485 -6.722 1.00 93.25 665 ALA A N 1
ATOM 5284 C CA . ALA A 1 665 ? 1.717 -9.373 -6.860 1.00 93.25 665 ALA A CA 1
ATOM 5285 C C . ALA A 1 665 ? 2.160 -10.822 -7.125 1.00 93.25 665 ALA A C 1
ATOM 5287 O O . ALA A 1 665 ? 1.706 -11.760 -6.477 1.00 93.25 665 ALA A O 1
ATOM 5288 N N . PHE A 1 666 ? 3.104 -10.974 -8.050 1.00 93.25 666 PHE A N 1
ATOM 5289 C CA . PHE A 1 666 ? 3.774 -12.214 -8.427 1.00 93.25 666 PHE A CA 1
ATOM 5290 C C . PHE A 1 666 ? 5.152 -11.864 -9.011 1.00 93.25 666 PHE A C 1
ATOM 5292 O O . PHE A 1 666 ? 5.486 -10.688 -9.188 1.00 93.25 666 PHE A O 1
ATOM 5299 N N . GLY A 1 667 ? 5.997 -12.868 -9.260 1.00 91.12 667 GLY A N 1
ATOM 5300 C CA . GLY A 1 667 ? 7.283 -12.643 -9.923 1.00 91.12 667 GLY A CA 1
ATOM 5301 C C . GLY A 1 667 ? 7.059 -12.056 -11.323 1.00 91.12 667 GLY A C 1
ATOM 5302 O O . GLY A 1 667 ? 6.422 -12.745 -12.112 1.00 91.12 667 GLY A O 1
ATOM 5303 N N . PRO A 1 668 ? 7.556 -10.840 -11.648 1.00 94.69 668 PRO A N 1
ATOM 5304 C CA . PRO A 1 668 ? 7.312 -10.232 -12.955 1.00 94.69 668 PRO A CA 1
ATOM 5305 C C . PRO A 1 668 ? 7.743 -11.167 -14.085 1.00 94.69 668 PRO A C 1
ATOM 5307 O O . PRO A 1 668 ? 8.907 -11.579 -14.126 1.00 94.69 668 PRO A O 1
ATOM 5310 N N . LEU A 1 669 ? 6.823 -11.500 -14.988 1.00 95.38 669 LEU A N 1
ATOM 5311 C CA . LEU A 1 669 ? 7.111 -12.365 -16.124 1.00 95.38 669 LEU A CA 1
ATOM 5312 C C . LEU A 1 669 ? 7.648 -11.487 -17.245 1.00 95.38 669 LEU A C 1
ATOM 5314 O O . LEU A 1 669 ? 6.909 -10.735 -17.872 1.00 95.38 669 LEU A O 1
ATOM 5318 N N . VAL A 1 670 ? 8.951 -11.575 -17.488 1.00 96.19 670 VAL A N 1
ATOM 5319 C CA . VAL A 1 670 ? 9.602 -10.945 -18.636 1.00 96.19 670 VAL A CA 1
ATOM 5320 C C . VAL A 1 670 ? 10.018 -12.056 -19.586 1.00 96.19 670 VAL A C 1
ATOM 5322 O O . VAL A 1 670 ? 10.827 -12.904 -19.221 1.00 96.19 670 VAL A O 1
ATOM 5325 N N . GLN A 1 671 ? 9.448 -12.076 -20.788 1.00 96.31 671 GLN A N 1
ATOM 5326 C CA . GLN A 1 671 ? 9.565 -13.204 -21.710 1.00 96.31 671 GLN A CA 1
ATOM 5327 C C . GLN A 1 671 ? 9.985 -12.719 -23.102 1.00 96.31 671 GLN A C 1
ATOM 5329 O O . GLN A 1 671 ? 9.212 -12.073 -23.814 1.00 96.31 671 GLN A O 1
ATOM 5334 N N . ALA A 1 672 ? 11.214 -13.042 -23.500 1.00 94.62 672 ALA A N 1
ATOM 5335 C CA . ALA A 1 672 ? 11.809 -12.656 -24.772 1.00 94.62 672 ALA A CA 1
ATOM 5336 C C . ALA A 1 672 ? 11.636 -13.747 -25.847 1.00 94.62 672 ALA A C 1
ATOM 5338 O O . ALA A 1 672 ? 11.855 -14.941 -25.615 1.00 94.62 672 ALA A O 1
ATOM 5339 N N . GLY A 1 673 ? 11.262 -13.337 -27.060 1.00 93.81 673 GLY A N 1
ATOM 5340 C CA . GLY A 1 673 ? 11.080 -14.201 -28.226 1.00 93.81 673 GLY A CA 1
ATOM 5341 C C . GLY A 1 673 ? 10.203 -15.414 -27.937 1.00 93.81 673 GLY A C 1
ATOM 5342 O O . GLY A 1 673 ? 9.092 -15.278 -27.431 1.00 93.81 673 GLY A O 1
ATOM 5343 N N . LYS A 1 674 ? 10.713 -16.620 -28.211 1.00 94.69 674 LYS A N 1
ATOM 5344 C CA . LYS A 1 674 ? 9.985 -17.889 -28.021 1.00 94.69 674 LYS A CA 1
ATOM 5345 C C . LYS A 1 674 ? 9.497 -18.150 -26.602 1.00 94.69 674 LYS A C 1
ATOM 5347 O O . LYS A 1 674 ? 8.556 -18.921 -26.436 1.00 94.69 674 LYS A O 1
ATOM 5352 N N . ASN A 1 675 ? 10.103 -17.517 -25.601 1.00 95.19 675 ASN A N 1
ATOM 5353 C CA . ASN A 1 675 ? 9.686 -17.685 -24.214 1.00 95.19 675 ASN A CA 1
ATOM 5354 C C . ASN A 1 675 ? 8.288 -17.098 -23.982 1.00 95.19 675 ASN A C 1
ATOM 5356 O O . ASN A 1 675 ? 7.524 -17.654 -23.202 1.00 95.19 675 ASN A O 1
ATOM 5360 N N . SER A 1 676 ? 7.910 -16.059 -24.741 1.00 95.69 676 SER A N 1
ATOM 5361 C CA . SER A 1 676 ? 6.560 -15.476 -24.698 1.00 95.69 676 SER A CA 1
ATOM 5362 C C . SER A 1 676 ? 5.459 -16.437 -25.168 1.00 95.69 676 SER A C 1
ATOM 5364 O O . SER A 1 676 ? 4.289 -16.217 -24.880 1.00 95.69 676 SER A O 1
ATOM 5366 N N . ALA A 1 677 ? 5.804 -17.532 -25.862 1.00 95.25 677 ALA A N 1
ATOM 5367 C CA . ALA A 1 677 ? 4.849 -18.568 -26.261 1.00 95.25 677 ALA A CA 1
ATOM 5368 C C . ALA A 1 677 ? 4.459 -19.517 -25.110 1.00 95.25 677 ALA A C 1
ATOM 5370 O O . ALA A 1 677 ? 3.638 -20.410 -25.311 1.00 95.25 677 ALA A O 1
ATOM 5371 N N . ASN A 1 678 ? 5.052 -19.367 -23.922 1.00 91.62 678 ASN A N 1
ATOM 5372 C CA . ASN A 1 678 ? 4.671 -20.112 -22.730 1.00 91.62 678 ASN A CA 1
ATOM 5373 C C . ASN A 1 678 ? 4.134 -19.134 -21.668 1.00 91.62 678 ASN A C 1
ATOM 5375 O O . ASN A 1 678 ? 4.927 -18.418 -21.055 1.00 91.62 678 ASN A O 1
ATOM 5379 N N . PRO A 1 679 ? 2.813 -19.111 -21.405 1.00 83.75 679 PRO A N 1
ATOM 5380 C CA . PRO A 1 679 ? 2.199 -18.113 -20.531 1.00 83.75 679 PRO A CA 1
ATOM 5381 C C . PRO A 1 679 ? 2.755 -18.111 -19.103 1.00 83.75 679 PRO A C 1
ATOM 5383 O O . PRO A 1 679 ? 2.771 -17.055 -18.484 1.00 83.75 679 PRO A O 1
ATOM 5386 N N . HIS A 1 680 ? 3.251 -19.249 -18.601 1.00 81.12 680 HIS A N 1
ATOM 5387 C CA . HIS A 1 680 ? 3.782 -19.391 -17.236 1.00 81.12 680 HIS A CA 1
ATOM 5388 C C . HIS A 1 680 ? 5.316 -19.467 -17.179 1.00 81.12 680 HIS A C 1
ATOM 5390 O O . HIS A 1 680 ? 5.880 -19.935 -16.193 1.00 81.12 680 HIS A O 1
ATOM 5396 N N . TYR A 1 681 ? 6.024 -19.064 -18.235 1.00 84.00 681 TYR A N 1
ATOM 5397 C CA . TYR A 1 681 ? 7.483 -19.046 -18.202 1.00 84.00 681 TYR A CA 1
ATOM 5398 C C . TYR A 1 681 ? 7.991 -17.939 -17.264 1.00 84.00 681 TYR A C 1
ATOM 5400 O O . TYR A 1 681 ? 7.862 -16.756 -17.578 1.00 84.00 681 TYR A O 1
ATOM 5408 N N . SER A 1 682 ? 8.560 -18.329 -16.120 1.00 75.00 682 SER A N 1
ATOM 5409 C CA . SER A 1 682 ? 9.012 -17.417 -15.053 1.00 75.00 682 SER A CA 1
ATOM 5410 C C . SER A 1 682 ? 10.498 -17.534 -14.695 1.00 75.00 682 SER A C 1
ATOM 5412 O O . SER A 1 682 ? 11.041 -16.636 -14.059 1.00 75.00 682 SER A O 1
ATOM 5414 N N . ASP A 1 683 ? 11.164 -18.617 -15.108 1.00 69.00 683 ASP A N 1
ATOM 5415 C CA . ASP A 1 683 ? 12.490 -19.002 -14.581 1.00 69.00 683 ASP A CA 1
ATOM 5416 C C . ASP A 1 683 ? 13.635 -18.730 -15.574 1.00 69.00 683 ASP A C 1
ATOM 5418 O O . ASP A 1 683 ? 14.773 -19.179 -15.406 1.00 69.00 683 ASP A O 1
ATOM 5422 N N . GLY A 1 684 ? 13.323 -18.006 -16.646 1.00 70.38 684 GLY A N 1
ATOM 5423 C CA . GLY A 1 684 ? 14.256 -17.651 -17.700 1.00 70.38 684 GLY A CA 1
ATOM 5424 C C . GLY A 1 684 ? 15.166 -16.484 -17.370 1.00 70.38 684 GLY A C 1
ATOM 5425 O O . GLY A 1 684 ? 14.816 -15.568 -16.631 1.00 70.38 684 GLY A O 1
ATOM 5426 N N . ASN A 1 685 ? 16.345 -16.490 -17.984 1.00 90.06 685 ASN A N 1
ATOM 5427 C CA . ASN A 1 685 ? 17.232 -15.334 -18.002 1.00 90.06 685 ASN A CA 1
ATOM 5428 C C . ASN A 1 685 ? 17.786 -15.099 -19.414 1.00 90.06 685 ASN A C 1
ATOM 5430 O O . ASN A 1 685 ? 18.976 -14.822 -19.586 1.00 90.06 685 ASN A O 1
ATOM 5434 N N . ALA A 1 686 ? 16.944 -15.289 -20.435 1.00 92.12 686 ALA A N 1
ATOM 5435 C CA . ALA A 1 686 ? 17.357 -15.122 -21.820 1.00 92.12 686 ALA A CA 1
ATOM 5436 C C . ALA A 1 686 ? 17.731 -13.653 -22.104 1.00 92.12 686 ALA A C 1
ATOM 5438 O O . ALA A 1 686 ? 17.155 -12.743 -21.500 1.00 92.12 686 ALA A O 1
ATOM 5439 N N . PRO A 1 687 ? 18.693 -13.394 -23.006 1.00 94.38 687 PRO A N 1
ATOM 5440 C CA . PRO A 1 687 ? 18.981 -12.041 -23.468 1.00 94.38 687 PRO A CA 1
ATOM 5441 C C . PRO A 1 687 ? 17.770 -11.421 -24.167 1.00 94.38 687 PRO A C 1
ATOM 5443 O O . PRO A 1 687 ? 17.105 -12.083 -24.966 1.00 94.38 687 PRO A O 1
ATOM 5446 N N . ILE A 1 688 ? 17.525 -10.136 -23.916 1.00 94.69 688 ILE A N 1
ATOM 5447 C CA . ILE A 1 688 ? 16.549 -9.350 -24.669 1.00 94.69 688 ILE A CA 1
ATOM 5448 C C . ILE A 1 688 ? 17.268 -8.819 -25.910 1.00 94.69 688 ILE A C 1
ATOM 5450 O O . ILE A 1 688 ? 18.163 -7.980 -25.813 1.00 94.69 688 ILE A O 1
ATOM 5454 N N . THR A 1 689 ? 16.918 -9.351 -27.079 1.00 90.75 689 THR A N 1
ATOM 5455 C CA . THR A 1 689 ? 17.570 -9.008 -28.350 1.00 90.75 689 THR A CA 1
A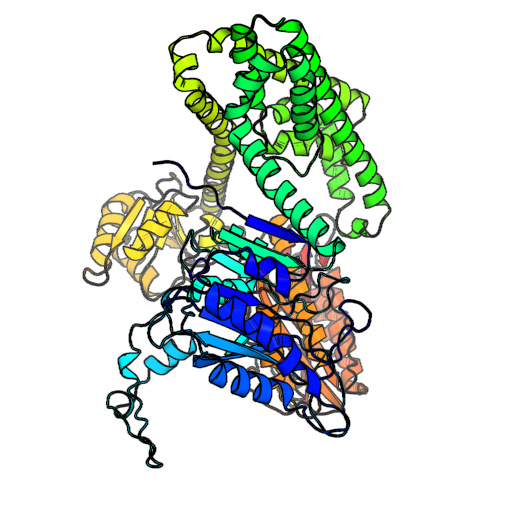TOM 5456 C C . THR A 1 689 ? 16.760 -7.976 -29.134 1.00 90.75 689 THR A C 1
ATOM 5458 O O . THR A 1 689 ? 15.538 -7.934 -28.973 1.00 90.75 689 THR A O 1
ATOM 5461 N N . PRO A 1 690 ? 17.395 -7.193 -30.026 1.00 91.00 690 PRO A N 1
ATOM 5462 C CA . PRO A 1 690 ? 16.679 -6.429 -31.042 1.00 91.00 690 PRO A CA 1
ATOM 5463 C C . PRO A 1 690 ? 15.816 -7.328 -31.936 1.00 91.00 690 PRO A C 1
ATOM 5465 O O . PRO A 1 690 ? 16.054 -8.535 -32.035 1.00 91.00 690 PRO A O 1
ATOM 5468 N N . ASP A 1 691 ? 14.849 -6.699 -32.592 1.00 91.81 691 ASP A N 1
ATOM 5469 C CA . ASP A 1 691 ? 13.906 -7.256 -33.556 1.00 91.81 691 ASP A CA 1
ATOM 5470 C C . ASP A 1 691 ? 13.215 -8.531 -33.065 1.00 91.81 691 ASP A C 1
ATOM 5472 O O . ASP A 1 691 ? 13.120 -9.528 -33.779 1.00 91.81 691 ASP A O 1
ATOM 5476 N N . ASN A 1 692 ? 12.745 -8.512 -31.818 1.00 92.94 692 ASN A N 1
ATOM 5477 C CA . ASN A 1 692 ? 12.154 -9.675 -31.178 1.00 92.94 692 ASN A CA 1
ATOM 5478 C C . ASN A 1 692 ? 10.954 -9.302 -30.297 1.00 92.94 692 ASN A C 1
ATOM 5480 O O . ASN A 1 692 ? 10.743 -8.144 -29.940 1.00 92.94 692 ASN A O 1
ATOM 5484 N N . VAL A 1 693 ? 10.153 -10.301 -29.934 1.00 96.25 693 VAL A N 1
ATOM 5485 C CA . VAL A 1 693 ? 9.004 -10.123 -29.039 1.00 96.25 693 VAL A CA 1
ATOM 5486 C C . VAL A 1 693 ? 9.474 -9.988 -27.594 1.00 96.25 693 VAL A C 1
ATOM 5488 O O . VAL A 1 693 ? 10.377 -10.704 -27.165 1.00 96.25 693 VAL A O 1
ATOM 5491 N N . LEU A 1 694 ? 8.839 -9.102 -26.832 1.00 96.50 694 LEU A N 1
ATOM 5492 C CA . LEU A 1 694 ? 9.045 -8.942 -25.397 1.00 96.50 694 LEU A CA 1
ATOM 5493 C C . LEU A 1 694 ? 7.687 -8.833 -24.700 1.00 96.50 694 LEU A C 1
ATOM 5495 O O . LEU A 1 694 ? 7.032 -7.796 -24.777 1.00 96.50 694 LEU A O 1
ATOM 5499 N N . LEU A 1 695 ? 7.262 -9.897 -24.026 1.00 97.62 695 LEU A N 1
ATOM 5500 C CA . LEU A 1 695 ? 6.072 -9.887 -23.176 1.00 97.62 695 LEU A CA 1
ATOM 5501 C C . LEU A 1 695 ? 6.484 -9.539 -21.747 1.00 97.62 695 LEU A C 1
ATOM 5503 O O . LEU A 1 695 ? 7.440 -10.112 -21.222 1.00 97.62 695 LEU A O 1
ATOM 5507 N N . ILE A 1 696 ? 5.778 -8.589 -21.139 1.00 97.50 696 ILE A N 1
ATOM 5508 C CA . ILE A 1 696 ? 5.951 -8.196 -19.742 1.00 97.50 696 ILE A CA 1
ATOM 5509 C C . ILE A 1 696 ? 4.601 -8.294 -19.048 1.00 97.50 696 ILE A C 1
ATOM 5511 O O . ILE A 1 696 ? 3.657 -7.621 -19.457 1.00 97.50 696 ILE A O 1
ATOM 5515 N N . ASP A 1 697 ? 4.550 -9.097 -17.996 1.00 97.69 697 ASP A N 1
ATOM 5516 C CA . ASP A 1 697 ? 3.404 -9.254 -17.111 1.00 97.69 697 ASP A CA 1
ATOM 5517 C C . ASP A 1 697 ? 3.825 -8.964 -15.667 1.00 97.69 697 ASP A C 1
ATOM 5519 O O . ASP A 1 697 ? 4.834 -9.493 -15.180 1.00 97.69 697 ASP A O 1
ATOM 5523 N N . MET A 1 698 ? 3.128 -8.042 -15.009 1.00 97.50 698 MET A N 1
ATOM 5524 C CA . MET A 1 698 ? 3.546 -7.524 -13.714 1.00 97.50 698 MET A CA 1
ATOM 5525 C C . MET A 1 698 ? 2.406 -6.914 -12.905 1.00 97.50 698 MET A C 1
ATOM 5527 O O . MET A 1 698 ? 1.503 -6.270 -13.426 1.00 97.50 698 MET A O 1
ATOM 5531 N N . GLY A 1 699 ? 2.558 -6.983 -11.585 1.00 97.75 699 GLY A N 1
ATOM 5532 C CA . GLY A 1 699 ? 1.634 -6.379 -10.636 1.00 97.75 699 GLY A CA 1
ATOM 5533 C C . GLY A 1 699 ? 2.303 -6.031 -9.310 1.00 97.75 699 GLY A C 1
ATOM 5534 O O . GLY A 1 699 ? 3.323 -6.612 -8.925 1.00 97.75 699 GLY A O 1
ATOM 5535 N N . GLY A 1 700 ? 1.725 -5.073 -8.594 1.00 97.62 700 GLY A N 1
ATOM 5536 C CA . GLY A 1 700 ? 2.125 -4.657 -7.254 1.00 97.62 700 GLY A CA 1
ATOM 5537 C C . GLY A 1 700 ? 0.975 -4.793 -6.264 1.00 97.62 700 GLY A C 1
ATOM 5538 O O . GLY A 1 700 ? -0.178 -4.958 -6.653 1.00 97.62 700 GLY A O 1
ATOM 5539 N N . VAL A 1 701 ? 1.291 -4.696 -4.972 1.00 96.38 701 VAL A N 1
ATOM 5540 C CA . VAL A 1 701 ? 0.296 -4.692 -3.893 1.00 96.38 701 VAL A CA 1
ATOM 5541 C C . VAL A 1 701 ? 0.389 -3.388 -3.108 1.00 96.38 701 VAL A C 1
ATOM 5543 O O . VAL A 1 701 ? 1.466 -3.014 -2.642 1.00 96.38 701 VAL A O 1
ATOM 5546 N N . LEU A 1 702 ? -0.740 -2.701 -2.929 1.00 92.31 702 LEU A N 1
ATOM 5547 C CA . LEU A 1 702 ? -0.855 -1.495 -2.106 1.00 92.31 702 LEU A CA 1
ATOM 5548 C C . LEU A 1 702 ? -2.052 -1.630 -1.168 1.00 92.31 702 LEU A C 1
ATOM 5550 O O . LEU A 1 702 ? -3.175 -1.833 -1.622 1.00 92.31 702 LEU A O 1
ATOM 5554 N N . ASN A 1 703 ? -1.825 -1.474 0.138 1.00 85.44 703 ASN A N 1
ATOM 5555 C CA . ASN A 1 703 ? -2.866 -1.595 1.168 1.00 85.44 703 ASN A CA 1
ATOM 5556 C C . ASN A 1 703 ? -3.696 -2.892 1.040 1.00 85.44 703 ASN A C 1
ATOM 5558 O O . ASN A 1 703 ? -4.908 -2.875 1.237 1.00 85.44 703 ASN A O 1
ATOM 5562 N N . GLY A 1 704 ? -3.045 -3.999 0.664 1.00 88.62 704 GLY A N 1
ATOM 5563 C CA . GLY A 1 704 ? -3.686 -5.302 0.467 1.00 88.62 704 GLY A CA 1
ATOM 5564 C C . GLY A 1 704 ? -4.401 -5.495 -0.875 1.00 88.62 704 GLY A C 1
ATOM 5565 O O . GLY A 1 704 ? -4.925 -6.578 -1.096 1.00 88.62 704 GLY A O 1
ATOM 5566 N N . PHE A 1 705 ? -4.414 -4.501 -1.771 1.00 95.06 705 PHE A N 1
ATOM 5567 C CA . PHE A 1 705 ? -5.017 -4.610 -3.105 1.00 95.06 705 PHE A CA 1
ATOM 5568 C C . PHE A 1 705 ? -3.971 -4.803 -4.196 1.00 95.06 705 PHE A C 1
ATOM 5570 O O . PHE A 1 705 ? -2.946 -4.117 -4.206 1.00 95.06 705 PHE A O 1
ATOM 5577 N N . TYR A 1 706 ? -4.278 -5.697 -5.128 1.00 97.88 706 TYR A N 1
ATOM 5578 C CA . TYR A 1 706 ? -3.425 -6.107 -6.235 1.00 97.88 706 TYR A CA 1
ATOM 5579 C C . TYR A 1 706 ? -3.704 -5.267 -7.489 1.00 97.88 706 TYR A C 1
ATOM 5581 O O . TYR A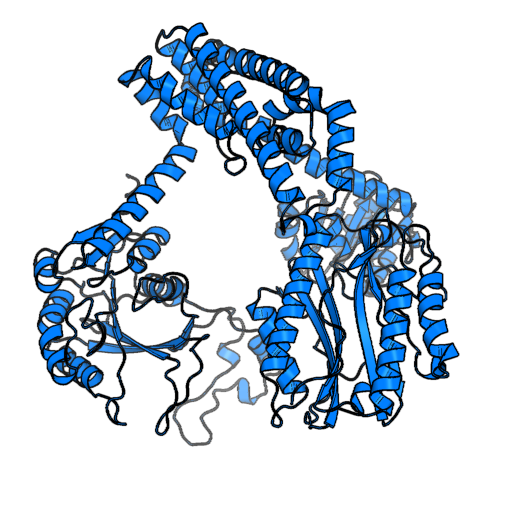 1 706 ? -4.844 -4.880 -7.766 1.00 97.88 706 TYR A O 1
ATOM 5589 N N . SER A 1 707 ? -2.653 -4.994 -8.258 1.00 98.25 707 SER A N 1
ATOM 5590 C CA . SER A 1 707 ? -2.730 -4.662 -9.684 1.00 98.25 707 SER A CA 1
ATOM 5591 C C . SER A 1 707 ? -2.239 -5.835 -10.522 1.00 98.25 707 SER A C 1
ATOM 5593 O O . SER A 1 707 ? -1.470 -6.659 -10.029 1.00 98.25 707 SER A O 1
ATOM 5595 N N . ASP A 1 708 ? -2.648 -5.853 -11.788 1.00 98.25 708 ASP A N 1
ATOM 5596 C CA . ASP A 1 708 ? -2.205 -6.838 -12.768 1.00 98.25 708 ASP A CA 1
ATOM 5597 C C . ASP A 1 708 ? -2.232 -6.245 -14.180 1.00 98.25 708 ASP A C 1
ATOM 5599 O O . ASP A 1 708 ? -3.225 -5.617 -14.562 1.00 98.25 708 ASP A O 1
ATOM 5603 N N . ILE A 1 709 ? -1.129 -6.337 -14.921 1.00 98.06 709 ILE A N 1
ATOM 5604 C CA . ILE A 1 709 ? -1.055 -5.816 -16.286 1.00 98.06 709 ILE A CA 1
ATOM 5605 C C . ILE A 1 709 ? -0.004 -6.543 -17.124 1.00 98.06 709 ILE A C 1
ATOM 5607 O O . ILE A 1 709 ? 1.203 -6.460 -16.892 1.00 98.06 709 ILE A O 1
ATOM 5611 N N . THR A 1 710 ? -0.478 -7.105 -18.228 1.00 98.44 710 THR A N 1
ATOM 5612 C CA . THR A 1 710 ? 0.346 -7.595 -19.328 1.00 98.44 710 THR A CA 1
ATOM 5613 C C . THR A 1 710 ? 0.405 -6.621 -20.510 1.00 98.44 710 THR A C 1
ATOM 5615 O O . THR A 1 710 ? -0.615 -6.185 -21.064 1.00 98.44 710 THR A O 1
ATOM 5618 N N . ARG A 1 711 ? 1.618 -6.343 -20.998 1.00 98.44 711 ARG A N 1
ATOM 5619 C CA . ARG A 1 711 ? 1.875 -5.714 -22.303 1.00 98.44 711 ARG A CA 1
ATOM 5620 C C . ARG A 1 711 ? 2.893 -6.528 -23.093 1.00 98.44 711 ARG A C 1
ATOM 5622 O O . ARG A 1 711 ? 3.905 -6.971 -22.562 1.00 98.44 711 ARG A O 1
ATOM 5629 N N . THR A 1 712 ? 2.638 -6.681 -24.390 1.00 98.38 712 THR A N 1
ATOM 5630 C CA . THR A 1 712 ? 3.587 -7.292 -25.326 1.00 98.38 712 THR A CA 1
ATOM 5631 C C . THR A 1 712 ? 4.147 -6.232 -26.268 1.00 98.38 712 THR A C 1
ATOM 5633 O O . THR A 1 712 ? 3.394 -5.447 -26.842 1.00 98.38 712 THR A O 1
ATOM 5636 N N . PHE A 1 713 ? 5.459 -6.236 -26.450 1.00 97.62 713 PHE A N 1
ATOM 5637 C CA . PHE A 1 713 ? 6.210 -5.305 -27.280 1.00 97.62 713 PHE A CA 1
ATOM 5638 C C . PHE A 1 713 ? 7.014 -6.042 -28.352 1.00 97.62 713 PHE A C 1
ATOM 5640 O O . PHE A 1 713 ? 7.219 -7.255 -28.283 1.00 97.62 713 PHE A O 1
ATOM 5647 N N . TYR A 1 714 ? 7.505 -5.277 -29.318 1.00 96.81 714 TYR A N 1
ATOM 5648 C CA . TYR A 1 714 ? 8.508 -5.675 -30.291 1.00 96.81 714 TYR A CA 1
ATOM 5649 C C . TYR A 1 714 ? 9.706 -4.728 -30.184 1.00 96.81 714 TYR A C 1
ATOM 5651 O O . TYR A 1 714 ? 9.538 -3.514 -30.319 1.00 96.81 714 TYR A O 1
ATOM 5659 N N . THR A 1 715 ? 10.898 -5.267 -29.932 1.00 93.25 715 THR A N 1
ATOM 5660 C CA . THR A 1 715 ? 12.149 -4.524 -29.700 1.00 93.25 715 THR A CA 1
ATOM 5661 C C . THR A 1 715 ? 12.760 -4.010 -31.006 1.00 93.25 715 THR A C 1
ATOM 5663 O O . THR A 1 715 ? 13.801 -4.474 -31.452 1.00 93.25 715 THR A O 1
ATOM 5666 N N . GLY A 1 716 ? 12.105 -3.060 -31.665 1.00 89.06 716 GLY A N 1
ATOM 5667 C CA . GLY A 1 716 ? 12.507 -2.567 -32.981 1.00 89.06 716 GLY A CA 1
ATOM 5668 C C . GLY A 1 716 ? 11.300 -2.370 -33.883 1.00 89.06 716 GLY A C 1
ATOM 5669 O O . GLY A 1 716 ? 10.246 -1.913 -33.435 1.00 89.06 716 GLY A O 1
ATOM 5670 N N . ARG A 1 717 ? 11.432 -2.708 -35.171 1.00 89.88 717 ARG A N 1
ATOM 5671 C CA . ARG A 1 717 ? 10.320 -2.583 -36.124 1.00 89.88 717 ARG A CA 1
ATOM 5672 C C . ARG A 1 717 ? 9.501 -3.880 -36.156 1.00 89.88 717 ARG A C 1
ATOM 5674 O O . ARG A 1 717 ? 10.034 -4.887 -36.608 1.00 89.88 717 ARG A O 1
ATOM 5681 N N . PRO A 1 718 ? 8.206 -3.853 -35.783 1.00 92.88 718 PRO A N 1
ATOM 5682 C CA . PRO A 1 718 ? 7.358 -5.041 -35.810 1.00 92.88 718 PRO A CA 1
ATOM 5683 C C . PRO A 1 718 ? 7.330 -5.744 -37.171 1.00 92.88 718 PRO A C 1
ATOM 5685 O O . PRO A 1 718 ? 7.050 -5.123 -38.202 1.00 92.88 718 PRO A O 1
ATOM 5688 N N . GLU A 1 719 ? 7.571 -7.054 -37.166 1.00 93.44 719 GLU A N 1
ATOM 5689 C CA . GLU A 1 719 ? 7.346 -7.911 -38.327 1.00 93.44 719 GLU A CA 1
ATOM 5690 C C . GLU A 1 719 ? 5.854 -8.056 -38.641 1.00 93.44 719 GLU A C 1
ATOM 5692 O O . GLU A 1 719 ? 5.006 -8.055 -37.746 1.00 93.44 719 GLU A O 1
ATOM 5697 N N . ARG A 1 720 ? 5.529 -8.289 -39.921 1.00 95.75 720 ARG A N 1
ATOM 5698 C CA . ARG A 1 720 ? 4.143 -8.450 -40.389 1.00 95.75 720 ARG A CA 1
ATOM 5699 C C . ARG A 1 720 ? 3.368 -9.494 -39.578 1.00 95.75 720 ARG A C 1
ATOM 5701 O O . ARG A 1 720 ? 2.264 -9.208 -39.128 1.00 95.75 720 ARG A O 1
ATOM 5708 N N . ARG A 1 721 ? 3.962 -10.675 -39.366 1.00 95.62 721 ARG A N 1
ATOM 5709 C CA . ARG A 1 721 ? 3.326 -11.775 -38.624 1.00 95.62 721 ARG A CA 1
ATOM 5710 C C . ARG A 1 721 ? 3.032 -11.377 -37.178 1.00 95.62 721 ARG A C 1
ATOM 5712 O O . ARG A 1 721 ? 1.960 -11.685 -36.674 1.00 95.62 721 ARG A O 1
ATOM 5719 N N . PHE A 1 722 ? 3.955 -10.679 -36.516 1.00 97.38 722 PHE A N 1
ATOM 5720 C CA . PHE A 1 722 ? 3.728 -10.182 -35.161 1.00 97.38 722 PHE A CA 1
ATOM 5721 C C . PHE A 1 722 ? 2.626 -9.118 -35.130 1.00 97.38 722 PHE A C 1
ATOM 5723 O O . PHE A 1 722 ? 1.728 -9.212 -34.300 1.00 97.38 722 PHE A O 1
ATOM 5730 N N . SER A 1 723 ? 2.643 -8.149 -36.052 1.00 97.50 723 SER A N 1
ATOM 5731 C CA . SER A 1 723 ? 1.604 -7.115 -36.136 1.00 97.50 723 SER A CA 1
ATOM 5732 C C . SER A 1 723 ? 0.206 -7.691 -36.368 1.00 97.50 723 SER A C 1
ATOM 5734 O O . SER A 1 723 ? -0.745 -7.215 -35.756 1.00 97.50 723 SER A O 1
ATOM 5736 N N . GLU A 1 724 ? 0.078 -8.723 -37.209 1.00 97.88 724 GLU A N 1
ATOM 5737 C CA . GLU A 1 724 ? -1.192 -9.422 -37.453 1.00 97.88 724 GLU A CA 1
ATOM 5738 C C . GLU A 1 724 ? -1.717 -10.098 -36.173 1.00 97.88 724 GLU A C 1
ATOM 5740 O O . GLU A 1 724 ? -2.865 -9.873 -35.788 1.00 97.88 724 GLU A O 1
ATOM 5745 N N . ILE A 1 725 ? -0.874 -10.861 -35.462 1.00 98.44 725 ILE A N 1
ATOM 5746 C CA . ILE A 1 725 ? -1.253 -11.507 -34.192 1.00 98.44 725 ILE A CA 1
ATOM 5747 C C . ILE A 1 725 ? -1.576 -10.476 -33.108 1.00 98.44 725 ILE A C 1
ATOM 5749 O O . ILE A 1 725 ? -2.581 -10.610 -32.409 1.00 98.44 725 ILE A O 1
ATOM 5753 N N . TYR A 1 726 ? -0.757 -9.432 -32.981 1.00 98.62 726 TYR A N 1
ATOM 5754 C CA . TYR A 1 726 ? -0.969 -8.364 -32.011 1.00 98.62 726 TYR A CA 1
ATOM 5755 C C . TYR A 1 726 ? -2.308 -7.662 -32.222 1.00 98.62 726 TYR A C 1
ATOM 5757 O O . TYR A 1 726 ? -3.040 -7.427 -31.262 1.00 98.62 726 TYR A O 1
ATOM 5765 N N . ASP A 1 727 ? -2.665 -7.368 -33.474 1.00 98.56 727 ASP A N 1
ATOM 5766 C CA . ASP A 1 727 ? -3.948 -6.753 -33.797 1.00 98.56 727 ASP A CA 1
ATOM 5767 C C . ASP A 1 727 ? -5.139 -7.657 -33.446 1.00 98.56 727 ASP A C 1
ATOM 5769 O O . ASP A 1 727 ? -6.126 -7.173 -32.889 1.00 98.56 727 ASP A O 1
ATOM 5773 N N . ILE A 1 728 ? -5.042 -8.968 -33.704 1.00 98.75 728 ILE A N 1
ATOM 5774 C CA . ILE A 1 728 ? -6.080 -9.937 -33.313 1.00 98.75 728 ILE A CA 1
ATOM 5775 C C . ILE A 1 728 ? -6.272 -9.925 -31.793 1.00 98.75 728 ILE A C 1
ATOM 5777 O O . ILE A 1 728 ? -7.401 -9.765 -31.328 1.00 98.75 728 ILE A O 1
ATOM 5781 N N . VAL A 1 729 ? -5.184 -10.030 -31.021 1.00 98.81 729 VAL A N 1
ATOM 5782 C CA . VAL A 1 729 ? -5.238 -10.020 -29.550 1.00 98.81 729 VAL A CA 1
ATOM 5783 C C . VAL A 1 729 ? -5.790 -8.692 -29.023 1.00 98.81 729 VAL A C 1
ATOM 5785 O O . VAL A 1 729 ? -6.659 -8.688 -28.152 1.00 98.81 729 VAL A O 1
ATOM 5788 N N . ARG A 1 730 ? -5.369 -7.558 -29.597 1.00 98.75 730 ARG A N 1
ATOM 5789 C CA . ARG A 1 730 ? -5.882 -6.226 -29.245 1.00 98.75 730 ARG A CA 1
ATOM 5790 C C . ARG A 1 730 ? -7.386 -6.121 -29.494 1.00 98.75 730 ARG A C 1
ATOM 5792 O O . ARG A 1 730 ? -8.120 -5.687 -28.608 1.00 98.75 730 ARG A O 1
ATOM 5799 N N . ARG A 1 731 ? -7.866 -6.547 -30.669 1.00 98.75 731 ARG A N 1
ATOM 5800 C CA . ARG A 1 731 ? -9.301 -6.547 -31.002 1.00 98.75 731 ARG A CA 1
ATOM 5801 C C . ARG A 1 731 ? -10.102 -7.488 -30.106 1.00 98.75 731 ARG A C 1
ATOM 5803 O O . ARG A 1 731 ? -11.236 -7.150 -29.767 1.00 98.75 731 ARG A O 1
ATOM 5810 N N . ALA A 1 732 ? -9.530 -8.629 -29.721 1.00 98.81 732 ALA A N 1
ATOM 5811 C CA . ALA A 1 732 ? -10.147 -9.571 -28.793 1.00 98.81 732 ALA A CA 1
ATOM 5812 C C . ALA A 1 732 ? -10.287 -8.950 -27.394 1.00 98.81 732 ALA A C 1
ATOM 5814 O O . ALA A 1 732 ? -11.386 -8.936 -26.846 1.00 98.81 732 ALA A O 1
ATOM 5815 N N . ASN A 1 733 ? -9.229 -8.329 -26.863 1.00 98.75 733 ASN A N 1
ATOM 5816 C CA . ASN A 1 733 ? -9.269 -7.612 -25.583 1.00 98.75 733 ASN A CA 1
ATOM 5817 C C . ASN A 1 733 ? -10.329 -6.490 -25.610 1.00 98.75 733 ASN A C 1
ATOM 5819 O O . ASN A 1 733 ? -11.187 -6.412 -24.733 1.00 98.75 733 ASN A O 1
ATOM 5823 N N . GLU A 1 734 ? -10.359 -5.679 -26.670 1.00 98.62 734 GLU A N 1
ATOM 5824 C CA . GLU A 1 734 ? -11.367 -4.626 -26.833 1.00 98.62 734 GLU A CA 1
ATOM 5825 C C . GLU A 1 734 ? -12.800 -5.171 -26.966 1.00 98.62 734 GLU A C 1
ATOM 5827 O O . GLU A 1 734 ? -13.752 -4.507 -26.550 1.00 98.62 734 GLU A O 1
ATOM 5832 N N . ALA A 1 735 ? -12.985 -6.361 -27.548 1.00 98.75 735 ALA A N 1
ATOM 5833 C CA . ALA A 1 735 ? -14.287 -7.020 -27.615 1.00 98.75 735 ALA A CA 1
ATOM 5834 C C . ALA A 1 735 ? -14.770 -7.453 -26.224 1.00 98.75 735 ALA A C 1
ATOM 5836 O O . ALA A 1 735 ? -15.930 -7.202 -25.895 1.00 98.75 735 ALA A O 1
ATOM 5837 N N . GLY A 1 736 ? -13.878 -8.001 -25.394 1.00 98.56 736 GLY A N 1
ATOM 5838 C CA . GLY A 1 736 ? -14.169 -8.328 -23.996 1.00 98.56 736 GLY A CA 1
ATOM 5839 C C . GLY A 1 736 ? -14.550 -7.092 -23.184 1.00 98.56 736 GLY A C 1
ATOM 5840 O O . GLY A 1 736 ? -15.601 -7.072 -22.544 1.00 98.56 736 GLY A O 1
ATOM 5841 N N . ILE A 1 737 ? -13.771 -6.011 -23.307 1.00 98.56 737 ILE A N 1
ATOM 5842 C CA . ILE A 1 737 ? -14.070 -4.725 -22.657 1.00 98.56 737 ILE A CA 1
ATOM 5843 C C . ILE A 1 737 ? -15.441 -4.191 -23.100 1.00 98.56 737 ILE A C 1
ATOM 5845 O O . ILE A 1 737 ? -16.226 -3.759 -22.265 1.00 98.56 737 ILE A O 1
ATOM 5849 N N . ARG A 1 738 ? -15.791 -4.237 -24.394 1.00 98.31 738 ARG A N 1
ATOM 5850 C CA . ARG A 1 738 ? -17.119 -3.789 -24.868 1.00 98.31 738 ARG A CA 1
ATOM 5851 C C . ARG A 1 738 ? -18.270 -4.671 -24.373 1.00 98.31 738 ARG A C 1
ATOM 5853 O O . ARG A 1 738 ? -19.378 -4.164 -24.192 1.00 98.31 738 ARG A O 1
ATOM 5860 N N . ALA A 1 739 ? -18.035 -5.971 -24.203 1.00 98.19 739 ALA A N 1
ATOM 5861 C CA . ALA A 1 739 ? -19.050 -6.923 -23.758 1.00 98.19 739 ALA A CA 1
ATOM 5862 C C . ALA A 1 739 ? -19.348 -6.808 -22.255 1.00 98.19 739 ALA A C 1
ATOM 5864 O O . ALA A 1 739 ? -20.492 -6.999 -21.844 1.00 98.19 739 ALA A O 1
ATOM 5865 N N . ALA A 1 740 ? -18.346 -6.464 -21.445 1.00 97.81 740 ALA A N 1
ATOM 5866 C CA . ALA A 1 740 ? -18.458 -6.392 -19.995 1.00 97.81 740 ALA A CA 1
ATOM 5867 C C . ALA A 1 740 ? -19.341 -5.224 -19.518 1.00 97.81 740 ALA A C 1
ATOM 5869 O O . ALA A 1 740 ? -18.941 -4.064 -19.528 1.00 97.81 740 ALA A O 1
ATOM 5870 N N . LYS A 1 741 ? -20.559 -5.507 -19.065 1.00 96.25 741 LYS A N 1
ATOM 5871 C CA . LYS A 1 741 ? -21.491 -4.507 -18.513 1.00 96.25 741 LYS A CA 1
ATOM 5872 C C . LYS A 1 741 ? -22.458 -5.175 -17.532 1.00 96.25 741 LYS A C 1
ATOM 5874 O O . LYS A 1 741 ? -22.584 -6.400 -17.580 1.00 96.25 741 LYS A O 1
ATOM 5879 N N . PRO A 1 742 ? -23.172 -4.410 -16.684 1.00 97.50 742 PRO A N 1
ATOM 5880 C CA . PRO A 1 742 ? -24.125 -4.990 -15.750 1.00 97.50 742 PRO A CA 1
ATOM 5881 C C . PRO A 1 742 ? -25.156 -5.869 -16.459 1.00 97.50 742 PRO A C 1
ATOM 5883 O O . PRO A 1 742 ? -25.670 -5.500 -17.519 1.00 97.50 742 PRO A O 1
ATOM 5886 N N . GLY A 1 743 ? -25.466 -7.019 -15.866 1.00 97.06 743 GLY A N 1
ATOM 5887 C CA . GLY A 1 743 ? -26.457 -7.966 -16.378 1.00 97.06 743 GLY A CA 1
ATOM 5888 C C . GLY A 1 743 ? -25.946 -8.939 -17.447 1.00 97.06 743 GLY A C 1
ATOM 5889 O O . GLY A 1 743 ? -26.679 -9.851 -17.817 1.00 97.06 743 GLY A O 1
ATOM 5890 N N . VAL A 1 744 ? -24.716 -8.781 -17.945 1.00 97.81 744 VAL A N 1
ATOM 5891 C CA . VAL A 1 744 ? -24.084 -9.751 -18.859 1.00 97.81 744 VAL A CA 1
ATOM 5892 C C . VAL A 1 744 ? -23.466 -10.891 -18.050 1.00 97.81 744 VAL A C 1
ATOM 5894 O O . VAL A 1 744 ? -22.973 -10.651 -16.951 1.00 97.81 744 VAL A O 1
ATOM 5897 N N . ARG A 1 745 ? -23.487 -12.126 -18.565 1.00 98.12 745 ARG A N 1
ATOM 5898 C CA . ARG A 1 745 ? -22.807 -13.261 -17.918 1.00 98.12 745 ARG A CA 1
ATOM 5899 C C . ARG A 1 745 ? -21.313 -13.249 -18.226 1.00 98.12 745 ARG A C 1
ATOM 5901 O O . ARG A 1 745 ? -20.917 -12.892 -19.335 1.00 98.12 745 ARG A O 1
ATOM 5908 N N . ALA A 1 746 ? -20.488 -13.700 -17.288 1.00 97.88 746 ALA A N 1
ATOM 5909 C CA . ALA A 1 746 ? -19.044 -13.821 -17.485 1.00 97.88 746 ALA A CA 1
ATOM 5910 C C . ALA A 1 746 ? -18.685 -14.677 -18.723 1.00 97.88 746 ALA A C 1
ATOM 5912 O O . ALA A 1 746 ? -17.828 -14.286 -19.518 1.00 97.88 746 ALA A O 1
ATOM 5913 N N . CYS A 1 747 ? -19.417 -15.768 -18.970 1.00 98.19 747 CYS A N 1
ATOM 5914 C CA . CYS A 1 747 ? -19.261 -16.603 -20.163 1.00 98.19 747 CYS A CA 1
ATOM 5915 C C . CYS A 1 747 ? -19.578 -15.891 -21.488 1.00 98.19 747 CYS A C 1
ATOM 5917 O O . CYS A 1 747 ? -18.952 -16.187 -22.506 1.00 98.19 747 CYS A O 1
ATOM 5919 N N . ASP A 1 748 ? -20.493 -14.916 -21.498 1.00 98.56 748 ASP A N 1
ATOM 5920 C CA . ASP A 1 748 ? -20.798 -14.132 -22.700 1.00 98.56 748 ASP A CA 1
ATOM 5921 C C . ASP A 1 748 ? -19.652 -13.152 -23.029 1.00 98.56 748 ASP A C 1
ATOM 5923 O O . ASP A 1 748 ? -19.403 -12.861 -24.203 1.00 98.56 748 ASP A O 1
ATOM 5927 N N . VAL A 1 749 ? -18.909 -12.686 -22.014 1.00 98.69 749 VAL A N 1
ATOM 5928 C CA . VAL A 1 749 ? -17.678 -11.898 -22.200 1.00 98.69 749 VAL A CA 1
ATOM 5929 C C . VAL A 1 749 ? -16.553 -12.772 -22.760 1.00 98.69 749 VAL A C 1
ATOM 5931 O O . VAL A 1 749 ? -15.942 -12.381 -23.754 1.00 98.69 749 VAL A O 1
ATOM 5934 N N . ASP A 1 750 ? -16.321 -13.968 -22.199 1.00 98.69 750 ASP A N 1
ATOM 5935 C CA . ASP A 1 750 ? -15.339 -14.924 -22.748 1.00 98.69 750 ASP A CA 1
ATOM 5936 C C . ASP A 1 750 ? -15.658 -15.272 -24.205 1.00 98.69 750 ASP A C 1
ATOM 5938 O O . ASP A 1 750 ? -14.783 -15.217 -25.068 1.00 98.69 750 ASP A O 1
ATOM 5942 N N . LYS A 1 751 ? -16.934 -15.533 -24.511 1.00 98.50 751 LYS A N 1
ATOM 5943 C CA . LYS A 1 751 ? -17.390 -15.814 -25.873 1.00 98.50 751 LYS A CA 1
ATOM 5944 C C . LYS A 1 751 ? -17.073 -14.669 -26.836 1.00 98.50 751 LYS A C 1
ATOM 5946 O O . LYS A 1 751 ? -16.615 -14.932 -27.949 1.00 98.50 751 LYS A O 1
ATOM 5951 N N . ALA A 1 752 ? -17.295 -13.415 -26.435 1.00 98.69 752 ALA A N 1
ATOM 5952 C CA . ALA A 1 752 ? -17.003 -12.249 -27.271 1.00 98.69 752 ALA A CA 1
ATOM 5953 C C . ALA A 1 752 ? -15.508 -12.136 -27.612 1.00 98.69 752 ALA A C 1
ATOM 5955 O O . ALA A 1 752 ? -15.160 -11.795 -28.742 1.00 98.69 752 ALA A O 1
ATOM 5956 N N . VAL A 1 753 ? -14.631 -12.458 -26.660 1.00 98.81 753 VAL A N 1
ATOM 5957 C CA . VAL A 1 753 ? -13.175 -12.485 -26.858 1.00 98.81 753 VAL A CA 1
ATOM 5958 C C . VAL A 1 753 ? -12.761 -13.654 -27.748 1.00 98.81 753 VAL A C 1
ATOM 5960 O O . VAL A 1 753 ? -12.056 -13.469 -28.742 1.00 98.81 753 VAL A O 1
ATOM 5963 N N . ARG A 1 754 ? -13.235 -14.856 -27.419 1.00 98.44 754 ARG A N 1
ATOM 5964 C CA . ARG A 1 754 ? -12.874 -16.104 -28.090 1.00 98.44 754 ARG A CA 1
ATOM 5965 C C . ARG A 1 754 ? -13.303 -16.123 -29.556 1.00 98.44 754 ARG A C 1
ATOM 5967 O O . ARG A 1 754 ? -12.497 -16.498 -30.399 1.00 98.44 754 ARG A O 1
ATOM 5974 N N . THR A 1 755 ? -14.493 -15.599 -29.865 1.00 98.56 755 THR A N 1
ATOM 5975 C CA . THR A 1 755 ? -15.002 -15.472 -31.246 1.00 98.56 755 THR A CA 1
ATOM 5976 C C . THR A 1 755 ? -14.028 -14.690 -32.134 1.00 98.56 755 THR A C 1
ATOM 5978 O O . THR A 1 755 ? -13.720 -15.122 -33.237 1.00 98.56 755 THR A O 1
ATOM 5981 N N . VAL A 1 756 ? -13.455 -13.580 -31.642 1.00 98.75 756 VAL A N 1
ATOM 5982 C CA . VAL A 1 756 ? -12.497 -12.770 -32.424 1.00 98.75 756 VAL A CA 1
ATOM 5983 C C . VAL A 1 756 ? -11.235 -13.560 -32.788 1.00 98.75 756 VAL A C 1
ATOM 5985 O O . VAL A 1 756 ? -10.689 -13.382 -33.877 1.00 98.75 756 VAL A O 1
ATOM 5988 N N . ILE A 1 757 ? -10.760 -14.413 -31.878 1.00 98.56 757 ILE A N 1
ATOM 5989 C CA . ILE A 1 757 ? -9.550 -15.224 -32.068 1.00 98.56 757 ILE A CA 1
ATOM 5990 C C . ILE A 1 757 ? -9.843 -16.449 -32.949 1.00 98.56 757 ILE A C 1
ATOM 5992 O O . ILE A 1 757 ? -9.032 -16.800 -33.810 1.00 98.56 757 ILE A O 1
ATOM 5996 N N . GLU A 1 758 ? -10.995 -17.090 -32.756 1.00 98.12 758 GLU A N 1
ATOM 5997 C CA . GLU A 1 758 ? -11.452 -18.244 -33.536 1.00 98.12 758 GLU A CA 1
ATOM 5998 C C . GLU A 1 758 ? -11.729 -17.876 -34.996 1.00 98.12 758 GLU A C 1
ATOM 6000 O O . GLU A 1 758 ? -11.203 -18.544 -35.885 1.00 98.12 758 GLU A O 1
ATOM 6005 N N . ASP A 1 759 ? -12.438 -16.772 -35.251 1.00 98.44 759 ASP A N 1
ATOM 6006 C CA . ASP A 1 759 ? -12.719 -16.270 -36.604 1.00 98.44 759 ASP A CA 1
ATOM 6007 C C . ASP A 1 759 ? -11.434 -15.902 -37.364 1.00 98.44 759 ASP A C 1
ATOM 6009 O O . ASP A 1 759 ? -11.372 -15.987 -38.591 1.00 98.44 759 ASP A O 1
ATOM 6013 N N . ALA A 1 760 ? -10.380 -15.515 -36.637 1.00 98.12 760 ALA A N 1
ATOM 6014 C CA . ALA A 1 760 ? -9.059 -15.256 -37.202 1.00 98.12 760 ALA A CA 1
ATOM 6015 C C . ALA A 1 760 ? -8.234 -16.537 -37.455 1.00 98.12 760 ALA A C 1
ATOM 6017 O O . ALA A 1 760 ? -7.125 -16.448 -37.979 1.00 98.12 760 ALA A O 1
ATOM 6018 N N . GLY A 1 761 ? -8.744 -17.718 -37.084 1.00 98.19 761 GLY A N 1
ATOM 6019 C CA . GLY A 1 761 ? -8.090 -19.016 -37.276 1.00 98.19 761 GLY A CA 1
ATOM 6020 C C . GLY A 1 761 ? -7.111 -19.424 -36.168 1.00 98.19 761 GLY A C 1
ATOM 6021 O O . GLY A 1 761 ? -6.365 -20.388 -36.342 1.00 98.19 761 GLY A O 1
ATOM 6022 N N . TYR A 1 762 ? -7.101 -18.725 -35.025 1.00 98.12 762 TYR A N 1
ATOM 6023 C CA . TYR A 1 762 ? -6.125 -18.934 -33.944 1.00 98.12 762 TYR A CA 1
ATOM 6024 C C . TYR A 1 762 ? -6.712 -19.537 -32.658 1.00 98.12 762 TYR A C 1
ATOM 6026 O O . TYR A 1 762 ? -6.003 -19.619 -31.659 1.00 98.12 762 TYR A O 1
ATOM 6034 N N . GLY A 1 763 ? -7.965 -20.010 -32.666 1.00 96.50 763 GLY A N 1
ATOM 6035 C CA . GLY A 1 763 ? -8.656 -20.526 -31.469 1.00 96.50 763 GLY A CA 1
ATOM 6036 C C . GLY A 1 763 ? -7.871 -21.579 -30.673 1.00 96.50 763 GLY A C 1
ATOM 6037 O O . GLY A 1 763 ? -7.775 -21.489 -29.454 1.00 96.50 763 GLY A O 1
ATOM 6038 N N . GLN A 1 764 ? -7.210 -22.518 -31.360 1.00 96.62 764 GLN A N 1
ATOM 6039 C CA . GLN A 1 764 ? -6.376 -23.556 -30.727 1.00 96.62 764 GLN A CA 1
ATOM 6040 C C . GLN A 1 764 ? -5.168 -23.012 -29.938 1.00 96.62 764 GLN A C 1
ATOM 6042 O O . GLN A 1 764 ? -4.600 -23.725 -29.115 1.00 96.62 764 GLN A O 1
ATOM 6047 N N . TYR A 1 765 ? -4.767 -21.762 -30.184 1.00 97.62 765 TYR A N 1
ATOM 6048 C CA . TYR A 1 765 ? -3.646 -21.093 -29.521 1.00 97.62 765 TYR A CA 1
ATOM 6049 C C . TYR A 1 765 ? -4.085 -20.191 -28.355 1.00 97.62 765 TYR A C 1
ATOM 6051 O O . TYR A 1 765 ? -3.231 -19.551 -27.744 1.00 97.62 765 TYR A O 1
ATOM 6059 N N . PHE A 1 766 ? -5.387 -20.160 -28.035 1.00 97.38 766 PHE A N 1
ATOM 6060 C CA . PHE A 1 766 ? -5.962 -19.479 -26.873 1.00 97.38 766 PHE A CA 1
ATOM 6061 C C . PHE A 1 766 ? -6.665 -20.488 -25.947 1.00 97.38 766 PHE A C 1
ATOM 6063 O O . PHE A 1 766 ? -7.870 -20.730 -26.027 1.00 97.38 766 PHE A O 1
ATOM 6070 N N . PHE A 1 767 ? -5.882 -21.100 -25.057 1.00 92.62 767 PHE A N 1
ATOM 6071 C CA . PHE A 1 767 ? -6.288 -22.267 -24.259 1.00 92.62 767 PHE A CA 1
ATOM 6072 C C . PHE A 1 767 ? -6.577 -21.973 -22.775 1.00 92.62 767 PHE A C 1
ATOM 6074 O O . PHE A 1 767 ? -6.818 -22.905 -22.010 1.00 92.62 767 PHE A O 1
ATOM 6081 N N . HIS A 1 768 ? -6.560 -20.708 -22.347 1.00 95.75 768 HIS A N 1
ATOM 6082 C CA . HIS A 1 768 ? -6.922 -20.307 -20.982 1.00 95.75 768 HIS A CA 1
ATOM 6083 C C . HIS A 1 768 ? -8.219 -19.477 -20.947 1.00 95.75 768 HIS A C 1
ATOM 6085 O O . HIS A 1 768 ? -8.825 -19.182 -21.983 1.00 95.75 768 HIS A O 1
ATOM 6091 N N . ARG A 1 769 ? -8.690 -19.158 -19.732 1.00 96.12 769 ARG A N 1
ATOM 6092 C CA . ARG A 1 769 ? -9.829 -18.249 -19.508 1.00 96.12 769 ARG A CA 1
ATOM 6093 C C . ARG A 1 769 ? -9.498 -16.842 -20.020 1.00 96.12 769 ARG A C 1
ATOM 6095 O O . ARG A 1 769 ? -8.332 -16.468 -20.045 1.00 96.12 769 ARG A O 1
ATOM 6102 N N . THR A 1 770 ? -10.509 -16.068 -20.401 1.00 98.12 770 THR A N 1
ATOM 6103 C CA . THR A 1 770 ? -10.347 -14.673 -20.849 1.00 98.12 770 THR A CA 1
ATOM 6104 C C . THR A 1 770 ? -9.861 -13.736 -19.747 1.00 98.12 770 THR A C 1
ATOM 6106 O O . THR A 1 770 ? -9.252 -12.722 -20.064 1.00 98.12 770 THR A O 1
ATOM 6109 N N . GLY A 1 771 ? -10.122 -14.053 -18.481 1.00 97.69 771 GLY A N 1
ATOM 6110 C CA . GLY A 1 771 ? -9.611 -13.289 -17.348 1.00 97.69 771 GLY A CA 1
ATOM 6111 C C . GLY A 1 771 ? -10.198 -13.742 -16.020 1.00 97.69 771 GLY A C 1
ATOM 6112 O O . GLY A 1 771 ? -10.905 -14.754 -15.951 1.00 97.69 771 GLY A O 1
ATOM 6113 N N . HIS A 1 772 ? -9.906 -12.996 -14.962 1.00 97.44 772 HIS A N 1
ATOM 6114 C CA . HIS A 1 772 ? -10.290 -13.310 -13.588 1.00 97.44 772 HIS A CA 1
ATOM 6115 C C . HIS A 1 772 ? -10.568 -12.065 -12.761 1.00 97.44 772 HIS A C 1
ATOM 6117 O O . HIS A 1 772 ? -10.099 -10.972 -13.064 1.00 97.44 772 HIS A O 1
ATOM 6123 N N . GLY A 1 773 ? -11.300 -12.239 -11.667 1.00 97.56 773 GLY A N 1
ATOM 6124 C CA . GLY A 1 773 ? -11.479 -11.215 -10.658 1.00 97.56 773 GLY A CA 1
ATOM 6125 C C . GLY A 1 773 ? -10.145 -10.790 -10.066 1.00 97.56 773 GLY A C 1
ATOM 6126 O O . GLY A 1 773 ? -9.242 -11.609 -9.874 1.00 97.56 773 GLY A O 1
ATOM 6127 N N . LEU A 1 774 ? -10.052 -9.502 -9.756 1.00 97.94 774 LEU A N 1
ATOM 6128 C CA . LEU A 1 774 ? -8.888 -8.885 -9.137 1.00 97.94 774 LEU A CA 1
ATOM 6129 C C . LEU A 1 774 ? -9.344 -8.035 -7.949 1.00 97.94 774 LEU A C 1
ATOM 6131 O O . LEU A 1 774 ? -10.374 -7.354 -8.021 1.00 97.94 774 LEU A O 1
ATOM 6135 N N . GLY A 1 775 ? -8.579 -8.063 -6.859 1.00 96.19 775 GLY A N 1
ATOM 6136 C CA . GLY A 1 775 ? -8.922 -7.336 -5.640 1.00 96.19 775 GLY A CA 1
ATOM 6137 C C . GLY A 1 775 ? -7.880 -7.515 -4.549 1.00 96.19 775 GLY A C 1
ATOM 6138 O O . GLY A 1 775 ? -6.776 -6.988 -4.659 1.00 96.19 775 GLY A O 1
ATOM 6139 N N . MET A 1 776 ? -8.251 -8.224 -3.484 1.00 92.94 776 MET A N 1
ATOM 6140 C CA . MET A 1 776 ? -7.355 -8.519 -2.354 1.00 92.94 776 MET A CA 1
ATOM 6141 C C . MET A 1 776 ? -6.528 -9.791 -2.565 1.00 92.94 776 MET A C 1
ATOM 6143 O O . MET A 1 776 ? -5.682 -10.122 -1.743 1.00 92.94 776 MET A O 1
ATOM 6147 N N . GLU A 1 777 ? -6.789 -10.498 -3.658 1.00 91.94 777 GLU A N 1
ATOM 6148 C CA . GLU A 1 777 ? -5.961 -11.575 -4.187 1.00 91.94 777 GLU A CA 1
ATOM 6149 C C . GLU A 1 777 ? -5.703 -11.310 -5.669 1.00 91.94 777 GLU A C 1
ATOM 6151 O O . GLU A 1 777 ? -6.481 -10.605 -6.325 1.00 91.94 777 GLU A O 1
ATOM 6156 N N . ILE A 1 778 ? -4.639 -11.920 -6.197 1.00 94.31 778 ILE A N 1
ATOM 6157 C CA . ILE A 1 778 ? -4.340 -11.879 -7.632 1.00 94.31 778 ILE A CA 1
ATOM 6158 C C . ILE A 1 778 ? -5.450 -12.547 -8.451 1.00 94.31 778 ILE A C 1
ATOM 6160 O O . ILE A 1 778 ? -5.911 -12.000 -9.444 1.00 94.31 778 ILE A O 1
ATOM 6164 N N . HIS A 1 779 ? -5.949 -13.689 -7.974 1.00 93.38 779 HIS A N 1
ATOM 6165 C CA . HIS A 1 779 ? -7.036 -14.432 -8.597 1.00 93.38 779 HIS A CA 1
ATOM 6166 C C . HIS A 1 779 ? -8.224 -14.528 -7.635 1.00 93.38 779 HIS A C 1
ATOM 6168 O O . HIS A 1 779 ? -8.180 -15.243 -6.632 1.00 93.38 779 HIS A O 1
ATOM 6174 N N . GLU A 1 780 ? -9.313 -13.840 -7.960 1.00 91.56 780 GLU A N 1
ATOM 6175 C CA . GLU A 1 780 ? -10.601 -13.945 -7.274 1.00 91.56 780 GLU A CA 1
ATOM 6176 C C . GLU A 1 780 ? -11.765 -13.989 -8.281 1.00 91.56 780 GLU A C 1
ATOM 6178 O O . GLU A 1 780 ? -11.555 -14.080 -9.487 1.00 91.56 780 GLU A O 1
ATOM 6183 N N . TYR A 1 781 ? -13.008 -13.989 -7.801 1.00 91.56 781 TYR A N 1
ATOM 6184 C CA . TYR A 1 781 ? -14.193 -14.000 -8.668 1.00 91.56 781 TYR A CA 1
ATOM 6185 C C . TYR A 1 781 ? -14.523 -12.590 -9.195 1.00 91.56 781 TYR A C 1
ATOM 6187 O O . TYR A 1 781 ? -14.220 -11.608 -8.506 1.00 91.56 781 TYR A O 1
ATOM 6195 N N . PRO A 1 782 ? -15.211 -12.461 -10.349 1.00 93.81 782 PRO A N 1
ATOM 6196 C CA . PRO A 1 782 ? -15.720 -13.532 -11.228 1.00 93.81 782 PRO A CA 1
ATOM 6197 C C . PRO A 1 782 ? -14.637 -14.178 -12.109 1.00 93.81 782 PRO A C 1
ATOM 6199 O O . PRO A 1 782 ? -13.642 -13.534 -12.424 1.00 93.81 782 PRO A O 1
ATOM 6202 N N . ASP A 1 783 ? -14.842 -15.420 -12.555 1.00 93.19 783 ASP A N 1
ATOM 6203 C CA . ASP A 1 783 ? -13.981 -16.038 -13.568 1.00 93.19 783 ASP A CA 1
ATOM 6204 C C . ASP A 1 783 ? -14.534 -15.726 -14.963 1.00 93.19 783 ASP A C 1
ATOM 6206 O O . ASP A 1 783 ? -15.646 -16.112 -15.309 1.00 93.19 783 ASP A O 1
ATOM 6210 N N . ILE A 1 784 ? -13.770 -15.053 -15.824 1.00 97.88 784 ILE A N 1
ATOM 6211 C CA . ILE A 1 784 ? -14.219 -14.771 -17.194 1.00 97.88 784 ILE A CA 1
ATOM 6212 C C . ILE A 1 784 ? -13.872 -15.973 -18.074 1.00 97.88 784 ILE A C 1
ATOM 6214 O O . ILE A 1 784 ? -12.842 -16.010 -18.749 1.00 97.88 784 ILE A O 1
ATOM 6218 N N . ARG A 1 785 ? -14.720 -17.004 -18.008 1.00 96.12 785 ARG A N 1
ATOM 6219 C CA . ARG A 1 785 ? -14.525 -18.314 -18.648 1.00 96.12 785 ARG A CA 1
ATOM 6220 C C . ARG A 1 785 ? -15.814 -18.796 -19.319 1.00 96.12 785 ARG A C 1
ATOM 6222 O O . ARG A 1 785 ? -16.906 -18.418 -18.911 1.00 96.12 785 ARG A O 1
ATOM 6229 N N . HIS A 1 786 ? -15.682 -19.661 -20.325 1.00 95.19 786 HIS A N 1
ATOM 6230 C CA . HIS A 1 786 ? -16.774 -20.155 -21.178 1.00 95.19 786 HIS A CA 1
ATOM 6231 C C . HIS A 1 786 ? -17.995 -20.769 -20.457 1.00 95.19 786 HIS A C 1
ATOM 6233 O O . HIS A 1 786 ? -19.069 -20.824 -21.049 1.00 95.19 786 HIS A O 1
ATOM 6239 N N . ASP A 1 787 ? -17.854 -21.236 -19.218 1.00 93.75 787 ASP A N 1
ATOM 6240 C CA . ASP A 1 787 ? -18.893 -21.895 -18.415 1.00 93.75 787 ASP A CA 1
ATOM 6241 C C . ASP A 1 787 ? -19.229 -21.144 -17.107 1.00 93.75 787 ASP A C 1
ATOM 6243 O O . ASP A 1 787 ? -20.032 -21.639 -16.317 1.00 93.75 787 ASP A O 1
ATOM 6247 N N . ASP A 1 788 ? -18.652 -19.958 -16.857 1.00 92.38 788 ASP A N 1
ATOM 6248 C CA . ASP A 1 788 ? -19.024 -19.145 -15.691 1.00 92.38 788 ASP A CA 1
ATOM 6249 C C . ASP A 1 788 ? -20.286 -18.319 -15.996 1.00 92.38 788 ASP A C 1
ATOM 6251 O O . ASP A 1 788 ? -20.274 -17.349 -16.758 1.00 92.38 788 ASP A O 1
ATOM 6255 N N . GLU A 1 789 ? -21.406 -18.711 -15.390 1.00 94.56 789 GLU A N 1
ATOM 6256 C CA . GLU A 1 789 ? -22.701 -18.041 -15.545 1.00 94.56 789 GLU A CA 1
ATOM 6257 C C . GLU A 1 789 ? -22.891 -16.826 -14.619 1.00 94.56 789 GLU A C 1
ATOM 6259 O O . GLU A 1 789 ? -23.979 -16.246 -14.591 1.00 94.56 789 GLU A O 1
ATOM 6264 N N . THR A 1 790 ? -21.863 -16.416 -13.865 1.00 93.75 790 THR A N 1
ATOM 6265 C CA . THR A 1 790 ? -21.931 -15.257 -12.966 1.00 93.75 790 THR A CA 1
ATOM 6266 C C . THR A 1 790 ? -22.399 -14.017 -13.724 1.00 93.75 790 THR A C 1
ATOM 6268 O O . THR A 1 790 ? -21.803 -13.611 -14.723 1.00 93.75 790 THR A O 1
ATOM 6271 N N . ILE A 1 791 ? -23.471 -13.400 -13.228 1.00 96.50 791 ILE A N 1
ATOM 6272 C CA . ILE A 1 791 ? -23.993 -12.141 -13.755 1.00 96.50 791 ILE A CA 1
ATOM 6273 C C . ILE A 1 791 ? -23.110 -11.003 -13.254 1.00 96.50 791 ILE A C 1
ATOM 6275 O O . ILE A 1 791 ? -22.912 -10.844 -12.051 1.00 96.50 791 ILE A O 1
ATOM 6279 N N . LEU A 1 792 ? -22.594 -10.201 -14.180 1.00 97.62 792 LEU A N 1
ATOM 6280 C CA . LEU A 1 792 ? -21.778 -9.043 -13.857 1.00 97.62 792 LEU A CA 1
ATOM 6281 C C . LEU A 1 792 ? -22.628 -7.962 -13.180 1.00 97.62 792 LEU A C 1
ATOM 6283 O O . LEU A 1 792 ? -23.668 -7.548 -13.701 1.00 97.62 792 LEU A O 1
ATOM 6287 N N . GLU A 1 793 ? -22.160 -7.474 -12.034 1.00 96.12 793 GLU A N 1
ATOM 6288 C CA . GLU A 1 793 ? -22.804 -6.426 -11.236 1.00 96.12 793 GLU A CA 1
ATOM 6289 C C . GLU A 1 793 ? -21.868 -5.227 -11.045 1.00 96.12 793 GLU A C 1
ATOM 6291 O O . GLU A 1 793 ? -20.650 -5.341 -11.178 1.00 96.12 793 GLU A O 1
ATOM 6296 N N . GLU A 1 794 ? -22.441 -4.066 -10.718 1.00 96.38 794 GLU A N 1
ATOM 6297 C CA . GLU A 1 794 ? -21.673 -2.866 -10.368 1.00 96.38 794 GLU A CA 1
ATOM 6298 C C . GLU A 1 794 ? -20.657 -3.161 -9.255 1.00 96.38 794 GLU A C 1
ATOM 6300 O O . GLU A 1 794 ? -20.989 -3.777 -8.245 1.00 96.38 794 GLU A O 1
ATOM 6305 N N . GLY A 1 795 ? -19.422 -2.689 -9.436 1.00 94.31 795 GLY A N 1
ATOM 6306 C CA . GLY A 1 795 ? -18.335 -2.866 -8.476 1.00 94.31 795 GLY A CA 1
ATOM 6307 C C . GLY A 1 795 ? -17.545 -4.166 -8.641 1.00 94.31 795 GLY A C 1
ATOM 6308 O O . GLY A 1 795 ? -16.550 -4.345 -7.941 1.00 94.31 795 GLY A O 1
ATOM 6309 N N . MET A 1 796 ? -17.925 -5.060 -9.562 1.00 98.06 796 MET A N 1
ATOM 6310 C CA . MET A 1 796 ? -17.051 -6.172 -9.949 1.00 98.06 796 MET A CA 1
ATOM 6311 C C . MET A 1 796 ? -15.824 -5.650 -10.702 1.00 98.06 796 MET A C 1
ATOM 6313 O O . MET A 1 796 ? -15.954 -4.835 -11.615 1.00 98.06 796 MET A O 1
ATOM 6317 N N . VAL A 1 797 ? -14.644 -6.146 -10.329 1.00 98.44 797 VAL A N 1
ATOM 6318 C CA . VAL A 1 797 ? -13.353 -5.797 -10.942 1.00 98.44 797 VAL A CA 1
ATOM 6319 C C . VAL A 1 797 ? -12.655 -7.070 -11.400 1.00 98.44 797 VAL A C 1
ATOM 6321 O O . VAL A 1 797 ? -12.544 -8.006 -10.607 1.00 98.44 797 VAL A O 1
ATOM 6324 N N . PHE A 1 798 ? -12.214 -7.103 -12.658 1.00 98.62 798 PHE A N 1
ATOM 6325 C CA . PHE A 1 798 ? -11.579 -8.269 -13.278 1.00 98.62 798 PHE A CA 1
ATOM 6326 C C . PHE A 1 798 ? -10.695 -7.894 -14.476 1.00 98.62 798 PHE A C 1
ATOM 6328 O O . PHE A 1 798 ? -10.805 -6.794 -15.029 1.00 98.62 798 PHE A O 1
ATOM 6335 N N . THR A 1 799 ? -9.825 -8.826 -14.857 1.00 98.62 799 THR A N 1
ATOM 6336 C CA . THR A 1 799 ? -8.924 -8.750 -16.008 1.00 98.62 799 THR A CA 1
ATOM 6337 C C . THR A 1 799 ? -9.636 -9.167 -17.303 1.00 98.62 799 THR A C 1
ATOM 6339 O O . THR A 1 799 ? -10.579 -9.962 -17.305 1.00 98.62 799 THR A O 1
ATOM 6342 N N . ILE A 1 800 ? -9.196 -8.605 -18.428 1.00 98.69 800 ILE A N 1
ATOM 6343 C CA . ILE A 1 800 ? -9.478 -9.068 -19.791 1.00 98.69 800 ILE A CA 1
ATOM 6344 C C . ILE A 1 800 ? -8.121 -9.252 -20.470 1.00 98.69 800 ILE A C 1
ATOM 6346 O O . ILE A 1 800 ? -7.507 -8.278 -20.904 1.00 98.69 800 ILE A O 1
ATOM 6350 N N . GLU A 1 801 ? -7.659 -10.490 -20.573 1.00 98.06 801 GLU A N 1
ATOM 6351 C CA . GLU A 1 801 ? -6.277 -10.853 -20.906 1.00 98.06 801 GLU A CA 1
ATOM 6352 C C . GLU A 1 801 ? -6.159 -11.924 -22.010 1.00 98.06 801 GLU A C 1
ATOM 6354 O O . GLU A 1 801 ? -5.443 -12.914 -21.850 1.00 98.06 801 GLU A O 1
ATOM 6359 N N . PRO A 1 802 ? -6.835 -11.789 -23.169 1.00 98.38 802 PRO A N 1
ATOM 6360 C CA . PRO A 1 802 ? -6.642 -12.750 -24.248 1.00 98.38 802 PRO A CA 1
ATOM 6361 C C . PRO A 1 802 ? -5.175 -12.855 -24.663 1.00 98.38 802 PRO A C 1
ATOM 6363 O O . PRO A 1 802 ? -4.454 -11.855 -24.746 1.00 98.38 802 PRO A O 1
ATOM 6366 N N . GLY A 1 803 ? -4.770 -14.075 -25.009 1.00 97.94 803 GLY A N 1
ATOM 6367 C CA . GLY A 1 803 ? -3.446 -14.349 -25.542 1.00 97.94 803 GLY A CA 1
ATOM 6368 C C . GLY A 1 803 ? -3.465 -15.379 -26.664 1.00 97.94 803 GLY A C 1
ATOM 6369 O O . GLY A 1 803 ? -4.251 -16.325 -26.641 1.00 97.94 803 GLY A O 1
ATOM 6370 N N . ILE A 1 804 ? -2.587 -15.188 -27.648 1.00 98.62 804 ILE A N 1
ATOM 6371 C CA . ILE A 1 804 ? -2.281 -16.173 -28.692 1.00 98.62 804 ILE A CA 1
ATOM 6372 C C . ILE A 1 804 ? -0.838 -16.619 -28.489 1.00 98.62 804 ILE A C 1
ATOM 6374 O O . ILE A 1 804 ? 0.077 -15.800 -28.575 1.00 98.62 804 ILE A O 1
ATOM 6378 N N . TYR A 1 805 ? -0.633 -17.916 -28.269 1.00 98.06 805 TYR A N 1
ATOM 6379 C CA . TYR A 1 805 ? 0.686 -18.495 -28.014 1.00 98.06 805 TYR A CA 1
ATOM 6380 C C . TYR A 1 805 ? 1.060 -19.468 -29.128 1.00 98.06 805 TYR A C 1
ATOM 6382 O O . TYR A 1 805 ? 0.459 -20.532 -29.246 1.00 98.06 805 TYR A O 1
ATOM 6390 N N . LEU A 1 806 ? 2.047 -19.114 -29.956 1.00 96.81 806 LEU A N 1
ATOM 6391 C CA . LEU A 1 806 ? 2.503 -19.938 -31.077 1.00 96.81 806 LEU A CA 1
ATOM 6392 C C . LEU A 1 806 ? 3.719 -20.772 -30.639 1.00 96.81 806 LEU A C 1
ATOM 6394 O O . LEU A 1 806 ? 4.814 -20.211 -30.509 1.00 96.81 806 LEU A O 1
ATOM 6398 N N . PRO A 1 807 ? 3.578 -22.097 -30.423 1.00 92.75 807 PRO A N 1
ATOM 6399 C CA . PRO A 1 807 ? 4.653 -22.924 -29.887 1.00 92.75 807 PRO A CA 1
ATOM 6400 C C . PRO A 1 807 ? 5.937 -22.822 -30.714 1.00 92.75 807 PRO A C 1
ATOM 6402 O O . PRO A 1 807 ? 5.915 -22.921 -31.940 1.00 92.75 807 PRO A O 1
ATOM 6405 N N . GLY A 1 808 ? 7.062 -22.608 -30.031 1.00 89.69 808 GLY A N 1
ATOM 6406 C CA . GLY A 1 808 ? 8.378 -22.470 -30.661 1.00 89.69 808 GLY A CA 1
ATOM 6407 C C . GLY A 1 808 ? 8.619 -21.153 -31.412 1.00 89.69 808 GLY A C 1
ATOM 6408 O O . GLY A 1 808 ? 9.733 -20.957 -31.890 1.00 89.69 808 GLY A O 1
ATOM 6409 N N . ALA A 1 809 ? 7.627 -20.258 -31.499 1.00 94.19 809 ALA A N 1
ATOM 6410 C CA . ALA A 1 809 ? 7.737 -18.968 -32.177 1.00 94.19 809 ALA A CA 1
ATOM 6411 C C . ALA A 1 809 ? 7.690 -17.794 -31.187 1.00 94.19 809 ALA A C 1
ATOM 6413 O O . ALA A 1 809 ? 8.741 -17.329 -30.767 1.00 94.19 809 ALA A O 1
ATOM 6414 N N . PHE A 1 810 ? 6.501 -17.314 -30.824 1.00 96.31 810 PHE A N 1
ATOM 6415 C CA . PHE A 1 810 ? 6.280 -16.238 -29.851 1.00 96.31 810 PHE A CA 1
ATOM 6416 C C . PHE A 1 810 ? 4.824 -16.270 -29.368 1.00 96.31 810 PHE A C 1
ATOM 6418 O O . PHE A 1 810 ? 3.974 -16.927 -29.974 1.00 96.31 810 PHE A O 1
ATOM 6425 N N . GLY A 1 811 ? 4.525 -15.553 -28.292 1.00 97.44 811 GLY A N 1
ATOM 6426 C CA . GLY A 1 811 ? 3.169 -15.304 -27.827 1.00 97.44 811 GLY A CA 1
ATOM 6427 C C . GLY A 1 811 ? 2.896 -13.815 -27.673 1.00 97.44 811 GLY A C 1
ATOM 6428 O O . GLY A 1 811 ? 3.809 -13.005 -27.527 1.00 97.44 811 GLY A O 1
ATOM 6429 N N . VAL A 1 812 ? 1.620 -13.457 -27.748 1.00 98.50 812 VAL A N 1
ATOM 6430 C CA . VAL A 1 812 ? 1.140 -12.099 -27.503 1.00 98.50 812 VAL A CA 1
ATOM 6431 C C . VAL A 1 812 ? -0.011 -12.175 -26.521 1.00 98.50 812 VAL A C 1
ATOM 6433 O O . VAL A 1 812 ? -0.990 -12.863 -26.799 1.00 98.50 812 VAL A O 1
ATOM 6436 N N . ARG A 1 813 ? 0.095 -11.438 -25.415 1.00 98.62 813 ARG A N 1
ATOM 6437 C CA . ARG A 1 813 ? -0.989 -11.198 -24.456 1.00 98.62 813 ARG A CA 1
ATOM 6438 C C . ARG A 1 813 ? -1.133 -9.696 -24.222 1.00 98.62 813 ARG A C 1
ATOM 6440 O O . ARG A 1 813 ? -0.141 -8.961 -24.157 1.00 98.62 813 ARG A O 1
ATOM 6447 N N . ILE A 1 814 ? -2.378 -9.238 -24.152 1.00 98.69 814 ILE A N 1
ATOM 6448 C CA . ILE A 1 814 ? -2.730 -7.869 -23.770 1.00 98.69 814 ILE A CA 1
ATOM 6449 C C . ILE A 1 814 ? -3.785 -7.979 -22.692 1.00 98.69 814 ILE A C 1
ATOM 6451 O O . ILE A 1 814 ? -4.861 -8.521 -22.936 1.00 98.69 814 ILE A O 1
ATOM 6455 N N . GLU A 1 815 ? -3.474 -7.419 -21.536 1.00 98.69 815 GLU A N 1
ATOM 6456 C CA . GLU A 1 815 ? -4.332 -7.485 -20.369 1.00 98.69 815 GLU A CA 1
ATOM 6457 C C . GLU A 1 815 ? -4.725 -6.101 -19.892 1.00 98.69 815 GLU A C 1
ATOM 6459 O O . GLU A 1 815 ? -3.893 -5.206 -19.760 1.00 98.69 815 GLU A O 1
ATOM 6464 N N . ASP A 1 816 ? -6.003 -5.937 -19.592 1.00 98.56 816 ASP A N 1
ATOM 6465 C CA . ASP A 1 816 ? -6.490 -4.751 -18.915 1.00 98.56 816 ASP A CA 1
ATOM 6466 C C . ASP A 1 816 ? -7.416 -5.102 -17.773 1.00 98.56 816 ASP A C 1
ATOM 6468 O O . ASP A 1 816 ? -8.178 -6.063 -17.847 1.00 98.56 816 ASP A O 1
ATOM 6472 N N . VAL A 1 817 ? -7.407 -4.244 -16.760 1.00 98.56 817 VAL A N 1
ATOM 6473 C CA . VAL A 1 817 ? -8.313 -4.344 -15.624 1.00 98.56 817 VAL A CA 1
ATOM 6474 C C . VAL A 1 817 ? -9.456 -3.370 -15.832 1.00 98.56 817 VAL A C 1
ATOM 6476 O O . VAL A 1 817 ? -9.237 -2.177 -16.072 1.00 98.56 817 VAL A O 1
ATOM 6479 N N . ILE A 1 818 ? -10.681 -3.863 -15.682 1.00 98.25 818 ILE A N 1
ATOM 6480 C CA . ILE A 1 818 ? -11.885 -3.038 -15.721 1.00 98.25 818 ILE A CA 1
ATOM 6481 C C . ILE A 1 818 ? -12.686 -3.150 -14.430 1.00 98.25 818 ILE A C 1
ATOM 6483 O O . ILE A 1 818 ? -12.618 -4.143 -13.712 1.00 98.25 818 ILE A O 1
ATOM 6487 N N . SER A 1 819 ? -13.484 -2.121 -14.165 1.00 97.94 819 SER A N 1
ATOM 6488 C CA . SER A 1 819 ? -14.530 -2.113 -13.147 1.00 97.94 819 SER A CA 1
ATOM 6489 C C . SER A 1 819 ? -15.892 -1.994 -13.822 1.00 97.94 819 SER A C 1
ATOM 6491 O O . SER A 1 819 ? -16.083 -1.159 -14.708 1.00 97.94 819 SER A O 1
ATOM 6493 N N . VAL A 1 820 ? -16.859 -2.810 -13.416 1.00 97.62 820 VAL A N 1
ATOM 6494 C CA . VAL A 1 820 ? -18.241 -2.716 -13.896 1.00 97.62 820 VAL A CA 1
ATOM 6495 C C . VAL A 1 820 ? -18.931 -1.531 -13.220 1.00 97.62 820 VAL A C 1
ATOM 6497 O O . VAL A 1 820 ? -18.919 -1.389 -11.998 1.00 97.62 820 VAL A O 1
ATOM 6500 N N . THR A 1 821 ? -19.576 -0.680 -14.015 1.00 93.88 821 THR A N 1
ATOM 6501 C CA . THR A 1 821 ? -20.289 0.525 -13.558 1.00 93.88 821 THR A CA 1
ATOM 6502 C C . THR A 1 821 ? -21.773 0.430 -13.918 1.00 93.88 821 THR A C 1
ATOM 6504 O O . THR A 1 821 ? -22.122 -0.323 -14.823 1.00 93.88 821 THR A O 1
ATOM 6507 N N . PRO A 1 822 ? -22.678 1.240 -13.332 1.00 85.50 822 PRO A N 1
ATOM 6508 C CA . PRO A 1 822 ? -24.109 1.185 -13.657 1.00 85.50 822 PRO A CA 1
ATOM 6509 C C . PRO A 1 822 ? -24.461 1.344 -15.142 1.00 85.50 822 PRO A C 1
ATOM 6511 O O . PRO A 1 822 ? -25.567 1.001 -15.546 1.00 85.50 822 PRO A O 1
ATOM 6514 N N . GLY A 1 823 ? -23.585 1.973 -15.933 1.00 84.00 823 GLY A N 1
ATOM 6515 C CA . GLY A 1 823 ? -23.808 2.254 -17.354 1.00 84.00 823 GLY A CA 1
ATOM 6516 C C . GLY A 1 823 ? -22.981 1.394 -18.310 1.00 84.00 823 GLY A C 1
ATOM 6517 O O . GLY A 1 823 ? -23.077 1.603 -19.515 1.00 84.00 823 GLY A O 1
ATOM 6518 N N . GLY A 1 824 ? -22.155 0.474 -17.803 1.00 94.31 824 GLY A N 1
ATOM 6519 C CA . GLY A 1 824 ? -21.189 -0.273 -18.608 1.00 94.31 824 GLY A CA 1
ATOM 6520 C C . GLY A 1 824 ? -19.988 -0.708 -17.778 1.00 94.31 824 GLY A C 1
ATOM 6521 O O . GLY A 1 824 ? -20.129 -1.360 -16.750 1.00 94.31 824 GLY A O 1
ATOM 6522 N N . ASN A 1 825 ? -18.797 -0.306 -18.194 1.00 96.31 825 ASN A N 1
ATOM 6523 C CA . ASN A 1 825 ? -17.563 -0.515 -17.450 1.00 96.31 825 ASN A CA 1
ATOM 6524 C C . ASN A 1 825 ? -16.675 0.726 -17.542 1.00 96.31 825 ASN A C 1
ATOM 6526 O O . ASN A 1 825 ? -16.946 1.655 -18.305 1.00 96.31 825 ASN A O 1
ATOM 6530 N N . GLU A 1 826 ? -15.630 0.738 -16.734 1.00 95.94 826 GLU A N 1
ATOM 6531 C CA . GLU A 1 826 ? -14.563 1.717 -16.781 1.00 95.94 826 GLU A CA 1
ATOM 6532 C C . GLU A 1 826 ? -13.208 1.024 -16.691 1.00 95.94 826 GLU A C 1
ATOM 6534 O O . GLU A 1 826 ? -13.052 0.003 -16.022 1.00 95.94 826 GLU A O 1
ATOM 6539 N N . MET A 1 827 ? -12.217 1.614 -17.347 1.00 97.12 827 MET A N 1
ATOM 6540 C CA . MET A 1 827 ? -10.846 1.128 -17.312 1.00 97.12 827 MET A CA 1
ATOM 6541 C C . MET A 1 827 ? -10.177 1.510 -15.987 1.00 97.12 827 MET A C 1
ATOM 6543 O O . MET A 1 827 ? -10.226 2.672 -15.571 1.00 97.12 827 MET A O 1
ATOM 6547 N N . ILE A 1 828 ? -9.536 0.538 -15.340 1.00 97.00 828 ILE A N 1
ATOM 6548 C CA . ILE A 1 828 ? -8.608 0.771 -14.228 1.00 97.00 828 ILE A CA 1
ATOM 6549 C C . ILE A 1 828 ? -7.183 0.936 -14.769 1.00 97.00 828 ILE A C 1
ATOM 6551 O O . ILE A 1 828 ? -6.474 1.826 -14.300 1.00 97.00 828 ILE A O 1
ATOM 6555 N N . SER A 1 829 ? -6.792 0.137 -15.768 1.00 96.12 829 SER A N 1
ATOM 6556 C CA . SER A 1 829 ? -5.541 0.301 -16.520 1.00 96.12 829 SER A CA 1
ATOM 6557 C C . SER A 1 829 ? -5.687 1.314 -17.661 1.00 96.12 829 SER A C 1
ATOM 6559 O O . SER A 1 829 ? -6.729 1.438 -18.300 1.00 96.12 829 SER A O 1
ATOM 6561 N N . SER A 1 830 ? -4.633 2.072 -17.926 1.00 95.50 830 SER A N 1
ATOM 6562 C CA . SER A 1 830 ? -4.554 3.123 -18.938 1.00 95.50 830 SER A CA 1
ATOM 6563 C C . SER A 1 830 ? -3.313 3.061 -19.838 1.00 95.50 830 SER A C 1
ATOM 6565 O O . SER A 1 830 ? -3.204 3.871 -20.760 1.00 95.50 830 SER A O 1
ATOM 6567 N N . PHE A 1 831 ? -2.396 2.113 -19.617 1.00 96.00 831 PHE A N 1
ATOM 6568 C CA . PHE A 1 831 ? -1.168 1.975 -20.399 1.00 96.00 831 PHE A CA 1
ATOM 6569 C C . PHE A 1 831 ? -1.472 1.674 -21.871 1.00 96.00 831 PHE A C 1
ATOM 6571 O O . PHE A 1 831 ? -2.318 0.833 -22.191 1.00 96.00 831 PHE A O 1
ATOM 6578 N N . GLU A 1 832 ? -0.767 2.336 -22.786 1.00 94.31 832 GLU A N 1
ATOM 6579 C CA . GLU A 1 832 ? -1.052 2.262 -24.219 1.00 94.31 832 GLU A CA 1
ATOM 6580 C C . GLU A 1 832 ? -0.862 0.845 -24.794 1.00 94.31 832 GLU A C 1
ATOM 6582 O O . GLU A 1 832 ? 0.060 0.114 -24.429 1.00 94.31 832 GLU A O 1
ATOM 6587 N N . LYS A 1 833 ? -1.732 0.457 -25.735 1.00 94.56 833 LYS A N 1
ATOM 6588 C CA . LYS A 1 833 ? -1.641 -0.795 -26.509 1.00 94.56 833 LYS A CA 1
ATOM 6589 C C . LYS A 1 833 ? -0.825 -0.571 -27.780 1.00 94.56 833 LYS A C 1
ATOM 6591 O O . LYS A 1 833 ? -1.331 -0.739 -28.891 1.00 94.56 833 LYS A O 1
ATOM 6596 N N . SER A 1 834 ? 0.416 -0.126 -27.600 1.00 91.00 834 SER A N 1
ATOM 6597 C CA . SER A 1 834 ? 1.353 0.087 -28.700 1.00 91.00 834 SER A CA 1
ATOM 6598 C C . SER A 1 834 ? 2.389 -1.041 -28.740 1.00 91.00 834 SER A C 1
ATOM 6600 O O . SER A 1 834 ? 3.071 -1.266 -27.739 1.00 91.00 834 SER A O 1
ATOM 6602 N N . PRO A 1 835 ? 2.528 -1.753 -29.872 1.00 91.31 835 PRO A N 1
ATOM 6603 C CA . PRO A 1 835 ? 3.479 -2.853 -29.994 1.00 91.31 835 PRO A CA 1
ATOM 6604 C C . PRO A 1 835 ? 4.927 -2.391 -30.180 1.00 91.31 835 PRO A C 1
ATOM 6606 O O . PRO A 1 835 ? 5.842 -3.170 -29.939 1.00 91.31 835 PRO A O 1
ATOM 6609 N N . ALA A 1 836 ? 5.158 -1.175 -30.679 1.00 86.75 836 ALA A N 1
ATOM 6610 C CA . ALA A 1 836 ? 6.494 -0.732 -31.063 1.00 86.75 836 ALA A CA 1
ATOM 6611 C C . ALA A 1 836 ? 7.262 -0.203 -29.849 1.00 86.75 836 ALA A C 1
ATOM 6613 O O . ALA A 1 836 ? 6.845 0.773 -29.224 1.00 86.75 836 ALA A O 1
ATOM 6614 N N . LEU A 1 837 ? 8.409 -0.816 -29.560 1.00 87.56 837 LEU A N 1
ATOM 6615 C CA . LEU A 1 837 ? 9.325 -0.374 -28.520 1.00 87.56 837 LEU A CA 1
ATOM 6616 C C . LEU A 1 837 ? 10.655 0.037 -29.166 1.00 87.56 837 LEU A C 1
ATOM 6618 O O . LEU A 1 837 ? 11.322 -0.818 -29.752 1.00 87.56 837 LEU A O 1
ATOM 6622 N N . PRO A 1 838 ? 11.049 1.324 -29.088 1.00 78.94 838 PRO A N 1
ATOM 6623 C CA . PRO A 1 838 ? 12.380 1.748 -29.506 1.00 78.94 838 PRO A CA 1
ATOM 6624 C C . PRO A 1 838 ? 13.438 0.964 -28.721 1.00 78.94 838 PRO A C 1
ATOM 6626 O O . PRO A 1 838 ? 13.351 0.904 -27.494 1.00 78.94 838 PRO A O 1
ATOM 6629 N N . PHE A 1 839 ? 14.398 0.361 -29.423 1.00 68.06 839 PHE A N 1
ATOM 6630 C CA . PHE A 1 839 ? 15.426 -0.503 -28.843 1.00 68.06 839 PHE A CA 1
ATOM 6631 C C . PHE A 1 839 ? 16.823 -0.100 -29.306 1.00 68.06 839 PHE A C 1
ATOM 6633 O O . PHE A 1 839 ? 16.973 0.182 -30.519 1.00 68.06 839 PHE A O 1
#